Protein 6NKJ (pdb70)

Organism: Streptococcus pneumoniae serotype 4 (strain ATCC BAA-334 / TIGR4) (NCBI:txid170187)

Structure (mmCIF, N/CA/C/O backbone):
data_6NKJ
#
_entry.id   6NKJ
#
_cell.length_a   120.713
_cell.length_b   120.713
_cell.length_c   70.614
_cell.angle_alpha   90.00
_cell.angle_beta   90.00
_cell.angle_gamma   120.00
#
_symmetry.space_group_name_H-M   'P 32'
#
loop_
_entity.id
_entity.type
_entity.pdbx_description
1 polymer 'UDP-N-acetylglucosamine 1-carboxyvinyltransferase 1'
2 non-polymer '(2R)-2-(phosphonooxy)propanoic acid'
3 non-polymer 'CITRIC ACID'
4 non-polymer 'CHLORIDE ION'
5 non-polymer 1,2-ETHANEDIOL
6 water water
#
loop_
_atom_site.group_PDB
_atom_site.id
_atom_site.type_symbol
_atom_site.label_atom_id
_atom_site.label_alt_id
_atom_site.label_comp_id
_atom_site.label_asym_id
_atom_site.label_entity_id
_atom_site.label_seq_id
_atom_site.pdbx_PDB_ins_code
_atom_site.Cartn_x
_atom_site.Cartn_y
_atom_site.Cartn_z
_atom_site.occupancy
_atom_site.B_iso_or_equiv
_atom_site.auth_seq_id
_atom_site.auth_comp_id
_atom_site.auth_asym_id
_atom_site.auth_atom_id
_atom_site.pdbx_PDB_model_num
ATOM 1 N N A MET A 1 4 ? 20.057 24.175 41.724 0.50 40.04 1 MET A N 1
ATOM 2 N N B MET A 1 4 ? 19.391 23.649 42.319 0.50 42.99 1 MET A N 1
ATOM 3 C CA A MET A 1 4 ? 20.583 22.777 41.673 0.50 39.68 1 MET A CA 1
ATOM 4 C CA B MET A 1 4 ? 20.406 22.653 41.869 0.50 41.41 1 MET A CA 1
ATOM 5 C C A MET A 1 4 ? 21.428 22.507 42.929 0.50 35.55 1 MET A C 1
ATOM 6 C C B MET A 1 4 ? 21.428 22.469 43.008 0.50 36.15 1 MET A C 1
ATOM 7 O O A MET A 1 4 ? 20.924 22.700 44.055 0.50 35.92 1 MET A O 1
ATOM 8 O O B MET A 1 4 ? 21.026 22.672 44.175 0.50 35.52 1 MET A O 1
ATOM 17 N N . ASP A 1 5 ? 22.672 22.081 42.724 1.00 33.01 2 ASP A N 1
ATOM 18 C CA . ASP A 1 5 ? 23.610 21.799 43.838 1.00 28.01 2 ASP A CA 1
ATOM 19 C C . ASP A 1 5 ? 23.904 23.064 44.646 1.00 23.92 2 ASP A C 1
ATOM 20 O O . ASP A 1 5 ? 23.663 24.187 44.168 1.00 24.44 2 ASP A O 1
ATOM 25 N N A LYS A 1 6 ? 24.391 22.866 45.867 0.60 22.35 3 LYS A N 1
ATOM 26 N N B LYS A 1 6 ? 24.438 22.878 45.850 0.40 22.60 3 LYS A N 1
ATOM 27 C CA A LYS A 1 6 ? 24.832 23.985 46.734 0.60 21.06 3 LYS A CA 1
ATOM 28 C CA B LYS A 1 6 ? 24.838 24.037 46.683 0.40 21.18 3 LYS A CA 1
ATOM 29 C C A LYS A 1 6 ? 26.200 23.640 47.322 0.60 19.25 3 LYS A C 1
ATOM 30 C C B LYS A 1 6 ? 26.128 23.682 47.420 0.40 19.70 3 LYS A C 1
ATOM 31 O O A LYS A 1 6 ? 26.508 22.429 47.458 0.60 18.88 3 LYS A O 1
ATOM 32 O O B LYS A 1 6 ? 26.292 22.505 47.824 0.40 19.90 3 LYS A O 1
ATOM 43 N N . ILE A 1 7 ? 27.016 24.662 47.573 1.00 17.80 4 ILE A N 1
ATOM 44 C CA . ILE A 1 7 ? 28.286 24.450 48.316 1.00 17.63 4 ILE A CA 1
ATOM 45 C C . ILE A 1 7 ? 28.046 25.010 49.713 1.00 17.96 4 ILE A C 1
ATOM 46 O O . ILE A 1 7 ? 27.563 26.147 49.817 1.00 19.02 4 ILE A O 1
ATOM 51 N N . VAL A 1 8 ? 28.335 24.212 50.737 1.00 17.30 5 VAL A N 1
ATOM 52 C CA . VAL A 1 8 ? 28.076 24.588 52.150 1.00 17.58 5 VAL A CA 1
ATOM 53 C C . VAL A 1 8 ? 29.417 24.674 52.852 1.00 17.24 5 VAL A C 1
ATOM 54 O O . VAL A 1 8 ? 30.190 23.682 52.786 1.00 17.38 5 VAL A O 1
ATOM 58 N N . VAL A 1 9 ? 29.695 25.815 53.464 1.00 16.89 6 VAL A N 1
ATOM 59 C CA . VAL A 1 9 ? 30.984 26.001 54.165 1.00 16.95 6 VAL A CA 1
ATOM 60 C C . VAL A 1 9 ? 30.733 26.301 55.635 1.00 17.17 6 VAL A C 1
ATOM 61 O O . VAL A 1 9 ? 29.901 27.190 55.924 1.00 18.05 6 VAL A O 1
ATOM 65 N N A GLN A 1 10 ? 31.432 25.574 56.510 0.50 17.29 7 GLN A N 1
ATOM 66 N N B GLN A 1 10 ? 31.411 25.593 56.542 0.50 18.17 7 GLN A N 1
ATOM 67 C CA A GLN A 1 10 ? 31.385 25.827 57.970 0.50 17.87 7 GLN A CA 1
ATOM 68 C CA B GLN A 1 10 ? 31.340 25.971 57.980 0.50 19.37 7 GLN A CA 1
ATOM 69 C C A GLN A 1 10 ? 32.500 26.844 58.211 0.50 17.63 7 GLN A C 1
ATOM 70 C C B GLN A 1 10 ? 32.555 26.873 58.189 0.50 19.84 7 GLN A C 1
ATOM 71 O O A GLN A 1 10 ? 33.685 26.490 58.031 0.50 16.70 7 GLN A O 1
ATOM 72 O O B GLN A 1 10 ? 33.677 26.344 58.274 0.50 19.33 7 GLN A O 1
ATOM 83 N N A GLY A 1 11 ? 32.130 28.074 58.550 0.50 17.75 8 GLY A N 1
ATOM 84 N N B GLY A 1 11 ? 32.344 28.188 58.212 0.50 20.27 8 GLY A N 1
ATOM 85 C CA A GLY A 1 11 ? 33.107 29.170 58.648 0.50 18.37 8 GLY A CA 1
ATOM 86 C CA B GLY A 1 11 ? 33.478 29.128 58.249 0.50 21.53 8 GLY A CA 1
ATOM 87 C C A GLY A 1 11 ? 34.063 29.074 59.815 0.50 19.62 8 GLY A C 1
ATOM 88 C C B GLY A 1 11 ? 33.940 29.520 59.636 0.50 23.20 8 GLY A C 1
ATOM 89 O O A GLY A 1 11 ? 33.729 28.428 60.835 0.50 20.23 8 GLY A O 1
ATOM 90 O O B GLY A 1 11 ? 33.183 29.307 60.625 0.50 22.43 8 GLY A O 1
ATOM 91 N N A GLY A 1 12 ? 35.222 29.720 59.656 0.50 19.72 9 GLY A N 1
ATOM 92 N N B GLY A 1 12 ? 35.149 30.100 59.695 0.50 25.11 9 GLY A N 1
ATOM 93 C CA A GLY A 1 12 ? 36.247 29.825 60.711 0.50 20.57 9 GLY A CA 1
ATOM 94 C CA B GLY A 1 12 ? 35.726 30.611 60.951 0.50 26.26 9 GLY A CA 1
ATOM 95 C C A GLY A 1 12 ? 37.048 28.555 60.878 0.50 20.70 9 GLY A C 1
ATOM 96 C C B GLY A 1 12 ? 37.064 29.978 61.306 0.50 27.36 9 GLY A C 1
ATOM 97 O O A GLY A 1 12 ? 36.538 27.458 60.530 0.50 21.67 9 GLY A O 1
ATOM 98 O O B GLY A 1 12 ? 37.919 30.696 61.861 0.50 30.16 9 GLY A O 1
ATOM 99 N N A ASP A 1 13 ? 38.265 28.694 61.415 0.50 21.98 10 ASP A N 1
ATOM 100 N N B ASP A 1 13 ? 37.246 28.686 61.016 0.50 27.81 10 ASP A N 1
ATOM 101 C CA A ASP A 1 13 ? 39.121 27.507 61.647 0.50 23.14 10 ASP A CA 1
ATOM 102 C CA B ASP A 1 13 ? 38.505 27.982 61.401 0.50 27.73 10 ASP A CA 1
ATOM 103 C C A ASP A 1 13 ? 39.316 26.767 60.319 0.50 22.49 10 ASP A C 1
ATOM 104 C C B ASP A 1 13 ? 38.846 26.977 60.290 0.50 25.70 10 ASP A C 1
ATOM 105 O O A ASP A 1 13 ? 39.315 25.524 60.361 0.50 21.96 10 ASP A O 1
ATOM 106 O O B ASP A 1 13 ? 38.675 25.765 60.501 0.50 26.19 10 ASP A O 1
ATOM 115 N N . ASN A 1 14 ? 39.394 27.486 59.183 1.00 21.55 11 ASN A N 1
ATOM 116 C CA . ASN A 1 14 ? 39.656 26.758 57.906 1.00 18.76 11 ASN A CA 1
ATOM 117 C C . ASN A 1 14 ? 41.079 27.014 57.406 1.00 17.42 11 ASN A C 1
ATOM 118 O O . ASN A 1 14 ? 41.251 27.211 56.184 1.00 17.56 11 ASN A O 1
ATOM 123 N N . ARG A 1 15 ? 42.064 26.978 58.291 1.00 17.09 12 ARG A N 1
ATOM 124 C CA . ARG A 1 15 ? 43.461 27.161 57.833 1.00 15.72 12 ARG A CA 1
ATOM 125 C C . ARG A 1 15 ? 43.766 26.103 56.779 1.00 15.46 12 ARG A C 1
ATOM 126 O O . ARG A 1 15 ? 43.678 24.917 57.083 1.00 16.80 12 ARG A O 1
ATOM 134 N N . LEU A 1 16 ? 44.172 26.537 55.587 1.00 14.16 13 LEU A N 1
ATOM 135 C CA . LEU A 1 16 ? 44.415 25.566 54.490 1.00 14.16 13 LEU A CA 1
ATOM 136 C C . LEU A 1 16 ? 45.873 25.133 54.506 1.00 13.47 13 LEU A C 1
ATOM 137 O O . LEU A 1 16 ? 46.760 25.998 54.486 1.00 14.04 13 LEU A O 1
ATOM 142 N N . VAL A 1 17 ? 46.097 23.821 54.542 1.00 13.94 14 VAL A N 1
ATOM 143 C CA . VAL A 1 17 ? 47.473 23.263 54.607 1.00 14.98 14 VAL A CA 1
ATOM 144 C C . VAL A 1 17 ? 47.561 22.048 53.697 1.00 15.09 14 VAL A C 1
ATOM 145 O O . VAL A 1 17 ? 46.687 21.138 53.794 1.00 16.62 14 VAL A O 1
ATOM 149 N N . GLY A 1 18 ? 48.561 22.054 52.826 1.00 15.15 15 GLY A N 1
ATOM 150 C CA . GLY A 1 18 ? 48.791 20.890 51.958 1.00 15.11 15 GLY A CA 1
ATOM 151 C C . GLY A 1 18 ? 49.240 21.298 50.576 1.00 15.24 15 GLY A C 1
ATOM 152 O O . GLY A 1 18 ? 49.836 22.360 50.433 1.00 15.68 15 GLY A O 1
ATOM 153 N N . SER A 1 19 ? 48.957 20.453 49.595 1.00 15.51 16 SER A N 1
ATOM 154 C CA . SER A 1 19 ? 49.397 20.687 48.202 1.00 16.10 16 SER A CA 1
ATOM 155 C C . SER A 1 19 ? 48.183 20.535 47.308 1.00 16.21 16 SER A C 1
ATOM 156 O O . SER A 1 19 ? 47.283 19.746 47.638 1.00 18.49 16 SER A O 1
ATOM 159 N N . VAL A 1 20 ? 48.133 21.328 46.241 1.00 14.05 17 VAL A N 1
ATOM 160 C CA . VAL A 1 20 ? 46.974 21.284 45.315 1.00 13.96 17 VAL A CA 1
ATOM 161 C C . VAL A 1 20 ? 47.458 21.190 43.869 1.00 13.38 17 VAL A C 1
ATOM 162 O O . VAL A 1 20 ? 48.435 21.857 43.485 1.00 13.38 17 VAL A O 1
ATOM 166 N N . THR A 1 21 ? 46.764 20.348 43.105 1.00 13.51 18 THR A N 1
ATOM 167 C CA . THR A 1 21 ? 47.000 20.188 41.649 1.00 14.36 18 THR A CA 1
ATOM 168 C C . THR A 1 21 ? 46.063 21.141 40.911 1.00 13.58 18 THR A C 1
ATOM 169 O O . THR A 1 21 ? 44.886 21.260 41.308 1.00 14.32 18 THR A O 1
ATOM 173 N N . ILE A 1 22 ? 46.593 21.784 39.884 1.00 12.64 19 ILE A N 1
ATOM 174 C CA . ILE A 1 22 ? 45.858 22.808 39.092 1.00 12.28 19 ILE A CA 1
ATOM 175 C C . ILE A 1 22 ? 45.607 22.255 37.689 1.00 12.42 19 ILE A C 1
ATOM 176 O O . ILE A 1 22 ? 46.513 21.622 37.099 1.00 13.36 19 ILE A O 1
ATOM 181 N N . GLU A 1 23 ? 44.420 22.527 37.160 1.00 12.31 20 GLU A N 1
ATOM 182 C CA . GLU A 1 23 ? 44.042 22.032 35.821 1.00 12.27 20 GLU A CA 1
ATOM 183 C C . GLU A 1 23 ? 44.686 22.873 34.710 1.00 12.21 20 GLU A C 1
ATOM 184 O O . GLU A 1 23 ? 45.227 23.949 34.972 1.00 12.05 20 GLU A O 1
ATOM 190 N N . GLY A 1 24 ? 44.591 22.384 33.484 1.00 12.61 21 GLY A N 1
ATOM 191 C CA . GLY A 1 24 ? 44.955 23.184 32.306 1.00 13.13 21 GLY A CA 1
ATOM 192 C C . GLY A 1 24 ? 44.043 24.390 32.215 1.00 12.54 21 GLY A C 1
ATOM 193 O O . GLY A 1 24 ? 42.880 24.337 32.672 1.00 12.76 21 GLY A O 1
ATOM 194 N N . ALA A 1 25 ? 44.541 25.461 31.626 1.00 12.63 22 ALA A N 1
ATOM 195 C CA . ALA A 1 25 ? 43.829 26.748 31.573 1.00 12.58 22 ALA A CA 1
ATOM 196 C C . ALA A 1 25 ? 42.562 26.723 30.727 1.00 13.80 22 ALA A C 1
ATOM 197 O O . ALA A 1 25 ? 42.626 26.497 29.510 1.00 13.82 22 ALA A O 1
ATOM 199 N N . LYS A 1 26 ? 41.453 27.083 31.362 1.00 15.42 23 LYS A N 1
ATOM 200 C CA . LYS A 1 26 ? 40.186 27.244 30.625 1.00 17.04 23 LYS A CA 1
ATOM 201 C C . LYS A 1 26 ? 40.377 28.271 29.494 1.00 15.84 23 LYS A C 1
ATOM 202 O O . LYS A 1 26 ? 39.968 28.017 28.351 1.00 16.30 23 LYS A O 1
ATOM 208 N N . ASN A 1 27 ? 41.040 29.377 29.808 1.00 14.40 24 ASN A N 1
ATOM 209 C CA . ASN A 1 27 ? 41.147 30.478 28.817 1.00 14.79 24 ASN A CA 1
ATOM 210 C C . ASN A 1 27 ? 42.225 30.206 27.766 1.00 14.68 24 ASN A C 1
ATOM 211 O O . ASN A 1 27 ? 42.365 31.032 26.813 1.00 16.12 24 ASN A O 1
ATOM 216 N N . ALA A 1 28 ? 42.984 29.128 27.894 1.00 13.08 25 ALA A N 1
ATOM 217 C CA . ALA A 1 28 ? 43.877 28.751 26.772 1.00 13.60 25 ALA A CA 1
ATOM 218 C C . ALA A 1 28 ? 43.221 27.622 25.961 1.00 13.66 25 ALA A C 1
ATOM 219 O O . ALA A 1 28 ? 43.302 27.631 24.715 1.00 12.45 25 ALA A O 1
ATOM 221 N N . VAL A 1 29 ? 42.565 26.673 26.623 1.00 13.68 26 VAL A N 1
ATOM 222 C CA . VAL A 1 29 ? 42.062 25.498 25.858 1.00 13.05 26 VAL A CA 1
ATOM 223 C C . VAL A 1 29 ? 40.991 25.933 24.850 1.00 12.17 26 VAL A C 1
ATOM 224 O O . VAL A 1 29 ? 40.916 25.339 23.772 1.00 12.03 26 VAL A O 1
ATOM 228 N N . LEU A 1 30 ? 40.192 26.955 25.144 1.00 12.43 27 LEU A N 1
ATOM 229 C CA . LEU A 1 30 ? 39.139 27.321 24.180 1.00 12.46 27 LEU A CA 1
ATOM 230 C C . LEU A 1 30 ? 39.729 27.823 22.857 1.00 11.85 27 LEU A C 1
ATOM 231 O O . LEU A 1 30 ? 39.379 27.286 21.809 1.00 12.36 27 LEU A O 1
ATOM 236 N N . PRO A 1 31 ? 40.669 28.803 22.819 1.00 11.67 28 PRO A N 1
ATOM 237 C CA . PRO A 1 31 ? 41.253 29.193 21.535 1.00 11.69 28 PRO A CA 1
A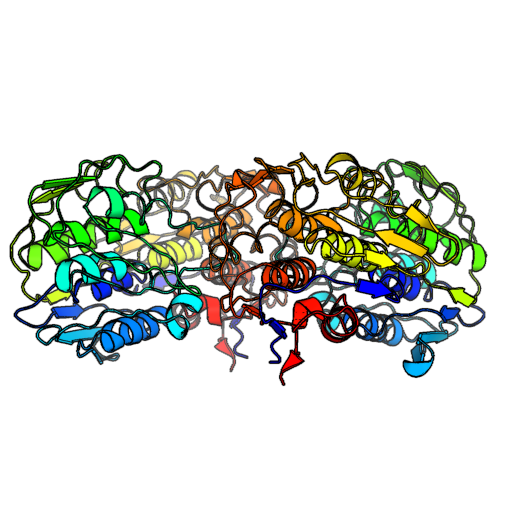TOM 238 C C . PRO A 1 31 ? 42.141 28.092 20.930 1.00 11.42 28 PRO A C 1
ATOM 239 O O . PRO A 1 31 ? 42.225 27.993 19.709 1.00 11.17 28 PRO A O 1
ATOM 243 N N . LEU A 1 32 ? 42.786 27.270 21.765 1.00 11.05 29 LEU A N 1
ATOM 244 C CA . LEU A 1 32 ? 43.599 26.160 21.207 1.00 11.69 29 LEU A CA 1
ATOM 245 C C . LEU A 1 32 ? 42.673 25.191 20.450 1.00 11.07 29 LEU A C 1
ATOM 246 O O . LEU A 1 32 ? 43.068 24.703 19.375 1.00 11.70 29 LEU A O 1
ATOM 251 N N . LEU A 1 33 ? 41.495 24.911 20.993 1.00 11.16 30 LEU A N 1
ATOM 252 C CA . LEU A 1 33 ? 40.539 24.036 20.276 1.00 11.78 30 LEU A CA 1
ATOM 253 C C . LEU A 1 33 ? 40.113 24.716 18.964 1.00 11.94 30 LEU A C 1
ATOM 254 O O . LEU A 1 33 ? 39.977 24.040 17.922 1.00 12.61 30 LEU A O 1
ATOM 259 N N . ALA A 1 34 ? 39.850 26.021 18.992 1.00 11.80 31 ALA A N 1
ATOM 260 C CA . ALA A 1 34 ? 39.467 26.722 17.746 1.00 12.45 31 ALA A CA 1
ATOM 261 C C . ALA A 1 34 ? 40.584 26.573 16.701 1.00 12.20 31 ALA A C 1
ATOM 262 O O . ALA A 1 34 ? 40.296 26.408 15.503 1.00 13.12 31 ALA A O 1
ATOM 264 N N . ALA A 1 35 ? 41.846 26.656 17.118 1.00 11.79 32 ALA A N 1
ATOM 265 C CA . ALA A 1 35 ? 43.009 26.578 16.206 1.00 12.11 32 ALA A CA 1
ATOM 266 C C . ALA A 1 35 ? 43.060 25.227 15.483 1.00 11.77 32 ALA A C 1
ATOM 267 O O . ALA A 1 35 ? 43.647 25.183 14.404 1.00 11.98 32 ALA A O 1
ATOM 269 N N . THR A 1 36 ? 42.500 24.161 16.056 1.00 11.94 33 THR A N 1
ATOM 270 C CA . THR A 1 36 ? 42.557 22.825 15.396 1.00 12.86 33 THR A CA 1
ATOM 271 C C . THR A 1 36 ? 41.909 22.861 14.010 1.00 13.45 33 THR A C 1
ATOM 272 O O . THR A 1 36 ? 42.299 22.041 13.163 1.00 14.32 33 THR A O 1
ATOM 276 N N A ILE A 1 37 ? 40.975 23.780 13.781 0.50 13.81 34 ILE A N 1
ATOM 277 N N B ILE A 1 37 ? 40.991 23.814 13.804 0.50 13.23 34 ILE A N 1
ATOM 278 C CA A ILE A 1 37 ? 40.314 23.875 12.446 0.50 14.80 34 ILE A CA 1
ATOM 279 C CA B ILE A 1 37 ? 40.274 24.048 12.513 0.50 13.96 34 ILE A CA 1
ATOM 280 C C A ILE A 1 37 ? 41.344 24.242 11.368 0.50 14.21 34 ILE A C 1
ATOM 281 C C B ILE A 1 37 ? 41.286 24.336 11.393 0.50 13.82 34 ILE A C 1
ATOM 282 O O A ILE A 1 37 ? 41.111 23.934 10.184 0.50 14.48 34 ILE A O 1
ATOM 283 O O B ILE A 1 37 ? 40.989 24.046 10.220 0.50 14.39 34 ILE A O 1
ATOM 292 N N . LEU A 1 38 ? 42.450 24.889 11.734 1.00 13.28 35 LEU A N 1
ATOM 293 C CA . LEU A 1 38 ? 43.455 25.313 10.735 1.00 13.57 35 LEU A CA 1
ATOM 294 C C . LEU A 1 38 ? 44.207 24.137 10.111 1.00 13.82 35 LEU A C 1
ATOM 295 O O . LEU A 1 38 ? 44.764 24.357 9.026 1.00 15.00 35 LEU A O 1
ATOM 300 N N . ALA A 1 39 ? 44.258 22.976 10.777 1.00 13.91 36 ALA A N 1
ATOM 301 C CA . ALA A 1 39 ? 45.150 21.873 10.332 1.00 15.35 36 ALA A CA 1
ATOM 302 C C . ALA A 1 39 ? 44.478 20.990 9.291 1.00 16.01 36 ALA A C 1
ATOM 303 O O . ALA A 1 39 ? 43.560 20.236 9.648 1.00 15.71 36 ALA A O 1
ATOM 305 N N . SER A 1 40 ? 44.909 21.091 8.042 1.00 15.33 37 SER A N 1
ATOM 306 C CA . SER A 1 40 ? 44.315 20.289 6.942 1.00 16.68 37 SER A CA 1
ATOM 307 C C . SER A 1 40 ? 45.012 18.932 6.758 1.00 16.44 37 SER A C 1
ATOM 308 O O . SER A 1 40 ? 44.519 18.110 5.972 1.00 17.36 37 SER A O 1
ATOM 311 N N A GLU A 1 41 ? 46.149 18.740 7.413 0.50 15.79 38 GLU A N 1
ATOM 312 N N B GLU A 1 41 ? 46.160 18.731 7.413 0.50 15.94 38 GLU A N 1
ATOM 313 C CA A GLU A 1 41 ? 46.887 17.460 7.359 0.50 17.03 38 GLU A CA 1
ATOM 314 C CA B GLU A 1 41 ? 46.962 17.479 7.332 0.50 17.35 38 GLU A CA 1
ATOM 315 C C A GLU A 1 41 ? 47.233 17.102 8.799 0.50 16.57 38 GLU A C 1
ATOM 316 C C B GLU A 1 41 ? 47.387 17.069 8.747 0.50 16.71 38 GLU A C 1
ATOM 317 O O A GLU A 1 41 ? 47.513 18.030 9.578 0.50 15.46 38 GLU A O 1
ATOM 318 O O B GLU A 1 41 ? 48.047 17.880 9.430 0.50 15.16 38 GLU A O 1
ATOM 329 N N . GLY A 1 42 ? 47.111 15.826 9.139 1.00 16.38 39 GLY A N 1
ATOM 330 C CA . GLY A 1 42 ? 47.412 15.349 10.494 1.00 17.15 39 GLY A CA 1
ATOM 331 C C . GLY A 1 42 ? 46.323 15.747 11.463 1.00 17.94 39 GLY A C 1
ATOM 332 O O . GLY A 1 42 ? 45.588 16.690 11.185 1.00 22.33 39 GLY A O 1
ATOM 333 N N . LYS A 1 43 ? 46.267 15.065 12.592 1.00 16.70 40 LYS A N 1
ATOM 334 C CA . LYS A 1 43 ? 45.290 15.354 13.668 1.00 16.45 40 LYS A CA 1
ATOM 335 C C . LYS A 1 43 ? 45.987 16.167 14.759 1.00 15.49 40 LYS A C 1
ATOM 336 O O . LYS A 1 43 ? 47.236 16.087 14.883 1.00 15.41 40 LYS A O 1
ATOM 342 N N . THR A 1 44 ? 45.197 16.943 15.491 1.00 14.64 41 THR A N 1
ATOM 343 C CA . THR A 1 44 ? 45.741 17.713 16.628 1.00 14.37 41 THR A CA 1
ATOM 344 C C . THR A 1 44 ? 45.330 17.028 17.931 1.00 14.70 41 THR A C 1
ATOM 345 O O . THR A 1 44 ? 44.178 16.589 18.037 1.00 16.27 41 THR A O 1
ATOM 349 N N . VAL A 1 45 ? 46.271 16.890 18.857 1.00 13.51 42 VAL A N 1
ATOM 350 C CA . VAL A 1 45 ? 45.962 16.333 20.199 1.00 13.41 42 VAL A CA 1
ATOM 351 C C . VAL A 1 45 ? 46.343 17.381 21.238 1.00 13.24 42 VAL A C 1
ATOM 352 O O . VAL A 1 45 ? 47.496 17.849 21.227 1.00 13.50 42 VAL A O 1
ATOM 356 N N . LEU A 1 46 ? 45.376 17.763 22.061 1.00 13.15 43 LEU A N 1
ATOM 357 C CA . LEU A 1 46 ? 45.618 18.672 23.205 1.00 12.65 43 LEU A CA 1
ATOM 358 C C . LEU A 1 46 ? 45.609 17.826 24.476 1.00 12.97 43 LEU A C 1
ATOM 359 O O . LEU A 1 46 ? 44.685 17.003 24.645 1.00 13.14 43 LEU A O 1
ATOM 364 N N . GLN A 1 47 ? 46.633 18.006 25.297 1.00 13.19 44 GLN A N 1
ATOM 365 C CA . GLN A 1 47 ? 46.730 17.289 26.594 1.00 13.96 44 GLN A CA 1
ATOM 366 C C . GLN A 1 47 ? 46.604 18.312 27.725 1.00 12.97 44 GLN A C 1
ATOM 367 O O . GLN A 1 47 ? 46.683 19.527 27.473 1.00 12.37 44 GLN A O 1
ATOM 373 N N . ASN A 1 48 ? 46.371 17.821 28.933 1.00 12.64 45 ASN A N 1
ATOM 374 C CA . ASN A 1 48 ? 46.116 18.694 30.108 1.00 12.75 45 ASN A CA 1
ATOM 375 C C . ASN A 1 48 ? 44.829 19.508 29.878 1.00 12.04 45 ASN A C 1
ATOM 376 O O . ASN A 1 48 ? 44.742 20.662 30.321 1.00 12.87 45 ASN A O 1
ATOM 381 N N . VAL A 1 49 ? 43.834 18.905 29.228 1.00 12.42 46 VAL A N 1
ATOM 382 C CA . VAL A 1 49 ? 42.528 19.582 29.004 1.00 12.54 46 VAL A CA 1
ATOM 383 C C . VAL A 1 49 ? 41.673 19.477 30.261 1.00 13.72 46 VAL A C 1
ATOM 384 O O . VAL A 1 49 ? 41.421 18.368 30.744 1.00 14.70 46 VAL A O 1
ATOM 388 N N . PRO A 1 50 ? 41.142 20.610 30.776 1.00 13.31 47 PRO A N 1
ATOM 389 C CA . PRO A 1 50 ? 40.287 20.577 31.966 1.00 13.83 47 PRO A CA 1
ATOM 390 C C . PRO A 1 50 ? 38.860 20.107 31.637 1.00 14.51 47 PRO A C 1
ATOM 391 O O . PRO A 1 50 ? 38.354 20.387 30.538 1.00 13.46 47 PRO A O 1
ATOM 395 N N A ILE A 1 51 ? 38.226 19.419 32.588 0.70 14.97 48 ILE A N 1
ATOM 396 N N B ILE A 1 51 ? 38.260 19.365 32.572 0.30 15.05 48 ILE A N 1
ATOM 397 C CA A ILE A 1 51 ? 36.846 18.892 32.399 0.70 16.35 48 ILE A CA 1
ATOM 398 C CA B ILE A 1 51 ? 36.861 18.891 32.394 0.30 15.92 48 ILE A CA 1
ATOM 399 C C A ILE A 1 51 ? 35.884 19.982 32.870 0.70 16.66 48 ILE A C 1
ATOM 400 C C B ILE A 1 51 ? 35.973 20.036 32.888 0.30 16.00 48 ILE A C 1
ATOM 401 O O A ILE A 1 51 ? 35.456 19.947 34.036 0.70 18.27 48 ILE A O 1
ATOM 402 O O B ILE A 1 51 ? 35.779 20.159 34.116 0.30 16.06 48 ILE A O 1
ATOM 411 N N . LEU A 1 52 ? 35.555 20.904 31.966 1.00 15.52 49 LEU A N 1
ATOM 412 C CA . LEU A 1 52 ? 34.732 22.094 32.285 1.00 16.50 49 LEU A CA 1
ATOM 413 C C . LEU A 1 52 ? 33.588 22.203 31.296 1.00 15.10 49 LEU A C 1
ATOM 414 O O . LEU A 1 52 ? 33.751 21.815 30.134 1.00 14.48 49 LEU A O 1
ATOM 419 N N . SER A 1 53 ? 32.490 22.826 31.734 1.00 16.12 50 SER A N 1
ATOM 420 C CA . SER A 1 53 ? 31.324 22.938 30.828 1.00 16.37 50 SER A CA 1
ATOM 421 C C . SER A 1 53 ? 31.694 23.712 29.553 1.00 16.10 50 SER A C 1
ATOM 422 O O . SER A 1 53 ? 31.232 23.324 28.472 1.00 15.86 50 SER A O 1
ATOM 425 N N . ASP A 1 54 ? 32.569 24.719 29.636 1.00 15.07 51 ASP A N 1
ATOM 426 C CA . ASP A 1 54 ? 32.927 25.510 28.427 1.00 15.67 51 ASP A CA 1
ATOM 427 C C . ASP A 1 54 ? 33.679 24.631 27.412 1.00 14.84 51 ASP A C 1
ATOM 428 O O . ASP A 1 54 ? 33.542 24.849 26.213 1.00 15.33 51 ASP A O 1
ATOM 433 N N . VAL A 1 55 ? 34.474 23.673 27.886 1.00 14.53 52 VAL A N 1
ATOM 434 C CA . VAL A 1 55 ? 35.213 22.774 26.949 1.00 14.22 52 VAL A CA 1
ATOM 435 C C . VAL A 1 55 ? 34.210 21.893 26.196 1.00 14.51 52 VAL A C 1
ATOM 436 O O . VAL A 1 55 ? 34.346 21.742 24.968 1.00 14.09 52 VAL A O 1
ATOM 440 N N . PHE A 1 56 ? 33.191 21.372 26.888 1.00 14.80 53 PHE A N 1
ATOM 441 C CA . PHE A 1 56 ? 32.205 20.529 26.166 1.00 14.92 53 PHE A CA 1
ATOM 442 C C . PHE A 1 56 ? 31.496 21.362 25.099 1.00 15.34 53 PHE A C 1
ATOM 443 O O . PHE A 1 56 ? 31.252 20.857 23.990 1.00 15.69 53 PHE A O 1
ATOM 451 N N . ILE A 1 57 ? 31.233 22.632 25.388 1.00 14.93 54 ILE A N 1
ATOM 452 C CA . ILE A 1 57 ? 30.532 23.473 24.376 1.00 15.15 54 ILE A CA 1
ATOM 453 C C . ILE A 1 57 ? 31.475 23.731 23.193 1.00 14.63 54 ILE A C 1
ATOM 454 O O . ILE A 1 57 ? 31.047 23.593 22.034 1.00 14.79 54 ILE A O 1
ATOM 459 N N A MET A 1 58 ? 32.735 24.091 23.451 0.50 13.48 55 MET A N 1
ATOM 460 N N B MET A 1 58 ? 32.737 24.045 23.481 0.50 14.79 55 MET A N 1
ATOM 461 C CA A MET A 1 58 ? 33.644 24.356 22.302 0.50 12.84 55 MET A CA 1
ATOM 462 C CA B MET A 1 58 ? 33.701 24.327 22.389 0.50 14.88 55 MET A CA 1
ATOM 463 C C A MET A 1 58 ? 33.819 23.060 21.490 0.50 13.07 55 MET A C 1
ATOM 464 C C B MET A 1 58 ? 33.845 23.071 21.517 0.50 14.35 55 MET A C 1
ATOM 465 O O A MET A 1 58 ? 33.884 23.138 20.254 0.50 12.89 55 MET A O 1
ATOM 466 O O B MET A 1 58 ? 33.939 23.196 20.285 0.50 14.51 55 MET A O 1
ATOM 475 N N . ASN A 1 59 ? 33.835 21.895 22.143 1.00 13.65 56 ASN A N 1
ATOM 476 C CA . ASN A 1 59 ? 33.957 20.630 21.376 1.00 14.15 56 ASN A CA 1
ATOM 477 C C . ASN A 1 59 ? 32.730 20.471 20.466 1.00 14.78 56 ASN A C 1
ATOM 478 O O . ASN A 1 59 ? 32.879 19.931 19.342 1.00 14.93 56 ASN A O 1
ATOM 483 N N . GLN A 1 60 ? 31.554 20.921 20.922 1.00 14.49 57 GLN A N 1
ATOM 484 C CA . GLN A 1 60 ? 30.331 20.870 20.063 1.00 15.50 57 GLN A CA 1
ATOM 485 C C . GLN A 1 60 ? 30.482 21.874 18.913 1.00 15.19 57 GLN A C 1
ATOM 486 O O . GLN A 1 60 ? 30.081 21.560 17.781 1.00 15.91 57 G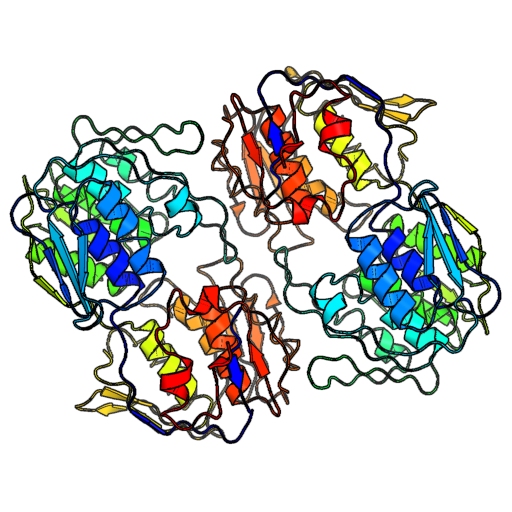LN A O 1
ATOM 492 N N . VAL A 1 61 ? 30.985 23.069 19.191 1.00 14.19 58 VAL A N 1
ATOM 493 C CA . VAL A 1 61 ? 31.189 24.067 18.100 1.00 14.56 58 VAL A CA 1
ATOM 494 C C . VAL A 1 61 ? 32.127 23.489 17.033 1.00 14.24 58 VAL A C 1
ATOM 495 O O . VAL A 1 61 ? 31.801 23.514 15.830 1.00 14.59 58 VAL A O 1
ATOM 499 N N . VAL A 1 62 ? 33.292 23.010 17.453 1.00 14.67 59 VAL A N 1
ATOM 500 C CA . VAL A 1 62 ? 34.292 22.492 16.474 1.00 14.81 59 VAL A CA 1
ATOM 501 C C . VAL A 1 62 ? 33.740 21.239 15.772 1.00 14.72 59 VAL A C 1
ATOM 502 O O . VAL A 1 62 ? 33.890 21.121 14.533 1.00 15.16 59 VAL A O 1
ATOM 506 N N . GLY A 1 63 ? 33.056 20.362 16.503 1.00 15.06 60 GLY A N 1
ATOM 507 C CA . GLY A 1 63 ? 32.464 19.185 15.850 1.00 15.88 60 GLY A CA 1
ATOM 508 C C . GLY A 1 63 ? 31.423 19.586 14.811 1.00 16.64 60 GLY A C 1
ATOM 509 O O . GLY A 1 63 ? 31.265 18.859 13.791 1.00 17.13 60 GLY A O 1
ATOM 510 N N . GLY A 1 64 ? 30.710 20.692 15.061 1.00 15.81 61 GLY A N 1
ATOM 511 C CA . GLY A 1 64 ? 29.674 21.197 14.140 1.00 16.04 61 GLY A CA 1
ATOM 512 C C . GLY A 1 64 ? 30.264 21.758 12.858 1.00 16.58 61 GLY A C 1
ATOM 513 O O . GLY A 1 64 ? 29.493 22.037 11.935 1.00 18.26 61 GLY A O 1
ATOM 514 N N . LEU A 1 65 ? 31.594 21.908 12.798 1.00 15.57 62 LEU A N 1
ATOM 515 C CA . LEU A 1 65 ? 32.295 22.403 11.580 1.00 16.12 62 LEU A CA 1
ATOM 516 C C . LEU A 1 65 ? 32.795 21.211 10.750 1.00 16.91 62 LEU A C 1
ATOM 517 O O . LEU A 1 65 ? 33.569 21.409 9.803 1.00 17.52 62 LEU A O 1
ATOM 522 N N . ASN A 1 66 ? 32.337 20.012 11.093 1.00 18.40 63 ASN A N 1
ATOM 523 C CA . ASN A 1 66 ? 32.704 18.756 10.388 1.00 19.90 63 ASN A CA 1
ATOM 524 C C . ASN A 1 66 ? 34.137 18.324 10.732 1.00 19.37 63 ASN A C 1
ATOM 525 O O . ASN A 1 66 ? 34.801 17.701 9.873 1.00 20.77 63 ASN A O 1
ATOM 530 N N . ALA A 1 67 ? 34.641 18.731 11.893 1.00 17.67 64 ALA A N 1
ATOM 531 C CA . ALA A 1 67 ? 35.892 18.164 12.435 1.00 17.71 64 ALA A CA 1
ATOM 532 C C . ALA A 1 67 ? 35.462 17.057 13.401 1.00 18.66 64 ALA A C 1
ATOM 533 O O . ALA A 1 67 ? 34.397 17.206 14.034 1.00 21.08 64 ALA A O 1
ATOM 535 N N A LYS A 1 68 ? 36.232 15.973 13.490 0.50 18.17 65 LYS A N 1
ATOM 536 N N B LYS A 1 68 ? 36.199 15.950 13.453 0.50 17.63 65 LYS A N 1
ATOM 537 C CA A LYS A 1 68 ? 35.910 14.859 14.419 0.50 18.75 65 LYS A CA 1
ATOM 538 C CA B LYS A 1 68 ? 35.848 14.888 14.427 0.50 17.78 65 LYS A CA 1
ATOM 539 C C A LYS A 1 68 ? 36.617 15.138 15.749 0.50 17.35 65 LYS A C 1
ATOM 540 C C B LYS A 1 68 ? 36.585 15.223 15.721 0.50 16.78 65 LYS A C 1
ATOM 541 O O A LYS A 1 68 ? 37.862 15.115 15.760 0.50 17.45 65 LYS A O 1
ATOM 542 O O B LYS A 1 68 ? 37.806 15.419 15.656 0.50 16.86 65 LYS A O 1
ATOM 553 N N . VAL A 1 69 ? 35.847 15.348 16.823 1.00 16.60 66 VAL A N 1
ATOM 554 C CA . VAL A 1 69 ? 36.416 15.721 18.152 1.00 16.01 66 VAL A CA 1
ATOM 555 C C . VAL A 1 69 ? 36.143 14.602 19.156 1.00 17.39 66 VAL A C 1
ATOM 556 O O . VAL A 1 69 ? 34.957 14.289 19.390 1.00 19.13 66 VAL A O 1
ATOM 560 N N . ASP A 1 70 ? 37.200 14.035 19.726 1.00 16.81 67 ASP A N 1
ATOM 561 C CA . ASP A 1 70 ? 37.084 12.961 20.739 1.00 18.26 67 ASP A CA 1
ATOM 562 C C . ASP A 1 70 ? 37.722 13.431 22.048 1.00 16.76 67 ASP A C 1
ATOM 563 O O . ASP A 1 70 ? 38.919 13.740 22.043 1.00 16.64 67 ASP A O 1
ATOM 568 N N . PHE A 1 71 ? 36.937 13.463 23.118 1.00 16.75 68 PHE A N 1
ATOM 569 C CA . PHE A 1 71 ? 37.397 13.929 24.445 1.00 16.19 68 PHE A CA 1
ATOM 570 C C . PHE A 1 71 ? 37.521 12.737 25.389 1.00 16.72 68 PHE A C 1
ATOM 571 O O . PHE A 1 71 ? 36.496 12.177 25.825 1.00 17.39 68 PHE A O 1
ATOM 579 N N . ASP A 1 72 ? 38.761 12.342 25.658 1.00 16.23 69 ASP A N 1
ATOM 580 C CA . ASP A 1 72 ? 39.066 11.267 26.636 1.00 17.48 69 ASP A CA 1
ATOM 581 C C . ASP A 1 72 ? 39.238 11.981 27.986 1.00 16.95 69 ASP A C 1
ATOM 582 O O . ASP A 1 72 ? 40.332 12.525 28.251 1.00 16.48 69 ASP A O 1
ATOM 587 N N . GLU A 1 73 ? 38.161 12.039 28.766 1.00 17.95 70 GLU A N 1
ATOM 588 C CA . GLU A 1 73 ? 38.169 12.820 30.026 1.00 18.74 70 GLU A CA 1
ATOM 589 C C . GLU A 1 73 ? 39.162 12.247 31.039 1.00 19.75 70 GLU A C 1
ATOM 590 O O . GLU A 1 73 ? 39.850 13.054 31.673 1.00 20.23 70 GLU A O 1
ATOM 596 N N . GLU A 1 74 ? 39.268 10.916 31.146 1.00 22.08 71 GLU A N 1
ATOM 597 C CA . GLU A 1 74 ? 40.197 10.282 32.124 1.00 24.18 71 GLU A CA 1
ATOM 598 C C . GLU A 1 74 ? 41.634 10.704 31.806 1.00 21.96 71 GLU A C 1
ATOM 599 O O . GLU A 1 74 ? 42.419 10.937 32.746 1.00 22.54 71 GLU A O 1
ATOM 605 N N . ALA A 1 75 ? 41.953 10.798 30.519 1.00 19.03 72 ALA A N 1
ATOM 606 C CA . ALA A 1 75 ? 43.316 11.151 30.060 1.00 18.04 72 ALA A CA 1
ATOM 607 C C . ALA A 1 75 ? 43.490 12.669 29.884 1.00 16.07 72 ALA A C 1
ATOM 608 O O . ALA A 1 75 ? 44.592 13.080 29.494 1.00 16.43 72 ALA A O 1
ATOM 610 N N . HIS A 1 76 ? 42.439 13.457 30.135 1.00 15.62 73 HIS A N 1
ATOM 611 C CA . HIS A 1 76 ? 42.481 14.934 29.923 1.00 14.81 73 HIS A CA 1
ATOM 612 C C . HIS A 1 76 ? 43.024 15.234 28.523 1.00 14.35 73 HIS A C 1
ATOM 613 O O . HIS A 1 76 ? 43.906 16.100 28.374 1.00 13.93 73 HIS A O 1
ATOM 620 N N . LEU A 1 77 ? 42.455 14.567 27.526 1.00 14.84 74 LEU A N 1
ATOM 621 C CA . LEU A 1 77 ? 42.978 14.634 26.142 1.00 15.35 74 LEU A CA 1
ATOM 622 C C . LEU A 1 77 ? 41.848 14.877 25.152 1.00 14.58 74 LEU A C 1
ATOM 623 O O . LEU A 1 77 ? 40.790 14.210 25.245 1.00 15.52 74 LEU A O 1
ATOM 628 N N . VAL A 1 78 ? 42.060 15.813 24.234 1.00 13.74 75 VAL A N 1
ATOM 629 C CA . VAL A 1 78 ? 41.102 16.010 23.119 1.00 13.50 75 VAL A CA 1
ATOM 630 C C . VAL A 1 78 ? 41.858 15.784 21.808 1.00 14.32 75 VAL A C 1
ATOM 631 O O . VAL A 1 78 ? 42.914 16.392 21.615 1.00 14.66 75 VAL A O 1
ATOM 635 N N . LYS A 1 79 ? 41.320 14.902 20.968 1.00 14.02 76 LYS A N 1
ATOM 636 C CA . LYS A 1 79 ? 41.879 14.639 19.625 1.00 15.23 76 LYS A CA 1
ATOM 637 C C . LYS A 1 79 ? 40.933 15.240 18.585 1.00 14.24 76 LYS A C 1
ATOM 638 O O . LYS A 1 79 ? 39.718 14.998 18.661 1.00 15.53 76 LYS A O 1
ATOM 644 N N . VAL A 1 80 ? 41.482 16.004 17.655 1.00 14.23 77 VAL A N 1
ATOM 645 C CA . VAL A 1 80 ? 40.672 16.613 16.569 1.00 13.56 77 VAL A CA 1
ATOM 646 C C . VAL A 1 80 ? 41.211 16.193 15.201 1.00 13.80 77 VAL A C 1
ATOM 647 O O . VAL A 1 80 ? 42.417 16.372 14.924 1.00 14.39 77 VAL A O 1
ATOM 651 N N . ASP A 1 81 ? 40.313 15.680 14.369 1.00 14.64 78 ASP A N 1
ATOM 652 C CA . ASP A 1 81 ? 40.632 15.396 12.947 1.00 15.44 78 ASP A CA 1
ATOM 653 C C . ASP A 1 81 ? 39.876 16.435 12.114 1.00 15.21 78 ASP A C 1
ATOM 654 O O . ASP A 1 81 ? 38.658 16.296 11.933 1.00 15.22 78 ASP A O 1
ATOM 659 N N . ALA A 1 82 ? 40.579 17.473 11.666 1.00 14.91 79 ALA A N 1
ATOM 660 C CA . ALA A 1 82 ? 39.988 18.539 10.828 1.00 14.84 79 ALA A CA 1
ATOM 661 C C . ALA A 1 82 ? 40.453 18.373 9.371 1.00 15.93 79 ALA A C 1
ATOM 662 O O . ALA A 1 82 ? 40.378 19.346 8.617 1.00 16.03 79 ALA A O 1
ATOM 664 N N . THR A 1 83 ? 40.821 17.159 8.963 1.00 17.12 80 THR A N 1
ATOM 665 C CA . THR A 1 83 ? 41.336 16.951 7.576 1.00 17.73 80 THR A CA 1
ATOM 666 C C . THR A 1 83 ? 40.206 16.878 6.550 1.00 19.79 80 THR A C 1
ATOM 667 O O . THR A 1 83 ? 40.532 16.919 5.336 1.00 22.01 80 THR A O 1
ATOM 671 N N . GLY A 1 84 ? 38.962 16.743 6.985 1.00 18.68 81 GLY A N 1
ATOM 672 C CA . GLY A 1 84 ? 37.867 16.697 5.994 1.00 22.04 81 GLY A CA 1
ATOM 673 C C . GLY A 1 84 ? 37.499 18.074 5.459 1.00 22.14 81 GLY A C 1
ATOM 674 O O . GLY A 1 84 ? 38.292 19.032 5.614 1.00 22.55 81 GLY A O 1
ATOM 675 N N . ASP A 1 85 ? 36.354 18.147 4.776 1.00 22.72 82 ASP A N 1
ATOM 676 C CA . ASP A 1 85 ? 35.817 19.432 4.273 1.00 23.22 82 ASP A CA 1
ATOM 677 C C . ASP A 1 85 ? 35.138 20.130 5.458 1.00 21.60 82 ASP A C 1
ATOM 678 O O . ASP A 1 85 ? 34.065 19.678 5.908 1.00 24.42 82 ASP A O 1
ATOM 683 N N . ILE A 1 86 ? 35.727 21.235 5.876 1.00 20.49 83 ILE A N 1
ATOM 684 C CA . ILE A 1 86 ? 35.239 22.002 7.050 1.00 19.25 83 ILE A CA 1
ATOM 685 C C . ILE A 1 86 ? 34.083 22.904 6.620 1.00 18.97 83 ILE A C 1
ATOM 686 O O . ILE A 1 86 ? 34.170 23.525 5.543 1.00 20.53 83 ILE A O 1
ATOM 691 N N . THR A 1 87 ? 33.044 22.946 7.454 1.00 17.70 84 THR A N 1
ATOM 692 C CA . THR A 1 87 ? 31.847 23.784 7.215 1.00 18.45 84 THR A CA 1
ATOM 693 C C . THR A 1 87 ? 31.975 25.113 7.979 1.00 17.80 84 THR A C 1
ATOM 694 O O . THR A 1 87 ? 32.936 25.291 8.753 1.00 18.76 84 THR A O 1
ATOM 698 N N . GLU A 1 88 ? 30.980 25.983 7.810 1.00 17.13 85 GLU A N 1
ATOM 699 C CA . GLU A 1 88 ? 31.172 27.417 8.136 1.00 17.43 85 GLU A CA 1
ATOM 700 C C . GLU A 1 88 ? 30.375 27.955 9.320 1.00 16.21 85 GLU A C 1
ATOM 701 O O . GLU A 1 88 ? 30.676 29.095 9.678 1.00 16.55 85 GLU A O 1
ATOM 707 N N . GLU A 1 89 ? 29.483 27.178 9.937 1.00 16.37 86 GLU A N 1
ATOM 708 C CA . GLU A 1 89 ? 28.538 27.802 10.904 1.00 16.89 86 GLU A CA 1
ATOM 709 C C . GLU A 1 89 ? 28.787 27.456 12.375 1.00 16.18 86 GLU A C 1
ATOM 710 O O . GLU A 1 89 ? 28.899 26.258 12.714 1.00 16.83 86 GLU A O 1
ATOM 716 N N . ALA A 1 90 ? 28.781 28.500 13.214 1.00 15.15 87 ALA A N 1
ATOM 717 C CA . ALA A 1 90 ? 28.767 28.408 14.692 1.00 14.58 87 ALA A CA 1
ATOM 718 C C . ALA A 1 90 ? 27.401 28.940 15.110 1.00 15.36 87 ALA A C 1
ATOM 719 O O . ALA A 1 90 ? 27.162 30.152 15.111 1.00 15.39 87 ALA A O 1
ATOM 721 N N . PRO A 1 91 ? 26.454 28.048 15.435 1.00 14.90 88 PRO A N 1
ATOM 722 C CA . PRO A 1 91 ? 25.074 28.455 15.693 1.00 14.88 88 PRO A CA 1
ATOM 723 C C . PRO A 1 91 ? 24.804 29.133 17.040 1.00 14.63 88 PRO A C 1
ATOM 724 O O . PRO A 1 91 ? 25.529 28.968 18.013 1.00 14.91 88 PRO A O 1
ATOM 728 N N . TYR A 1 92 ? 23.673 29.841 17.054 1.00 14.66 89 TYR A N 1
ATOM 729 C CA . TYR A 1 92 ? 23.169 30.563 18.242 1.00 15.72 89 TYR A CA 1
ATOM 730 C C . TYR A 1 92 ? 23.097 29.637 19.458 1.00 15.55 89 TYR A C 1
ATOM 731 O O . TYR A 1 92 ? 23.430 30.082 20.551 1.00 16.00 89 TYR A O 1
ATOM 740 N N . LYS A 1 93 ? 22.707 28.378 19.260 1.00 16.83 90 LYS A N 1
ATOM 741 C CA . LYS A 1 93 ? 22.520 27.473 20.435 1.00 18.69 90 LYS A CA 1
ATOM 742 C C . LYS A 1 93 ? 23.831 27.301 21.204 1.00 19.08 90 LYS A C 1
ATOM 743 O O . LYS A 1 93 ? 23.754 26.943 22.398 1.00 20.15 90 LYS A O 1
ATOM 749 N N . TYR A 1 94 ? 24.986 27.551 20.569 1.00 17.58 91 TYR A N 1
ATOM 750 C CA . TYR A 1 94 ? 26.266 27.450 21.304 1.00 17.28 91 TYR A CA 1
ATOM 751 C C . TYR A 1 94 ? 26.770 28.840 21.686 1.00 16.20 91 TYR A C 1
ATOM 752 O O . TYR A 1 94 ? 27.171 29.037 22.830 1.00 16.89 91 TYR A O 1
ATOM 761 N N . VAL A 1 95 ? 26.778 29.793 20.752 1.00 16.54 92 VAL A N 1
ATOM 762 C CA . VAL A 1 95 ? 27.331 31.143 21.063 1.00 16.43 92 VAL A CA 1
ATOM 763 C C . VAL A 1 95 ? 26.538 31.780 22.211 1.00 16.59 92 VAL A C 1
ATOM 764 O O . VAL A 1 95 ? 27.153 32.448 23.049 1.00 17.27 92 VAL A O 1
ATOM 768 N N . SER A 1 96 ? 25.215 31.589 22.239 1.00 16.86 93 SER A N 1
ATOM 769 C CA . SER A 1 96 ? 24.374 32.219 23.293 1.00 17.63 93 SER A CA 1
ATOM 770 C C . SER A 1 96 ? 24.752 31.676 24.672 1.00 18.25 93 SER A C 1
ATOM 771 O O . SER A 1 96 ? 24.520 32.368 25.670 1.00 20.14 93 SER A O 1
ATOM 774 N N . LYS A 1 97 ? 25.325 30.483 24.723 1.00 18.54 94 LYS A N 1
ATOM 775 C CA . LYS A 1 97 ? 25.699 29.858 26.020 1.00 19.54 94 LYS A CA 1
ATOM 776 C C . LYS A 1 97 ? 27.165 30.135 26.369 1.00 19.24 94 LYS A C 1
ATOM 777 O O . LYS A 1 97 ? 27.540 30.018 27.541 1.00 20.60 94 LYS A O 1
ATOM 783 N N A MET A 1 98 ? 27.954 30.593 25.391 0.50 17.01 95 MET A N 1
ATOM 784 N N B MET A 1 98 ? 27.979 30.455 25.370 0.50 20.16 95 MET A N 1
ATOM 785 C CA A MET A 1 98 ? 29.397 30.842 25.631 0.50 16.32 95 MET A CA 1
ATOM 786 C CA B MET A 1 98 ? 29.425 30.606 25.634 0.50 21.23 95 MET A CA 1
ATOM 787 C C A MET A 1 98 ? 29.943 31.812 24.581 0.50 16.43 95 MET A C 1
ATOM 788 C C B MET A 1 98 ? 29.998 31.503 24.537 0.50 19.84 95 MET A C 1
ATOM 789 O O A MET A 1 98 ? 30.187 31.408 23.414 0.50 14.19 95 MET A O 1
ATOM 790 O O B MET A 1 98 ? 30.325 31.002 23.442 0.50 19.17 95 MET A O 1
ATOM 799 N N A ARG A 1 99 ? 30.112 33.061 24.992 0.60 18.60 96 ARG A N 1
ATOM 800 N N B ARG A 1 99 ? 30.031 32.811 24.829 0.40 19.05 96 ARG A N 1
ATOM 801 C CA A ARG A 1 99 ? 30.628 34.156 24.143 0.60 20.44 96 ARG A CA 1
ATOM 802 C CA B ARG A 1 99 ? 30.480 33.879 23.890 0.40 18.88 96 ARG A CA 1
ATOM 803 C C A ARG A 1 99 ? 31.944 33.762 23.465 0.60 18.63 96 ARG A C 1
ATOM 804 C C B ARG A 1 99 ? 31.889 33.589 23.364 0.40 17.97 96 ARG A C 1
ATOM 805 O O A ARG A 1 99 ? 32.150 34.166 22.309 0.60 17.36 96 ARG A O 1
ATOM 806 O O B ARG A 1 99 ? 32.135 33.930 22.200 0.40 16.58 96 ARG A O 1
ATOM 821 N N . ALA A 1 100 ? 32.784 32.989 24.159 1.00 17.70 97 ALA A N 1
ATOM 822 C CA . ALA A 1 100 ? 34.149 32.670 23.663 1.00 18.54 97 ALA A CA 1
ATOM 823 C C . ALA A 1 100 ? 34.077 31.813 22.403 1.00 17.52 97 ALA A C 1
ATOM 824 O O . ALA A 1 100 ? 35.118 31.651 21.734 1.00 18.63 97 ALA A O 1
ATOM 826 N N . SER A 1 101 ? 32.908 31.261 22.095 1.00 16.33 98 SER A N 1
ATOM 827 C CA . SER A 1 101 ? 32.696 30.510 20.835 1.00 16.51 98 SER A CA 1
ATOM 828 C C . SER A 1 101 ? 33.145 31.356 19.618 1.00 15.94 98 SER A C 1
ATOM 829 O O . SER A 1 101 ? 33.520 30.778 18.583 1.00 15.99 98 SER A O 1
ATOM 832 N N A ILE A 1 102 ? 33.111 32.692 19.773 0.50 14.98 99 ILE A N 1
ATOM 833 N N B ILE A 1 102 ? 33.080 32.680 19.705 0.50 15.00 99 ILE A N 1
ATOM 834 C CA A ILE A 1 102 ? 33.443 33.700 18.713 0.50 14.97 99 ILE A CA 1
ATOM 835 C CA B ILE A 1 102 ? 33.375 33.474 18.477 0.50 14.91 99 ILE A CA 1
ATOM 836 C C A ILE A 1 102 ? 34.853 33.474 18.152 0.50 13.88 99 ILE A C 1
ATOM 837 C C B ILE A 1 102 ? 34.848 33.365 18.067 0.50 13.89 99 ILE A C 1
ATOM 838 O O A ILE A 1 102 ? 35.095 33.908 17.015 0.50 13.76 99 ILE A O 1
ATOM 839 O O B ILE A 1 102 ? 35.140 33.767 16.931 0.50 13.35 99 ILE A O 1
ATOM 848 N N . VAL A 1 103 ? 35.735 32.793 18.892 1.00 13.60 100 VAL A N 1
ATOM 849 C CA . VAL A 1 103 ? 37.153 32.674 18.433 1.00 13.71 100 VAL A CA 1
ATOM 850 C C . VAL A 1 103 ? 37.291 31.585 17.359 1.00 13.19 100 VAL A C 1
ATOM 851 O O . VAL A 1 103 ? 38.429 31.342 16.922 1.00 13.32 100 VAL A O 1
ATOM 855 N N . VAL A 1 104 ? 36.197 30.943 16.930 1.00 13.08 101 VAL A N 1
ATOM 856 C CA . VAL A 1 104 ? 36.310 30.080 15.716 1.00 12.81 101 VAL A CA 1
ATOM 857 C C . VAL A 1 104 ? 36.166 30.954 14.449 1.00 12.97 101 VAL A C 1
ATOM 858 O O . VAL A 1 104 ? 36.467 30.448 13.368 1.00 12.95 101 VAL A O 1
ATOM 862 N N . LEU A 1 105 ? 35.767 32.223 14.558 1.00 12.81 102 LEU A N 1
ATOM 863 C CA . LEU A 1 105 ? 35.537 33.048 13.340 1.00 13.47 102 LEU A CA 1
ATOM 864 C C . LEU A 1 105 ? 36.822 33.166 12.510 1.00 12.94 102 LEU A C 1
ATOM 865 O O . LEU A 1 105 ? 36.768 32.949 11.281 1.00 13.42 102 LEU A O 1
ATOM 870 N N . GLY A 1 106 ? 37.929 33.546 13.147 1.00 13.21 103 GLY A N 1
ATOM 871 C CA . GLY A 1 106 ? 39.216 33.689 12.450 1.00 13.32 103 GLY A CA 1
ATOM 872 C C . GLY A 1 106 ? 39.657 32.397 11.775 1.00 13.11 103 GLY A C 1
ATOM 873 O O . GLY A 1 106 ? 39.981 32.393 10.581 1.00 13.59 103 GLY A O 1
ATOM 874 N N . PRO A 1 107 ? 39.744 31.264 12.505 1.00 12.95 104 PRO A N 1
ATOM 875 C CA . PRO A 1 107 ? 40.193 30.021 11.878 1.00 13.73 104 PRO A CA 1
ATOM 876 C C . PRO A 1 107 ? 39.250 29.523 10.779 1.00 13.53 104 PRO A C 1
ATOM 877 O O . PRO A 1 107 ? 39.736 28.981 9.793 1.00 13.38 104 PRO A O 1
ATOM 881 N N . ILE A 1 108 ? 37.937 29.718 10.939 1.00 13.73 105 ILE A N 1
ATOM 882 C CA . ILE A 1 108 ? 37.026 29.311 9.829 1.00 14.08 105 ILE A CA 1
ATOM 883 C C . ILE A 1 108 ? 37.358 30.151 8.588 1.00 13.64 105 ILE A C 1
ATOM 884 O O . ILE A 1 108 ? 37.468 29.603 7.485 1.00 14.80 105 ILE A O 1
ATOM 889 N N . LEU A 1 109 ? 37.532 31.460 8.751 1.00 13.73 106 LEU A N 1
ATOM 890 C CA . LEU A 1 109 ? 37.857 32.306 7.570 1.00 13.61 106 LEU A CA 1
ATOM 891 C C . LEU A 1 109 ? 39.192 31.882 6.949 1.00 14.02 106 LEU A C 1
ATOM 892 O O . LEU A 1 109 ? 39.277 31.843 5.716 1.00 14.65 106 LEU A O 1
ATOM 897 N N . ALA A 1 110 ? 40.202 31.584 7.758 1.00 13.43 107 ALA A N 1
ATOM 898 C CA . ALA A 1 110 ? 41.516 31.143 7.240 1.00 13.87 107 ALA A CA 1
ATOM 899 C C . ALA A 1 110 ? 41.393 29.819 6.482 1.00 14.38 107 ALA A C 1
ATOM 900 O O . ALA A 1 110 ? 42.019 29.678 5.429 1.00 14.55 107 ALA A O 1
ATOM 902 N N . ARG A 1 111 ? 40.654 28.866 7.024 1.00 14.55 108 ARG A N 1
ATOM 903 C CA . ARG A 1 111 ? 40.568 27.505 6.439 1.00 15.50 108 ARG A CA 1
ATOM 904 C C . ARG A 1 111 ? 39.547 27.392 5.306 1.00 16.90 108 ARG A C 1
ATOM 905 O O . ARG A 1 111 ? 39.909 26.779 4.279 1.00 18.18 108 ARG A O 1
ATOM 913 N N . VAL A 1 112 ? 38.380 28.032 5.456 1.00 17.93 109 VAL A N 1
ATOM 914 C CA . VAL A 1 112 ? 37.179 27.870 4.570 1.00 19.85 109 VAL A CA 1
ATOM 915 C C . VAL A 1 112 ? 37.007 29.084 3.638 1.00 18.52 109 VAL A C 1
ATOM 916 O O . VAL A 1 112 ? 36.498 28.911 2.508 1.00 19.64 109 VAL A O 1
ATOM 920 N N . GLY A 1 113 ? 37.330 30.289 4.116 1.00 17.13 110 GLY A N 1
ATOM 921 C CA . GLY A 1 113 ? 37.144 31.515 3.318 1.00 17.23 110 GLY A CA 1
ATOM 922 C C . GLY A 1 113 ? 35.794 32.188 3.539 1.00 17.12 110 GLY A C 1
ATOM 923 O O . GLY A 1 113 ? 35.564 33.281 2.966 1.00 18.35 110 GLY A O 1
ATOM 924 N N . HIS A 1 114 ? 34.907 31.577 4.337 1.00 16.18 111 HIS A N 1
ATOM 925 C CA . HIS A 1 114 ? 33.580 32.174 4.641 1.00 16.43 111 HIS A CA 1
ATOM 926 C C . HIS A 1 114 ? 33.094 31.589 5.962 1.00 15.80 111 HIS A C 1
ATOM 927 O O . HIS A 1 114 ? 33.477 30.467 6.280 1.00 15.85 111 HIS A O 1
ATOM 934 N N . ALA A 1 115 ? 32.322 32.368 6.708 1.00 15.17 112 ALA A N 1
ATOM 935 C CA . ALA A 1 115 ? 31.869 31.922 8.035 1.00 14.73 112 ALA A CA 1
ATOM 936 C C . ALA A 1 115 ? 30.484 32.480 8.336 1.00 15.07 112 ALA A C 1
ATOM 937 O O . ALA A 1 115 ? 30.134 33.558 7.836 1.00 16.19 112 ALA A O 1
ATOM 939 N N . LYS A 1 116 ? 29.765 31.778 9.202 1.00 15.05 113 LYS A N 1
ATOM 940 C CA . LYS A 1 116 ? 28.436 32.236 9.680 1.00 14.81 113 LYS A CA 1
ATOM 941 C C . LYS A 1 116 ? 28.467 32.017 11.188 1.00 14.48 113 LYS A C 1
ATOM 942 O O . LYS A 1 116 ? 28.384 30.855 11.610 1.00 15.12 113 LYS A O 1
ATOM 948 N N . VAL A 1 117 ? 28.611 33.084 11.964 1.00 13.71 114 VAL A N 1
ATOM 949 C CA . VAL A 1 117 ? 28.816 32.944 13.431 1.00 13.52 114 VAL A CA 1
ATOM 950 C C . VAL A 1 117 ? 27.777 33.794 14.145 1.00 13.47 114 VAL A C 1
ATOM 951 O O . VAL A 1 117 ? 27.686 34.990 13.859 1.00 14.31 114 VAL A O 1
ATOM 955 N N . SER A 1 118 ? 27.054 33.202 15.079 1.00 13.45 115 SER A N 1
ATOM 956 C CA . SER A 1 118 ? 26.008 33.973 15.785 1.00 13.75 115 SER A CA 1
ATOM 957 C C . SER A 1 118 ? 26.651 35.182 16.481 1.00 13.41 115 SER A C 1
ATOM 958 O O . SER A 1 118 ? 27.695 35.024 17.134 1.00 14.68 115 SER A O 1
ATOM 961 N N . MET A 1 119 ? 26.046 36.359 16.341 1.00 13.75 116 MET A N 1
ATOM 962 C CA . MET A 1 119 ? 26.552 37.577 17.028 1.00 14.70 116 MET A CA 1
ATOM 963 C C . MET A 1 119 ? 26.326 37.446 18.531 1.00 14.75 116 MET A C 1
ATOM 964 O O . MET A 1 119 ? 25.206 37.224 18.979 1.00 14.93 116 MET A O 1
ATOM 969 N N . PRO A 1 120 ? 27.360 37.564 19.396 1.00 16.06 117 PRO A N 1
ATOM 970 C CA . PRO A 1 120 ? 27.098 37.523 20.833 1.00 17.63 117 PRO A CA 1
ATOM 971 C C . PRO A 1 120 ? 26.232 38.699 21.305 1.00 18.08 117 PRO A C 1
ATOM 972 O O . PRO A 1 120 ? 26.353 39.786 20.762 1.00 18.66 117 PRO A O 1
ATOM 976 N N . GLY A 1 121 ? 25.411 38.466 22.335 1.00 18.75 118 GLY A N 1
ATOM 977 C CA . GLY A 1 121 ? 24.548 39.512 22.907 1.00 20.37 118 GLY A CA 1
ATOM 978 C C . GLY A 1 121 ? 25.124 40.048 24.209 1.00 21.63 118 GLY A C 1
ATOM 979 O O . GLY A 1 121 ? 26.351 40.143 24.308 1.00 23.99 118 GLY A O 1
ATOM 980 N N . GLY A 1 122 ? 24.258 40.336 25.170 1.00 21.97 119 GLY A N 1
ATOM 981 C CA . GLY A 1 122 ? 24.716 40.914 26.453 1.00 24.14 119 GLY A CA 1
ATOM 982 C C . GLY A 1 122 ? 25.451 39.926 27.352 1.00 25.10 119 GLY A C 1
ATOM 983 O O . GLY A 1 122 ? 25.193 38.715 27.259 1.00 24.28 119 GLY A O 1
ATOM 984 N N . CYS A 1 123 ? 26.357 40.448 28.190 1.00 25.94 120 CYS A N 1
ATOM 985 C CA . CYS A 1 123 ? 27.069 39.658 29.229 1.00 27.82 120 CYS A CA 1
ATOM 986 C C . CYS A 1 123 ? 26.888 40.396 30.558 1.00 25.72 120 CYS A C 1
ATOM 987 O O . CYS A 1 123 ? 26.930 41.633 30.558 1.00 27.26 120 CYS A O 1
ATOM 990 N N . THR A 1 124 ? 26.710 39.656 31.643 1.00 26.50 121 THR A N 1
ATOM 991 C CA . THR A 1 124 ? 26.409 40.308 32.939 1.00 28.41 121 THR A CA 1
ATOM 992 C C . THR A 1 124 ? 27.610 41.107 33.478 1.00 24.70 121 THR A C 1
ATOM 993 O O . THR A 1 124 ? 27.351 42.177 34.024 1.00 24.57 121 THR A O 1
ATOM 997 N N . ILE A 1 125 ? 28.852 40.698 33.212 1.00 21.16 122 ILE A N 1
ATOM 998 C CA . ILE A 1 125 ? 29.990 41.438 33.858 1.00 21.26 122 ILE A CA 1
ATOM 999 C C . ILE A 1 125 ? 30.395 42.672 33.056 1.00 20.11 122 ILE A C 1
ATOM 1000 O O . ILE A 1 125 ? 31.249 43.430 33.543 1.00 19.02 122 ILE A O 1
ATOM 1005 N N . GLY A 1 126 ? 29.809 42.895 31.879 1.00 21.97 123 GLY A N 1
ATOM 1006 C CA . GLY A 1 126 ? 30.166 44.143 31.185 1.00 25.59 123 GLY A CA 1
ATOM 1007 C C . GLY A 1 126 ? 29.837 44.126 29.720 1.00 30.46 123 GLY A C 1
ATOM 1008 O O . GLY A 1 126 ? 29.559 43.040 29.202 1.00 31.74 123 GLY A O 1
ATOM 1009 N N . SER A 1 127 ? 29.823 45.314 29.107 1.00 33.63 124 SER A N 1
ATOM 1010 C CA . SER A 1 127 ? 29.624 45.426 27.641 1.00 34.56 124 SER A CA 1
ATOM 1011 C C . SER A 1 127 ? 30.856 44.808 26.974 1.00 36.05 124 SER A C 1
ATOM 1012 O O . SER A 1 127 ? 31.982 45.187 27.344 1.00 38.18 124 SER A O 1
ATOM 1015 N N . ARG A 1 128 ? 30.645 43.851 26.076 1.00 35.66 125 ARG A N 1
ATOM 1016 C CA . ARG A 1 128 ? 31.766 43.148 25.403 1.00 33.83 125 ARG A CA 1
ATOM 1017 C C . ARG A 1 128 ? 31.506 43.153 23.899 1.00 34.55 125 ARG A C 1
ATOM 1018 O O . ARG A 1 128 ? 31.182 42.117 23.316 1.00 33.15 125 ARG A O 1
ATOM 1026 N N . PRO A 1 129 ? 31.593 44.333 23.243 1.00 33.19 126 PRO A N 1
ATOM 1027 C CA . PRO A 1 129 ? 31.363 44.433 21.803 1.00 34.54 126 PRO A CA 1
ATOM 1028 C C . PRO A 1 129 ? 32.538 43.775 21.068 1.00 32.20 126 PRO A C 1
ATOM 1029 O O . PRO A 1 129 ? 33.622 43.717 21.618 1.00 38.82 126 PRO A O 1
ATOM 1033 N N . ILE A 1 130 ? 32.284 43.309 19.855 1.00 26.36 127 ILE A N 1
ATOM 1034 C CA . ILE A 1 130 ? 33.315 42.556 19.089 1.00 22.28 127 ILE A CA 1
ATOM 1035 C C . ILE A 1 130 ? 33.816 43.401 17.918 1.00 20.32 127 ILE A C 1
ATOM 1036 O O . ILE A 1 130 ? 34.407 42.822 17.006 1.00 17.70 127 ILE A O 1
ATOM 1041 N N A ASP A 1 131 ? 33.618 44.721 17.927 0.60 20.52 128 ASP A N 1
ATOM 1042 N N B ASP A 1 131 ? 33.663 44.726 18.036 0.40 20.24 128 ASP A N 1
ATOM 1043 C CA A ASP A 1 131 ? 34.121 45.556 16.799 0.60 22.29 128 ASP A CA 1
ATOM 1044 C CA B ASP A 1 131 ? 34.117 45.717 17.026 0.40 21.16 128 ASP A CA 1
ATOM 1045 C C A ASP A 1 131 ? 35.632 45.370 16.581 0.60 20.41 128 ASP A C 1
ATOM 1046 C C B ASP A 1 131 ? 35.580 45.464 16.645 0.40 20.08 128 ASP A C 1
ATOM 1047 O O A ASP A 1 131 ? 36.059 45.455 15.412 0.60 21.49 128 ASP A O 1
ATOM 1048 O O B ASP A 1 131 ? 35.891 45.533 15.439 0.40 21.22 128 ASP A O 1
ATOM 1057 N N . LEU A 1 132 ? 36.441 45.196 17.632 1.00 18.89 129 LEU A N 1
ATOM 1058 C CA . LEU A 1 132 ? 37.895 45.004 17.361 1.00 20.62 129 LEU A CA 1
ATOM 1059 C C . LEU A 1 132 ? 38.113 43.743 16.511 1.00 19.30 129 LEU A C 1
ATOM 1060 O O . LEU A 1 132 ? 39.034 43.758 15.670 1.00 21.24 129 LEU A O 1
ATOM 1065 N N . HIS A 1 133 ? 37.312 42.690 16.720 1.00 16.32 130 HIS A N 1
ATOM 1066 C CA . HIS A 1 133 ? 37.440 41.478 15.881 1.00 15.70 130 HIS A CA 1
ATOM 1067 C C . HIS A 1 133 ? 37.055 41.813 14.438 1.00 15.46 130 HIS A C 1
ATOM 1068 O O . HIS A 1 133 ? 37.835 41.525 13.495 1.00 16.08 130 HIS A O 1
ATOM 1075 N N . LEU A 1 134 ? 35.888 42.436 14.269 1.00 15.18 131 LEU A N 1
ATOM 1076 C CA . LEU A 1 134 ? 35.353 42.640 12.903 1.00 16.09 131 LEU A CA 1
ATOM 1077 C C . LEU A 1 134 ? 36.147 43.689 12.125 1.00 15.84 131 LEU A C 1
ATOM 1078 O O . LEU A 1 134 ? 36.366 43.459 10.920 1.00 16.02 131 LEU A O 1
ATOM 1083 N N A LYS A 1 135 ? 36.563 44.777 12.782 0.50 16.74 132 LYS A N 1
ATOM 1084 N N B LYS A 1 135 ? 36.584 44.783 12.752 0.50 16.73 132 LYS A N 1
ATOM 1085 C CA A LYS A 1 135 ? 37.375 45.828 12.111 0.50 17.81 132 LYS A CA 1
ATOM 1086 C CA B LYS A 1 135 ? 37.358 45.811 11.996 0.50 17.82 132 LYS A CA 1
ATOM 1087 C C A LYS A 1 135 ? 38.675 45.202 11.591 0.50 17.03 132 LYS A C 1
ATOM 1088 C C B LYS A 1 135 ? 38.728 45.244 11.591 0.50 17.06 132 LYS A C 1
ATOM 1089 O O A LYS A 1 135 ? 39.019 45.416 10.426 0.50 17.13 132 LYS A O 1
ATOM 1090 O O B LYS A 1 135 ? 39.228 45.605 10.513 0.50 17.16 132 LYS A O 1
ATOM 1101 N N . GLY A 1 136 ? 39.348 44.411 12.426 1.00 16.02 133 GLY A N 1
ATOM 1102 C CA . GLY A 1 136 ? 40.622 43.795 12.017 1.00 15.43 133 GLY A CA 1
ATOM 1103 C C . GLY A 1 136 ? 40.409 42.837 10.848 1.00 14.61 133 GLY A C 1
ATOM 1104 O O . GLY A 1 136 ? 41.213 42.839 9.897 1.00 15.25 133 GLY A O 1
ATOM 1105 N N . LEU A 1 137 ? 39.329 42.066 10.873 1.00 14.56 134 LEU A N 1
ATOM 1106 C CA . LEU A 1 137 ? 39.058 41.102 9.774 1.00 14.14 134 LEU A CA 1
ATOM 1107 C C . LEU A 1 137 ? 38.732 41.886 8.491 1.00 15.25 134 LEU A C 1
ATOM 1108 O O . LEU A 1 137 ? 39.182 41.477 7.414 1.00 15.34 134 LEU A O 1
ATOM 1113 N N . GLU A 1 138 ? 37.999 42.995 8.598 1.00 15.58 135 GLU A N 1
ATOM 1114 C CA . GLU A 1 138 ? 37.734 43.813 7.390 1.00 16.86 135 GLU A CA 1
ATOM 1115 C C . GLU A 1 138 ? 39.066 44.280 6.774 1.00 16.46 135 GLU A C 1
ATOM 1116 O O . GLU A 1 138 ? 39.160 44.306 5.536 1.00 17.03 135 GLU A O 1
ATOM 1122 N N . ALA A 1 139 ? 40.054 44.633 7.601 1.00 16.31 136 ALA A N 1
ATOM 1123 C CA . ALA A 1 139 ? 41.369 45.100 7.087 1.00 16.59 136 ALA A CA 1
ATOM 1124 C C . ALA A 1 139 ? 42.084 43.968 6.343 1.00 16.58 136 ALA A C 1
ATOM 1125 O O . ALA A 1 139 ? 42.959 44.275 5.499 1.00 17.16 136 ALA A O 1
ATOM 1127 N N . MET A 1 140 ? 41.701 42.718 6.631 1.00 15.68 137 MET A N 1
ATOM 1128 C CA . MET A 1 140 ? 42.292 41.509 6.005 1.00 15.37 137 MET A CA 1
ATOM 1129 C C . MET A 1 140 ? 41.487 41.067 4.765 1.00 15.61 137 MET A C 1
ATOM 1130 O O . MET A 1 140 ? 41.746 39.965 4.233 1.00 16.29 137 MET A O 1
ATOM 1135 N N . GLY A 1 141 ? 40.564 41.907 4.293 1.00 15.94 138 GLY A N 1
ATOM 1136 C CA . GLY A 1 141 ? 39.797 41.564 3.079 1.00 17.28 138 GLY A CA 1
ATOM 1137 C C . GLY A 1 141 ? 38.516 40.807 3.360 1.00 17.92 138 GLY A C 1
ATOM 1138 O O . GLY A 1 141 ? 37.949 40.222 2.396 1.00 19.72 138 GLY A O 1
ATOM 1139 N N . VAL A 1 142 ? 38.070 40.787 4.610 1.00 16.17 139 VAL A N 1
ATOM 1140 C CA . VAL A 1 142 ? 36.803 40.070 4.913 1.00 16.79 139 VAL A CA 1
ATOM 1141 C C . VAL A 1 142 ? 35.636 41.042 4.776 1.00 17.39 139 VAL A C 1
ATOM 1142 O O . VAL A 1 142 ? 35.677 42.135 5.395 1.00 18.02 139 VAL A O 1
ATOM 1146 N N A LYS A 1 143 ? 34.623 40.649 4.001 0.50 17.23 140 LYS A N 1
ATOM 1147 N N B LYS A 1 143 ? 34.638 40.672 3.970 0.50 17.74 140 LYS A N 1
ATOM 1148 C CA A LYS A 1 143 ? 33.389 41.464 3.878 0.50 18.54 140 LYS A CA 1
ATOM 1149 C CA B LYS A 1 143 ? 33.398 41.482 3.867 0.50 19.50 140 LYS A CA 1
ATOM 1150 C C A LYS A 1 143 ? 32.384 40.925 4.896 0.50 18.10 140 LYS A C 1
ATOM 1151 C C B LYS A 1 143 ? 32.462 40.968 4.960 0.50 19.21 140 LYS A C 1
ATOM 1152 O O A LYS A 1 143 ? 32.046 39.722 4.836 0.50 18.04 140 LYS A O 1
ATOM 1153 O O B LYS A 1 143 ? 32.279 39.735 5.047 0.50 18.74 140 LYS A O 1
ATOM 1164 N N A ILE A 1 144 ? 31.980 41.802 5.814 0.50 17.71 141 ILE A N 1
ATOM 1165 N N B ILE A 1 144 ? 31.929 41.870 5.782 0.50 19.23 141 ILE A N 1
ATOM 1166 C CA A ILE A 1 144 ? 31.064 41.468 6.940 0.50 17.79 141 ILE A CA 1
ATOM 1167 C CA B ILE A 1 144 ? 31.077 41.409 6.912 0.50 19.60 141 ILE A CA 1
ATOM 1168 C C A ILE A 1 144 ? 29.635 41.909 6.603 0.50 18.20 141 ILE A C 1
ATOM 1169 C C B ILE A 1 144 ? 29.717 42.102 6.887 0.50 19.69 141 ILE A C 1
ATOM 1170 O O A ILE A 1 144 ? 29.439 43.042 6.114 0.50 18.02 141 ILE A O 1
ATOM 1171 O O B ILE A 1 144 ? 29.653 43.340 6.792 0.50 19.53 141 ILE A O 1
ATOM 1180 N N A SER A 1 145 ? 28.689 40.994 6.782 0.60 18.53 142 SER A N 1
ATOM 1181 N N B SER A 1 145 ? 28.676 41.273 6.996 0.40 19.06 142 SER A N 1
ATOM 1182 C CA A SER A 1 145 ? 27.258 41.351 6.747 0.60 19.58 142 SER A CA 1
ATOM 1183 C CA B SER A 1 145 ? 27.255 41.696 7.066 0.40 19.48 142 SER A CA 1
ATOM 1184 C C A SER A 1 145 ? 26.688 40.850 8.066 0.60 18.60 142 SER A C 1
ATOM 1185 C C B SER A 1 145 ? 26.589 40.959 8.240 0.40 19.11 142 SER A C 1
ATOM 1186 O O A SER A 1 145 ? 27.426 40.221 8.889 0.60 17.82 142 SER A O 1
ATOM 1187 O O B SER A 1 145 ? 27.098 39.900 8.644 0.40 19.17 142 SER A O 1
ATOM 1192 N N A GLN A 1 146 ? 25.478 41.286 8.355 0.50 18.32 143 GLN A N 1
ATOM 1193 N N B GLN A 1 146 ? 25.500 41.511 8.771 0.50 19.17 143 GLN A N 1
ATOM 1194 C CA A GLN A 1 146 ? 24.815 40.739 9.544 0.50 18.92 143 GLN A CA 1
ATOM 1195 C CA B GLN A 1 146 ? 24.757 40.926 9.921 0.50 19.41 143 GLN A CA 1
ATOM 1196 C C A GLN A 1 146 ? 23.391 40.470 9.113 0.50 18.79 143 GLN A C 1
ATOM 1197 C C B GLN A 1 146 ? 23.359 40.545 9.402 0.50 19.17 143 GLN A C 1
ATOM 1198 O O A GLN A 1 146 ? 22.728 41.356 8.522 0.50 18.50 143 GLN A O 1
ATOM 1199 O O B GLN A 1 146 ? 22.654 41.483 8.992 0.50 19.17 143 GLN A O 1
ATOM 1210 N N . THR A 1 147 ? 22.987 39.247 9.356 1.00 18.79 144 THR A N 1
ATOM 1211 C CA . THR A 1 147 ? 21.682 38.795 8.866 1.00 19.74 144 THR A CA 1
ATOM 1212 C C . THR A 1 147 ? 20.974 37.953 9.916 1.00 16.95 144 THR A C 1
ATOM 1213 O O . THR A 1 147 ? 21.503 36.913 10.308 1.00 15.75 144 THR A O 1
ATOM 1217 N N . ALA A 1 148 ? 19.828 38.428 10.375 1.00 16.74 145 ALA A N 1
ATOM 1218 C CA . ALA A 1 148 ? 18.976 37.688 11.325 1.00 16.36 145 ALA A CA 1
ATOM 1219 C C . ALA A 1 148 ? 19.779 37.119 12.509 1.00 15.71 145 ALA A C 1
ATOM 1220 O O . ALA A 1 148 ? 19.536 35.959 12.924 1.00 16.75 145 ALA A O 1
ATOM 1222 N N . GLY A 1 149 ? 20.670 37.929 13.070 1.00 14.76 146 GLY A N 1
ATOM 1223 C CA . GLY A 1 149 ? 21.421 37.529 14.278 1.00 14.35 146 GLY A CA 1
ATOM 1224 C C . GLY A 1 149 ? 22.777 36.912 14.003 1.00 14.11 146 GLY A C 1
ATOM 1225 O O . GLY A 1 149 ? 23.504 36.685 14.981 1.00 14.11 146 GLY A O 1
ATOM 1226 N N . TYR A 1 150 ? 23.121 36.700 12.740 1.00 13.83 147 TYR A N 1
ATOM 1227 C CA . TYR A 1 150 ? 24.408 36.058 12.387 1.00 13.82 147 TYR A CA 1
ATOM 1228 C C . TYR A 1 150 ? 25.383 36.993 11.694 1.00 14.86 147 TYR A C 1
ATOM 1229 O O . TYR A 1 150 ? 24.973 37.738 10.775 1.00 16.02 147 TYR A O 1
ATOM 1238 N N . ILE A 1 151 ? 26.635 36.913 12.132 1.00 14.86 148 ILE A N 1
ATOM 1239 C CA . ILE A 1 151 ? 27.763 37.532 11.401 1.00 15.62 148 ILE A CA 1
ATOM 1240 C C . ILE A 1 151 ? 27.976 36.666 10.150 1.00 15.32 148 ILE A C 1
ATOM 1241 O O . ILE A 1 151 ? 28.249 35.458 10.292 1.00 16.24 148 ILE A O 1
ATOM 1246 N N A GLU A 1 152 ? 27.829 37.240 8.952 0.50 16.18 149 GLU A N 1
ATOM 1247 N N B GLU A 1 152 ? 27.806 37.269 8.977 0.50 16.01 149 GLU A N 1
ATOM 1248 C CA A GLU A 1 152 ? 28.078 36.497 7.689 0.50 17.37 149 GLU A CA 1
ATOM 1249 C CA B GLU A 1 152 ? 28.080 36.609 7.687 0.50 16.89 149 GLU A CA 1
ATOM 1250 C C A GLU A 1 152 ? 29.327 37.121 7.059 0.50 17.20 149 GLU A C 1
ATOM 1251 C C B GLU A 1 152 ? 29.405 37.208 7.228 0.50 16.87 149 GLU A C 1
ATOM 1252 O O A GLU A 1 152 ? 29.220 38.215 6.480 0.50 16.80 149 GLU A O 1
ATOM 1253 O O B GLU A 1 152 ? 29.484 38.454 7.121 0.50 16.56 149 GLU A O 1
ATOM 1264 N N . ALA A 1 153 ? 30.441 36.383 7.106 1.00 16.36 150 ALA A N 1
ATOM 1265 C CA . ALA A 1 153 ? 31.775 36.868 6.692 1.00 17.42 150 ALA A CA 1
ATOM 1266 C C . ALA A 1 153 ? 32.271 36.120 5.461 1.00 17.29 150 ALA A C 1
ATOM 1267 O O . ALA A 1 153 ? 32.174 34.879 5.420 1.00 17.85 150 ALA A O 1
ATOM 1269 N N A LYS A 1 154 ? 32.801 36.867 4.494 0.60 18.03 151 LYS A N 1
ATOM 1270 N N B LYS A 1 154 ? 32.802 36.849 4.481 0.40 18.02 151 LYS A N 1
ATOM 1271 C CA A LYS A 1 154 ? 33.311 36.281 3.231 0.60 19.81 151 LYS A CA 1
ATOM 1272 C CA B LYS A 1 154 ? 33.352 36.157 3.291 0.40 19.32 151 LYS A CA 1
ATOM 1273 C C A LYS A 1 154 ? 34.667 36.905 2.888 0.60 18.36 151 LYS A C 1
ATOM 1274 C C B LYS A 1 154 ? 34.639 36.867 2.872 0.40 18.56 151 LYS A C 1
ATOM 1275 O O A LYS A 1 154 ? 34.757 38.141 2.882 0.60 17.73 151 LYS A O 1
ATOM 1276 O O B LYS A 1 154 ? 34.641 38.106 2.766 0.40 18.39 151 LYS A O 1
ATOM 1287 N N . ALA A 1 155 ? 35.680 36.075 2.650 1.00 18.60 152 ALA A N 1
ATOM 1288 C CA . ALA A 1 155 ? 36.997 36.580 2.218 1.00 19.62 152 ALA A CA 1
ATOM 1289 C C . ALA A 1 155 ? 37.304 35.969 0.852 1.00 20.62 152 ALA A C 1
ATOM 1290 O O . ALA A 1 155 ? 37.638 34.780 0.795 1.00 19.45 152 ALA A O 1
ATOM 1292 N N . GLU A 1 156 ? 37.183 36.768 -0.202 1.00 21.63 153 GLU A N 1
ATOM 1293 C CA . GLU A 1 156 ? 37.507 36.263 -1.554 1.00 23.07 153 GLU A CA 1
ATOM 1294 C C . GLU A 1 156 ? 38.989 35.864 -1.579 1.00 21.94 153 GLU A C 1
ATOM 1295 O O . GLU A 1 156 ? 39.323 34.817 -2.160 1.00 22.35 153 GLU A O 1
ATOM 1301 N N . ARG A 1 157 ? 39.835 36.686 -0.960 1.00 20.27 154 ARG A N 1
ATOM 1302 C CA . ARG A 1 157 ? 41.277 36.371 -0.884 1.00 20.39 154 ARG A CA 1
ATOM 1303 C C . ARG A 1 157 ? 41.831 36.999 0.391 1.00 18.54 154 ARG A C 1
ATOM 1304 O O . ARG A 1 157 ? 42.403 38.096 0.366 1.00 20.94 154 ARG A O 1
ATOM 1312 N N . LEU A 1 158 ? 41.692 36.255 1.474 1.00 16.86 155 LEU A N 1
ATOM 1313 C CA . LEU A 1 158 ? 42.149 36.720 2.802 1.00 15.67 155 LEU A CA 1
ATOM 1314 C C . LEU A 1 158 ? 43.624 37.134 2.716 1.00 14.94 155 LEU A C 1
ATOM 1315 O O . LEU A 1 158 ? 44.440 36.355 2.191 1.00 15.80 155 LEU A O 1
ATOM 1320 N N . HIS A 1 159 ? 43.932 38.293 3.288 1.00 14.50 156 HIS A N 1
ATOM 1321 C CA . HIS A 1 159 ? 45.309 38.827 3.166 1.00 14.75 156 HIS A CA 1
ATOM 1322 C C . HIS A 1 159 ? 45.732 39.506 4.456 1.00 15.49 156 HIS A C 1
ATOM 1323 O O . HIS A 1 159 ? 44.883 39.823 5.315 1.00 15.77 156 HIS A O 1
ATOM 1330 N N . GLY A 1 160 ? 47.033 39.733 4.579 1.00 14.93 157 GLY A N 1
ATOM 1331 C CA . GLY A 1 160 ? 47.540 40.389 5.780 1.00 15.09 157 GLY A CA 1
ATOM 1332 C C . GLY A 1 160 ? 47.137 41.836 5.890 1.00 15.83 157 GLY A C 1
ATOM 1333 O O . GLY A 1 160 ? 46.706 42.447 4.891 1.00 17.79 157 GLY A O 1
ATOM 1334 N N . ALA A 1 161 ? 47.311 42.389 7.079 1.00 16.01 158 ALA A N 1
ATOM 1335 C CA . ALA A 1 161 ? 47.022 43.801 7.358 1.00 16.74 158 ALA A CA 1
ATOM 1336 C C . ALA A 1 161 ? 47.911 44.276 8.498 1.00 15.52 158 ALA A C 1
ATOM 1337 O O . ALA A 1 161 ? 48.382 43.443 9.304 1.00 15.82 158 ALA A O 1
ATOM 1339 N N A HIS A 1 162 ? 48.107 45.582 8.570 0.60 15.89 159 HIS A N 1
ATOM 1340 N N B HIS A 1 162 ? 48.126 45.590 8.550 0.40 16.39 159 HIS A N 1
ATOM 1341 C CA A HIS A 1 162 ? 48.855 46.236 9.669 0.60 16.97 159 HIS A CA 1
ATOM 1342 C CA B HIS A 1 162 ? 48.865 46.255 9.653 0.40 17.33 159 HIS A CA 1
ATOM 1343 C C A HIS A 1 162 ? 47.776 46.861 10.545 0.60 17.09 159 HIS A C 1
ATOM 1344 C C B HIS A 1 162 ? 47.780 46.858 10.544 0.40 17.29 159 HIS A C 1
ATOM 1345 O O A HIS A 1 162 ? 47.195 47.907 10.149 0.60 19.35 159 HIS A O 1
ATOM 1346 O O B HIS A 1 162 ? 47.230 47.929 10.181 0.40 18.93 159 HIS A O 1
ATOM 1359 N N . ILE A 1 163 ? 47.449 46.159 11.629 1.00 16.51 160 ILE A N 1
ATOM 1360 C CA . ILE A 1 163 ? 46.326 46.522 12.529 1.00 17.72 160 ILE A CA 1
ATOM 1361 C C . ILE A 1 163 ? 46.826 47.168 13.810 1.00 18.94 160 ILE A C 1
ATOM 1362 O O . ILE A 1 163 ? 47.666 46.579 14.483 1.00 19.59 160 ILE A O 1
ATOM 1367 N N A TYR A 1 164 ? 46.298 48.343 14.159 0.50 18.99 161 TYR A N 1
ATOM 1368 N N B TYR A 1 164 ? 46.323 48.382 14.050 0.50 20.99 161 TYR A N 1
ATOM 1369 C CA A TYR A 1 164 ? 46.619 48.895 15.498 0.50 19.41 161 TYR A CA 1
ATOM 1370 C CA B TYR A 1 164 ? 46.599 49.216 15.241 0.50 22.82 161 TYR A CA 1
ATOM 1371 C C A TYR A 1 164 ? 45.364 48.674 16.338 0.50 18.63 161 TYR A C 1
ATOM 1372 C C B TYR A 1 164 ? 45.384 49.091 16.157 0.50 22.70 161 TYR A C 1
ATOM 1373 O O A TYR A 1 164 ? 44.288 49.186 15.977 0.50 18.88 161 TYR A O 1
ATOM 1374 O O B TYR A 1 164 ? 44.496 49.961 16.115 0.50 25.07 161 TYR A O 1
ATOM 1391 N N A MET A 1 165 ? 45.488 47.876 17.390 0.70 17.81 162 MET A N 1
ATOM 1392 N N B MET A 1 165 ? 45.334 47.999 16.925 0.30 22.21 162 MET A N 1
ATOM 1393 C CA A MET A 1 165 ? 44.328 47.548 18.254 0.70 18.27 162 MET A CA 1
ATOM 1394 C CA B MET A 1 165 ? 44.194 47.726 17.840 0.30 23.02 162 MET A CA 1
ATOM 1395 C C A MET A 1 165 ? 44.000 48.764 19.132 0.70 19.17 162 MET A C 1
ATOM 1396 C C B MET A 1 165 ? 44.007 48.916 18.787 0.30 22.01 162 MET A C 1
ATOM 1397 O O A MET A 1 165 ? 44.910 49.247 19.818 0.70 19.27 162 MET A O 1
ATOM 1398 O O B MET A 1 165 ? 45.018 49.497 19.219 0.30 21.53 162 MET A O 1
ATOM 1407 N N . ASP A 1 166 ? 42.752 49.247 19.095 1.00 21.25 163 ASP A N 1
ATOM 1408 C CA . ASP A 1 166 ? 42.381 50.378 19.995 1.00 23.15 163 ASP A CA 1
ATOM 1409 C C . ASP A 1 166 ? 42.565 49.954 21.458 1.00 22.05 163 ASP A C 1
ATOM 1410 O O . ASP A 1 166 ? 42.849 50.809 22.304 1.00 22.59 163 ASP A O 1
ATOM 1415 N N . PHE A 1 167 ? 42.378 48.664 21.740 1.00 19.05 164 PHE A N 1
ATOM 1416 C CA . PHE A 1 167 ? 42.505 48.069 23.092 1.00 18.43 164 PHE A CA 1
ATOM 1417 C C . PHE A 1 167 ? 43.078 46.679 22.865 1.00 16.07 164 PHE A C 1
ATOM 1418 O O . PHE A 1 167 ? 42.728 46.049 21.864 1.00 15.90 164 PHE A O 1
ATOM 1426 N N . PRO A 1 168 ? 43.955 46.176 23.756 1.00 14.81 165 PRO A N 1
ATOM 1427 C CA . PRO A 1 168 ? 44.585 44.860 23.589 1.00 14.77 165 PRO A CA 1
ATOM 1428 C C . PRO A 1 168 ? 43.633 43.709 23.947 1.00 14.69 165 PRO A C 1
ATOM 1429 O O . PRO A 1 168 ? 43.874 42.910 24.854 1.00 14.21 165 PRO A O 1
ATOM 1433 N N . SER A 1 169 ? 42.549 43.628 23.182 1.00 14.25 166 SER A N 1
ATOM 1434 C CA . SER A 1 169 ? 41.522 42.580 23.378 1.00 14.32 166 SER A CA 1
ATOM 1435 C C . SER A 1 169 ? 42.119 41.176 23.268 1.00 13.75 166 SER A C 1
ATOM 1436 O O . SER A 1 169 ? 42.709 40.861 22.222 1.00 13.53 166 SER A O 1
ATOM 1439 N N . VAL A 1 170 ? 41.928 40.344 24.278 1.00 13.50 167 VAL A N 1
ATOM 1440 C CA . VAL A 1 170 ? 42.430 38.942 24.239 1.00 13.66 167 VAL A CA 1
ATOM 1441 C C . VAL A 1 170 ? 41.753 38.173 23.086 1.00 13.53 167 VAL A C 1
ATOM 1442 O O . VAL A 1 170 ? 42.454 37.597 22.231 1.00 13.54 167 VAL A O 1
ATOM 1446 N N . GLY A 1 171 ? 40.422 38.207 23.031 1.00 13.99 168 GLY A N 1
ATOM 1447 C CA . GLY A 1 171 ? 39.710 37.435 21.994 1.00 13.55 168 GLY A CA 1
ATOM 1448 C C . GLY A 1 171 ? 39.997 37.955 20.604 1.00 13.36 168 GLY A C 1
ATOM 1449 O O . GLY A 1 171 ? 40.150 37.143 19.659 1.00 13.59 168 GLY A O 1
ATOM 1450 N N . ALA A 1 172 ? 40.021 39.276 20.429 1.00 12.50 169 ALA A N 1
ATOM 1451 C CA . ALA A 1 172 ? 40.291 39.809 19.083 1.00 12.94 169 ALA A CA 1
ATOM 1452 C C . ALA A 1 172 ? 41.722 39.452 18.652 1.00 12.58 169 ALA A C 1
ATOM 1453 O O . ALA A 1 172 ? 41.934 39.115 17.479 1.00 12.81 169 ALA A O 1
ATOM 1455 N N . THR A 1 173 ? 42.696 39.574 19.557 1.00 12.09 170 THR A N 1
ATOM 1456 C CA . THR A 1 173 ? 44.090 39.189 19.221 1.00 12.00 170 THR A CA 1
ATOM 1457 C C . THR A 1 173 ? 44.123 37.719 18.775 1.00 11.74 170 THR A C 1
ATOM 1458 O O . THR A 1 173 ? 44.781 37.409 17.777 1.00 11.63 170 THR A O 1
ATOM 1462 N N . GLN A 1 174 ? 43.436 36.837 19.495 1.00 11.67 171 GLN A N 1
ATOM 1463 C CA . GLN A 1 174 ? 43.403 35.401 19.124 1.00 11.99 171 GLN A CA 1
ATOM 1464 C C . GLN A 1 174 ? 42.752 35.207 17.745 1.00 11.62 171 GLN A C 1
ATOM 1465 O O . GLN A 1 174 ? 43.297 34.470 16.905 1.00 12.31 171 GLN A O 1
ATOM 1471 N N . ASN A 1 175 ? 41.615 35.846 17.506 1.00 11.87 172 ASN A N 1
ATOM 1472 C CA . ASN A 1 175 ? 40.921 35.681 16.213 1.00 11.94 172 ASN A CA 1
ATOM 1473 C C . ASN A 1 175 ? 41.824 36.128 15.062 1.00 11.80 172 ASN A C 1
ATOM 1474 O O . ASN A 1 175 ? 41.879 35.457 14.014 1.00 12.47 172 ASN A O 1
ATOM 1479 N N . LEU A 1 176 ? 42.443 37.298 15.217 1.00 11.67 173 LEU A N 1
ATOM 1480 C CA . LEU A 1 176 ? 43.255 37.887 14.128 1.00 11.58 173 LEU A CA 1
ATOM 1481 C C . LEU A 1 176 ? 44.545 37.090 13.914 1.00 11.45 173 LEU A C 1
ATOM 1482 O O . LEU A 1 176 ? 44.938 36.880 12.762 1.00 12.13 173 LEU A O 1
ATOM 1487 N N A MET A 1 177 ? 45.198 36.664 14.999 0.70 11.90 174 MET A N 1
ATOM 1488 N N B MET A 1 177 ? 45.207 36.654 14.989 0.30 11.15 174 MET A N 1
ATOM 1489 C CA A MET A 1 177 ? 46.427 35.834 14.879 0.70 12.44 174 MET A CA 1
ATOM 1490 C CA B MET A 1 177 ? 46.467 35.897 14.766 0.30 11.05 174 MET A CA 1
ATOM 1491 C C A MET A 1 177 ? 46.107 34.555 14.094 0.70 12.45 174 MET A C 1
ATOM 1492 C C B MET A 1 177 ? 46.156 34.528 14.135 0.30 11.49 174 MET A C 1
ATOM 1493 O O A MET A 1 177 ? 46.839 34.198 13.160 0.70 12.76 174 MET A O 1
ATOM 1494 O O B MET A 1 177 ? 46.991 34.073 13.335 0.30 11.68 174 MET A O 1
ATOM 1503 N N . MET A 1 178 ? 45.006 33.903 14.442 1.00 11.99 175 MET A N 1
ATOM 1504 C CA . MET A 1 178 ? 44.638 32.637 13.774 1.00 11.65 175 MET A CA 1
ATOM 1505 C C . MET A 1 178 ? 44.254 32.900 12.310 1.00 12.16 175 MET A C 1
ATOM 1506 O O . MET A 1 178 ? 44.716 32.134 11.427 1.00 12.96 175 MET A O 1
ATOM 1511 N N . ALA A 1 179 ? 43.457 33.928 12.036 1.00 12.00 176 ALA A N 1
ATOM 1512 C CA . ALA A 1 179 ? 43.114 34.240 10.628 1.00 12.11 176 ALA A CA 1
ATOM 1513 C C . ALA A 1 179 ? 44.388 34.485 9.809 1.00 12.34 176 ALA A C 1
ATOM 1514 O O . ALA A 1 179 ? 44.473 34.062 8.640 1.00 13.14 176 ALA A O 1
ATOM 1516 N N . ALA A 1 180 ? 45.368 35.159 10.412 1.00 11.68 177 ALA A N 1
ATOM 1517 C CA . ALA A 1 180 ? 46.585 35.579 9.690 1.00 12.03 177 ALA A CA 1
ATOM 1518 C C . ALA A 1 180 ? 47.444 34.387 9.269 1.00 12.24 177 ALA A C 1
ATOM 1519 O O . ALA A 1 180 ? 48.197 34.517 8.297 1.00 12.51 177 ALA A O 1
ATOM 1521 N N . THR A 1 181 ? 47.358 33.264 9.974 1.00 12.09 178 THR A N 1
ATOM 1522 C CA . THR A 1 181 ? 48.279 32.139 9.704 1.00 12.04 178 THR A CA 1
ATOM 1523 C C . THR A 1 181 ? 48.180 31.629 8.263 1.00 12.48 178 THR A C 1
ATOM 1524 O O . THR A 1 181 ? 49.204 31.155 7.773 1.00 12.90 178 THR A O 1
ATOM 1528 N N . LEU A 1 182 ? 47.007 31.710 7.633 1.00 12.52 179 LEU A N 1
ATOM 1529 C CA . LEU A 1 182 ? 46.795 31.182 6.260 1.00 13.08 179 LEU A CA 1
ATOM 1530 C C . LEU A 1 182 ? 46.428 32.316 5.302 1.00 13.94 179 LEU A C 1
ATOM 1531 O O . LEU A 1 182 ? 46.053 32.020 4.161 1.00 15.00 179 LEU A O 1
ATOM 1536 N N . ALA A 1 183 ? 46.615 33.568 5.701 1.00 13.73 180 ALA A N 1
ATOM 1537 C CA . ALA A 1 183 ? 46.322 34.719 4.825 1.00 14.06 180 ALA A CA 1
ATOM 1538 C C . ALA A 1 183 ? 47.508 34.977 3.888 1.00 14.72 180 ALA A C 1
ATOM 1539 O O . ALA A 1 183 ? 48.615 34.497 4.163 1.00 15.43 180 ALA A O 1
ATOM 1541 N N . ASP A 1 184 ? 47.261 35.717 2.812 1.00 14.00 181 ASP A N 1
ATOM 1542 C CA . ASP A 1 184 ? 48.367 36.127 1.917 1.00 15.06 181 ASP A CA 1
ATOM 1543 C C . ASP A 1 184 ? 49.212 37.194 2.587 1.00 15.51 181 ASP A C 1
ATOM 1544 O O . ASP A 1 184 ? 48.683 38.259 2.936 1.00 17.52 181 ASP A O 1
ATOM 1549 N N . GLY A 1 185 ? 50.506 36.926 2.740 1.00 14.66 182 GLY A N 1
ATOM 1550 C CA . GLY A 1 185 ? 51.400 37.984 3.219 1.00 14.61 182 GLY A CA 1
ATOM 1551 C C . GLY A 1 185 ? 51.479 38.124 4.726 1.00 13.96 182 GLY A C 1
ATOM 1552 O O . GLY A 1 185 ? 51.130 37.192 5.497 1.00 13.81 182 GLY A O 1
ATOM 1553 N N . VAL A 1 186 ? 51.976 39.286 5.119 1.00 13.51 183 VAL A N 1
ATOM 1554 C CA . VAL A 1 186 ? 52.313 39.558 6.536 1.00 13.74 183 VAL A CA 1
ATOM 1555 C C . VAL A 1 186 ? 51.218 40.352 7.226 1.00 13.63 183 VAL A C 1
ATOM 1556 O O . VAL A 1 186 ? 50.706 41.345 6.659 1.00 14.79 183 VAL A O 1
ATOM 1560 N N . THR A 1 187 ? 50.892 39.927 8.443 1.00 13.26 184 THR A N 1
ATOM 1561 C CA . THR A 1 187 ? 49.971 40.648 9.346 1.00 13.53 184 THR A CA 1
ATOM 1562 C C . THR A 1 187 ? 50.780 41.154 10.538 1.00 13.30 184 THR A C 1
ATOM 1563 O O . THR A 1 187 ? 51.603 40.371 11.075 1.00 14.49 184 THR A O 1
ATOM 1567 N N . VAL A 1 188 ? 50.576 42.412 10.905 1.00 13.06 185 VAL A N 1
ATOM 1568 C CA . VAL A 1 188 ? 51.216 42.935 12.136 1.00 13.91 185 VAL A CA 1
ATOM 1569 C C . VAL A 1 188 ? 50.100 43.427 13.046 1.00 13.68 185 VAL A C 1
ATOM 1570 O O . VAL A 1 188 ? 49.264 44.241 12.596 1.00 15.08 185 VAL A O 1
ATOM 1574 N N . ILE A 1 189 ? 50.038 42.884 14.254 1.00 13.20 186 ILE A N 1
ATOM 1575 C CA . ILE A 1 189 ? 49.035 43.319 15.256 1.00 13.35 186 ILE A CA 1
ATOM 1576 C C . ILE A 1 189 ? 49.763 44.172 16.283 1.00 13.92 186 ILE A C 1
ATOM 1577 O O . ILE A 1 189 ? 50.572 43.622 17.049 1.00 14.34 186 ILE A O 1
ATOM 1582 N N . GLU A 1 190 ? 49.497 45.477 16.242 1.00 14.58 187 GLU A N 1
ATOM 1583 C CA . GLU A 1 190 ? 50.094 46.434 17.208 1.00 16.09 187 GLU A CA 1
ATOM 1584 C C . GLU A 1 190 ? 49.119 46.609 18.370 1.00 15.38 187 GLU A C 1
ATOM 1585 O O . GLU A 1 190 ? 47.899 46.559 18.163 1.00 15.22 187 GLU A O 1
ATOM 1591 N N . ASN A 1 191 ? 49.679 46.811 19.558 1.00 15.52 188 ASN A N 1
ATOM 1592 C CA . ASN A 1 191 ? 48.904 46.893 20.822 1.00 15.80 188 ASN A CA 1
ATOM 1593 C C . ASN A 1 191 ? 48.160 45.565 21.022 1.00 15.09 188 ASN A C 1
ATOM 1594 O O . ASN A 1 191 ? 46.999 45.587 21.430 1.00 14.83 188 ASN A O 1
ATOM 1599 N N . ALA A 1 192 ? 48.834 44.458 20.741 1.00 13.94 189 ALA A N 1
ATOM 1600 C CA . ALA A 1 192 ? 48.284 43.099 20.907 1.00 13.52 189 ALA A CA 1
ATOM 1601 C C . ALA A 1 192 ? 48.124 42.757 22.389 1.00 12.95 189 ALA A C 1
ATOM 1602 O O . ALA A 1 192 ? 48.904 43.251 23.225 1.00 14.34 189 ALA A O 1
ATOM 1604 N N . ALA A 1 193 ? 47.165 41.878 22.680 1.00 12.46 190 ALA A N 1
ATOM 1605 C CA . ALA A 1 193 ? 47.082 41.269 24.023 1.00 12.65 190 ALA A CA 1
ATOM 1606 C C . ALA A 1 193 ? 48.380 40.491 24.301 1.00 12.60 190 ALA A C 1
ATOM 1607 O O . ALA A 1 193 ? 48.873 39.757 23.392 1.00 12.61 190 ALA A O 1
ATOM 1609 N N . ARG A 1 194 ? 48.904 40.593 25.528 1.00 12.34 191 ARG A N 1
ATOM 1610 C CA . ARG A 1 194 ? 50.183 39.955 25.922 1.00 12.60 191 ARG A CA 1
ATOM 1611 C C . ARG A 1 194 ? 49.971 38.770 26.866 1.00 11.84 191 ARG A C 1
ATOM 1612 O O . ARG A 1 194 ? 50.954 38.153 27.277 1.00 12.94 191 ARG A O 1
ATOM 1620 N N . GLU A 1 195 ? 48.714 38.434 27.157 1.00 11.88 192 GLU A N 1
ATOM 1621 C CA . GLU A 1 195 ? 48.412 37.368 28.159 1.00 11.62 192 GLU A CA 1
ATOM 1622 C C . GLU A 1 195 ? 49.122 36.048 27.866 1.00 11.75 192 GLU A C 1
ATOM 1623 O O . GLU A 1 195 ? 49.345 35.668 26.704 1.00 11.73 192 GLU A O 1
ATOM 1629 N N . PRO A 1 196 ? 49.429 35.258 28.919 1.00 11.46 193 PRO A N 1
ATOM 1630 C CA . PRO A 1 196 ? 50.036 33.934 28.742 1.00 12.08 193 PRO A CA 1
ATOM 1631 C C . PRO A 1 196 ? 49.250 33.026 27.786 1.00 12.48 193 PRO A C 1
ATOM 1632 O O . PRO A 1 196 ? 49.841 32.172 27.145 1.00 12.13 193 PRO A O 1
ATOM 1636 N N . GLU A 1 197 ? 47.934 33.198 27.705 1.00 11.97 194 GLU A N 1
ATOM 1637 C CA . GLU A 1 197 ? 47.106 32.373 26.799 1.00 12.37 194 GLU A CA 1
ATOM 1638 C C . GLU A 1 197 ? 47.411 32.727 25.341 1.00 11.91 194 GLU A C 1
ATOM 1639 O O . GLU A 1 197 ? 47.298 31.827 24.474 1.00 12.92 194 GLU A O 1
ATOM 1645 N N . ILE A 1 198 ? 47.708 33.986 25.050 1.00 11.57 195 ILE A N 1
ATOM 1646 C CA . ILE A 1 198 ? 48.169 34.391 23.687 1.00 11.50 195 ILE A CA 1
ATOM 1647 C C . ILE A 1 198 ? 49.485 33.671 23.375 1.00 11.52 195 ILE A C 1
ATOM 1648 O O . ILE A 1 198 ? 49.656 33.162 22.247 1.00 11.85 195 ILE A O 1
ATOM 1653 N N . VAL A 1 199 ? 50.420 33.681 24.307 1.00 11.15 196 VAL A N 1
ATOM 1654 C CA . VAL A 1 199 ? 51.714 32.989 24.110 1.00 11.59 196 VAL A CA 1
ATOM 1655 C C . VAL A 1 199 ? 51.473 31.502 23.846 1.00 11.27 196 VAL A C 1
ATOM 1656 O O . VAL A 1 199 ? 52.111 30.940 22.919 1.00 12.01 196 VAL A O 1
ATOM 1660 N N . ASP A 1 200 ? 50.610 30.850 24.621 1.00 10.79 197 ASP A N 1
ATOM 1661 C CA . ASP A 1 200 ? 50.408 29.394 24.426 1.00 10.70 197 ASP A CA 1
ATOM 1662 C C . ASP A 1 200 ? 49.773 29.133 23.054 1.00 11.04 197 ASP A C 1
ATOM 1663 O O . ASP A 1 200 ? 50.116 28.112 22.418 1.00 11.35 197 ASP A O 1
ATOM 1668 N N . LEU A 1 201 ? 48.847 29.992 22.642 1.00 10.38 198 LEU A N 1
ATOM 1669 C CA . LEU A 1 201 ? 48.244 29.807 21.304 1.00 10.70 198 LEU A CA 1
ATOM 1670 C C . LEU A 1 201 ? 49.317 29.963 20.218 1.00 11.06 198 LEU A C 1
ATOM 1671 O O . LEU A 1 201 ? 49.337 29.151 19.268 1.00 11.16 198 LEU A O 1
ATOM 1676 N N . ALA A 1 202 ? 50.188 30.963 20.340 1.00 10.65 199 ALA A N 1
ATOM 1677 C CA . ALA A 1 202 ? 51.270 31.140 19.340 1.00 10.60 199 ALA A CA 1
ATOM 1678 C C . ALA A 1 202 ? 52.187 29.911 19.317 1.00 10.94 199 ALA A C 1
ATOM 1679 O O . ALA A 1 202 ? 52.654 29.531 18.224 1.00 11.30 199 ALA A O 1
ATOM 1681 N N . ILE A 1 203 ? 52.489 29.336 20.475 1.00 11.43 200 ILE A N 1
ATOM 1682 C CA . ILE A 1 203 ? 53.328 28.113 20.524 1.00 11.56 200 ILE A CA 1
ATOM 1683 C C . ILE A 1 203 ? 52.633 27.021 19.707 1.00 11.88 200 ILE A C 1
ATOM 1684 O O . ILE A 1 203 ? 53.292 26.378 18.864 1.00 12.14 200 ILE A O 1
ATOM 1689 N N . LEU A 1 204 ? 51.344 26.801 19.955 1.00 11.34 201 LEU A N 1
ATOM 1690 C CA . LEU A 1 204 ? 50.624 25.769 19.176 1.00 11.39 201 LEU A CA 1
ATOM 1691 C C . LEU A 1 204 ? 50.706 26.073 17.675 1.00 11.16 201 LEU A C 1
ATOM 1692 O O . LEU A 1 204 ? 51.030 25.187 16.883 1.00 11.61 201 LEU A O 1
ATOM 1697 N N . LEU A 1 205 ? 50.399 27.311 17.287 1.00 10.79 202 LEU A N 1
ATOM 1698 C CA . LEU A 1 205 ? 50.409 27.645 15.836 1.00 11.04 202 LEU A CA 1
ATOM 1699 C C . LEU A 1 205 ? 51.797 27.377 15.243 1.00 11.68 202 LEU A C 1
ATOM 1700 O O . LEU A 1 205 ? 51.884 26.816 14.129 1.00 11.63 202 LEU A O 1
ATOM 1705 N N . ASN A 1 206 ? 52.867 27.775 15.925 1.00 11.35 203 ASN A N 1
ATOM 1706 C CA . ASN A 1 206 ? 54.235 27.502 15.408 1.00 11.43 203 ASN A CA 1
ATOM 1707 C C . ASN A 1 206 ? 54.486 25.985 15.351 1.00 11.90 203 ASN A C 1
ATOM 1708 O O . ASN A 1 206 ? 55.150 25.530 14.393 1.00 12.81 203 ASN A O 1
ATOM 1713 N N . GLU A 1 207 ? 53.987 25.224 16.320 1.00 11.41 204 GLU A N 1
ATOM 1714 C CA . GLU A 1 207 ? 54.130 23.749 16.285 1.00 11.62 204 GLU A CA 1
ATOM 1715 C C . GLU A 1 207 ? 53.350 23.152 15.104 1.00 12.35 204 GLU A C 1
ATOM 1716 O O . GLU A 1 207 ? 53.683 22.044 14.672 1.00 14.36 204 GLU A O 1
ATOM 1722 N N . MET A 1 208 ? 52.347 23.867 14.608 1.00 11.74 205 MET A N 1
ATOM 1723 C CA . MET A 1 208 ? 51.518 23.429 13.453 1.00 12.52 205 MET A CA 1
ATOM 1724 C C . MET A 1 208 ? 52.120 23.908 12.125 1.00 12.77 205 MET A C 1
ATOM 1725 O O . MET A 1 208 ? 51.512 23.656 11.060 1.00 14.60 205 MET A O 1
ATOM 1730 N N . GLY A 1 209 ? 53.264 24.577 12.154 1.00 11.97 206 GLY A N 1
ATOM 1731 C CA . GLY A 1 209 ? 53.901 25.024 10.909 1.00 12.30 206 GLY A CA 1
ATOM 1732 C C . GLY A 1 209 ? 53.601 26.464 10.534 1.00 12.77 206 GLY A C 1
ATOM 1733 O O . GLY A 1 209 ? 53.861 26.820 9.368 1.00 14.23 206 GLY A O 1
ATOM 1734 N N . ALA A 1 210 ? 53.026 27.261 11.429 1.00 11.86 207 ALA A N 1
ATOM 1735 C CA . ALA A 1 210 ? 52.779 28.699 11.168 1.00 12.10 207 ALA A CA 1
ATOM 1736 C C . ALA A 1 210 ? 54.051 29.518 11.404 1.00 12.83 207 ALA A C 1
ATOM 1737 O O . ALA A 1 210 ? 55.109 28.962 11.784 1.00 13.44 207 ALA A O 1
ATOM 1739 N N . LYS A 1 211 ? 53.949 30.822 11.189 1.00 12.76 208 LYS A N 1
ATOM 1740 C CA . LYS A 1 211 ? 55.106 31.729 11.373 1.00 13.31 208 LYS A CA 1
ATOM 1741 C C . LYS A 1 211 ? 54.636 32.907 12.219 1.00 13.69 208 LYS A C 1
ATOM 1742 O O . LYS A 1 211 ? 54.319 33.985 11.673 1.00 14.05 208 LYS A O 1
ATOM 1748 N N . VAL A 1 212 ? 54.573 32.711 13.529 1.00 13.44 209 VAL A N 1
ATOM 1749 C CA . VAL A 1 212 ? 54.061 33.730 14.468 1.00 13.51 209 VAL A CA 1
ATOM 1750 C C . VAL A 1 212 ? 55.206 34.199 15.362 1.00 14.88 209 VAL A C 1
ATOM 1751 O O . VAL A 1 212 ? 55.871 33.335 15.992 1.00 18.63 209 VAL A O 1
ATOM 1755 N N . LYS A 1 213 ? 55.461 35.498 15.408 1.00 13.50 210 LYS A N 1
ATOM 1756 C CA . LYS A 1 213 ? 56.541 36.022 16.271 1.00 14.60 210 LYS A CA 1
ATOM 1757 C C . LYS A 1 213 ? 56.018 37.146 17.149 1.00 13.93 210 LYS A C 1
ATOM 1758 O O . LYS A 1 213 ? 55.112 37.862 16.730 1.00 14.06 210 LYS A O 1
ATOM 1764 N N . GLY A 1 214 ? 56.594 37.281 18.341 1.00 13.18 211 GLY A N 1
ATOM 1765 C CA . GLY A 1 214 ? 56.290 38.438 19.200 1.00 13.13 211 GLY A CA 1
ATOM 1766 C C . GLY A 1 214 ? 55.196 38.205 20.222 1.00 12.91 211 GLY A C 1
ATOM 1767 O O . GLY A 1 214 ? 54.878 39.166 20.948 1.00 13.31 211 GLY A O 1
ATOM 1768 N N . ALA A 1 215 ? 54.630 37.007 20.306 1.00 12.75 212 ALA A N 1
ATOM 1769 C CA . ALA A 1 215 ? 53.558 36.816 21.314 1.00 13.17 212 ALA A CA 1
ATOM 1770 C C . ALA A 1 215 ? 54.133 37.055 22.709 1.00 14.02 212 ALA A C 1
ATOM 1771 O O . ALA A 1 215 ? 55.216 36.515 23.034 1.00 14.77 212 ALA A O 1
ATOM 1773 N N . GLY A 1 216 ? 53.391 37.813 23.513 1.00 13.35 213 GLY A N 1
ATOM 1774 C CA . GLY A 1 216 ? 53.866 38.234 24.844 1.00 13.77 213 GLY A CA 1
ATOM 1775 C C . GLY A 1 216 ? 54.302 39.687 24.833 1.00 14.44 213 GLY A C 1
ATOM 1776 O O . GLY A 1 216 ? 54.428 40.277 25.925 1.00 15.68 213 GLY A O 1
ATOM 1777 N N . THR A 1 217 ? 54.578 40.241 23.650 1.00 14.94 214 THR A N 1
ATOM 1778 C CA . THR A 1 217 ? 54.975 41.667 23.484 1.00 15.13 214 THR A CA 1
ATOM 1779 C C . THR A 1 217 ? 53.793 42.450 22.907 1.00 15.12 214 THR A C 1
ATOM 1780 O O . THR A 1 217 ? 52.792 41.838 22.536 1.00 14.34 214 THR A O 1
ATOM 1784 N N A GLU A 1 218 ? 53.931 43.772 22.807 0.50 15.55 215 GLU A N 1
ATOM 1785 N N B GLU A 1 218 ? 53.890 43.785 22.816 0.50 16.53 215 GLU A N 1
ATOM 1786 C CA A GLU A 1 218 ? 52.827 44.599 22.269 0.50 15.41 215 GLU A CA 1
ATOM 1787 C CA B GLU A 1 218 ? 52.745 44.552 22.252 0.50 17.18 215 GLU A CA 1
ATOM 1788 C C A GLU A 1 218 ? 52.690 44.420 20.749 0.50 14.20 215 GLU A C 1
ATOM 1789 C C B GLU A 1 218 ? 52.648 44.371 20.736 0.50 15.08 215 GLU A C 1
ATOM 1790 O O A GLU A 1 218 ? 51.708 44.939 20.219 0.50 14.44 215 GLU A O 1
ATOM 1791 O O B GLU A 1 218 ? 51.662 44.871 20.184 0.50 15.47 215 GLU A O 1
ATOM 1802 N N . THR A 1 219 ? 53.597 43.677 20.093 1.00 14.60 216 THR A N 1
ATOM 1803 C CA . THR A 1 219 ? 53.522 43.539 18.614 1.00 14.68 216 THR A CA 1
ATOM 1804 C C . THR A 1 219 ? 53.672 42.087 18.172 1.00 13.50 216 THR A C 1
ATOM 1805 O O . THR A 1 219 ? 54.712 41.488 18.440 1.00 13.94 216 THR A O 1
ATOM 1809 N N . ILE A 1 220 ? 52.636 41.548 17.524 1.00 13.05 217 ILE A N 1
ATOM 1810 C CA . ILE A 1 220 ? 52.674 40.168 16.973 1.00 12.44 217 ILE A CA 1
ATOM 1811 C C . ILE A 1 220 ? 52.774 40.262 15.452 1.00 12.71 217 ILE A C 1
ATOM 1812 O O . ILE A 1 220 ? 52.003 41.010 14.839 1.00 13.37 217 ILE A O 1
ATOM 1817 N N . THR A 1 221 ? 53.734 39.555 14.884 1.00 12.72 218 THR A N 1
ATOM 1818 C CA . THR A 1 221 ? 53.898 39.520 13.419 1.00 13.76 218 THR A CA 1
ATOM 1819 C C . THR A 1 221 ? 53.605 38.103 12.932 1.00 13.39 218 THR A C 1
ATOM 1820 O O . THR A 1 221 ? 54.228 37.157 13.431 1.00 15.23 218 THR A O 1
ATOM 1824 N N . ILE A 1 222 ? 52.702 37.963 11.964 1.00 12.77 219 ILE A N 1
ATOM 1825 C CA . ILE A 1 222 ? 52.366 36.637 11.388 1.00 12.56 219 ILE A CA 1
ATOM 1826 C C . ILE A 1 222 ? 52.698 36.652 9.891 1.00 13.02 219 ILE A C 1
ATOM 1827 O O . ILE A 1 222 ? 52.242 37.581 9.193 1.00 14.10 219 ILE A O 1
ATOM 1832 N N . THR A 1 223 ? 53.460 35.672 9.427 1.00 12.77 220 THR A N 1
ATOM 1833 C CA . THR A 1 223 ? 53.765 35.558 7.983 1.00 13.39 220 THR A CA 1
ATOM 1834 C C . THR A 1 223 ? 52.907 34.411 7.480 1.00 12.91 220 THR A C 1
ATOM 1835 O O . THR A 1 223 ? 53.119 33.264 7.914 1.00 13.13 220 THR A O 1
ATOM 1839 N N . GLY A 1 224 ? 51.946 34.691 6.608 1.00 13.56 221 GLY A N 1
ATOM 1840 C CA . GLY A 1 224 ? 51.049 33.615 6.165 1.00 13.18 221 GLY A CA 1
ATOM 1841 C C . GLY A 1 224 ? 51.758 32.492 5.437 1.00 13.64 221 GLY A C 1
ATOM 1842 O O . GLY A 1 224 ? 52.767 32.734 4.739 1.00 15.50 221 GLY A O 1
ATOM 1843 N N . VAL A 1 225 ? 51.214 31.292 5.591 1.00 13.40 222 VAL A N 1
ATOM 1844 C CA . VAL A 1 225 ? 51.662 30.064 4.874 1.00 14.09 222 VAL A CA 1
ATOM 1845 C C . VAL A 1 225 ? 50.444 29.445 4.174 1.00 15.31 222 VAL A C 1
ATOM 1846 O O . VAL A 1 225 ? 49.303 29.886 4.404 1.00 15.34 222 VAL A O 1
ATOM 1850 N N . GLU A 1 226 ? 50.685 28.457 3.322 1.00 15.83 223 GLU A N 1
ATOM 1851 C CA . GLU A 1 226 ? 49.613 27.795 2.544 1.00 17.93 223 GLU A CA 1
ATOM 1852 C C . GLU A 1 226 ? 48.750 26.870 3.407 1.00 16.63 223 GLU A C 1
ATOM 1853 O O . GLU A 1 226 ? 47.522 26.896 3.262 1.00 17.05 223 GLU A O 1
ATOM 1859 N N A LYS A 1 227 ? 49.375 26.113 4.315 0.50 16.26 224 LYS A N 1
ATOM 1860 N N B LYS A 1 227 ? 49.374 26.089 4.289 0.50 16.25 224 LYS A N 1
ATOM 1861 C CA A LYS A 1 227 ? 48.612 25.123 5.114 0.50 16.13 224 LYS A CA 1
ATOM 1862 C CA B LYS A 1 227 ? 48.621 25.100 5.098 0.50 16.00 224 LYS A CA 1
ATOM 1863 C C A LYS A 1 227 ? 49.319 24.818 6.434 0.50 15.68 224 LYS A C 1
ATOM 1864 C C B LYS A 1 227 ? 49.294 24.914 6.455 0.50 15.53 224 LYS A C 1
ATOM 1865 O O A LYS A 1 227 ? 50.562 24.916 6.506 0.50 14.96 224 LYS A O 1
ATOM 1866 O O B LYS A 1 227 ? 50.474 25.274 6.594 0.50 14.75 224 LYS A O 1
ATOM 1877 N N . LEU A 1 228 ? 48.519 24.434 7.429 1.00 15.00 225 LEU A N 1
ATOM 1878 C CA . LEU A 1 228 ? 49.051 24.045 8.757 1.00 14.60 225 LEU A CA 1
ATOM 1879 C C . LEU A 1 228 ? 48.854 22.536 8.922 1.00 14.07 225 LEU A C 1
ATOM 1880 O O . LEU A 1 228 ? 47.965 21.920 8.259 1.00 15.15 225 LEU A O 1
ATOM 1885 N N . HIS A 1 229 ? 49.628 21.962 9.834 1.00 13.51 226 HIS A N 1
ATOM 1886 C CA . HIS A 1 229 ? 49.631 20.513 10.124 1.00 13.83 226 HIS A CA 1
ATOM 1887 C C . HIS A 1 229 ? 49.236 20.290 11.582 1.00 14.06 226 HIS A C 1
ATOM 1888 O O . HIS A 1 229 ? 49.573 21.132 12.432 1.00 15.61 226 HIS A O 1
ATOM 1895 N N . GLY A 1 230 ? 48.562 19.191 11.879 1.00 13.41 227 GLY A N 1
ATOM 1896 C CA . GLY A 1 230 ? 48.223 18.884 13.276 1.00 14.14 227 GLY A CA 1
ATOM 1897 C C . GLY A 1 230 ? 49.468 18.658 14.109 1.00 13.72 227 GLY A C 1
ATOM 1898 O O . GLY A 1 230 ? 50.557 18.348 13.553 1.00 16.18 227 GLY A O 1
ATOM 1899 N N . THR A 1 231 ? 49.344 18.812 15.411 1.00 13.20 228 THR A N 1
ATOM 1900 C CA . THR A 1 231 ? 50.487 18.569 16.323 1.00 13.78 228 THR A CA 1
ATOM 1901 C C . THR A 1 231 ? 49.920 18.110 17.669 1.00 13.95 228 THR A C 1
ATOM 1902 O O . THR A 1 231 ? 48.696 18.036 17.833 1.00 14.22 228 THR A O 1
ATOM 1906 N N . THR A 1 232 ? 50.793 17.833 18.620 1.00 12.99 229 THR A N 1
ATOM 1907 C CA . THR A 1 232 ? 50.402 17.457 19.996 1.00 13.31 229 THR A CA 1
ATOM 1908 C C . THR A 1 232 ? 50.905 18.569 20.914 1.00 13.65 229 THR A C 1
ATOM 1909 O O . THR A 1 232 ? 52.051 19.009 20.752 1.00 16.53 229 THR A O 1
ATOM 1913 N N . HIS A 1 233 ? 50.099 18.985 21.872 1.00 12.19 230 HIS A N 1
ATOM 1914 C CA . HIS A 1 233 ? 50.442 20.181 22.683 1.00 12.47 230 HIS A CA 1
ATOM 1915 C C . HIS A 1 233 ? 49.807 20.084 24.065 1.00 12.23 230 HIS A C 1
ATOM 1916 O O . HIS A 1 233 ? 48.598 19.793 24.165 1.00 12.85 230 HIS A O 1
ATOM 1923 N N . ASN A 1 234 ? 50.596 20.376 25.095 1.00 11.77 231 ASN A N 1
ATOM 1924 C CA . ASN A 1 234 ? 50.084 20.451 26.479 1.00 12.67 231 ASN A CA 1
ATOM 1925 C C . ASN A 1 234 ? 49.486 21.834 26.723 1.00 12.38 231 ASN A C 1
ATOM 1926 O O . ASN A 1 234 ? 50.188 22.835 26.543 1.00 13.43 231 ASN A O 1
ATOM 1931 N N . VAL A 1 235 ? 48.233 21.894 27.147 1.00 11.84 232 VAL A N 1
ATOM 1932 C CA . VAL A 1 235 ? 47.638 23.187 27.559 1.00 12.39 232 VAL A CA 1
ATOM 1933 C C . VAL A 1 235 ? 48.414 23.741 28.766 1.00 12.04 232 VAL A C 1
ATOM 1934 O O . VAL A 1 235 ? 48.721 22.982 29.701 1.00 12.44 232 VAL A O 1
ATOM 1938 N N . VAL A 1 236 ? 48.736 25.029 28.723 1.00 12.12 233 VAL A N 1
ATOM 1939 C CA . VAL A 1 236 ? 49.397 25.726 29.859 1.00 12.55 233 VAL A CA 1
ATOM 1940 C C . VAL A 1 236 ? 48.519 25.604 31.109 1.00 12.71 233 VAL A C 1
ATOM 1941 O O . VAL A 1 236 ? 47.270 25.582 31.001 1.00 12.99 233 VAL A O 1
ATOM 1945 N N . GLN A 1 237 ? 49.146 25.543 32.277 1.00 11.90 234 GLN A N 1
ATOM 1946 C CA . GLN A 1 237 ? 48.406 25.518 33.549 1.00 11.74 234 GLN A CA 1
ATOM 1947 C C . GLN A 1 237 ? 47.492 26.752 33.676 1.00 11.01 234 GLN A C 1
ATOM 1948 O O . GLN A 1 237 ? 47.848 27.855 33.244 1.00 11.46 234 GLN A O 1
ATOM 1954 N N . ASP A 1 238 ? 46.344 26.537 34.315 1.00 11.03 235 ASP A N 1
ATOM 1955 C CA . ASP A 1 238 ? 45.377 27.622 34.606 1.00 11.20 235 ASP A CA 1
ATOM 1956 C C . ASP A 1 238 ? 45.958 28.556 35.685 1.00 10.65 235 ASP A C 1
ATOM 1957 O O . ASP A 1 238 ? 45.893 28.237 36.902 1.00 11.13 235 ASP A O 1
ATOM 1962 N N . ARG A 1 239 ? 46.454 29.719 35.285 1.00 10.62 236 ARG A N 1
ATOM 1963 C CA . ARG A 1 239 ? 47.055 30.672 36.250 1.00 10.76 236 ARG A CA 1
ATOM 1964 C C . ARG A 1 239 ? 45.967 31.286 37.130 1.00 10.66 236 ARG A C 1
ATOM 1965 O O . ARG A 1 239 ? 46.291 31.767 38.222 1.00 10.95 236 ARG A O 1
ATOM 1973 N N . ILE A 1 240 ? 44.710 31.285 36.687 1.00 10.42 237 ILE A N 1
ATOM 1974 C CA . ILE A 1 240 ? 43.631 31.879 37.530 1.00 10.46 237 ILE A CA 1
ATOM 1975 C C . ILE A 1 240 ? 43.223 30.863 38.599 1.00 10.84 237 ILE A C 1
ATOM 1976 O O . ILE A 1 240 ? 43.011 31.261 39.768 1.00 10.83 237 ILE A O 1
ATOM 1981 N N . GLU A 1 241 ? 43.127 29.584 38.254 1.00 10.90 238 GLU A N 1
ATOM 1982 C CA . GLU A 1 241 ? 42.874 28.582 39.319 1.00 11.31 238 GLU A CA 1
ATOM 1983 C C . GLU A 1 241 ? 44.067 28.591 40.282 1.00 10.81 238 GLU A C 1
ATOM 1984 O O . GLU A 1 241 ? 43.858 28.582 41.510 1.00 10.88 238 GLU A O 1
ATOM 1990 N N . ALA A 1 242 ? 45.299 28.627 39.768 1.00 10.49 239 ALA A N 1
ATOM 1991 C CA . ALA A 1 242 ? 46.488 28.673 40.652 1.00 10.68 239 ALA A CA 1
ATOM 1992 C C . ALA A 1 242 ? 46.394 29.884 41.576 1.00 10.35 239 ALA A C 1
ATOM 1993 O O . ALA A 1 242 ? 46.565 29.740 42.795 1.00 10.50 239 ALA A O 1
ATOM 1995 N N . GLY A 1 243 ? 46.107 31.059 41.016 1.00 10.02 240 GLY A N 1
ATOM 1996 C CA . GLY A 1 243 ? 46.047 32.295 41.818 1.00 10.28 240 GLY A CA 1
ATOM 1997 C C . GLY A 1 243 ? 44.918 32.243 42.834 1.00 10.18 240 GLY A C 1
ATOM 1998 O O . GLY A 1 243 ? 45.051 32.795 43.930 1.00 10.77 240 GLY A O 1
ATOM 1999 N N . THR A 1 244 ? 43.826 31.573 42.498 1.00 10.21 241 THR A N 1
ATOM 2000 C CA . THR A 1 244 ? 42.680 31.440 43.421 1.00 10.48 241 THR A CA 1
ATOM 2001 C C . THR A 1 244 ? 43.130 30.662 44.658 1.00 10.55 241 THR A C 1
ATOM 2002 O O . THR A 1 244 ? 42.789 31.079 45.794 1.00 11.09 241 THR A O 1
ATOM 2006 N N . PHE A 1 245 ? 43.899 29.593 44.484 1.00 10.81 242 PHE A N 1
ATOM 2007 C CA . PHE A 1 245 ? 44.412 28.860 45.675 1.00 11.22 242 PHE A CA 1
ATOM 2008 C C . PHE A 1 245 ? 45.487 29.673 46.403 1.00 11.00 242 PHE A C 1
ATOM 2009 O O . PHE A 1 245 ? 45.583 29.533 47.637 1.00 11.53 242 PHE A O 1
ATOM 2017 N N . MET A 1 246 ? 46.290 30.469 45.709 1.00 10.74 243 MET A N 1
ATOM 2018 C CA . MET A 1 246 ? 47.230 31.369 46.425 1.00 11.07 243 MET A CA 1
ATOM 2019 C C . MET A 1 246 ? 46.454 32.323 47.335 1.00 11.05 243 MET A C 1
ATOM 2020 O O . MET A 1 246 ? 46.825 32.496 48.508 1.00 10.83 243 MET A O 1
ATOM 2025 N N . VAL A 1 247 ? 45.371 32.908 46.828 1.00 10.89 244 VAL A N 1
ATOM 2026 C CA . VAL A 1 247 ? 44.527 33.836 47.636 1.00 11.35 244 VAL A CA 1
ATOM 2027 C C . VAL A 1 247 ? 43.885 33.067 48.792 1.00 11.50 244 VAL A C 1
ATOM 2028 O O . VAL A 1 247 ? 43.863 33.581 49.919 1.00 11.90 244 VAL A O 1
ATOM 2032 N N . ALA A 1 248 ? 43.390 31.853 48.544 1.00 11.56 245 ALA A N 1
ATOM 2033 C CA . ALA A 1 248 ? 42.753 31.046 49.615 1.00 11.64 245 ALA A CA 1
ATOM 2034 C C . ALA A 1 248 ? 43.753 30.781 50.747 1.00 11.80 245 ALA A C 1
ATOM 2035 O O . ALA A 1 248 ? 43.389 30.909 51.937 1.00 12.21 245 ALA A O 1
ATOM 2037 N N . ALA A 1 249 ? 44.988 30.429 50.397 1.00 11.58 246 ALA A N 1
ATOM 2038 C CA . ALA A 1 249 ? 46.029 30.191 51.410 1.00 12.27 246 ALA A CA 1
ATOM 2039 C C . ALA A 1 249 ? 46.275 31.477 52.192 1.00 11.55 246 ALA A C 1
ATOM 2040 O O . ALA A 1 249 ? 46.307 31.464 53.431 1.00 12.64 246 ALA A O 1
ATOM 2042 N N . ALA A 1 250 ? 46.399 32.591 51.489 1.00 11.61 247 ALA A N 1
ATOM 2043 C CA . ALA A 1 250 ? 46.714 33.860 52.171 1.00 12.37 247 ALA A CA 1
ATOM 2044 C C . ALA A 1 250 ? 45.606 34.278 53.141 1.00 12.62 247 ALA A C 1
ATOM 2045 O O . ALA A 1 250 ? 45.900 34.715 54.271 1.00 12.91 247 ALA A O 1
ATOM 2047 N N A MET A 1 251 ? 44.350 34.123 52.755 0.50 12.30 248 MET A N 1
ATOM 2048 N N B MET A 1 251 ? 44.348 34.115 52.715 0.50 12.79 248 MET A N 1
ATOM 2049 C CA A MET A 1 251 ? 43.289 34.700 53.613 0.50 12.90 248 MET A CA 1
ATOM 2050 C CA B MET A 1 251 ? 43.132 34.529 53.475 0.50 13.55 248 MET A CA 1
ATOM 2051 C C A MET A 1 251 ? 42.926 33.756 54.770 0.50 13.05 248 MET A C 1
ATOM 2052 C C B MET A 1 251 ? 42.993 33.766 54.782 0.50 13.46 248 MET A C 1
ATOM 2053 O O A MET A 1 251 ? 42.159 34.195 55.643 0.50 13.38 248 MET A O 1
ATOM 2054 O O B MET A 1 251 ? 42.445 34.330 55.738 0.50 13.99 248 MET A O 1
ATOM 2063 N N . THR A 1 252 ? 43.439 32.514 54.781 1.00 13.03 249 THR A N 1
ATOM 2064 C CA . THR A 1 252 ? 43.197 31.583 55.906 1.00 13.67 249 THR A CA 1
ATOM 2065 C C . THR A 1 252 ? 44.447 31.405 56.765 1.00 13.86 249 THR A C 1
ATOM 2066 O O . THR A 1 252 ? 44.407 30.559 57.677 1.00 15.19 249 THR A O 1
ATOM 2070 N N . GLY A 1 253 ? 45.520 32.168 56.523 1.00 13.51 250 GLY A N 1
ATOM 2071 C CA . GLY A 1 253 ? 46.759 31.996 57.299 1.00 14.11 250 GLY A CA 1
ATOM 2072 C C . GLY A 1 253 ? 47.328 30.604 57.103 1.00 13.85 250 GLY A C 1
ATOM 2073 O O . GLY A 1 253 ? 47.896 30.024 58.048 1.00 15.14 250 GLY A O 1
ATOM 2074 N N . GLY A 1 254 ? 47.206 30.104 55.878 1.00 13.27 251 GLY A N 1
ATOM 2075 C CA . GLY A 1 254 ? 47.588 28.727 55.547 1.00 13.28 251 GLY A CA 1
ATOM 2076 C C . GLY A 1 254 ? 49.010 28.550 55.062 1.00 13.22 251 GLY A C 1
ATOM 2077 O O . GLY A 1 254 ? 49.857 29.436 55.232 1.00 13.72 251 GLY A O 1
ATOM 2078 N N . ASP A 1 255 ? 49.247 27.363 54.510 1.00 13.12 252 ASP A N 1
ATOM 2079 C CA . ASP A 1 255 ? 50.567 26.928 54.008 1.00 13.46 252 ASP A CA 1
ATOM 2080 C C . ASP A 1 255 ? 50.268 25.927 52.899 1.00 13.07 252 ASP A C 1
ATOM 2081 O O . ASP A 1 255 ? 50.031 24.733 53.186 1.00 13.47 252 ASP A O 1
ATOM 2086 N N . VAL A 1 256 ? 50.196 26.435 51.677 1.00 12.37 253 VAL A N 1
ATOM 2087 C CA . VAL A 1 256 ? 49.743 25.607 50.536 1.00 12.51 253 VAL A CA 1
ATOM 2088 C C . VAL A 1 256 ? 50.792 25.631 49.433 1.00 12.38 253 VAL A C 1
ATOM 2089 O O . VAL A 1 256 ? 51.259 26.722 49.051 1.00 12.14 253 VAL A O 1
ATOM 2093 N N . LEU A 1 257 ? 51.110 24.455 48.921 1.00 12.10 254 LEU A N 1
ATOM 2094 C CA . LEU A 1 257 ? 51.991 24.318 47.741 1.00 12.29 254 LEU A CA 1
ATOM 2095 C C . LEU A 1 257 ? 51.097 24.214 46.510 1.00 12.06 254 LEU A C 1
ATOM 2096 O O . LEU A 1 257 ? 50.302 23.245 46.404 1.00 12.52 254 LEU A O 1
ATOM 2101 N N A ILE A 1 258 ? 51.165 25.212 45.636 0.50 11.32 255 ILE A N 1
ATOM 2102 N N B ILE A 1 258 ? 51.214 25.198 45.613 0.50 12.63 255 ILE A N 1
ATOM 2103 C CA A ILE A 1 258 ? 50.388 25.155 44.365 0.50 10.70 255 ILE A CA 1
ATOM 2104 C CA B ILE A 1 258 ? 50.478 25.230 44.311 0.50 12.86 255 ILE A CA 1
ATOM 2105 C C A ILE A 1 258 ? 51.315 24.469 43.356 0.50 11.32 255 ILE A C 1
ATOM 2106 C C B ILE A 1 258 ? 51.363 24.458 43.333 0.50 12.54 255 ILE A C 1
ATOM 2107 O O A ILE A 1 258 ? 52.306 25.080 42.917 0.50 11.50 255 ILE A O 1
ATOM 2108 O O B ILE A 1 258 ? 52.383 25.014 42.874 0.50 12.27 255 ILE A O 1
ATOM 2117 N N . ARG A 1 259 ? 51.038 23.194 43.085 1.00 12.57 256 ARG A N 1
ATOM 2118 C CA . ARG A 1 259 ? 51.949 22.334 42.284 1.00 13.19 256 ARG A CA 1
ATOM 2119 C C . ARG A 1 259 ? 52.221 22.899 40.890 1.00 12.87 256 ARG A C 1
ATOM 2120 O O . ARG A 1 259 ? 51.275 23.256 40.169 1.00 12.75 256 ARG A O 1
ATOM 2128 N N . ASP A 1 260 ? 53.501 22.950 40.538 1.00 13.32 257 ASP A N 1
ATOM 2129 C CA . ASP A 1 260 ? 53.978 23.316 39.181 1.00 14.04 257 ASP A CA 1
ATOM 2130 C C . ASP A 1 260 ? 53.470 24.692 38.733 1.00 13.38 257 ASP A C 1
ATOM 2131 O O . ASP A 1 260 ? 53.535 24.973 37.517 1.00 13.97 257 ASP A O 1
ATOM 2136 N N . ALA A 1 261 ? 53.146 25.584 39.651 1.00 12.66 258 ALA A N 1
ATOM 2137 C CA . ALA A 1 261 ? 52.687 26.932 39.254 1.00 13.36 258 ALA A CA 1
ATOM 2138 C C . ALA A 1 261 ? 53.817 27.674 38.540 1.00 13.80 258 ALA A C 1
ATOM 2139 O O . ALA A 1 261 ? 55.003 27.497 38.882 1.00 15.05 258 ALA A O 1
ATOM 2141 N N . VAL A 1 262 ? 53.440 28.469 37.549 1.00 13.45 259 VAL A N 1
ATOM 2142 C CA . VAL A 1 262 ? 54.425 29.229 36.742 1.00 14.01 259 VAL A CA 1
ATOM 2143 C C . VAL A 1 262 ? 54.565 30.639 37.308 1.00 13.79 259 VAL A C 1
ATOM 2144 O O . VAL A 1 262 ? 53.637 31.454 37.188 1.00 12.93 259 VAL A O 1
ATOM 2148 N N . TRP A 1 263 ? 55.728 30.928 37.885 1.00 15.53 260 TRP A N 1
ATOM 2149 C CA . TRP A 1 263 ? 55.957 32.242 38.528 1.00 15.98 260 TRP A CA 1
ATOM 2150 C C . TRP A 1 263 ? 55.676 33.404 37.564 1.00 14.02 260 TRP A C 1
ATOM 2151 O O . TRP A 1 263 ? 55.005 34.373 37.917 1.00 14.47 260 TRP A O 1
ATOM 2162 N N . GLU A 1 264 ? 56.199 33.267 36.359 1.00 14.11 261 GLU A N 1
ATOM 2163 C CA . GLU A 1 264 ? 56.118 34.351 35.368 1.00 14.53 261 GLU A CA 1
ATOM 2164 C C . GLU A 1 264 ? 54.664 34.631 34.969 1.00 15.05 261 GLU A C 1
ATOM 2165 O O . GLU A 1 264 ? 54.394 35.746 34.515 1.00 19.58 261 GLU A O 1
ATOM 2171 N N . HIS A 1 265 ? 53.758 33.677 35.116 1.00 13.17 262 HIS A N 1
ATOM 2172 C CA . HIS A 1 265 ? 52.346 33.935 34.756 1.00 12.74 262 HIS A CA 1
ATOM 2173 C C . HIS A 1 265 ? 51.579 34.619 35.891 1.00 13.54 262 HIS A C 1
ATOM 2174 O O . HIS A 1 265 ? 50.510 35.147 35.646 1.00 15.46 262 HIS A O 1
ATOM 2181 N N A ASN A 1 266 ? 52.104 34.349 37.100 0.50 14.08 263 ASN A N 1
ATOM 2182 N N B ASN A 1 266 ? 52.140 34.809 37.078 0.50 13.57 263 ASN A N 1
ATOM 2183 C CA A ASN A 1 266 ? 51.530 34.758 38.409 0.50 13.79 263 ASN A CA 1
ATOM 2184 C CA B ASN A 1 266 ? 51.334 35.532 38.111 0.50 12.95 263 ASN A CA 1
ATOM 2185 C C A ASN A 1 266 ? 52.177 36.063 38.936 0.50 14.90 263 ASN A C 1
ATOM 2186 C C B ASN A 1 266 ? 52.212 36.592 38.763 0.50 13.15 263 ASN A C 1
ATOM 2187 O O A ASN A 1 266 ? 51.691 36.495 39.972 0.50 13.82 263 ASN A O 1
ATOM 2188 O O B ASN A 1 266 ? 52.123 36.807 39.986 0.50 11.84 263 ASN A O 1
ATOM 2197 N N A ARG A 1 267 ? 53.123 36.719 38.218 0.50 15.95 264 ARG A N 1
ATOM 2198 N N B ARG A 1 267 ? 53.023 37.268 37.969 0.50 14.00 264 ARG A N 1
ATOM 2199 C CA A ARG A 1 267 ? 53.875 37.972 38.639 0.50 16.68 264 ARG A CA 1
ATOM 2200 C CA B ARG A 1 267 ? 53.961 38.176 38.640 0.50 15.76 264 ARG A CA 1
ATOM 2201 C C A ARG A 1 267 ? 53.052 39.079 39.329 0.50 16.15 264 ARG A C 1
ATOM 2202 C C B ARG A 1 267 ? 53.196 39.304 39.302 0.50 15.78 264 ARG A C 1
ATOM 2203 O O A ARG A 1 267 ? 53.358 39.375 40.461 0.50 14.05 264 ARG A O 1
ATOM 2204 O O B ARG A 1 267 ? 53.580 39.731 40.383 0.50 13.84 264 ARG A O 1
ATOM 2219 N N . PRO A 1 268 ? 52.108 39.856 38.709 1.00 17.55 265 PRO A N 1
ATOM 2220 C CA . PRO A 1 268 ? 51.447 40.962 39.400 1.00 17.89 265 PRO A CA 1
ATOM 2221 C C . PRO A 1 268 ? 50.633 40.524 40.624 1.00 14.05 265 PRO A C 1
ATOM 2222 O O . PRO A 1 268 ? 50.674 41.236 41.597 1.00 17.61 265 PRO A O 1
ATOM 2226 N N . LEU A 1 269 ? 50.108 39.282 40.569 1.00 13.78 266 LEU A N 1
ATOM 2227 C CA . LEU A 1 269 ? 49.393 38.779 41.789 1.00 12.71 266 LEU A CA 1
ATOM 2228 C C . LEU A 1 269 ? 50.419 38.543 42.899 1.00 11.93 266 LEU A C 1
ATOM 2229 O O . LEU A 1 269 ? 50.211 38.969 44.023 1.00 12.24 266 LEU A O 1
ATOM 2234 N N . ILE A 1 270 ? 51.496 37.821 42.583 1.00 11.44 267 ILE A N 1
ATOM 2235 C CA . ILE A 1 270 ? 52.542 37.498 43.589 1.00 11.52 267 ILE A CA 1
ATOM 2236 C C . ILE A 1 270 ? 53.134 38.788 44.156 1.00 11.68 267 ILE A C 1
ATOM 2237 O O . ILE A 1 270 ? 53.313 38.861 45.383 1.00 11.89 267 ILE A O 1
ATOM 2242 N N . ALA A 1 271 ? 53.421 39.778 43.300 1.00 11.85 268 ALA A N 1
ATOM 2243 C CA . ALA A 1 271 ? 54.008 41.029 43.831 1.00 12.46 268 ALA A CA 1
ATOM 2244 C C . ALA A 1 271 ? 53.051 41.686 44.831 1.00 12.40 268 ALA A C 1
ATOM 2245 O O . ALA A 1 271 ? 53.510 42.166 45.883 1.00 12.59 268 ALA A O 1
ATOM 2247 N N A LYS A 1 272 ? 51.744 41.700 44.536 0.50 12.19 269 LYS A N 1
ATOM 2248 N N B LYS A 1 272 ? 51.763 41.669 44.523 0.50 12.50 269 LYS A N 1
ATOM 2249 C CA A LYS A 1 272 ? 50.752 42.332 45.459 0.50 12.39 269 LYS A CA 1
ATOM 2250 C CA B LYS A 1 272 ? 50.792 42.310 45.436 0.50 12.88 269 LYS A CA 1
ATOM 2251 C C A LYS A 1 272 ? 50.578 41.491 46.733 0.50 12.44 269 LYS A C 1
ATOM 2252 C C B LYS A 1 272 ? 50.681 41.494 46.730 0.50 12.77 269 LYS A C 1
ATOM 2253 O O A LYS A 1 272 ? 50.300 42.078 47.785 0.50 12.59 269 LYS A O 1
ATOM 2254 O O B LYS A 1 272 ? 50.647 42.097 47.807 0.50 12.84 269 LYS A O 1
ATOM 2265 N N . LEU A 1 273 ? 50.673 40.164 46.635 1.00 12.28 270 LEU A N 1
ATOM 2266 C CA . LEU A 1 273 ? 50.633 39.320 47.862 1.00 12.37 270 LEU A CA 1
ATOM 2267 C C . LEU A 1 273 ? 51.867 39.636 48.724 1.00 12.75 270 LEU A C 1
ATOM 2268 O O . LEU A 1 273 ? 51.727 39.790 49.955 1.00 13.05 270 LEU A O 1
ATOM 2273 N N . LEU A 1 274 ? 53.057 39.717 48.116 1.00 12.27 271 LEU A N 1
ATOM 2274 C CA . LEU A 1 274 ? 54.282 40.059 48.885 1.00 12.99 271 LEU A CA 1
ATOM 2275 C C . LEU A 1 274 ? 54.133 41.447 49.528 1.00 13.14 271 LEU A C 1
ATOM 2276 O O . LEU A 1 274 ? 54.523 41.620 50.696 1.00 14.60 271 LEU A O 1
ATOM 2281 N N . GLU A 1 275 ? 53.579 42.410 48.802 1.00 13.20 272 GLU A N 1
ATOM 2282 C CA . GLU A 1 275 ? 53.408 43.776 49.349 1.00 13.74 272 GLU A CA 1
ATOM 2283 C C . GLU A 1 275 ? 52.465 43.717 50.557 1.00 14.70 272 GLU A C 1
ATOM 2284 O O . GLU A 1 275 ? 52.707 44.424 51.560 1.00 15.69 272 GLU A O 1
ATOM 2290 N N . MET A 1 276 ? 51.435 42.890 50.489 1.00 13.83 273 MET A N 1
ATOM 2291 C CA . MET A 1 276 ? 50.441 42.762 51.583 1.00 14.42 273 MET A CA 1
ATOM 2292 C C . MET A 1 276 ? 51.072 42.118 52.821 1.00 14.53 273 MET A C 1
ATOM 2293 O O . MET A 1 276 ? 50.573 42.376 53.925 1.00 16.62 273 MET A O 1
ATOM 2298 N N . GLY A 1 277 ? 52.134 41.330 52.677 1.00 13.91 274 GLY A N 1
ATOM 2299 C CA . GLY A 1 277 ? 52.777 40.668 53.824 1.00 14.10 274 GLY A CA 1
ATOM 2300 C C . GLY A 1 277 ? 52.668 39.155 53.749 1.00 14.28 274 GLY A C 1
ATOM 2301 O O . GLY A 1 277 ? 53.043 38.495 54.713 1.00 16.05 274 GLY A O 1
ATOM 2302 N N . VAL A 1 278 ? 52.121 38.635 52.653 1.00 13.91 275 VAL A N 1
ATOM 2303 C CA . VAL A 1 278 ? 52.044 37.166 52.424 1.00 13.86 275 VAL A CA 1
ATOM 2304 C C . VAL A 1 278 ? 53.436 36.664 52.047 1.00 14.67 275 VAL A C 1
ATOM 2305 O O . VAL A 1 278 ? 54.204 37.430 51.395 1.00 15.52 275 VAL A O 1
ATOM 2309 N N . GLU A 1 279 ? 53.786 35.449 52.460 1.00 15.09 276 GLU A N 1
ATOM 2310 C CA . GLU A 1 279 ? 55.068 34.867 51.996 1.00 15.89 276 GLU A CA 1
ATOM 2311 C C . GLU A 1 279 ? 54.806 33.981 50.774 1.00 14.70 276 GLU A C 1
ATOM 2312 O O . GLU A 1 279 ? 53.840 33.194 50.781 1.00 14.64 276 GLU A O 1
ATOM 2318 N N . VAL A 1 280 ? 55.619 34.153 49.739 1.00 13.99 277 VAL A N 1
ATOM 2319 C CA . VAL A 1 280 ? 55.447 33.386 48.471 1.00 13.82 277 VAL A CA 1
ATOM 2320 C C . VAL A 1 280 ? 56.831 32.875 48.101 1.00 14.79 277 VAL A C 1
ATOM 2321 O O . VAL A 1 280 ? 57.736 33.704 47.887 1.00 16.60 277 VAL A O 1
ATOM 2325 N N . ILE A 1 281 ? 56.986 31.559 48.080 1.00 13.72 278 ILE A N 1
ATOM 2326 C CA . ILE A 1 281 ? 58.311 30.899 47.936 1.00 15.84 278 ILE A CA 1
ATOM 2327 C C . ILE A 1 281 ? 58.295 30.003 46.703 1.00 14.83 278 ILE A C 1
ATOM 2328 O O . ILE A 1 281 ? 57.449 29.105 46.619 1.00 14.54 278 ILE A O 1
ATOM 2333 N N . GLU A 1 282 ? 59.229 30.226 45.789 1.00 15.87 279 GLU A N 1
ATOM 2334 C CA . GLU A 1 282 ? 59.386 29.329 44.637 1.00 15.83 279 GLU A CA 1
ATOM 2335 C C . GLU A 1 282 ? 60.145 28.075 45.099 1.00 15.37 279 GLU A C 1
ATOM 2336 O O . GLU A 1 282 ? 61.267 28.224 45.611 1.00 18.17 279 GLU A O 1
ATOM 2342 N N . GLU A 1 283 ? 59.547 26.897 44.960 1.00 13.54 280 GLU A N 1
ATOM 2343 C CA . GLU A 1 283 ? 60.179 25.627 45.384 1.00 13.61 280 GLU A CA 1
ATOM 2344 C C . GLU A 1 283 ? 60.269 24.679 44.190 1.00 13.26 280 GLU A C 1
ATOM 2345 O O . GLU A 1 283 ? 59.666 24.939 43.139 1.00 13.38 280 GLU A O 1
ATOM 2351 N N . ASP A 1 284 ? 60.949 23.563 44.366 1.00 13.75 281 ASP A N 1
ATOM 2352 C CA . ASP A 1 284 ? 61.088 22.619 43.233 1.00 14.56 281 ASP A CA 1
ATOM 2353 C C . ASP A 1 284 ? 59.730 22.072 42.775 1.00 14.70 281 ASP A C 1
ATOM 2354 O O . ASP A 1 284 ? 59.578 21.867 41.562 1.00 16.70 281 ASP A O 1
ATOM 2359 N N . GLU A 1 285 ? 58.771 21.855 43.657 1.00 14.18 282 GLU A N 1
ATOM 2360 C CA . GLU A 1 285 ? 57.512 21.181 43.256 1.00 15.26 282 GLU A CA 1
ATOM 2361 C C . GLU A 1 285 ? 56.409 22.188 42.944 1.00 13.46 282 GLU A C 1
ATOM 2362 O O . GLU A 1 285 ? 55.318 21.743 42.520 1.00 13.27 282 GLU A O 1
ATOM 2368 N N . GLY A 1 286 ? 56.650 23.473 43.198 1.00 12.21 283 GLY A N 1
ATOM 2369 C CA . GLY A 1 286 ? 55.593 24.465 42.946 1.00 12.55 283 GLY A CA 1
ATOM 2370 C C . GLY A 1 286 ? 55.824 25.727 43.725 1.00 12.14 283 GLY A C 1
ATOM 2371 O O . GLY A 1 286 ? 56.948 25.941 44.201 1.00 13.61 283 GLY A O 1
ATOM 2372 N N . ILE A 1 287 ? 54.798 26.569 43.782 1.00 11.25 284 ILE A N 1
ATOM 2373 C CA . ILE A 1 287 ? 54.916 27.852 44.515 1.00 11.43 284 ILE A CA 1
ATOM 2374 C C . ILE A 1 287 ? 54.191 27.704 45.842 1.00 11.27 284 ILE A C 1
ATOM 2375 O O . ILE A 1 287 ? 53.016 27.333 45.849 1.00 11.31 284 ILE A O 1
ATOM 2380 N N . ARG A 1 288 ? 54.903 27.958 46.931 1.00 10.71 285 ARG A N 1
ATOM 2381 C CA . ARG A 1 288 ? 54.287 27.858 48.277 1.00 11.46 285 ARG A CA 1
ATOM 2382 C C . ARG A 1 288 ? 53.797 29.229 48.733 1.00 11.64 285 ARG A C 1
ATOM 2383 O O . ARG A 1 288 ? 54.549 30.202 48.641 1.00 12.59 285 ARG A O 1
ATOM 2391 N N . VAL A 1 289 ? 52.580 29.269 49.232 1.00 11.36 286 VAL A N 1
ATOM 2392 C CA . VAL A 1 289 ? 52.014 30.509 49.808 1.00 12.41 286 VAL A CA 1
ATOM 2393 C C . VAL A 1 289 ? 51.706 30.250 51.278 1.00 12.92 286 VAL A C 1
ATOM 2394 O O . VAL A 1 289 ? 51.015 29.255 51.610 1.00 12.98 286 VAL A O 1
ATOM 2398 N N A ARG A 1 290 ? 52.244 31.124 52.123 0.70 13.13 287 ARG A N 1
ATOM 2399 N N B ARG A 1 290 ? 52.202 31.127 52.143 0.30 13.62 287 ARG A N 1
ATOM 2400 C CA A ARG A 1 290 ? 52.046 31.060 53.589 0.70 14.29 287 ARG A CA 1
ATOM 2401 C CA B ARG A 1 290 ? 51.921 30.980 53.590 0.30 14.65 287 ARG A CA 1
ATOM 2402 C C A ARG A 1 290 ? 51.655 32.448 54.093 0.70 13.86 287 ARG A C 1
ATOM 2403 C C B ARG A 1 290 ? 51.761 32.369 54.185 0.30 14.41 287 ARG A C 1
ATOM 2404 O O A ARG A 1 290 ? 52.067 33.447 53.506 0.70 13.08 287 ARG A O 1
ATOM 2405 O O B ARG A 1 290 ? 52.536 33.276 53.798 0.30 14.12 287 ARG A O 1
ATOM 2420 N N . SER A 1 291 ? 50.840 32.502 55.138 1.00 13.45 288 SER A N 1
ATOM 2421 C CA . SER A 1 291 ? 50.629 33.831 55.735 1.00 14.57 288 SER A CA 1
ATOM 2422 C C . SER A 1 291 ? 50.331 33.717 57.217 1.00 14.92 288 SER A C 1
ATOM 2423 O O . SER A 1 291 ? 49.870 32.655 57.687 1.00 14.93 288 SER A O 1
ATOM 2426 N N A GLN A 1 292 ? 50.692 34.806 57.892 0.60 15.54 289 GLN A N 1
ATOM 2427 N N B GLN A 1 292 ? 50.683 34.785 57.929 0.40 15.57 289 GLN A N 1
ATOM 2428 C CA A GLN A 1 292 ? 50.330 35.090 59.297 0.60 17.27 289 GLN A CA 1
ATOM 2429 C CA B GLN A 1 292 ? 50.256 34.976 59.335 0.40 16.84 289 GLN A CA 1
ATOM 2430 C C A GLN A 1 292 ? 49.207 36.129 59.176 0.60 16.59 289 GLN A C 1
ATOM 2431 C C B GLN A 1 292 ? 49.234 36.107 59.238 0.40 16.73 289 GLN A C 1
ATOM 2432 O O A GLN A 1 292 ? 49.472 37.203 58.606 0.60 16.00 289 GLN A O 1
ATOM 2433 O O B GLN A 1 292 ? 49.609 37.210 58.764 0.40 16.97 289 GLN A O 1
ATOM 2444 N N . LEU A 1 293 ? 48.000 35.815 59.633 1.00 16.71 290 LEU A N 1
ATOM 2445 C CA . LEU A 1 293 ? 46.875 36.764 59.436 1.00 16.78 290 LEU A CA 1
ATOM 2446 C C . LEU A 1 293 ? 47.174 38.161 59.979 1.00 16.48 290 LEU A C 1
ATOM 2447 O O . LEU A 1 293 ? 46.761 39.157 59.344 1.00 15.62 290 LEU A O 1
ATOM 2452 N N A GLU A 1 294 ? 47.893 38.263 61.104 0.60 16.16 291 GLU A N 1
ATOM 2453 N N B GLU A 1 294 ? 47.903 38.215 61.087 0.40 17.89 291 GLU A N 1
ATOM 2454 C CA A GLU A 1 294 ? 48.161 39.603 61.709 0.60 16.39 291 GLU A CA 1
ATOM 2455 C CA B GLU A 1 294 ? 48.216 39.492 61.767 0.40 19.25 291 GLU A CA 1
ATOM 2456 C C A GLU A 1 294 ? 49.125 40.427 60.854 0.60 17.56 291 GLU A C 1
ATOM 2457 C C B GLU A 1 294 ? 49.182 40.354 60.948 0.40 18.82 291 GLU A C 1
ATOM 2458 O O A GLU A 1 294 ? 49.230 41.651 61.083 0.60 18.15 291 GLU A O 1
ATOM 2459 O O B GLU A 1 294 ? 49.308 41.544 61.285 0.40 19.61 291 GLU A O 1
ATOM 2470 N N . ASN A 1 295 ? 49.818 39.797 59.906 1.00 16.73 292 ASN A N 1
ATOM 2471 C CA . ASN A 1 295 ? 50.784 40.548 59.071 1.00 17.81 292 ASN A CA 1
ATOM 2472 C C . ASN A 1 295 ? 50.131 41.120 57.814 1.00 17.02 292 ASN A C 1
ATOM 2473 O O . ASN A 1 295 ? 50.801 41.870 57.099 1.00 18.19 292 ASN A O 1
ATOM 2478 N N . LEU A 1 296 ? 48.872 40.784 57.540 1.00 14.76 293 LEU A N 1
ATOM 2479 C CA . LEU A 1 296 ? 48.260 41.226 56.256 1.00 15.21 293 LEU A CA 1
ATOM 2480 C C . LEU A 1 296 ? 47.868 42.701 56.326 1.00 15.12 293 LEU A C 1
ATOM 2481 O O . LEU A 1 296 ? 47.114 43.092 57.229 1.00 15.54 293 LEU A O 1
ATOM 2486 N N . LYS A 1 297 ? 48.353 43.479 55.370 1.00 14.62 294 LYS A N 1
ATOM 2487 C CA . LYS A 1 297 ? 48.120 44.936 55.299 1.00 15.40 294 LYS A CA 1
ATOM 2488 C C . LYS A 1 297 ? 47.356 45.291 54.029 1.00 14.12 294 LYS A C 1
ATOM 2489 O O . LYS A 1 297 ? 47.624 44.700 52.965 1.00 14.43 294 LYS A O 1
ATOM 2495 N N . ALA A 1 298 ? 46.462 46.260 54.143 1.00 13.60 295 ALA A N 1
ATOM 2496 C CA . ALA A 1 298 ? 45.662 46.728 53.001 1.00 13.92 295 ALA A CA 1
ATOM 2497 C C . ALA A 1 298 ? 46.576 47.174 51.857 1.00 13.78 295 ALA A C 1
ATOM 2498 O O . ALA A 1 298 ? 47.667 47.729 52.100 1.00 14.77 295 ALA A O 1
ATOM 2500 N N . VAL A 1 299 ? 46.078 47.022 50.636 1.00 13.40 296 VAL A N 1
ATOM 2501 C CA . VAL A 1 299 ? 46.815 47.451 49.421 1.00 13.04 296 VAL A CA 1
ATOM 2502 C C . VAL A 1 299 ? 45.831 48.055 48.422 1.00 13.02 296 VAL A C 1
ATOM 2503 O O . VAL A 1 299 ? 44.588 47.920 48.578 1.00 12.98 296 VAL A O 1
ATOM 2507 N N A HIS A 1 300 ? 46.406 48.680 47.406 0.50 12.80 297 HIS A N 1
ATOM 2508 N N B HIS A 1 300 ? 46.391 48.682 47.388 0.50 12.48 297 HIS A N 1
ATOM 2509 C CA A HIS A 1 300 ? 45.681 49.195 46.229 0.50 13.27 297 HIS A CA 1
ATOM 2510 C CA B HIS A 1 300 ? 45.653 49.251 46.233 0.50 12.79 297 HIS A CA 1
ATOM 2511 C C A HIS A 1 300 ? 45.974 48.236 45.077 0.50 12.47 297 HIS A C 1
ATOM 2512 C C B HIS A 1 300 ? 45.972 48.403 44.999 0.50 12.40 297 HIS A C 1
ATOM 2513 O O A HIS A 1 300 ? 47.139 47.766 44.951 0.50 12.16 297 HIS A O 1
ATOM 2514 O O B HIS A 1 300 ? 47.180 48.296 44.649 0.50 12.44 297 HIS A O 1
ATOM 2527 N N . VAL A 1 301 ? 44.940 47.901 44.317 1.00 12.07 298 VAL A N 1
ATOM 2528 C CA . VAL A 1 301 ? 45.105 47.075 43.098 1.00 12.23 298 VAL A CA 1
ATOM 2529 C C . VAL A 1 301 ? 44.350 47.764 41.967 1.00 12.21 298 VAL A C 1
ATOM 2530 O O . VAL A 1 301 ? 43.261 48.299 42.210 1.00 12.87 298 VAL A O 1
ATOM 2534 N N . LYS A 1 302 ? 44.932 47.733 40.773 1.00 12.33 299 LYS A N 1
ATOM 2535 C CA . LYS A 1 302 ? 44.235 48.199 39.556 1.00 12.52 299 LYS A CA 1
ATOM 2536 C C . LYS A 1 302 ? 44.318 47.080 38.520 1.00 11.96 299 LYS A C 1
ATOM 2537 O O . LYS A 1 302 ? 45.444 46.649 38.186 1.00 12.39 299 LYS A O 1
ATOM 2543 N N . THR A 1 303 ? 43.176 46.555 38.086 1.00 11.59 300 THR A N 1
ATOM 2544 C CA . THR A 1 303 ? 43.219 45.560 36.998 1.00 11.26 300 THR A CA 1
ATOM 2545 C C . THR A 1 303 ? 43.639 46.259 35.703 1.00 11.53 300 THR A C 1
ATOM 2546 O O . THR A 1 303 ? 43.214 47.409 35.450 1.00 12.29 300 THR A O 1
ATOM 2550 N N . LEU A 1 304 ? 44.469 45.572 34.937 1.00 11.69 301 LEU A N 1
ATOM 2551 C CA . LEU A 1 304 ? 44.962 46.096 33.647 1.00 11.79 301 LEU A CA 1
ATOM 2552 C C . LEU A 1 304 ? 45.233 44.924 32.728 1.00 11.81 301 LEU A C 1
ATOM 2553 O O . LEU A 1 304 ? 45.482 43.807 33.177 1.00 11.86 301 LEU A O 1
ATOM 2558 N N . PRO A 1 305 ? 45.308 45.179 31.407 1.00 12.13 302 PRO A N 1
ATOM 2559 C CA . PRO A 1 305 ? 45.758 44.147 30.478 1.00 12.57 302 PRO A CA 1
ATOM 2560 C C . PRO A 1 305 ? 47.118 43.579 30.931 1.00 12.40 302 PRO A C 1
ATOM 2561 O O . PRO A 1 305 ? 47.962 44.325 31.493 1.00 12.55 302 PRO A O 1
ATOM 2565 N N . HIS A 1 306 ? 47.350 42.294 30.712 1.00 12.13 303 HIS A N 1
ATOM 2566 C CA . HIS A 1 306 ? 48.650 41.678 31.078 1.00 12.95 303 HIS A CA 1
ATOM 2567 C C . HIS A 1 306 ? 49.757 42.545 30.478 1.00 13.20 303 HIS A C 1
ATOM 2568 O O . HIS A 1 306 ? 49.643 42.942 29.322 1.00 13.41 303 HIS A O 1
ATOM 2575 N N . PRO A 1 307 ? 50.912 42.791 31.150 1.00 14.23 304 PRO A N 1
ATOM 2576 C CA . PRO A 1 307 ? 51.321 42.198 32.424 1.00 14.34 304 PRO A CA 1
ATOM 2577 C C . PRO A 1 307 ? 50.825 42.849 33.718 1.00 13.43 304 PRO A C 1
ATOM 2578 O O . PRO A 1 307 ? 51.372 42.546 34.786 1.00 14.99 304 PRO A O 1
ATOM 2582 N N . GLY A 1 308 ? 49.802 43.707 33.597 1.00 12.46 305 GLY A N 1
ATOM 2583 C CA . GLY A 1 308 ? 49.139 44.267 34.781 1.00 12.78 305 GLY A CA 1
ATOM 2584 C C . GLY A 1 308 ? 48.327 43.206 35.513 1.00 11.96 305 GLY A C 1
ATOM 2585 O O . GLY A 1 308 ? 48.243 42.044 35.066 1.00 12.63 305 GLY A O 1
ATOM 2586 N N . PHE A 1 309 ? 47.776 43.602 36.643 1.00 11.51 306 PHE A N 1
ATOM 2587 C CA . PHE A 1 309 ? 47.023 42.678 37.513 1.00 11.45 306 PHE A CA 1
ATOM 2588 C C . PHE A 1 309 ? 45.798 42.153 36.763 1.00 11.29 306 PHE A C 1
ATOM 2589 O O . PHE A 1 309 ? 44.984 42.938 36.249 1.00 11.37 306 PHE A O 1
ATOM 2597 N N . PRO A 1 310 ? 45.581 40.831 36.742 1.00 10.77 307 PRO A N 1
ATOM 2598 C CA . PRO A 1 310 ? 44.506 40.262 35.931 1.00 10.94 307 PRO A CA 1
ATOM 2599 C C . PRO A 1 310 ? 43.097 40.465 36.486 1.00 10.23 307 PRO A C 1
ATOM 2600 O O . PRO A 1 310 ? 42.834 40.186 37.656 1.00 11.06 307 PRO A O 1
ATOM 2604 N N . THR A 1 311 ? 42.206 40.970 35.634 1.00 10.82 308 THR A N 1
ATOM 2605 C CA . THR A 1 311 ? 40.785 41.111 36.038 1.00 10.67 308 THR A CA 1
ATOM 2606 C C . THR A 1 311 ? 40.230 39.760 36.501 1.00 10.74 308 THR A C 1
ATOM 2607 O O . THR A 1 311 ? 39.381 39.732 37.396 1.00 10.70 308 THR A O 1
ATOM 2611 N N . ASP A 1 312 ? 40.697 38.651 35.930 1.00 10.54 309 ASP A N 1
ATOM 2612 C CA . ASP A 1 312 ? 40.152 37.334 36.324 1.00 10.67 309 ASP A CA 1
ATOM 2613 C C . ASP A 1 312 ? 40.568 36.938 37.751 1.00 11.06 309 ASP A C 1
ATOM 2614 O O . ASP A 1 312 ? 40.040 35.920 38.228 1.00 11.00 309 ASP A O 1
ATOM 2619 N N . MET A 1 313 ? 41.463 37.698 38.389 1.00 10.86 310 MET A N 1
ATOM 2620 C CA . MET A 1 313 ? 41.790 37.469 39.818 1.00 10.55 310 MET A CA 1
ATOM 2621 C C . MET A 1 313 ? 41.096 38.500 40.721 1.00 10.85 310 MET A C 1
ATOM 2622 O O . MET A 1 313 ? 41.236 38.388 41.955 1.00 11.24 310 MET A O 1
ATOM 2627 N N . GLN A 1 314 ? 40.445 39.520 40.167 1.00 10.63 311 GLN A N 1
ATOM 2628 C CA . GLN A 1 314 ? 39.925 40.646 40.981 1.00 10.39 311 GLN A CA 1
ATOM 2629 C C . GLN A 1 314 ? 38.959 40.209 42.077 1.00 10.13 311 GLN A C 1
ATOM 2630 O O . GLN A 1 314 ? 39.144 40.626 43.239 1.00 10.73 311 GLN A O 1
ATOM 2636 N N . ALA A 1 315 ? 37.913 39.462 41.727 1.00 10.71 312 ALA A N 1
ATOM 2637 C CA . ALA A 1 315 ? 36.879 39.161 42.741 1.00 10.62 312 ALA A CA 1
ATOM 2638 C C . ALA A 1 315 ? 37.508 38.389 43.898 1.00 10.49 312 ALA A C 1
ATOM 2639 O O . ALA A 1 315 ? 37.276 38.700 45.083 1.00 10.96 312 ALA A O 1
ATOM 2641 N N . GLN A 1 316 ? 38.300 37.376 43.572 1.00 11.03 313 GLN A N 1
ATOM 2642 C CA . GLN A 1 316 ? 38.974 36.567 44.600 1.00 11.31 313 GLN A CA 1
ATOM 2643 C C . GLN A 1 316 ? 39.873 37.477 45.460 1.00 10.99 313 GLN A C 1
ATOM 2644 O O . GLN A 1 316 ? 39.899 37.327 46.714 1.00 11.24 313 GLN A O 1
ATOM 2650 N N . PHE A 1 317 ? 40.603 38.395 44.843 1.00 10.37 314 PHE A N 1
ATOM 2651 C CA . PHE A 1 317 ? 41.487 39.283 45.632 1.00 11.05 314 PHE A CA 1
ATOM 2652 C C . PHE A 1 317 ? 40.658 40.185 46.550 1.00 11.23 314 PHE A C 1
ATOM 2653 O O . PHE A 1 317 ? 41.098 40.471 47.673 1.00 11.73 314 PHE A O 1
ATOM 2661 N N . THR A 1 318 ? 39.475 40.620 46.125 1.00 10.92 315 THR A N 1
ATOM 2662 C CA . THR A 1 318 ? 38.649 41.464 47.034 1.00 11.30 315 THR A CA 1
ATOM 2663 C C . THR A 1 318 ? 38.245 40.658 48.278 1.00 11.69 315 THR A C 1
ATOM 2664 O O . THR A 1 318 ? 38.131 41.249 49.362 1.00 12.37 315 THR A O 1
ATOM 2668 N N . ALA A 1 319 ? 38.057 39.343 48.144 1.00 11.46 316 ALA A N 1
ATOM 2669 C CA . ALA A 1 319 ? 37.774 38.512 49.336 1.00 11.49 316 ALA A CA 1
ATOM 2670 C C . ALA A 1 319 ? 38.972 38.573 50.302 1.00 12.14 316 ALA A C 1
ATOM 2671 O O . ALA A 1 319 ? 38.771 38.674 51.530 1.00 12.22 316 ALA A O 1
ATOM 2673 N N . LEU A 1 320 ? 40.190 38.497 49.780 1.00 12.36 317 LEU A N 1
ATOM 2674 C CA . LEU A 1 320 ? 41.387 38.627 50.657 1.00 11.94 317 LEU A CA 1
ATOM 2675 C C . LEU A 1 320 ? 41.455 40.034 51.271 1.00 11.97 317 LEU A C 1
ATOM 2676 O O . LEU A 1 320 ? 41.850 40.160 52.456 1.00 12.64 317 LEU A O 1
ATOM 2681 N N . MET A 1 321 ? 41.043 41.064 50.541 1.00 11.78 318 MET A N 1
ATOM 2682 C CA . MET A 1 321 ? 41.083 42.440 51.093 1.00 12.51 318 MET A CA 1
ATOM 2683 C C . MET A 1 321 ? 40.174 42.517 52.325 1.00 12.80 318 MET A C 1
ATOM 2684 O O . MET A 1 321 ? 40.424 43.374 53.204 1.00 13.53 318 MET A O 1
ATOM 2689 N N . THR A 1 322 ? 39.142 41.681 52.425 1.00 12.34 319 THR A N 1
ATOM 2690 C CA . THR A 1 322 ? 38.262 41.735 53.625 1.00 12.85 319 THR A CA 1
ATOM 2691 C C . THR A 1 322 ? 39.013 41.329 54.903 1.00 13.34 319 THR A C 1
ATOM 2692 O O . THR A 1 322 ? 38.536 41.685 55.984 1.00 13.98 319 THR A O 1
ATOM 2696 N N A VAL A 1 323 ? 40.100 40.562 54.836 0.60 12.77 320 VAL A N 1
ATOM 2697 N N B VAL A 1 323 ? 40.174 40.669 54.748 0.40 13.40 320 VAL A N 1
ATOM 2698 C CA A VAL A 1 323 ? 40.718 40.147 56.134 0.60 13.58 320 VAL A CA 1
ATOM 2699 C CA B VAL A 1 323 ? 41.013 40.088 55.848 0.40 14.26 320 VAL A CA 1
ATOM 2700 C C A VAL A 1 323 ? 41.962 40.960 56.464 0.60 13.98 320 VAL A C 1
ATOM 2701 C C B VAL A 1 323 ? 42.257 40.943 56.148 0.40 14.65 320 VAL A C 1
ATOM 2702 O O A VAL A 1 323 ? 42.383 40.887 57.614 0.60 15.33 320 VAL A O 1
ATOM 2703 O O B VAL A 1 323 ? 42.915 40.653 57.182 0.40 15.48 320 VAL A O 1
ATOM 2710 N N A ALA A 1 324 ? 42.469 41.760 55.533 0.50 13.58 321 ALA A N 1
ATOM 2711 N N B ALA A 1 324 ? 42.617 41.893 55.274 0.50 15.02 321 ALA A N 1
ATOM 2712 C CA A ALA A 1 324 ? 43.705 42.527 55.796 0.50 13.80 321 ALA A CA 1
ATOM 2713 C CA B ALA A 1 324 ? 43.840 42.708 55.471 0.50 15.59 321 ALA A CA 1
ATOM 2714 C C A ALA A 1 324 ? 43.421 43.697 56.744 0.50 14.44 321 ALA A C 1
ATOM 2715 C C B ALA A 1 324 ? 43.533 43.915 56.365 0.50 16.25 321 ALA A C 1
ATOM 2716 O O A ALA A 1 324 ? 42.243 43.995 57.060 0.50 13.35 321 ALA A O 1
ATOM 2717 O O B ALA A 1 324 ? 42.434 44.461 56.252 0.50 18.25 321 ALA A O 1
ATOM 2720 N N . LYS A 1 325 ? 44.490 44.340 57.200 1.00 15.63 322 LYS A N 1
ATOM 2721 C CA . LYS A 1 325 ? 44.324 45.476 58.132 1.00 16.73 322 LYS A CA 1
ATOM 2722 C C . LYS A 1 325 ? 44.392 46.784 57.361 1.00 16.08 322 LYS A C 1
ATOM 2723 O O . LYS A 1 325 ? 45.434 47.049 56.711 1.00 16.73 322 LYS A O 1
ATOM 2729 N N . GLY A 1 326 ? 43.351 47.594 57.480 1.00 15.72 323 GLY A N 1
ATOM 2730 C CA . GLY A 1 326 ? 43.282 48.901 56.818 1.00 15.85 323 GLY A CA 1
ATOM 2731 C C . GLY A 1 326 ? 42.283 48.897 55.682 1.00 15.65 323 GLY A C 1
ATOM 2732 O O . GLY A 1 326 ? 41.601 47.866 55.456 1.00 16.40 323 GLY A O 1
ATOM 2733 N N A GLU A 1 327 ? 42.222 50.006 54.962 0.60 16.42 324 GLU A N 1
ATOM 2734 N N B GLU A 1 327 ? 42.211 50.018 54.964 0.40 15.89 324 GLU A N 1
ATOM 2735 C CA A GLU A 1 327 ? 41.272 50.142 53.832 0.60 16.16 324 GLU A CA 1
ATOM 2736 C CA B GLU A 1 327 ? 41.277 50.202 53.819 0.40 15.41 324 GLU A CA 1
ATOM 2737 C C A GLU A 1 327 ? 41.990 49.832 52.515 0.60 15.26 324 GLU A C 1
ATOM 2738 C C B GLU A 1 327 ? 41.968 49.858 52.495 0.40 14.71 324 GLU A C 1
ATOM 2739 O O A GLU A 1 327 ? 43.000 50.509 52.174 0.60 15.48 324 GLU A O 1
ATOM 2740 O O B GLU A 1 327 ? 42.896 50.598 52.084 0.40 14.87 324 GLU A O 1
ATOM 2751 N N . SER A 1 328 ? 41.523 48.783 51.843 1.00 13.54 325 SER A N 1
ATOM 2752 C CA . SER A 1 328 ? 42.069 48.401 50.521 1.00 12.78 325 SER A CA 1
ATOM 2753 C C . SER A 1 328 ? 41.240 49.084 49.435 1.00 12.75 325 SER A C 1
ATOM 2754 O O . SER A 1 328 ? 40.081 49.446 49.697 1.00 13.33 325 SER A O 1
ATOM 2757 N N . THR A 1 329 ? 41.823 49.211 48.245 1.00 12.71 326 THR A N 1
ATOM 2758 C CA . THR A 1 329 ? 41.126 49.806 47.084 1.00 13.08 326 THR A CA 1
ATOM 2759 C C . THR A 1 329 ? 41.337 48.884 45.894 1.00 12.90 326 THR A C 1
ATOM 2760 O O . THR A 1 329 ? 42.479 48.478 45.642 1.00 12.55 326 THR A O 1
ATOM 2764 N N . MET A 1 330 ? 40.250 48.522 45.228 1.00 12.38 327 MET A N 1
ATOM 2765 C CA . MET A 1 330 ? 40.292 47.712 43.995 1.00 12.05 327 MET A CA 1
ATOM 2766 C C . MET A 1 330 ? 39.714 48.549 42.850 1.00 12.18 327 MET A C 1
ATOM 2767 O O . MET A 1 330 ? 38.542 48.971 42.956 1.00 13.34 327 MET A O 1
ATOM 2772 N N . VAL A 1 331 ? 40.518 48.798 41.819 1.00 11.91 328 VAL A N 1
ATOM 2773 C CA . VAL A 1 331 ? 40.046 49.548 40.630 1.00 12.69 328 VAL A CA 1
ATOM 2774 C C . VAL A 1 331 ? 39.931 48.537 39.478 1.00 12.72 328 VAL A C 1
ATOM 2775 O O . VAL A 1 331 ? 40.966 47.947 39.085 1.00 13.56 328 VAL A O 1
ATOM 2779 N N . GLU A 1 332 ? 38.714 48.314 38.997 1.00 12.78 329 GLU A N 1
ATOM 2780 C CA . GLU A 1 332 ? 38.471 47.343 37.898 1.00 13.03 329 GLU A CA 1
ATOM 2781 C C . GLU A 1 332 ? 38.343 48.136 36.598 1.00 13.85 329 GLU A C 1
ATOM 2782 O O . GLU A 1 332 ? 37.303 48.782 36.400 1.00 15.17 329 GLU A O 1
ATOM 2788 N N . THR A 1 333 ? 39.375 48.139 35.767 1.00 13.30 330 THR A N 1
ATOM 2789 C CA . THR A 1 333 ? 39.334 48.951 34.521 1.00 13.92 330 THR A CA 1
ATOM 2790 C C . THR A 1 333 ? 38.946 48.129 33.290 1.00 15.15 330 THR A C 1
ATOM 2791 O O . THR A 1 333 ? 38.685 48.744 32.249 1.00 16.38 330 THR A O 1
ATOM 2795 N N . VAL A 1 334 ? 38.916 46.802 33.378 1.00 14.63 331 VAL A N 1
ATOM 2796 C CA . VAL A 1 334 ? 38.734 45.975 32.145 1.00 15.15 331 VAL A CA 1
ATOM 2797 C C . VAL A 1 334 ? 37.253 45.709 31.876 1.00 15.47 331 VAL A C 1
ATOM 2798 O O . VAL A 1 334 ? 36.842 45.729 30.674 1.00 18.30 331 VAL A O 1
ATOM 2802 N N . PHE A 1 335 ? 36.478 45.473 32.916 1.00 15.09 332 PHE A N 1
ATOM 2803 C CA . PHE A 1 335 ? 35.022 45.184 32.809 1.00 16.69 332 PHE A CA 1
ATOM 2804 C C . PHE A 1 335 ? 34.262 46.253 33.587 1.00 17.82 332 PHE A C 1
ATOM 2805 O O . PHE A 1 335 ? 34.741 46.684 34.637 1.00 17.66 332 PHE A O 1
ATOM 2813 N N A GLU A 1 336 ? 33.160 46.710 33.006 0.60 18.32 333 GLU A N 1
ATOM 2814 N N B GLU A 1 336 ? 32.991 46.527 33.228 0.40 17.13 333 GLU A N 1
ATOM 2815 C CA A GLU A 1 336 ? 32.400 47.846 33.564 0.60 19.49 333 GLU A CA 1
ATOM 2816 C CA B GLU A 1 336 ? 32.192 47.593 33.919 0.40 17.53 333 GLU A CA 1
ATOM 2817 C C A GLU A 1 336 ? 31.601 47.462 34.810 0.60 18.32 333 GLU A C 1
ATOM 2818 C C B GLU A 1 336 ? 31.189 47.052 34.967 0.40 16.32 333 GLU A C 1
ATOM 2819 O O A GLU A 1 336 ? 31.438 48.345 35.675 0.60 20.56 333 GLU A O 1
ATOM 2820 O O B GLU A 1 336 ? 30.658 47.879 35.749 0.40 16.95 333 GLU A O 1
ATOM 2831 N N A ASN A 1 337 ? 31.189 46.191 34.927 0.50 17.23 334 ASN A N 1
ATOM 2832 N N B ASN A 1 337 ? 30.890 45.753 35.013 0.50 15.44 334 ASN A N 1
ATOM 2833 C CA A ASN A 1 337 ? 30.242 45.743 35.989 0.50 16.97 334 ASN A CA 1
ATOM 2834 C CA B ASN A 1 337 ? 29.878 45.272 35.990 0.50 14.76 334 ASN A CA 1
ATOM 2835 C C A ASN A 1 337 ? 30.620 44.357 36.559 0.50 15.70 334 ASN A C 1
ATOM 2836 C C B ASN A 1 337 ? 30.522 44.110 36.736 0.50 13.85 334 ASN A C 1
ATOM 2837 O O A ASN A 1 337 ? 29.805 43.441 36.531 0.50 15.67 334 ASN A O 1
ATOM 2838 O O B ASN A 1 337 ? 29.861 43.037 36.823 0.50 13.02 334 ASN A O 1
ATOM 2847 N N . ARG A 1 338 ? 31.773 44.295 37.212 1.00 13.88 335 ARG A N 1
ATOM 2848 C CA . ARG A 1 338 ? 32.389 43.100 37.823 1.00 13.07 335 ARG A CA 1
ATOM 2849 C C . ARG A 1 338 ? 32.573 43.253 39.338 1.00 12.54 335 ARG A C 1
ATOM 2850 O O . ARG A 1 338 ? 33.519 42.686 39.879 1.00 12.47 335 ARG A O 1
ATOM 2858 N N . PHE A 1 339 ? 31.661 43.946 40.002 1.00 12.40 336 PHE A N 1
ATOM 2859 C CA . PHE A 1 339 ? 31.668 44.018 41.483 1.00 12.87 336 PHE A CA 1
ATOM 2860 C C . PHE A 1 339 ? 30.383 43.408 42.059 1.00 13.74 336 PHE A C 1
ATOM 2861 O O . PHE A 1 339 ? 30.089 43.646 43.244 1.00 14.29 336 PHE A O 1
ATOM 2869 N N . GLN A 1 340 ? 29.673 42.578 41.292 1.00 14.39 337 GLN A N 1
ATOM 2870 C CA . GLN A 1 340 ? 28.384 42.013 41.780 1.00 16.04 337 GLN A CA 1
ATOM 2871 C C . GLN A 1 340 ? 28.586 41.131 43.021 1.00 14.73 337 GLN A C 1
ATOM 2872 O O . GLN A 1 340 ? 27.669 41.062 43.875 1.00 15.66 337 GLN A O 1
ATOM 2878 N N . HIS A 1 341 ? 29.737 40.483 43.149 1.00 13.98 338 HIS A N 1
ATOM 2879 C CA . HIS A 1 341 ? 29.982 39.649 44.354 1.00 14.10 338 HIS A CA 1
ATOM 2880 C C . HIS A 1 341 ? 29.974 40.527 45.616 1.00 13.36 338 HIS A C 1
ATOM 2881 O O . HIS A 1 341 ? 29.531 40.032 46.670 1.00 13.42 338 HIS A O 1
ATOM 2888 N N . LEU A 1 342 ? 30.459 41.771 45.539 1.00 13.30 339 LEU A N 1
ATOM 2889 C CA . LEU A 1 342 ? 30.489 42.637 46.752 1.00 13.89 339 LEU A CA 1
ATOM 2890 C C . LEU A 1 342 ? 29.063 42.961 47.201 1.00 14.91 339 LEU A C 1
ATOM 2891 O O . LEU A 1 342 ? 28.842 43.091 48.419 1.00 14.66 339 LEU A O 1
ATOM 2896 N N A GLU A 1 343 ? 28.101 42.935 46.268 0.50 15.22 340 GLU A N 1
ATOM 2897 N N B GLU A 1 343 ? 28.166 43.215 46.253 0.50 15.28 340 GLU A N 1
ATOM 2898 C CA A GLU A 1 343 ? 26.666 43.155 46.599 0.50 16.32 340 GLU A CA 1
ATOM 2899 C CA B GLU A 1 343 ? 26.774 43.555 46.627 0.50 16.46 340 GLU A CA 1
ATOM 2900 C C A GLU A 1 343 ? 26.165 41.938 47.405 0.50 15.69 340 GLU A C 1
ATOM 2901 C C B GLU A 1 343 ? 26.173 42.338 47.330 0.50 15.68 340 GLU A C 1
ATOM 2902 O O A GLU A 1 343 ? 25.521 42.137 48.452 0.50 15.96 340 GLU A O 1
ATOM 2903 O O B GLU A 1 343 ? 25.444 42.520 48.320 0.50 17.58 340 GLU A O 1
ATOM 2914 N N A GLU A 1 344 ? 26.423 40.712 46.936 0.50 15.37 341 GLU A N 1
ATOM 2915 N N B GLU A 1 344 ? 26.509 41.140 46.859 0.50 14.79 341 GLU A N 1
ATOM 2916 C CA A GLU A 1 344 ? 26.014 39.498 47.700 0.50 16.02 341 GLU A CA 1
ATOM 2917 C CA B GLU A 1 344 ? 25.996 39.906 47.495 0.50 14.50 341 GLU A CA 1
ATOM 2918 C C A GLU A 1 344 ? 26.766 39.446 49.026 0.50 15.48 341 GLU A C 1
ATOM 2919 C C B GLU A 1 344 ? 26.637 39.743 48.892 0.50 14.58 341 GLU A C 1
ATOM 2920 O O A GLU A 1 344 ? 26.253 38.898 50.024 0.50 15.17 341 GLU A O 1
ATOM 2921 O O B GLU A 1 344 ? 25.847 39.426 49.821 0.50 14.79 341 GLU A O 1
ATOM 2932 N N . MET A 1 345 ? 27.964 39.999 49.043 1.00 14.62 342 MET A N 1
ATOM 2933 C CA . MET A 1 345 ? 28.751 39.899 50.307 1.00 15.14 342 MET A CA 1
ATOM 2934 C C . MET A 1 345 ? 28.178 40.823 51.386 1.00 15.03 342 MET A C 1
ATOM 2935 O O . MET A 1 345 ? 28.469 40.607 52.577 1.00 14.80 342 MET A O 1
ATOM 2940 N N A ARG A 1 346 ? 27.372 41.806 50.989 0.50 15.28 343 ARG A N 1
ATOM 2941 N N B ARG A 1 346 ? 27.359 41.805 51.008 0.50 15.23 343 ARG A N 1
ATOM 2942 C CA A ARG A 1 346 ? 26.672 42.630 52.008 0.50 16.01 343 ARG A CA 1
ATOM 2943 C CA B ARG A 1 346 ? 26.691 42.633 52.052 0.50 15.87 343 ARG A CA 1
ATOM 2944 C C A ARG A 1 346 ? 25.855 41.691 52.905 0.50 15.81 343 ARG A C 1
ATOM 2945 C C B ARG A 1 346 ? 25.783 41.723 52.897 0.50 15.86 343 ARG A C 1
ATOM 2946 O O A ARG A 1 346 ? 25.752 41.964 54.114 0.50 15.46 343 ARG A O 1
ATOM 2947 O O B ARG A 1 346 ? 25.510 42.067 54.065 0.50 15.95 343 ARG A O 1
ATOM 2962 N N . ARG A 1 347 ? 25.349 40.592 52.341 1.00 15.18 344 ARG A N 1
ATOM 2963 C CA . ARG A 1 347 ? 24.498 39.644 53.105 1.00 14.99 344 ARG A CA 1
ATOM 2964 C C . ARG A 1 347 ? 25.342 38.957 54.186 1.00 15.18 344 ARG A C 1
ATOM 2965 O O . ARG A 1 347 ? 24.742 38.460 55.165 1.00 15.64 344 ARG A O 1
ATOM 2973 N N . MET A 1 348 ? 26.664 38.940 54.024 1.00 14.81 345 MET A N 1
ATOM 2974 C CA . MET A 1 348 ? 27.573 38.312 55.024 1.00 15.66 345 MET A CA 1
ATOM 2975 C C . MET A 1 348 ? 28.061 39.393 55.995 1.00 16.06 345 MET A C 1
ATOM 2976 O O . MET A 1 348 ? 28.912 39.085 56.858 1.00 17.12 345 MET A O 1
ATOM 2981 N N . GLY A 1 349 ? 27.539 40.612 55.898 1.00 15.11 346 GLY A N 1
ATOM 2982 C CA . GLY A 1 349 ? 27.942 41.724 56.780 1.00 15.01 346 GLY A CA 1
ATOM 2983 C C . GLY A 1 349 ? 29.062 42.599 56.224 1.00 14.97 346 GLY A C 1
ATOM 2984 O O . GLY A 1 349 ? 29.487 43.530 56.934 1.00 16.60 346 GLY A O 1
ATOM 2985 N N . LEU A 1 350 ? 29.453 42.405 54.964 1.00 14.69 347 LEU A N 1
ATOM 2986 C CA . LEU A 1 350 ? 30.563 43.236 54.440 1.00 15.05 347 LEU A CA 1
ATOM 2987 C C . LEU A 1 350 ? 30.067 44.580 53.915 1.00 15.52 347 LEU A C 1
ATOM 2988 O O . LEU A 1 350 ? 29.256 44.617 52.957 1.00 16.44 347 LEU A O 1
ATOM 2993 N N A HIS A 1 351 ? 30.578 45.656 54.501 0.70 15.64 348 HIS A N 1
ATOM 2994 N N B HIS A 1 351 ? 30.583 45.662 54.501 0.30 16.03 348 HIS A N 1
ATOM 2995 C CA A HIS A 1 351 ? 30.324 47.022 53.999 0.70 16.40 348 HIS A CA 1
ATOM 2996 C CA B HIS A 1 351 ? 30.296 47.028 54.001 0.30 16.64 348 HIS A CA 1
ATOM 2997 C C A HIS A 1 351 ? 31.434 47.359 52.993 0.70 16.09 348 HIS A C 1
ATOM 2998 C C B HIS A 1 351 ? 31.413 47.427 53.032 0.30 16.44 348 HIS A C 1
ATOM 2999 O O A HIS A 1 351 ? 32.622 47.130 53.304 0.70 15.94 348 HIS A O 1
ATOM 3000 O O B HIS A 1 351 ? 32.597 47.365 53.433 0.30 16.22 348 HIS A O 1
ATOM 3013 N N . SER A 1 352 ? 31.044 47.822 51.815 1.00 16.24 349 SER A N 1
ATOM 3014 C CA . SER A 1 352 ? 32.026 48.267 50.798 1.00 17.12 349 SER A CA 1
ATOM 3015 C C . SER A 1 352 ? 31.469 49.544 50.173 1.00 18.08 349 SER A C 1
ATOM 3016 O O . SER A 1 352 ? 30.236 49.744 50.232 1.00 19.75 349 SER A O 1
ATOM 3019 N N A GLU A 1 353 ? 32.360 50.411 49.699 0.70 18.12 350 GLU A N 1
ATOM 3020 N N B GLU A 1 353 ? 32.343 50.412 49.664 0.30 18.36 350 GLU A N 1
ATOM 3021 C CA A GLU A 1 353 ? 31.977 51.661 49.003 0.70 20.20 350 GLU A CA 1
ATOM 3022 C CA B GLU A 1 353 ? 31.903 51.678 49.023 0.30 19.54 350 GLU A CA 1
ATOM 3023 C C A GLU A 1 353 ? 32.382 51.516 47.540 0.70 20.41 350 GLU A C 1
ATOM 3024 C C B GLU A 1 353 ? 32.359 51.652 47.565 0.30 19.49 350 GLU A C 1
ATOM 3025 O O A GLU A 1 353 ? 33.603 51.432 47.255 0.70 19.36 350 GLU A O 1
ATOM 3026 O O B GLU A 1 353 ? 33.584 51.813 47.319 0.30 18.71 350 GLU A O 1
ATOM 3037 N N . ILE A 1 354 ? 31.399 51.483 46.649 1.00 18.60 351 ILE A N 1
ATOM 3038 C CA . ILE A 1 354 ? 31.661 51.336 45.191 1.00 20.84 351 ILE A CA 1
ATOM 3039 C C . ILE A 1 354 ? 31.258 52.623 44.461 1.00 22.59 351 ILE A C 1
ATOM 3040 O O . ILE A 1 354 ? 30.074 53.025 44.573 1.00 24.13 351 ILE A O 1
ATOM 3045 N N . ILE A 1 355 ? 32.233 53.288 43.847 1.00 22.49 352 ILE A N 1
ATOM 3046 C CA . ILE A 1 355 ? 32.020 54.523 43.032 1.00 23.87 352 ILE A CA 1
ATOM 3047 C C . ILE A 1 355 ? 32.586 54.213 41.645 1.00 23.94 352 ILE A C 1
ATOM 3048 O O . ILE A 1 355 ? 33.819 54.094 41.520 1.00 21.35 352 ILE A O 1
ATOM 3053 N N . ARG A 1 356 ? 31.705 54.005 40.671 1.00 24.04 353 ARG A N 1
ATOM 3054 C CA . ARG A 1 356 ? 32.139 53.722 39.279 1.00 24.53 353 ARG A CA 1
ATOM 3055 C C . ARG A 1 356 ? 33.046 52.476 39.254 1.00 20.78 353 ARG A C 1
ATOM 3056 O O . ARG A 1 356 ? 32.592 51.377 39.657 1.00 22.67 353 ARG A O 1
ATOM 3064 N N . ASP A 1 357 ? 34.309 52.629 38.846 1.00 18.91 354 ASP A N 1
ATOM 3065 C CA . ASP A 1 357 ? 35.223 51.461 38.692 1.00 17.63 354 ASP A CA 1
ATOM 3066 C C . ASP A 1 357 ? 36.009 51.154 39.972 1.00 15.87 354 ASP A C 1
ATOM 3067 O O . ASP A 1 357 ? 36.849 50.253 39.919 1.00 14.82 354 ASP A O 1
ATOM 3072 N N . THR A 1 358 ? 35.703 51.818 41.083 1.00 15.66 355 THR A N 1
ATOM 3073 C CA . THR A 1 358 ? 36.538 51.693 42.304 1.00 15.61 355 THR A CA 1
ATOM 3074 C C . THR A 1 358 ? 35.740 51.187 43.505 1.00 15.52 355 THR A C 1
ATOM 3075 O O . THR A 1 358 ? 34.690 51.777 43.831 1.00 17.51 355 THR A O 1
ATOM 3079 N N . ALA A 1 359 ? 36.243 50.138 44.141 1.00 14.20 356 ALA A N 1
ATOM 3080 C CA . ALA A 1 359 ? 35.652 49.593 45.377 1.00 14.03 356 ALA A CA 1
ATOM 3081 C C . ALA A 1 359 ? 36.627 49.817 46.538 1.00 14.46 356 ALA A C 1
ATOM 3082 O O . ALA A 1 359 ? 37.823 49.479 46.386 1.00 14.91 356 ALA A O 1
ATOM 3084 N N . ARG A 1 360 ? 36.148 50.382 47.641 1.00 14.79 357 ARG A N 1
ATOM 3085 C CA . ARG A 1 360 ? 36.959 50.563 48.881 1.00 15.67 357 ARG A CA 1
ATOM 3086 C C . ARG A 1 360 ? 36.433 49.575 49.927 1.00 14.69 357 ARG A C 1
ATOM 3087 O O . ARG A 1 360 ? 35.199 49.484 50.113 1.00 15.60 357 ARG A O 1
ATOM 3095 N N . ILE A 1 361 ? 37.338 48.835 50.542 1.00 14.14 358 ILE A N 1
ATOM 3096 C CA . ILE A 1 361 ? 36.974 47.755 51.489 1.00 14.59 358 ILE A CA 1
ATOM 3097 C C . ILE A 1 361 ? 37.827 47.898 52.740 1.00 14.61 358 ILE A C 1
ATOM 3098 O O . ILE A 1 361 ? 39.051 47.717 52.656 1.00 14.35 358 ILE A O 1
ATOM 3103 N N . VAL A 1 362 ? 37.198 48.181 53.866 1.00 15.35 359 VAL A N 1
ATOM 3104 C CA . VAL A 1 362 ? 37.925 48.207 55.157 1.00 15.70 359 VAL A CA 1
ATOM 3105 C C . VAL A 1 362 ? 38.044 46.759 55.645 1.00 15.21 359 VAL A C 1
ATOM 3106 O O . VAL A 1 362 ? 36.999 46.048 55.738 1.00 15.23 359 VAL A O 1
ATOM 3110 N N . GLY A 1 363 ? 39.262 46.297 55.906 1.00 15.36 360 GLY A N 1
ATOM 3111 C CA . GLY A 1 363 ? 39.444 44.922 56.381 1.00 15.36 360 GLY A CA 1
ATOM 3112 C C . GLY A 1 363 ? 39.060 44.746 57.841 1.00 15.44 360 GLY A C 1
ATOM 3113 O O . GLY A 1 363 ? 38.914 45.749 58.565 1.00 16.38 360 GLY A O 1
ATOM 3114 N N . GLY A 1 364 ? 38.890 43.498 58.254 1.00 15.39 361 GLY A N 1
ATOM 3115 C CA . GLY A 1 364 ? 38.638 43.182 59.678 1.00 16.24 361 GLY A CA 1
ATOM 3116 C C . GLY A 1 364 ? 37.185 43.260 60.115 1.00 16.68 361 GLY A C 1
ATOM 3117 O O . GLY A 1 364 ? 36.938 43.109 61.322 1.00 17.80 361 GLY A O 1
ATOM 3118 N N . GLN A 1 365 ? 36.252 43.542 59.216 1.00 15.58 362 GLN A N 1
ATOM 3119 C CA . GLN A 1 365 ? 34.823 43.549 59.614 1.00 15.78 362 GLN A CA 1
ATOM 3120 C C . GLN A 1 365 ? 34.411 42.141 60.028 1.00 16.73 362 GLN A C 1
ATOM 3121 O O . GLN A 1 365 ? 34.839 41.154 59.426 1.00 17.25 362 GLN A O 1
ATOM 3127 N N A PRO A 1 366 ? 33.477 42.013 61.000 0.50 17.40 363 PRO A N 1
ATOM 3128 N N B PRO A 1 366 ? 33.611 41.982 61.095 0.50 17.21 363 PRO A N 1
ATOM 3129 C CA A PRO A 1 366 ? 33.043 40.711 61.529 0.50 18.12 363 PRO A CA 1
ATOM 3130 C CA B PRO A 1 366 ? 33.159 40.654 61.477 0.50 17.44 363 PRO A CA 1
ATOM 3131 C C A PRO A 1 366 ? 31.974 39.967 60.711 0.50 17.77 363 PRO A C 1
ATOM 3132 C C B PRO A 1 366 ? 32.167 40.230 60.387 0.50 16.76 363 PRO A C 1
ATOM 3133 O O A PRO A 1 366 ? 30.828 39.894 61.122 0.50 19.27 363 PRO A O 1
ATOM 3134 O O B PRO A 1 366 ? 31.281 41.003 60.027 0.50 16.92 363 PRO A O 1
ATOM 3141 N N A LEU A 1 367 ? 32.400 39.320 59.635 0.50 16.57 364 LEU A N 1
ATOM 3142 N N B LEU A 1 367 ? 32.398 39.045 59.839 0.50 16.07 364 LEU A N 1
ATOM 3143 C CA A LEU A 1 367 ? 31.461 38.656 58.690 0.50 16.28 364 LEU A CA 1
ATOM 3144 C CA B LEU A 1 367 ? 31.532 38.528 58.758 0.50 16.21 364 LEU A CA 1
ATOM 3145 C C A LEU A 1 367 ? 30.810 37.390 59.275 0.50 16.20 364 LEU A C 1
ATOM 3146 C C B LEU A 1 367 ? 30.815 37.290 59.266 0.50 16.07 364 LEU A C 1
ATOM 3147 O O A LEU A 1 367 ? 31.408 36.748 60.164 0.50 17.11 364 LEU A O 1
ATOM 3148 O O B LEU A 1 367 ? 31.410 36.530 60.055 0.50 16.30 364 LEU A O 1
ATOM 3157 N N . GLN A 1 368 ? 29.599 37.079 58.786 1.00 15.96 365 GLN A N 1
ATOM 3158 C CA . GLN A 1 368 ? 28.830 35.880 59.181 1.00 15.79 365 GLN A CA 1
ATOM 3159 C C . GLN A 1 368 ? 28.399 35.133 57.927 1.00 15.70 365 GLN A C 1
ATOM 3160 O O . GLN A 1 368 ? 28.138 35.762 56.885 1.00 17.00 365 GLN A O 1
ATOM 3166 N N . GLY A 1 369 ? 28.328 33.822 58.038 1.00 15.65 366 GLY A N 1
ATOM 3167 C CA . GLY A 1 369 ? 27.808 33.020 56.924 1.00 15.94 366 GLY A CA 1
ATOM 3168 C C . GLY A 1 369 ? 26.352 33.331 56.623 1.00 15.27 366 GLY A C 1
ATOM 3169 O O . GLY A 1 369 ? 25.574 33.667 57.537 1.00 16.10 366 GLY A O 1
ATOM 3170 N N . ALA A 1 370 ? 26.004 33.264 55.341 1.00 15.50 367 ALA A N 1
ATOM 3171 C CA . ALA A 1 370 ? 24.620 33.495 54.895 1.00 15.45 367 ALA A CA 1
ATOM 3172 C C . ALA A 1 370 ? 24.392 32.739 53.599 1.00 15.55 367 ALA A C 1
ATOM 3173 O O . ALA A 1 370 ? 25.378 32.258 52.987 1.00 15.80 367 ALA A O 1
ATOM 3175 N N A GLU A 1 371 ? 23.132 32.672 53.194 0.60 14.85 368 GLU A N 1
ATOM 3176 N N B GLU A 1 371 ? 23.126 32.568 53.204 0.40 15.55 368 GLU A N 1
ATOM 3177 C CA A GLU A 1 371 ? 22.729 32.071 51.903 0.60 15.38 368 GLU A CA 1
ATOM 3178 C CA B GLU A 1 371 ? 22.863 31.937 51.883 0.40 16.30 368 GLU A CA 1
ATOM 3179 C C A GLU A 1 371 ? 23.040 33.108 50.823 0.60 15.17 368 GLU A C 1
ATOM 3180 C C B GLU A 1 371 ? 23.033 33.037 50.834 0.40 15.78 368 GLU A C 1
ATOM 3181 O O A GLU A 1 371 ? 22.540 34.256 50.936 0.60 14.96 368 GLU A O 1
ATOM 3182 O O B GLU A 1 371 ? 22.396 34.111 50.962 0.40 16.00 368 GLU A O 1
ATOM 3193 N N . VAL A 1 372 ? 23.891 32.759 49.853 1.00 15.16 369 VAL A N 1
ATOM 3194 C CA . VAL A 1 372 ? 24.262 33.720 48.787 1.00 15.21 369 VAL A CA 1
ATOM 3195 C C . VAL A 1 372 ? 24.184 33.043 47.418 1.00 15.87 369 VAL A C 1
ATOM 3196 O O . VAL A 1 372 ? 24.266 31.794 47.338 1.00 16.91 369 VAL A O 1
ATOM 3200 N N . LEU A 1 373 ? 24.047 33.866 46.387 1.00 16.06 370 LEU A N 1
ATOM 3201 C CA . LEU A 1 373 ? 23.926 33.357 45.003 1.00 17.48 370 LEU A CA 1
ATOM 3202 C C . LEU A 1 373 ? 25.044 33.906 44.126 1.00 17.03 370 LEU A C 1
ATOM 3203 O O . LEU A 1 373 ? 25.320 35.114 44.134 1.00 17.33 370 LEU A O 1
ATOM 3208 N N . SER A 1 374 ? 25.660 32.994 43.384 1.00 16.50 371 SER A N 1
ATOM 3209 C CA . SER A 1 374 ? 26.723 33.329 42.408 1.00 17.56 371 SER A CA 1
ATOM 3210 C C . SER A 1 374 ? 26.114 34.087 41.219 1.00 17.98 371 SER A C 1
ATOM 3211 O O . SER A 1 374 ? 25.076 33.660 40.736 1.00 18.22 371 SER A O 1
ATOM 3214 N N . THR A 1 375 ? 26.817 35.108 40.718 1.00 20.18 372 THR A N 1
ATOM 3215 C CA . THR A 1 375 ? 26.358 35.897 39.532 1.00 21.65 372 THR A CA 1
ATOM 3216 C C . THR A 1 375 ? 27.218 35.597 38.296 1.00 21.11 372 THR A C 1
ATOM 3217 O O . THR A 1 375 ? 26.749 35.779 37.145 1.00 23.30 372 THR A O 1
ATOM 3221 N N . ASP A 1 376 ? 28.416 35.059 38.529 1.00 17.39 373 ASP A N 1
ATOM 3222 C CA . ASP A 1 376 ? 29.401 34.821 37.449 1.00 16.17 373 ASP A CA 1
ATOM 3223 C C . ASP A 1 376 ? 30.490 33.900 38.006 1.00 14.34 373 ASP A C 1
ATOM 3224 O O . ASP A 1 376 ? 30.538 33.681 39.231 1.00 14.07 373 ASP A O 1
ATOM 3229 N N . LEU A 1 377 ? 31.353 33.417 37.127 1.00 14.38 374 LEU A N 1
ATOM 3230 C CA . LEU A 1 377 ? 32.374 32.412 37.485 1.00 13.39 374 LEU A CA 1
ATOM 3231 C C . LEU A 1 377 ? 33.270 32.858 38.651 1.00 12.95 374 LEU A C 1
ATOM 3232 O O . LEU A 1 377 ? 33.353 32.137 39.651 1.00 13.45 374 LEU A O 1
ATOM 3237 N N . ARG A 1 378 ? 33.967 33.981 38.513 1.00 12.57 375 ARG A N 1
ATOM 3238 C CA . ARG A 1 378 ? 34.942 34.365 39.567 1.00 12.72 375 ARG A CA 1
ATOM 3239 C C . ARG A 1 378 ? 34.211 34.841 40.828 1.00 12.42 375 ARG A C 1
ATOM 3240 O O . ARG A 1 378 ? 34.763 34.651 41.928 1.00 13.55 375 ARG A O 1
ATOM 3248 N N . ALA A 1 379 ? 33.028 35.421 40.678 1.00 12.79 376 ALA A N 1
ATOM 3249 C CA . ALA A 1 379 ? 32.225 35.816 41.857 1.00 13.65 376 ALA A CA 1
ATOM 3250 C C . ALA A 1 379 ? 31.919 34.574 42.694 1.00 13.60 376 ALA A C 1
ATOM 3251 O O . ALA A 1 379 ? 31.939 34.640 43.928 1.00 13.79 376 ALA A O 1
ATOM 3253 N N . SER A 1 380 ? 31.598 33.466 42.040 1.00 14.01 377 SER A N 1
ATOM 3254 C CA . SER A 1 380 ? 31.275 32.224 42.779 1.00 13.63 377 SER A CA 1
ATOM 3255 C C . SER A 1 380 ? 32.470 31.816 43.641 1.00 13.47 377 SER A C 1
ATOM 3256 O O . SER A 1 380 ? 32.289 31.507 44.837 1.00 13.38 377 SER A O 1
ATOM 3259 N N . ALA A 1 381 ? 33.670 31.827 43.062 1.00 12.79 378 ALA A N 1
ATOM 3260 C CA . ALA A 1 381 ? 34.861 31.459 43.847 1.00 13.16 378 ALA A CA 1
ATOM 3261 C C . ALA A 1 381 ? 35.054 32.462 44.994 1.00 12.58 378 ALA A C 1
ATOM 3262 O O . ALA A 1 381 ? 35.373 32.035 46.116 1.00 13.05 378 ALA A O 1
ATOM 3264 N N . ALA A 1 382 ? 34.835 33.751 44.740 1.00 12.36 379 ALA A N 1
ATOM 3265 C CA . ALA A 1 382 ? 35.024 34.775 45.799 1.00 12.20 379 ALA A CA 1
ATOM 3266 C C . ALA A 1 382 ? 34.041 34.541 46.951 1.00 12.10 379 ALA A C 1
ATOM 3267 O O . ALA A 1 382 ? 34.429 34.722 48.127 1.00 12.40 379 ALA A O 1
ATOM 3269 N N . LEU A 1 383 ? 32.804 34.151 46.670 1.00 11.84 380 LEU A N 1
ATOM 3270 C CA . LEU A 1 383 ? 31.819 33.908 47.753 1.00 12.83 380 LEU A CA 1
ATOM 3271 C C . LEU A 1 383 ? 32.258 32.697 48.575 1.00 12.46 380 LEU A C 1
ATOM 3272 O O . LEU A 1 383 ? 32.127 32.714 49.809 1.00 13.02 380 LEU A O 1
ATOM 3277 N N . ILE A 1 384 ? 32.700 31.634 47.908 1.00 12.38 381 ILE A N 1
ATOM 3278 C CA . ILE A 1 384 ? 33.150 30.420 48.643 1.00 13.29 381 ILE A CA 1
ATOM 3279 C C . ILE A 1 384 ? 34.354 30.764 49.523 1.00 13.20 381 ILE A C 1
ATOM 3280 O O . ILE A 1 384 ? 34.386 30.349 50.699 1.00 13.64 381 ILE A O 1
ATOM 3285 N N . LEU A 1 385 ? 35.297 31.526 48.981 1.00 13.02 382 LEU A N 1
ATOM 3286 C CA . LEU A 1 385 ? 36.501 31.904 49.774 1.00 14.06 382 LEU A CA 1
ATOM 3287 C C . LEU A 1 385 ? 36.072 32.736 50.989 1.00 12.92 382 LEU A C 1
ATOM 3288 O O . LEU A 1 385 ? 36.572 32.498 52.097 1.00 13.44 382 LEU A O 1
ATOM 3293 N N . THR A 1 386 ? 35.139 33.665 50.798 1.00 12.83 383 THR A N 1
ATOM 3294 C CA . THR A 1 386 ? 34.685 34.482 51.951 1.00 13.15 383 THR A CA 1
ATOM 3295 C C . THR A 1 386 ? 33.988 33.568 52.975 1.00 13.26 383 THR A C 1
ATOM 3296 O O . THR A 1 386 ? 34.157 33.770 54.196 1.00 13.30 383 THR A O 1
ATOM 3300 N N . GLY A 1 387 ? 33.264 32.557 52.507 1.00 12.98 384 GLY A N 1
ATOM 3301 C CA . GLY A 1 387 ? 32.624 31.607 53.426 1.00 14.21 384 GLY A CA 1
ATOM 3302 C C . GLY A 1 387 ? 33.657 30.903 54.301 1.00 14.61 384 GLY A C 1
ATOM 3303 O O . GLY A 1 387 ? 33.337 30.592 55.452 1.00 15.27 384 GLY A O 1
ATOM 3304 N N . LEU A 1 388 ? 34.877 30.708 53.810 1.00 13.90 385 LEU A N 1
ATOM 3305 C CA . LEU A 1 388 ? 35.908 30.029 54.643 1.00 15.29 385 LEU A CA 1
ATOM 3306 C C . LEU A 1 388 ? 36.199 30.850 55.902 1.00 15.20 385 LEU A C 1
ATOM 3307 O O . LEU A 1 388 ? 36.526 30.236 56.942 1.00 16.62 385 LEU A O 1
ATOM 3312 N N . VAL A 1 389 ? 36.137 32.182 55.813 1.00 15.04 386 VAL A N 1
ATOM 3313 C CA . VAL A 1 389 ? 36.604 33.058 56.929 1.00 15.87 386 VAL A CA 1
ATOM 3314 C C . VAL A 1 389 ? 35.452 33.692 57.703 1.00 16.97 386 VAL A C 1
ATOM 3315 O O . VAL A 1 389 ? 35.728 34.230 58.784 1.00 19.65 386 VAL A O 1
ATOM 3319 N N . ALA A 1 390 ? 34.224 33.623 57.215 1.00 16.26 387 ALA A N 1
ATOM 3320 C CA . ALA A 1 390 ? 33.072 34.198 57.942 1.00 17.15 387 ALA A CA 1
ATOM 3321 C C . ALA A 1 390 ? 32.712 33.260 59.098 1.00 19.54 387 ALA A C 1
ATOM 3322 O O . ALA A 1 390 ? 33.089 32.083 59.067 1.00 22.34 387 ALA A O 1
ATOM 3324 N N A GLN A 1 391 ? 32.046 33.788 60.119 0.50 18.78 388 GLN A N 1
ATOM 3325 N N B GLN A 1 391 ? 32.023 33.782 60.111 0.50 19.13 388 GLN A N 1
ATOM 3326 C CA A GLN A 1 391 ? 31.626 32.924 61.252 0.50 20.19 388 GLN A CA 1
ATOM 3327 C CA B GLN A 1 391 ? 31.625 32.929 61.262 0.50 20.71 388 GLN A CA 1
ATOM 3328 C C A GLN A 1 391 ? 30.258 32.314 60.918 0.50 19.77 388 GLN A C 1
ATOM 3329 C C B GLN A 1 391 ? 30.243 32.324 60.983 0.50 20.04 388 GLN A C 1
ATOM 3330 O O A GLN A 1 391 ? 29.365 33.056 60.463 0.50 20.28 388 GLN A O 1
ATOM 3331 O O B GLN A 1 391 ? 29.295 33.093 60.708 0.50 20.02 388 GLN A O 1
ATOM 3342 N N . GLY A 1 392 ? 30.122 30.999 61.087 1.00 19.27 389 GLY A N 1
ATOM 3343 C CA . GLY A 1 392 ? 28.847 30.313 60.824 1.00 19.27 389 GLY A CA 1
ATOM 3344 C C . GLY A 1 392 ? 28.830 29.635 59.467 1.00 19.17 389 GLY A C 1
ATOM 3345 O O . GLY A 1 392 ? 29.888 29.526 58.813 1.00 20.81 389 GLY A O 1
ATOM 3346 N N . GLU A 1 393 ? 27.644 29.319 58.975 1.00 18.70 390 GLU A N 1
ATOM 3347 C CA . GLU A 1 393 ? 27.513 28.518 57.743 1.00 18.62 390 GLU A CA 1
ATOM 3348 C C . GLU A 1 393 ? 27.146 29.389 56.546 1.00 17.57 390 GLU A C 1
ATOM 3349 O O . GLU A 1 393 ? 26.185 30.160 56.627 1.00 17.77 390 GLU A O 1
ATOM 3355 N N . THR A 1 394 ? 27.911 29.256 55.465 1.00 17.05 391 THR A N 1
ATOM 3356 C CA . THR A 1 394 ? 27.630 29.943 54.190 1.00 16.36 391 THR A CA 1
ATOM 3357 C C . THR A 1 394 ? 27.111 28.895 53.212 1.00 16.86 391 THR A C 1
ATOM 3358 O O . THR A 1 394 ? 27.659 27.777 53.193 1.00 17.07 391 THR A O 1
ATOM 3362 N N . VAL A 1 395 ? 26.062 29.236 52.473 1.00 16.46 392 VAL A N 1
ATOM 3363 C CA . VAL A 1 395 ? 25.496 28.336 51.435 1.00 16.74 392 VAL A CA 1
ATOM 3364 C C . VAL A 1 395 ? 25.577 29.102 50.118 1.00 16.49 392 VAL A C 1
ATOM 3365 O O . VAL A 1 395 ? 24.948 30.174 49.997 1.00 16.38 392 VAL A O 1
ATOM 3369 N N . VAL A 1 396 ? 26.334 28.570 49.166 1.00 15.78 393 VAL A N 1
ATOM 3370 C CA . VAL A 1 396 ? 26.550 29.233 47.856 1.00 15.64 393 VAL A CA 1
ATOM 3371 C C . VAL A 1 396 ? 25.783 28.472 46.774 1.00 16.44 393 VAL A C 1
ATOM 3372 O O . VAL A 1 396 ? 26.002 27.250 46.600 1.00 16.44 393 VAL A O 1
ATOM 3376 N N . GLY A 1 397 ? 24.909 29.183 46.075 1.00 15.95 394 GLY A N 1
ATOM 3377 C CA . GLY A 1 397 ? 24.098 28.598 44.998 1.00 16.83 394 GLY A CA 1
ATOM 3378 C C . GLY A 1 397 ? 24.460 29.141 43.620 1.00 16.60 394 GLY A C 1
ATOM 3379 O O . GLY A 1 397 ? 25.416 29.939 43.486 1.00 16.55 394 GLY A O 1
ATOM 3380 N N A LYS A 1 398 ? 23.675 28.717 42.621 0.50 17.09 395 LYS A N 1
ATOM 3381 N N B LYS A 1 398 ? 23.694 28.723 42.604 0.50 17.39 395 LYS A N 1
ATOM 3382 C CA A LYS A 1 398 ? 23.880 29.042 41.181 0.50 18.27 395 LYS A CA 1
ATOM 3383 C CA B LYS A 1 398 ? 23.920 29.123 41.185 0.50 18.75 395 LYS A CA 1
ATOM 3384 C C A LYS A 1 398 ? 25.298 28.613 40.790 0.50 17.12 395 LYS A C 1
ATOM 3385 C C B LYS A 1 398 ? 25.314 28.619 40.774 0.50 17.37 395 LYS A C 1
ATOM 3386 O O A LYS A 1 398 ? 26.054 29.424 40.223 0.50 16.95 395 LYS A O 1
ATOM 3387 O O B LYS A 1 398 ? 26.092 29.400 40.190 0.50 17.05 395 LYS A O 1
ATOM 3398 N N . LEU A 1 399 ? 25.617 27.348 41.065 1.00 17.11 396 LEU A N 1
ATOM 3399 C CA . LEU A 1 399 ? 26.958 26.789 40.759 1.00 16.41 396 LEU A CA 1
ATOM 3400 C C . LEU A 1 399 ? 27.183 26.546 39.261 1.00 15.84 396 LEU A C 1
ATOM 3401 O O . LEU A 1 399 ? 28.317 26.210 38.898 1.00 15.91 396 LEU A O 1
ATOM 3406 N N . VAL A 1 400 ? 26.186 26.747 38.409 1.00 16.28 397 VAL A N 1
ATOM 3407 C CA . VAL A 1 400 ? 26.427 26.639 36.949 1.00 16.54 397 VAL A CA 1
ATOM 3408 C C . VAL A 1 400 ? 27.604 27.564 36.593 1.00 16.41 397 VAL A C 1
ATOM 3409 O O . VAL A 1 400 ? 28.407 27.219 35.705 1.00 17.00 397 VAL A O 1
ATOM 3413 N N . HIS A 1 401 ? 27.755 28.688 37.289 1.00 15.58 398 HIS A N 1
ATOM 3414 C CA . HIS A 1 401 ? 28.842 29.643 36.962 1.00 16.00 398 HIS A CA 1
ATOM 3415 C C . HIS A 1 401 ? 30.202 29.060 37.358 1.00 14.83 398 HIS A C 1
ATOM 3416 O O . HIS A 1 401 ? 31.142 29.118 36.549 1.00 16.09 398 HIS A O 1
ATOM 3423 N N . LEU A 1 402 ? 30.295 28.510 38.561 1.00 14.86 399 LEU A N 1
ATOM 3424 C CA . LEU A 1 402 ? 31.576 27.941 39.040 1.00 14.93 399 LEU A CA 1
ATOM 3425 C C . LEU A 1 402 ? 32.036 26.814 38.110 1.00 15.11 399 LEU A C 1
ATOM 3426 O O . LEU A 1 402 ? 33.241 26.730 37.822 1.00 15.33 399 LEU A O 1
ATOM 3431 N N . ASP A 1 403 ? 31.104 25.972 37.669 1.00 16.70 400 ASP A N 1
ATOM 3432 C CA . ASP A 1 403 ? 31.431 24.764 36.866 1.00 17.40 400 ASP A CA 1
ATOM 3433 C C . ASP A 1 403 ? 31.984 25.124 35.480 1.00 18.45 400 ASP A C 1
ATOM 3434 O O . ASP A 1 403 ? 32.487 24.211 34.782 1.00 19.01 400 ASP A O 1
ATOM 3439 N N A ARG A 1 404 ? 31.915 26.392 35.078 0.50 17.02 401 ARG A N 1
ATOM 3440 N N B ARG A 1 404 ? 31.902 26.395 35.086 0.50 17.34 401 ARG A N 1
ATOM 3441 C CA A ARG A 1 404 ? 32.492 26.780 33.763 0.50 17.36 401 ARG A CA 1
ATOM 3442 C CA B ARG A 1 404 ? 32.488 26.820 33.789 0.50 17.91 401 ARG A CA 1
ATOM 3443 C C A ARG A 1 404 ? 34.017 26.909 33.876 0.50 17.23 401 ARG A C 1
ATOM 3444 C C B ARG A 1 404 ? 34.013 26.861 33.886 0.50 17.50 401 ARG A C 1
ATOM 3445 O O A ARG A 1 404 ? 34.695 26.777 32.824 0.50 18.32 401 ARG A O 1
ATOM 3446 O O B ARG A 1 404 ? 34.670 26.619 32.839 0.50 18.57 401 ARG A O 1
ATOM 3461 N N . GLY A 1 405 ? 34.550 27.102 35.086 1.00 16.46 402 GLY A N 1
ATOM 3462 C CA . GLY A 1 405 ? 35.994 27.370 35.203 1.00 16.02 402 GLY A CA 1
ATOM 3463 C C . GLY A 1 405 ? 36.760 26.676 36.296 1.00 15.67 402 GLY A C 1
ATOM 3464 O O . GLY A 1 405 ? 37.990 26.820 36.306 1.00 16.31 402 GLY A O 1
ATOM 3465 N N A TYR A 1 406 ? 36.072 25.974 37.185 0.50 14.51 403 TYR A N 1
ATOM 3466 N N B TYR A 1 406 ? 36.087 25.999 37.236 0.50 15.64 403 TYR A N 1
ATOM 3467 C CA A TYR A 1 406 ? 36.793 25.214 38.219 0.50 14.27 403 TYR A CA 1
ATOM 3468 C CA B TYR A 1 406 ? 36.794 25.288 38.333 0.50 16.28 403 TYR A CA 1
ATOM 3469 C C A TYR A 1 406 ? 36.348 23.762 38.145 0.50 14.63 403 TYR A C 1
ATOM 3470 C C B TYR A 1 406 ? 36.350 23.826 38.393 0.50 17.48 403 TYR A C 1
ATOM 3471 O O A TYR A 1 406 ? 35.145 23.497 37.960 0.50 14.48 403 TYR A O 1
ATOM 3472 O O B TYR A 1 406 ? 35.151 23.576 38.596 0.50 19.27 403 TYR A O 1
ATOM 3489 N N A TYR A 1 407 ? 37.316 22.860 38.221 0.50 14.15 404 TYR A N 1
ATOM 3490 N N B TYR A 1 407 ? 37.301 22.905 38.231 0.50 15.98 404 TYR A N 1
ATOM 3491 C CA A TYR A 1 407 ? 36.971 21.430 38.350 0.50 14.73 404 TYR A CA 1
ATOM 3492 C CA B TYR A 1 407 ? 37.036 21.451 38.363 0.50 15.83 404 TYR A CA 1
ATOM 3493 C C A TYR A 1 407 ? 37.220 21.021 39.806 0.50 15.26 404 TYR A C 1
ATOM 3494 C C B TYR A 1 407 ? 37.229 21.035 39.827 0.50 15.86 404 TYR A C 1
ATOM 3495 O O A TYR A 1 407 ? 38.328 21.288 40.325 0.50 15.80 404 TYR A O 1
ATOM 3496 O O B TYR A 1 407 ? 38.319 21.307 40.377 0.50 16.36 404 TYR A O 1
ATOM 3513 N N . GLY A 1 408 ? 36.207 20.422 40.432 1.00 16.44 405 GLY A N 1
ATOM 3514 C CA . GLY A 1 408 ? 36.323 19.890 41.815 1.00 17.77 405 GLY A CA 1
ATOM 3515 C C . GLY A 1 408 ? 36.811 20.897 42.841 1.00 17.08 405 GLY A C 1
ATOM 3516 O O . GLY A 1 408 ? 37.535 20.493 43.772 1.00 18.11 405 GLY A O 1
ATOM 3517 N N . PHE A 1 409 ? 36.347 22.137 42.765 1.00 16.32 406 PHE A N 1
ATOM 3518 C CA . PHE A 1 409 ? 36.830 23.199 43.682 1.00 14.99 406 PHE A CA 1
ATOM 3519 C C . PHE A 1 409 ? 36.611 22.810 45.156 1.00 15.28 406 PHE A C 1
ATOM 3520 O O . PHE A 1 409 ? 37.539 22.985 45.966 1.00 14.94 406 PHE A O 1
ATOM 3528 N N . HIS A 1 410 ? 35.424 22.315 45.485 1.00 15.97 407 HIS A N 1
ATOM 3529 C CA . HIS A 1 410 ? 35.123 21.964 46.896 1.00 16.08 407 HIS A CA 1
ATOM 3530 C C . HIS A 1 410 ? 36.000 20.789 47.347 1.00 16.61 407 HIS A C 1
ATOM 3531 O O . HIS A 1 410 ? 36.381 20.778 48.526 1.00 15.87 407 HIS A O 1
ATOM 3538 N N . GLU A 1 411 ? 36.275 19.813 46.475 1.00 15.90 408 GLU A N 1
ATOM 3539 C CA . GLU A 1 411 ? 37.130 18.656 46.851 1.00 17.52 408 GLU A CA 1
ATOM 3540 C C . GLU A 1 411 ? 38.559 19.137 47.119 1.00 15.67 408 GLU A C 1
ATOM 3541 O O . GLU A 1 411 ? 39.192 18.660 48.073 1.00 16.01 408 GLU A O 1
ATOM 3547 N N . LYS A 1 412 ? 39.080 20.023 46.272 1.00 14.51 409 LYS A N 1
ATOM 3548 C CA . LYS A 1 412 ? 40.456 20.523 46.473 1.00 13.93 409 LYS A CA 1
ATOM 3549 C C . LYS A 1 412 ? 40.533 21.313 47.785 1.00 14.08 409 LYS A C 1
ATOM 3550 O O . LYS A 1 412 ? 41.514 21.145 48.508 1.00 14.32 409 LYS A O 1
ATOM 3556 N N . LEU A 1 413 ? 39.541 22.155 48.059 1.00 13.78 410 LEU A N 1
ATOM 3557 C CA . LEU A 1 413 ? 39.569 22.898 49.345 1.00 13.57 410 LEU A CA 1
ATOM 3558 C C . LEU A 1 413 ? 39.428 21.926 50.530 1.00 14.16 410 LEU A C 1
ATOM 3559 O O . LEU A 1 413 ? 40.145 22.112 51.536 1.00 14.12 410 LEU A O 1
ATOM 3564 N N . ALA A 1 414 ? 38.552 20.930 50.422 1.00 14.49 411 ALA A N 1
ATOM 3565 C CA . ALA A 1 414 ? 38.378 19.982 51.549 1.00 14.91 411 ALA A CA 1
ATOM 3566 C C . ALA A 1 414 ? 39.684 19.222 51.822 1.00 15.70 411 ALA A C 1
ATOM 3567 O O . ALA A 1 414 ? 40.008 18.981 53.013 1.00 15.91 411 ALA A O 1
ATOM 3569 N N A GLN A 1 415 ? 40.453 18.868 50.782 0.60 16.30 412 GLN A N 1
ATOM 3570 N N B GLN A 1 415 ? 40.403 18.865 50.761 0.40 15.93 412 GLN A N 1
ATOM 3571 C CA A GLN A 1 415 ? 41.712 18.088 51.020 0.60 17.36 412 GLN A CA 1
ATOM 3572 C CA B GLN A 1 415 ? 41.683 18.125 50.906 0.40 16.65 412 GLN A CA 1
ATOM 3573 C C A GLN A 1 415 ? 42.789 18.993 51.632 0.60 16.30 412 GLN A C 1
ATOM 3574 C C B GLN A 1 415 ? 42.670 18.982 51.713 0.40 15.87 412 GLN A C 1
ATOM 3575 O O A GLN A 1 415 ? 43.812 18.452 52.108 0.60 17.24 412 GLN A O 1
ATOM 3576 O O B GLN A 1 415 ? 43.389 18.403 52.555 0.40 16.26 412 GLN A O 1
ATOM 3587 N N . LEU A 1 416 ? 42.599 20.312 51.569 1.00 15.50 413 LEU A N 1
ATOM 3588 C CA . LEU A 1 416 ? 43.513 21.255 52.261 1.00 15.21 413 LEU A CA 1
ATOM 3589 C C . LEU A 1 416 ? 43.016 21.525 53.686 1.00 15.85 413 LEU A C 1
ATOM 3590 O O . LEU A 1 416 ? 43.640 22.323 54.387 1.00 16.70 413 LEU A O 1
ATOM 3595 N N . GLY A 1 417 ? 41.891 20.935 54.086 1.00 15.34 414 GLY A N 1
ATOM 3596 C CA . GLY A 1 417 ? 41.419 21.102 55.472 1.00 15.76 414 GLY A CA 1
ATOM 3597 C C . GLY A 1 417 ? 40.154 21.927 55.620 1.00 16.79 414 GLY A C 1
ATOM 3598 O O . GLY A 1 417 ? 39.702 22.086 56.766 1.00 18.30 414 GLY A O 1
ATOM 3599 N N . ALA A 1 418 ? 39.581 22.432 54.536 1.00 15.19 415 ALA A N 1
ATOM 3600 C CA . ALA A 1 418 ? 38.358 23.260 54.660 1.00 15.69 415 ALA A CA 1
ATOM 3601 C C . ALA A 1 418 ? 37.145 22.404 55.027 1.00 16.50 415 ALA A C 1
ATOM 3602 O O . ALA A 1 418 ? 37.009 21.285 54.526 1.00 16.39 415 ALA A O 1
ATOM 3604 N N A LYS A 1 419 ? 36.280 22.959 55.880 0.50 16.95 416 LYS A N 1
ATOM 3605 N N B LYS A 1 419 ? 36.278 22.963 55.874 0.50 16.59 416 LYS A N 1
ATOM 3606 C CA A LYS A 1 419 ? 34.985 22.324 56.235 0.50 18.17 416 LYS A CA 1
ATOM 3607 C CA B LYS A 1 419 ? 34.984 22.333 56.237 0.50 17.56 416 LYS A CA 1
ATOM 3608 C C A LYS A 1 419 ? 34.004 22.755 55.144 0.50 17.47 416 LYS A C 1
ATOM 3609 C C B LYS A 1 419 ? 33.998 22.753 55.146 0.50 17.12 416 LYS A C 1
ATOM 3610 O O A LYS A 1 419 ? 33.348 23.810 55.285 0.50 18.24 416 LYS A O 1
ATOM 3611 O O B LYS A 1 419 ? 33.322 23.795 55.293 0.50 17.90 416 LYS A O 1
ATOM 3622 N N . ILE A 1 420 ? 33.965 21.982 54.064 1.00 17.32 417 ILE A N 1
ATOM 3623 C CA . ILE A 1 420 ? 33.172 22.356 52.867 1.00 17.04 417 ILE A CA 1
ATOM 3624 C C . ILE A 1 420 ? 32.602 21.104 52.227 1.00 18.79 417 ILE A C 1
ATOM 3625 O O . ILE A 1 420 ? 33.297 20.065 52.164 1.00 19.48 417 ILE A O 1
ATOM 3630 N N A GLN A 1 421 ? 31.351 21.205 51.790 0.60 18.77 418 GLN A N 1
ATOM 3631 N N B GLN A 1 421 ? 31.358 21.207 51.775 0.40 19.05 418 GLN A N 1
ATOM 3632 C CA A GLN A 1 421 ? 30.665 20.078 51.123 0.60 20.49 418 GLN A CA 1
ATOM 3633 C CA B GLN A 1 421 ? 30.693 20.086 51.079 0.40 20.50 418 GLN A CA 1
ATOM 3634 C C A GLN A 1 421 ? 29.871 20.598 49.917 0.60 20.03 418 GLN A C 1
ATOM 3635 C C B GLN A 1 421 ? 29.972 20.632 49.853 0.40 19.88 418 GLN A C 1
ATOM 3636 O O A GLN A 1 421 ? 29.453 21.780 49.941 0.60 18.95 418 GLN A O 1
ATOM 3637 O O B GLN A 1 421 ? 29.716 21.855 49.798 0.40 18.65 418 GLN A O 1
ATOM 3648 N N . ARG A 1 422 ? 29.714 19.756 48.891 1.00 20.18 419 ARG A N 1
ATOM 3649 C CA . ARG A 1 422 ? 28.850 20.077 47.737 1.00 20.14 419 ARG A CA 1
ATOM 3650 C C . ARG A 1 422 ? 27.655 19.126 47.877 1.00 22.17 419 ARG A C 1
ATOM 3651 O O . ARG A 1 422 ? 27.879 17.899 47.826 1.00 22.48 419 ARG A O 1
ATOM 3659 N N . ILE A 1 423 ? 26.461 19.679 48.097 1.00 23.45 420 ILE A N 1
ATOM 3660 C CA . ILE A 1 423 ? 25.225 18.875 48.347 1.00 26.61 420 ILE A CA 1
ATOM 3661 C C . ILE A 1 423 ? 24.354 18.892 47.089 1.00 30.22 420 ILE A C 1
ATOM 3662 O O . ILE A 1 423 ? 24.098 19.984 46.560 1.00 27.01 420 ILE A O 1
ATOM 3667 N N . GLU A 1 424 ? 23.871 17.715 46.678 1.00 37.62 421 GLU A N 1
ATOM 3668 C CA . GLU A 1 424 ? 23.001 17.565 45.477 1.00 45.57 421 GLU A CA 1
ATOM 3669 C C . GLU A 1 424 ? 21.529 17.640 45.895 1.00 47.88 421 GLU A C 1
ATOM 3670 O O . GLU A 1 424 ? 21.159 18.405 46.788 1.00 52.72 421 GLU A O 1
ATOM 3676 N N A MET B 1 4 ? 10.710 28.019 27.316 0.60 42.74 1 MET B N 1
ATOM 3677 N N B MET B 1 4 ? 10.139 27.494 27.375 0.40 36.90 1 MET B N 1
ATOM 3678 C CA A MET B 1 4 ? 9.601 28.638 28.109 0.60 40.90 1 MET B CA 1
ATOM 3679 C CA B MET B 1 4 ? 9.560 28.624 28.162 0.40 36.93 1 MET B CA 1
ATOM 3680 C C A MET B 1 4 ? 8.841 29.588 27.171 0.60 35.11 1 MET B C 1
ATOM 3681 C C B MET B 1 4 ? 8.780 29.517 27.187 0.40 33.49 1 MET B C 1
ATOM 3682 O O A MET B 1 4 ? 9.110 29.523 25.955 0.60 36.52 1 MET B O 1
ATOM 3683 O O B MET B 1 4 ? 8.964 29.333 25.967 0.40 34.29 1 MET B O 1
ATOM 3692 N N . ASP B 1 5 ? 7.936 30.426 27.686 1.00 31.93 2 ASP B N 1
ATOM 3693 C CA . ASP B 1 5 ? 7.148 31.306 26.774 1.00 27.37 2 ASP B CA 1
ATOM 3694 C C . ASP B 1 5 ? 8.071 32.221 25.960 1.00 23.79 2 ASP B C 1
ATOM 3695 O O . ASP B 1 5 ? 9.157 32.589 26.428 1.00 24.37 2 ASP B O 1
ATOM 3700 N N A LYS B 1 6 ? 7.627 32.555 24.751 0.70 22.21 3 LYS B N 1
ATOM 3701 N N B LYS B 1 6 ? 7.614 32.609 24.770 0.30 22.17 3 LYS B N 1
ATOM 3702 C CA A LYS B 1 6 ? 8.361 33.495 23.869 0.70 21.01 3 LYS B CA 1
ATOM 3703 C CA B LYS B 1 6 ? 8.414 33.519 23.912 0.30 20.56 3 LYS B CA 1
ATOM 3704 C C A LYS B 1 6 ? 7.378 34.505 23.274 0.70 18.91 3 LYS B C 1
ATOM 3705 C C B LYS B 1 6 ? 7.466 34.452 23.158 0.30 19.29 3 LYS B C 1
ATOM 3706 O O A LYS B 1 6 ? 6.185 34.160 23.096 0.70 18.80 3 LYS B O 1
ATOM 3707 O O B LYS B 1 6 ? 6.394 33.989 22.707 0.30 19.55 3 LYS B O 1
ATOM 3718 N N . ILE B 1 7 ? 7.859 35.717 23.021 1.00 17.66 4 ILE B N 1
ATOM 3719 C CA . ILE B 1 7 ? 7.042 36.709 22.275 1.00 17.47 4 ILE B CA 1
ATOM 3720 C C . ILE B 1 7 ? 7.655 36.787 20.878 1.00 17.76 4 ILE B C 1
ATOM 3721 O O . ILE B 1 7 ? 8.894 36.941 20.760 1.00 19.38 4 ILE B O 1
ATOM 3726 N N . VAL B 1 8 ? 6.817 36.620 19.859 1.00 17.43 5 VAL B N 1
ATOM 3727 C CA . VAL B 1 8 ? 7.257 36.591 18.441 1.00 17.38 5 VAL B CA 1
ATOM 3728 C C . VAL B 1 8 ? 6.659 37.795 17.734 1.00 17.23 5 VAL B C 1
ATOM 3729 O O . VAL B 1 8 ? 5.419 37.968 17.784 1.00 17.51 5 VAL B O 1
ATOM 3733 N N . VAL B 1 9 ? 7.508 38.609 17.134 1.00 16.93 6 VAL B N 1
ATOM 3734 C CA . VAL B 1 9 ? 7.032 39.818 16.427 1.00 16.68 6 VAL B CA 1
ATOM 3735 C C . VAL B 1 9 ? 7.428 39.759 14.958 1.00 17.39 6 VAL B C 1
ATOM 3736 O O . VAL B 1 9 ? 8.618 39.486 14.666 1.00 17.91 6 VAL B O 1
ATOM 3740 N N A GLN B 1 10 ? 6.451 39.999 14.079 0.50 17.59 7 GLN B N 1
ATOM 3741 N N B GLN B 1 10 ? 6.473 39.994 14.054 0.50 17.50 7 GLN B N 1
ATOM 3742 C CA A GLN B 1 10 ? 6.685 40.117 12.616 0.50 18.56 7 GLN B CA 1
ATOM 3743 C CA B GLN B 1 10 ? 6.828 40.094 12.613 0.50 18.33 7 GLN B CA 1
ATOM 3744 C C A GLN B 1 10 ? 6.911 41.615 12.417 0.50 18.88 7 GLN B C 1
ATOM 3745 C C B GLN B 1 10 ? 7.090 41.582 12.376 0.50 18.32 7 GLN B C 1
ATOM 3746 O O A GLN B 1 10 ? 5.952 42.385 12.623 0.50 17.83 7 GLN B O 1
ATOM 3747 O O B GLN B 1 10 ? 6.120 42.368 12.280 0.50 17.45 7 GLN B O 1
ATOM 3758 N N A GLY B 1 11 ? 8.126 42.026 12.053 0.50 19.77 8 GLY B N 1
ATOM 3759 N N B GLY B 1 11 ? 8.370 41.945 12.355 0.50 18.61 8 GLY B N 1
ATOM 3760 C CA A GLY B 1 11 ? 8.391 43.475 12.075 0.50 21.08 8 GLY B CA 1
ATOM 3761 C CA B GLY B 1 11 ? 8.805 43.347 12.266 0.50 18.86 8 GLY B CA 1
ATOM 3762 C C A GLY B 1 11 ? 8.271 44.188 10.746 0.50 22.93 8 GLY B C 1
ATOM 3763 C C B GLY B 1 11 ? 8.487 44.014 10.946 0.50 19.48 8 GLY B C 1
ATOM 3764 O O A GLY B 1 11 ? 7.801 43.572 9.753 0.50 22.31 8 GLY B O 1
ATOM 3765 O O B GLY B 1 11 ? 8.715 43.374 9.883 0.50 20.65 8 GLY B O 1
ATOM 3766 N N A GLY B 1 12 ? 8.610 45.486 10.784 0.50 24.99 9 GLY B N 1
ATOM 3767 N N B GLY B 1 12 ? 8.064 45.286 11.028 0.50 19.43 9 GLY B N 1
ATOM 3768 C CA A GLY B 1 12 ? 8.700 46.362 9.603 0.50 26.66 9 GLY B CA 1
ATOM 3769 C CA B GLY B 1 12 ? 7.728 46.148 9.878 0.50 20.47 9 GLY B CA 1
ATOM 3770 C C A GLY B 1 12 ? 7.436 47.143 9.292 0.50 27.59 9 GLY B C 1
ATOM 3771 C C B GLY B 1 12 ? 6.229 46.293 9.701 0.50 21.20 9 GLY B C 1
ATOM 3772 O O A GLY B 1 12 ? 7.573 48.265 8.769 0.50 31.90 9 GLY B O 1
ATOM 3773 O O B GLY B 1 12 ? 5.493 45.338 10.048 0.50 22.43 9 GLY B O 1
ATOM 3774 N N A ASP B 1 13 ? 6.254 46.591 9.578 0.50 27.86 10 ASP B N 1
ATOM 3775 N N B ASP B 1 13 ? 5.779 47.441 9.183 0.50 22.81 10 ASP B N 1
ATOM 3776 C CA A ASP B 1 13 ? 4.989 47.281 9.193 0.50 28.12 10 ASP B CA 1
ATOM 3777 C CA B ASP B 1 13 ? 4.326 47.632 8.942 0.50 24.15 10 ASP B CA 1
ATOM 3778 C C A ASP B 1 13 ? 3.964 47.090 10.322 0.50 25.73 10 ASP B C 1
ATOM 3779 C C B ASP B 1 13 ? 3.558 47.433 10.259 0.50 22.75 10 ASP B C 1
ATOM 3780 O O A ASP B 1 13 ? 3.012 46.313 10.137 0.50 26.44 10 ASP B O 1
ATOM 3781 O O B ASP B 1 13 ? 2.468 46.839 10.191 0.50 22.50 10 ASP B O 1
ATOM 3790 N N . ASN B 1 14 ? 4.121 47.852 11.413 1.00 21.50 11 ASN B N 1
ATOM 3791 C CA . ASN B 1 14 ? 3.357 47.722 12.690 1.00 19.08 11 ASN B CA 1
ATOM 3792 C C . ASN B 1 14 ? 2.871 49.083 13.188 1.00 17.72 11 ASN B C 1
ATOM 3793 O O . ASN B 1 14 ? 2.945 49.333 14.403 1.00 17.23 11 ASN B O 1
ATOM 3798 N N . ARG B 1 15 ? 2.363 49.920 12.300 1.00 17.22 12 ARG B N 1
ATOM 3799 C CA . ARG B 1 15 ? 1.805 51.211 12.755 1.00 16.02 12 ARG B CA 1
ATOM 3800 C C . ARG B 1 15 ? 0.729 50.932 13.805 1.00 15.37 12 ARG B C 1
ATOM 3801 O O . ARG B 1 15 ? -0.236 50.235 13.511 1.00 16.50 12 ARG B O 1
ATOM 3809 N N . LEU B 1 16 ? 0.901 51.471 15.009 1.00 14.48 13 LEU B N 1
ATOM 3810 C CA . LEU B 1 16 ? -0.071 51.220 16.101 1.00 14.33 13 LEU B CA 1
ATOM 3811 C C . LEU B 1 16 ? -1.171 52.275 16.064 1.00 13.46 13 LEU B C 1
ATOM 3812 O O . LEU B 1 16 ? -0.854 53.488 16.097 1.00 13.94 13 LEU B O 1
ATOM 3817 N N . VAL B 1 17 ? -2.419 51.815 16.037 1.00 13.77 14 VAL B N 1
ATOM 3818 C CA . VAL B 1 17 ? -3.582 52.737 15.971 1.00 14.70 14 VAL B CA 1
ATOM 3819 C C . VAL B 1 17 ? -4.678 52.210 16.892 1.00 14.75 14 VAL B C 1
ATOM 3820 O O . VAL B 1 17 ? -5.038 51.005 16.789 1.00 16.55 14 VAL B O 1
ATOM 3824 N N . GLY B 1 18 ? -5.177 53.074 17.766 1.00 14.63 15 GLY B N 1
ATOM 3825 C CA . GLY B 1 18 ? -6.302 52.684 18.629 1.00 14.87 15 GLY B CA 1
ATOM 3826 C C . GLY B 1 18 ? -6.169 53.275 20.014 1.00 14.60 15 GLY B C 1
ATOM 3827 O O . GLY B 1 18 ? -5.539 54.327 20.157 1.00 15.20 15 GLY B O 1
ATOM 3828 N N . SER B 1 19 ? -6.791 52.634 20.995 1.00 15.31 16 SER B N 1
ATOM 3829 C CA . SER B 1 19 ? -6.800 53.109 22.393 1.00 15.54 16 SER B CA 1
ATOM 3830 C C . SER B 1 19 ? -6.310 51.982 23.284 1.00 15.51 16 SER B C 1
ATOM 3831 O O . SER B 1 19 ? -6.538 50.814 22.947 1.00 18.32 16 SER B O 1
ATOM 3834 N N . VAL B 1 20 ? -5.612 52.337 24.359 1.00 13.52 17 VAL B N 1
ATOM 3835 C CA . VAL B 1 20 ? -5.062 51.311 25.278 1.00 13.66 17 VAL B CA 1
ATOM 3836 C C . VAL B 1 20 ? -5.374 51.688 26.726 1.00 13.79 17 VAL B C 1
ATOM 3837 O O . VAL B 1 20 ? -5.266 52.869 27.111 1.00 13.36 17 VAL B O 1
ATOM 3841 N N . THR B 1 21 ? -5.757 50.668 27.486 1.00 13.65 18 THR B N 1
ATOM 3842 C CA . THR B 1 21 ? -6.013 50.785 28.942 1.00 14.50 18 THR B CA 1
ATOM 3843 C C . THR B 1 21 ? -4.723 50.448 29.681 1.00 14.10 18 THR B C 1
ATOM 3844 O O . THR B 1 21 ? -4.028 49.485 29.277 1.00 14.78 18 THR B O 1
ATOM 3848 N N . ILE B 1 22 ? -4.420 51.248 30.700 1.00 12.94 19 ILE B N 1
ATOM 3849 C CA . ILE B 1 22 ? -3.169 51.126 31.495 1.00 12.57 19 ILE B CA 1
ATOM 3850 C C . ILE B 1 22 ? -3.520 50.621 32.894 1.00 12.58 19 ILE B C 1
ATOM 3851 O O . ILE B 1 22 ? -4.511 51.074 33.493 1.00 13.36 19 ILE B O 1
ATOM 3856 N N . GLU B 1 23 ? -2.696 49.721 33.418 1.00 12.10 20 GLU B N 1
ATOM 3857 C CA . GLU B 1 23 ? -2.929 49.159 34.763 1.00 12.26 20 GLU B CA 1
ATOM 3858 C C . GLU B 1 23 ? -2.534 50.145 35.872 1.00 12.35 20 GLU B C 1
ATOM 3859 O O . GLU B 1 23 ? -1.855 51.154 35.613 1.00 12.20 20 GLU B O 1
ATOM 3865 N N . GLY B 1 24 ? -2.936 49.827 37.098 1.00 12.72 21 GLY B N 1
ATOM 3866 C CA . GLY B 1 24 ? -2.407 50.523 38.281 1.00 13.20 21 GLY B CA 1
ATOM 3867 C C . GLY B 1 24 ? -0.897 50.346 38.353 1.00 12.72 21 GLY B C 1
ATOM 3868 O O . GLY B 1 24 ? -0.362 49.309 37.899 1.00 13.00 21 GLY B O 1
ATOM 3869 N N . ALA B 1 25 ? -0.219 51.291 38.984 1.00 12.33 22 ALA B N 1
ATOM 3870 C CA . ALA B 1 25 ? 1.254 51.330 39.018 1.00 12.76 22 ALA B CA 1
ATOM 3871 C C . ALA B 1 25 ? 1.885 50.236 39.868 1.00 14.08 22 ALA B C 1
ATOM 3872 O O . ALA B 1 25 ? 1.639 50.157 41.082 1.00 13.71 22 ALA B O 1
ATOM 3874 N N A LYS B 1 26 ? 2.752 49.437 39.249 0.50 15.18 23 LYS B N 1
ATOM 3875 N N B LYS B 1 26 ? 2.751 49.459 39.214 0.50 15.06 23 LYS B N 1
ATOM 3876 C CA A LYS B 1 26 ? 3.477 48.397 40.014 0.50 16.21 23 LYS B CA 1
ATOM 3877 C CA B LYS B 1 26 ? 3.580 48.440 39.893 0.50 15.98 23 LYS B CA 1
ATOM 3878 C C A LYS B 1 26 ? 4.332 49.082 41.095 0.50 15.86 23 LYS B C 1
ATOM 3879 C C B LYS B 1 26 ? 4.305 49.099 41.071 0.50 15.74 23 LYS B C 1
ATOM 3880 O O A LYS B 1 26 ? 4.372 48.574 42.227 0.50 16.51 23 LYS B O 1
ATOM 3881 O O B LYS B 1 26 ? 4.230 48.601 42.209 0.50 16.46 23 LYS B O 1
ATOM 3892 N N . ASN B 1 27 ? 4.937 50.231 40.780 1.00 14.62 24 ASN B N 1
ATOM 3893 C CA . ASN B 1 27 ? 5.823 50.900 41.764 1.00 14.69 24 ASN B CA 1
ATOM 3894 C C . ASN B 1 27 ? 5.044 51.677 42.823 1.00 14.38 24 ASN B C 1
ATOM 3895 O O . ASN B 1 27 ? 5.696 52.212 43.782 1.00 15.78 24 ASN B O 1
ATOM 3900 N N . ALA B 1 28 ? 3.731 51.796 42.697 1.00 13.22 25 ALA B N 1
ATOM 3901 C CA . ALA B 1 28 ? 2.953 52.370 43.819 1.00 13.90 25 ALA B CA 1
ATOM 3902 C C . ALA B 1 28 ? 2.311 51.233 44.625 1.00 13.78 25 ALA B C 1
ATOM 3903 O O . ALA B 1 28 ? 2.268 51.313 45.872 1.00 12.73 25 ALA B O 1
ATOM 3905 N N . VAL B 1 29 ? 1.828 50.189 43.963 1.00 13.41 26 VAL B N 1
ATOM 3906 C CA . VAL B 1 29 ? 1.065 49.164 44.735 1.00 13.08 26 VAL B CA 1
ATOM 3907 C C . VAL B 1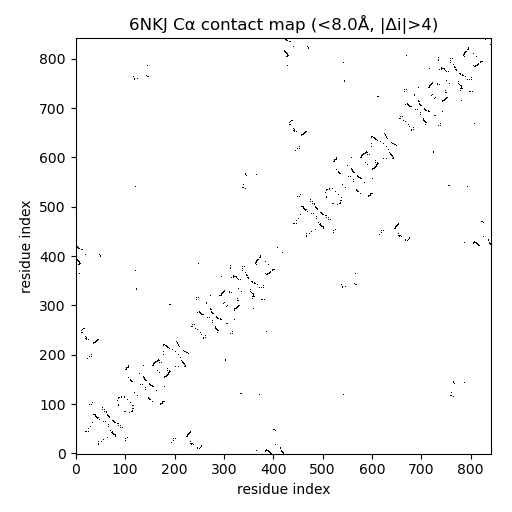 29 ? 1.974 48.450 45.743 1.00 12.39 26 VAL B C 1
ATOM 3908 O O . VAL B 1 29 ? 1.494 48.104 46.825 1.00 11.97 26 VAL B O 1
ATOM 3912 N N . LEU B 1 30 ? 3.260 48.307 45.461 1.00 12.12 27 LEU B N 1
ATOM 3913 C CA . LEU B 1 30 ? 4.107 47.552 46.408 1.00 12.40 27 LEU B CA 1
ATOM 3914 C C . LEU B 1 30 ? 4.236 48.320 47.726 1.00 12.16 27 LEU B C 1
ATOM 3915 O O . LEU B 1 30 ? 3.941 47.752 48.776 1.00 12.72 27 LEU B O 1
ATOM 3920 N N . PRO B 1 31 ? 4.613 49.622 47.770 1.00 11.70 28 PRO B N 1
ATOM 3921 C CA . PRO B 1 31 ? 4.664 50.322 49.056 1.00 11.79 28 PRO B CA 1
ATOM 3922 C C . PRO B 1 31 ? 3.272 50.543 49.660 1.00 11.47 28 PRO B C 1
ATOM 3923 O O . PRO B 1 31 ? 3.149 50.577 50.877 1.00 11.40 28 PRO B O 1
ATOM 3927 N N . LEU B 1 32 ? 2.234 50.703 48.825 1.00 11.13 29 LEU B N 1
ATOM 3928 C CA . LEU B 1 32 ? 0.866 50.842 49.383 1.00 11.89 29 LEU B CA 1
ATOM 3929 C C . LEU B 1 32 ? 0.503 49.554 50.141 1.00 11.21 29 LEU B C 1
ATOM 3930 O O . LEU B 1 32 ? -0.139 49.636 51.209 1.00 11.50 29 LEU B O 1
ATOM 3935 N N . LEU B 1 33 ? 0.859 48.398 49.590 1.00 11.15 30 LEU B N 1
ATOM 3936 C CA . LEU B 1 33 ? 0.582 47.125 50.305 1.00 11.99 30 LEU B CA 1
ATOM 3937 C C . LEU B 1 33 ? 1.375 47.083 51.617 1.00 12.21 30 LEU B C 1
ATOM 3938 O O . LEU B 1 33 ? 0.840 46.640 52.648 1.00 12.64 30 LEU B O 1
ATOM 3943 N N . ALA B 1 34 ? 2.623 47.542 51.609 1.00 11.84 31 ALA B N 1
ATOM 3944 C CA . ALA B 1 34 ? 3.418 47.534 52.852 1.00 12.32 31 ALA B CA 1
ATOM 3945 C C . ALA B 1 34 ? 2.727 48.423 53.892 1.00 12.12 31 ALA B C 1
ATOM 3946 O O . ALA B 1 34 ? 2.723 48.091 55.085 1.00 13.16 31 ALA B O 1
ATOM 3948 N N . ALA B 1 35 ? 2.189 49.564 53.472 1.00 11.94 32 ALA B N 1
ATOM 3949 C CA . ALA B 1 35 ? 1.532 50.525 54.379 1.00 12.28 32 ALA B CA 1
ATOM 3950 C C . ALA B 1 35 ? 0.335 49.901 55.101 1.00 12.11 32 ALA B C 1
ATOM 3951 O O . ALA B 1 35 ? -0.001 50.391 56.187 1.00 12.15 32 ALA B O 1
ATOM 3953 N N . THR B 1 36 ? -0.307 48.877 54.531 1.00 11.98 33 THR B N 1
ATOM 3954 C CA . THR B 1 36 ? -1.503 48.261 55.181 1.00 12.76 33 THR B CA 1
ATOM 3955 C C . THR B 1 36 ? -1.153 47.724 56.574 1.00 13.39 33 THR B C 1
ATOM 3956 O O . THR B 1 36 ? -2.055 47.640 57.426 1.00 14.20 33 THR B O 1
ATOM 3960 N N A ILE B 1 37 ? 0.110 47.378 56.805 0.50 13.88 34 ILE B N 1
ATOM 3961 N N B ILE B 1 37 ? 0.127 47.404 56.784 0.50 13.38 34 ILE B N 1
ATOM 3962 C CA A ILE B 1 37 ? 0.514 46.845 58.140 0.50 14.52 34 ILE B CA 1
ATOM 3963 C CA B ILE B 1 37 ? 0.669 46.894 58.080 0.50 13.85 34 ILE B CA 1
ATOM 3964 C C A ILE B 1 37 ? 0.333 47.923 59.218 0.50 14.13 34 ILE B C 1
ATOM 3965 C C B ILE B 1 37 ? 0.408 47.919 59.195 0.50 13.77 34 ILE B C 1
ATOM 3966 O O A ILE B 1 37 ? 0.212 47.565 60.402 0.50 14.52 34 ILE B O 1
ATOM 3967 O O B ILE B 1 37 ? 0.315 47.520 60.369 0.50 14.32 34 ILE B O 1
ATOM 3976 N N . LEU B 1 38 ? 0.318 49.201 58.843 1.00 13.32 35 LEU B N 1
ATOM 3977 C CA . LEU B 1 38 ? 0.195 50.280 59.852 1.00 13.51 35 LEU B CA 1
ATOM 3978 C C . LEU B 1 38 ? -1.202 50.345 60.472 1.00 14.14 35 LEU B C 1
ATOM 3979 O O . LEU B 1 38 ? -1.309 50.953 61.548 1.00 15.22 35 LEU B O 1
ATOM 3984 N N . ALA B 1 39 ? -2.223 49.794 59.805 1.00 13.80 36 ALA B N 1
ATOM 3985 C CA . ALA B 1 39 ? -3.619 50.026 60.261 1.00 15.30 36 ALA B CA 1
ATOM 3986 C C . ALA B 1 39 ? -4.042 48.995 61.299 1.00 15.93 36 ALA B C 1
ATOM 3987 O O . ALA B 1 39 ? -4.258 47.832 60.937 1.00 15.59 36 ALA B O 1
ATOM 3989 N N . SER B 1 40 ? -4.186 49.426 62.544 1.00 15.40 37 SER B N 1
ATOM 3990 C CA . SER B 1 40 ? -4.576 48.512 63.647 1.00 16.64 37 SER B CA 1
ATOM 3991 C C . SER B 1 40 ? -6.100 48.442 63.825 1.00 16.51 37 SER B C 1
ATOM 3992 O O . SER B 1 40 ? -6.567 47.599 64.593 1.00 17.45 37 SER B O 1
ATOM 3995 N N A GLU B 1 41 ? -6.845 49.327 63.161 0.70 15.54 38 GLU B N 1
ATOM 3996 N N B GLU B 1 41 ? -6.829 49.354 63.191 0.30 16.01 38 GLU B N 1
ATOM 3997 C CA A GLU B 1 41 ? -8.329 49.379 63.242 0.70 17.47 38 GLU B CA 1
ATOM 3998 C CA B GLU B 1 41 ? -8.310 49.373 63.245 0.30 16.88 38 GLU B CA 1
ATOM 3999 C C A GLU B 1 41 ? -8.885 49.547 61.826 0.70 16.68 38 GLU B C 1
ATOM 4000 C C B GLU B 1 41 ? -8.797 49.458 61.800 0.30 16.40 38 GLU B C 1
ATOM 4001 O O A GLU B 1 41 ? -8.445 50.478 61.112 0.70 16.16 38 GLU B O 1
ATOM 4002 O O B GLU B 1 41 ? -8.108 50.121 60.997 0.30 15.55 38 GLU B O 1
ATOM 4013 N N . GLY B 1 42 ? -9.841 48.704 61.459 1.00 16.65 39 GLY B N 1
ATOM 4014 C CA . GLY B 1 42 ? -10.419 48.720 60.106 1.00 16.76 39 GLY B CA 1
ATOM 4015 C C . GLY B 1 42 ? -9.520 48.001 59.123 1.00 18.14 39 GLY B C 1
ATOM 4016 O O . GLY B 1 42 ? -8.330 47.866 59.395 1.00 22.39 39 GLY B O 1
ATOM 4017 N N . LYS B 1 43 ? -10.076 47.599 57.990 1.00 17.06 40 LYS B N 1
ATOM 4018 C CA . LYS B 1 43 ? -9.340 46.893 56.919 1.00 16.55 40 LYS B CA 1
ATOM 4019 C C . LYS B 1 43 ? -8.983 47.901 55.827 1.00 15.36 40 LYS B C 1
ATOM 4020 O O . LYS B 1 43 ? -9.685 48.935 55.695 1.00 15.25 40 LYS B O 1
ATOM 4026 N N . THR B 1 44 ? -7.917 47.612 55.094 1.00 14.56 41 THR B N 1
ATOM 4027 C CA . THR B 1 44 ? -7.520 48.468 53.954 1.00 14.31 41 THR B CA 1
ATOM 4028 C C . THR B 1 44 ? -7.916 47.767 52.657 1.00 14.66 41 THR B C 1
ATOM 4029 O O . THR B 1 44 ? -7.728 46.539 52.564 1.00 16.47 41 THR B O 1
ATOM 4033 N N . VAL B 1 45 ? -8.490 48.523 51.728 1.00 13.34 42 VAL B N 1
ATOM 4034 C CA . VAL B 1 45 ? -8.829 47.974 50.392 1.00 13.97 42 VAL B CA 1
ATOM 4035 C C . VAL B 1 45 ? -8.114 48.825 49.347 1.00 13.60 42 VAL B C 1
ATOM 4036 O O . VAL B 1 45 ? -8.302 50.056 49.344 1.00 13.87 42 VAL B O 1
ATOM 4040 N N . LEU B 1 46 ? -7.286 48.185 48.528 1.00 13.00 43 LEU B N 1
ATOM 4041 C CA . LEU B 1 46 ? -6.634 48.848 47.378 1.00 12.61 43 LEU B CA 1
ATOM 4042 C C . LEU B 1 46 ? -7.351 48.409 46.107 1.00 12.52 43 LEU B C 1
ATOM 4043 O O . LEU B 1 46 ? -7.606 47.205 45.945 1.00 12.85 43 LEU B O 1
ATOM 4048 N N . GLN B 1 47 ? -7.725 49.386 45.291 1.00 12.55 44 GLN B N 1
ATOM 4049 C CA . GLN B 1 47 ? -8.379 49.112 43.987 1.00 13.66 44 GLN B CA 1
ATOM 4050 C C . GLN B 1 47 ? -7.431 49.523 42.861 1.00 12.93 44 GLN B C 1
ATOM 4051 O O . GLN B 1 47 ? -6.417 50.204 43.115 1.00 12.55 44 GLN B O 1
ATOM 4057 N N . ASN B 1 48 ? -7.737 49.053 41.657 1.00 12.75 45 ASN B N 1
ATOM 4058 C CA . ASN B 1 48 ? -6.865 49.277 40.473 1.00 12.85 45 ASN B CA 1
ATOM 4059 C C . ASN B 1 48 ? -5.519 48.575 40.709 1.00 12.47 45 ASN B C 1
ATOM 4060 O O . ASN B 1 48 ? -4.468 49.075 40.272 1.00 12.91 45 ASN B O 1
ATOM 4065 N N . VAL B 1 49 ? -5.544 47.409 41.349 1.00 12.77 46 VAL B N 1
ATOM 4066 C CA . VAL B 1 49 ? -4.311 46.617 41.578 1.00 12.99 46 VAL B CA 1
ATOM 4067 C C . VAL B 1 49 ? -3.966 45.822 40.322 1.00 13.58 46 VAL B C 1
ATOM 4068 O O . VAL B 1 49 ? -4.797 45.045 39.837 1.00 14.81 46 VAL B O 1
ATOM 4072 N N . PRO B 1 50 ? -2.714 45.919 39.812 1.00 13.20 47 PRO B N 1
ATOM 4073 C CA . PRO B 1 50 ? -2.317 45.155 38.626 1.00 13.90 47 PRO B CA 1
ATOM 4074 C C . PRO B 1 50 ? -2.010 43.687 38.964 1.00 14.36 47 PRO B C 1
ATOM 4075 O O . PRO B 1 50 ? -1.514 43.392 40.058 1.00 13.84 47 PRO B O 1
ATOM 4079 N N A ILE B 1 51 ? -2.301 42.815 38.005 0.60 14.91 48 ILE B N 1
ATOM 4080 N N B ILE B 1 51 ? -2.313 42.768 38.034 0.40 15.15 48 ILE B N 1
ATOM 4081 C CA A ILE B 1 51 ? -2.040 41.364 38.160 0.60 15.97 48 ILE B CA 1
ATOM 4082 C CA B ILE B 1 51 ? -2.084 41.305 38.258 0.40 16.20 48 ILE B CA 1
ATOM 4083 C C A ILE B 1 51 ? -0.604 41.151 37.677 0.60 15.96 48 ILE B C 1
ATOM 4084 C C B ILE B 1 51 ? -0.667 40.973 37.768 0.40 16.14 48 ILE B C 1
ATOM 4085 O O A ILE B 1 51 ? -0.378 41.010 36.456 0.60 16.08 48 ILE B O 1
ATOM 4086 O O B ILE B 1 51 ? -0.540 40.407 36.654 0.40 16.24 48 ILE B O 1
ATOM 4095 N N . LEU B 1 52 ? 0.338 41.239 38.611 1.00 15.42 49 LEU B N 1
ATOM 4096 C CA . LEU B 1 52 ? 1.774 41.111 38.284 1.00 16.02 49 LEU B CA 1
ATOM 4097 C C . LEU B 1 52 ? 2.439 40.175 39.276 1.00 15.23 49 LEU B C 1
ATOM 4098 O O . LEU B 1 52 ? 2.033 40.144 40.453 1.00 14.62 49 LEU B O 1
ATOM 4103 N N . SER B 1 53 ? 3.541 39.550 38.848 1.00 15.89 50 SER B N 1
ATOM 4104 C CA . SER B 1 53 ? 4.215 38.598 39.760 1.00 16.01 50 SER B CA 1
ATOM 4105 C C . SER B 1 53 ? 4.692 39.306 41.040 1.00 16.05 50 SER B C 1
ATOM 4106 O O . SER B 1 53 ? 4.592 38.698 42.128 1.00 15.69 50 SER B O 1
ATOM 4109 N N . ASP B 1 54 ? 5.144 40.561 40.953 1.00 14.93 51 ASP B N 1
ATOM 4110 C CA . ASP B 1 54 ? 5.645 41.262 42.168 1.00 15.52 51 ASP B CA 1
ATOM 4111 C C . ASP B 1 54 ? 4.502 41.476 43.176 1.00 14.89 51 ASP B C 1
ATOM 4112 O O . ASP B 1 54 ? 4.754 41.480 44.380 1.00 15.15 51 ASP B O 1
ATOM 4117 N N . VAL B 1 55 ? 3.276 41.664 42.700 1.00 14.26 52 VAL B N 1
ATOM 4118 C CA . VAL B 1 55 ? 2.122 41.869 43.627 1.00 14.17 52 VAL B CA 1
ATOM 4119 C C . VAL B 1 55 ? 1.862 40.565 44.379 1.00 14.48 52 VAL B C 1
ATOM 4120 O O . VAL B 1 55 ? 1.660 40.619 45.598 1.00 14.07 52 VAL B O 1
ATOM 4124 N N . PHE B 1 56 ? 1.919 39.425 43.689 1.00 14.94 53 PHE B N 1
ATOM 4125 C CA . PHE B 1 56 ? 1.698 38.160 44.425 1.00 15.19 53 PHE B CA 1
ATOM 4126 C C . PHE B 1 56 ? 2.779 37.970 45.488 1.00 15.40 53 PHE B C 1
ATOM 4127 O O . PHE B 1 56 ? 2.455 37.513 46.600 1.00 15.75 53 PHE B O 1
ATOM 4135 N N . ILE B 1 57 ? 4.027 38.333 45.190 1.00 14.99 54 ILE B N 1
ATOM 4136 C CA . ILE B 1 57 ? 5.090 38.173 46.226 1.00 15.39 54 ILE B CA 1
ATOM 4137 C C . ILE B 1 57 ? 4.826 39.125 47.400 1.00 14.57 54 ILE B C 1
ATOM 4138 O O . ILE B 1 57 ? 4.923 38.687 48.557 1.00 14.58 54 ILE B O 1
ATOM 4143 N N . MET B 1 58 ? 4.482 40.375 47.128 1.00 14.07 55 MET B N 1
ATOM 4144 C CA . MET B 1 58 ? 4.256 41.318 48.254 1.00 13.88 55 MET B CA 1
ATOM 4145 C C . MET B 1 58 ? 3.062 40.831 49.083 1.00 13.62 55 MET B C 1
ATOM 4146 O O . MET B 1 58 ? 3.100 40.958 50.312 1.00 13.51 55 MET B O 1
ATOM 4151 N N . ASN B 1 59 ? 2.062 40.229 48.442 1.00 13.47 56 ASN B N 1
ATOM 4152 C CA . ASN B 1 59 ? 0.905 39.720 49.219 1.00 13.93 56 ASN B CA 1
ATOM 4153 C C . ASN B 1 59 ? 1.387 38.585 50.134 1.00 14.97 56 ASN B C 1
ATOM 4154 O O . ASN B 1 59 ? 0.834 38.437 51.253 1.00 15.04 56 ASN B O 1
ATOM 4159 N N . GLN B 1 60 ? 2.354 37.781 49.674 1.00 14.83 57 GLN B N 1
ATOM 4160 C CA . GLN B 1 60 ? 2.927 36.703 50.524 1.00 15.70 57 GLN B CA 1
ATOM 4161 C C . GLN B 1 60 ? 3.726 37.334 51.673 1.00 15.16 57 GLN B C 1
ATOM 4162 O O . GLN B 1 60 ? 3.637 36.827 52.805 1.00 15.63 57 GLN B O 1
ATOM 4168 N N . VAL B 1 61 ? 4.509 38.374 51.409 1.00 14.12 58 VAL B N 1
ATOM 4169 C CA . VAL B 1 61 ? 5.261 39.041 52.511 1.00 14.43 58 VAL B CA 1
ATOM 4170 C C . VAL B 1 61 ? 4.279 39.564 53.561 1.00 14.18 58 VAL B C 1
ATOM 4171 O O . VAL B 1 61 ? 4.451 39.290 54.760 1.00 14.70 58 VAL B O 1
ATOM 4175 N N . VAL B 1 62 ? 3.298 40.348 53.139 1.00 14.29 59 VAL B N 1
ATOM 4176 C CA . VAL B 1 62 ? 2.342 40.943 54.120 1.00 14.51 59 VAL B CA 1
ATOM 4177 C C . VAL B 1 62 ? 1.537 39.837 54.823 1.00 14.48 59 VAL B C 1
ATOM 4178 O O . VAL B 1 62 ? 1.367 39.904 56.065 1.00 14.68 59 VAL B O 1
ATOM 4182 N N . GLY B 1 63 ? 1.117 38.806 54.095 1.00 14.88 60 GLY B N 1
ATOM 4183 C CA . GLY B 1 63 ? 0.380 37.706 54.736 1.00 15.62 60 GLY B CA 1
ATOM 4184 C C . GLY B 1 63 ? 1.243 36.991 55.768 1.00 16.62 60 GLY B C 1
ATOM 4185 O O . GLY B 1 63 ? 0.694 36.499 56.791 1.00 16.95 60 GLY B O 1
ATOM 4186 N N . GLY B 1 64 ? 2.552 36.941 55.522 1.00 15.66 61 GLY B N 1
ATOM 4187 C CA . GLY B 1 64 ? 3.506 36.286 56.440 1.00 16.04 61 GLY B CA 1
ATOM 4188 C C . GLY B 1 64 ? 3.704 37.074 57.727 1.00 16.47 61 GLY B C 1
ATOM 4189 O O . GLY B 1 64 ? 4.335 36.540 58.656 1.00 18.12 61 GLY B O 1
ATOM 4190 N N . LEU B 1 65 ? 3.185 38.308 57.790 1.00 15.90 62 LEU B N 1
ATOM 4191 C CA . LEU B 1 65 ? 3.271 39.158 59.010 1.00 15.95 62 LEU B CA 1
ATOM 4192 C C . LEU B 1 65 ? 1.986 38.993 59.842 1.00 16.81 62 LEU B C 1
ATOM 4193 O O . LEU B 1 65 ? 1.761 39.768 60.785 1.00 17.45 62 LEU B O 1
ATOM 4198 N N . ASN B 1 66 ? 1.175 37.997 59.499 1.00 17.91 63 ASN B N 1
ATOM 4199 C CA . ASN B 1 66 ? -0.094 37.694 60.211 1.00 19.83 63 ASN B CA 1
ATOM 4200 C C . ASN B 1 66 ? -1.180 38.723 59.868 1.00 18.96 63 ASN B C 1
ATOM 4201 O O . ASN B 1 66 ? -2.060 38.959 60.712 1.00 20.89 63 ASN B O 1
ATOM 4206 N N . ALA B 1 67 ? -1.096 39.341 58.694 1.00 18.16 64 ALA B N 1
ATOM 4207 C CA . ALA B 1 67 ? -2.202 40.156 58.154 1.00 17.74 64 ALA B CA 1
ATOM 4208 C C . ALA B 1 67 ? -2.945 39.231 57.185 1.00 18.80 64 ALA B C 1
ATOM 4209 O O . ALA B 1 67 ? -2.296 38.375 56.563 1.00 20.49 64 ALA B O 1
ATOM 4211 N N A LYS B 1 68 ? -4.267 39.354 57.103 0.50 18.09 65 LYS B N 1
ATOM 4212 N N B LYS B 1 68 ? -4.270 39.320 57.130 0.50 17.48 65 LYS B N 1
ATOM 4213 C CA A LYS B 1 68 ? -5.073 38.523 56.173 0.50 18.61 65 LYS B CA 1
ATOM 4214 C CA B LYS B 1 68 ? -5.012 38.478 56.162 0.50 17.56 65 LYS B CA 1
ATOM 4215 C C A LYS B 1 68 ? -5.173 39.272 54.840 0.50 17.29 65 LYS B C 1
ATOM 4216 C C B LYS B 1 68 ? -5.100 39.279 54.866 0.50 16.72 65 LYS B C 1
ATOM 4217 O O A LYS B 1 68 ? -5.805 40.347 54.831 0.50 17.23 65 LYS B O 1
ATOM 4218 O O B LYS B 1 68 ? -5.569 40.428 54.934 0.50 16.69 65 LYS B O 1
ATOM 4229 N N . VAL B 1 69 ? -4.609 38.707 53.764 1.00 16.56 66 VAL B N 1
ATOM 4230 C CA . VAL B 1 69 ? -4.580 39.393 52.440 1.00 16.18 66 VAL B CA 1
ATOM 4231 C C . VAL B 1 69 ? -5.413 38.604 51.431 1.00 17.11 66 VAL B C 1
ATOM 4232 O O . VAL B 1 69 ? -5.106 37.412 51.202 1.00 18.99 66 VAL B O 1
ATOM 4236 N N . ASP B 1 70 ? -6.430 39.242 50.861 1.00 16.56 67 ASP B N 1
ATOM 4237 C CA . ASP B 1 70 ? -7.300 38.597 49.853 1.00 18.39 67 ASP B CA 1
ATOM 4238 C C . ASP B 1 70 ? -7.205 39.375 48.544 1.00 17.06 67 ASP B C 1
ATOM 4239 O O . ASP B 1 70 ? -7.548 40.574 48.538 1.00 16.77 67 ASP B O 1
ATOM 4244 N N . PHE B 1 71 ? -6.769 38.704 47.482 1.00 16.79 68 PHE B N 1
ATOM 4245 C CA . PHE B 1 71 ? -6.617 39.349 46.156 1.00 16.30 68 PHE B CA 1
ATOM 4246 C C . PHE B 1 71 ? -7.709 38.869 45.209 1.00 16.60 68 PHE B C 1
ATOM 4247 O O . PHE B 1 71 ? -7.679 37.699 44.771 1.00 17.59 68 PHE B O 1
ATOM 4255 N N . ASP B 1 72 ? -8.677 39.744 44.939 1.00 16.46 69 ASP B N 1
ATOM 4256 C CA . ASP B 1 72 ? -9.752 39.456 43.954 1.00 17.12 69 ASP B CA 1
ATOM 4257 C C . ASP B 1 72 ? -9.221 39.957 42.603 1.00 17.24 69 ASP B C 1
ATOM 4258 O O . ASP B 1 72 ? -9.305 41.166 42.327 1.00 16.14 69 ASP B O 1
ATOM 4263 N N . GLU B 1 73 ? -8.636 39.059 41.817 1.00 18.13 70 GLU B N 1
ATOM 4264 C CA . GLU B 1 73 ? -7.968 39.480 40.560 1.00 19.09 70 GLU B CA 1
ATOM 4265 C C . GLU B 1 73 ? -8.963 40.055 39.551 1.00 20.07 70 GLU B C 1
ATOM 4266 O O . GLU B 1 73 ? -8.624 41.043 38.905 1.00 20.71 70 GLU B O 1
ATOM 4272 N N A GLU B 1 74 ? -10.162 39.468 39.446 0.60 21.90 71 GLU B N 1
ATOM 4273 N N B GLU B 1 74 ? -10.155 39.456 39.443 0.40 21.68 71 GLU B N 1
ATOM 4274 C CA A GLU B 1 74 ? -11.180 39.953 38.471 0.60 23.26 71 GLU B CA 1
ATOM 4275 C CA B GLU B 1 74 ? -11.193 39.935 38.487 0.40 22.80 71 GLU B CA 1
ATOM 4276 C C A GLU B 1 74 ? -11.553 41.403 38.805 0.60 22.05 71 GLU B C 1
ATOM 4277 C C B GLU B 1 74 ? -11.562 41.389 38.807 0.40 21.68 71 GLU B C 1
ATOM 4278 O O A GLU B 1 74 ? -11.748 42.205 37.870 0.60 22.60 71 GLU B O 1
ATOM 4279 O O B GLU B 1 74 ? -11.782 42.173 37.862 0.40 22.16 71 GLU B O 1
ATOM 4290 N N . ALA B 1 75 ? -11.610 41.729 40.095 1.00 19.79 72 ALA B N 1
ATOM 4291 C CA . ALA B 1 75 ? -11.994 43.088 40.536 1.00 18.56 72 ALA B CA 1
ATOM 4292 C C . ALA B 1 75 ? -10.767 43.991 40.704 1.00 16.53 72 ALA B C 1
ATOM 4293 O O . ALA B 1 75 ? -10.959 45.143 41.094 1.00 16.95 72 ALA B O 1
ATOM 4295 N N . HIS B 1 76 ? -9.561 43.473 40.446 1.00 15.44 73 HIS B N 1
ATOM 4296 C CA . HIS B 1 76 ? -8.302 44.244 40.660 1.00 14.72 73 HIS B CA 1
ATOM 4297 C C . HIS B 1 76 ? -8.327 44.862 42.063 1.00 14.55 73 HIS B C 1
ATOM 4298 O O . HIS B 1 76 ? -8.008 46.048 42.219 1.00 14.05 73 HIS B O 1
ATOM 4305 N N . LEU B 1 77 ? -8.587 44.036 43.065 1.00 14.69 74 LEU B N 1
ATOM 4306 C CA . LEU B 1 77 ? -8.806 44.534 44.443 1.00 15.60 74 LEU B CA 1
ATOM 4307 C C . LEU B 1 77 ? -8.034 43.676 45.437 1.00 14.36 74 LEU B C 1
ATOM 4308 O O . LEU B 1 77 ? -8.088 42.426 45.337 1.00 15.57 74 LEU B O 1
ATOM 4313 N N . VAL B 1 78 ? -7.318 44.323 46.350 1.00 14.00 75 VAL B N 1
ATOM 4314 C CA . VAL B 1 78 ? -6.671 43.593 47.469 1.00 13.72 75 VAL B CA 1
ATOM 4315 C C . VAL B 1 78 ? -7.252 44.137 48.775 1.00 14.76 75 VAL B C 1
ATOM 4316 O O . VAL B 1 78 ? -7.234 45.358 48.977 1.00 14.75 75 VAL B O 1
ATOM 4320 N N . LYS B 1 79 ? -7.717 43.228 49.625 1.00 14.53 76 LYS B N 1
ATOM 4321 C CA . LYS B 1 79 ? -8.239 43.582 50.964 1.00 15.40 76 LYS B CA 1
ATOM 4322 C C . LYS B 1 79 ? -7.257 43.061 52.003 1.00 14.38 76 LYS B C 1
ATOM 4323 O O . LYS B 1 79 ? -6.872 41.887 51.924 1.00 15.70 76 LYS B O 1
ATOM 4329 N N . VAL B 1 80 ? -6.880 43.916 52.947 1.00 14.54 77 VAL B N 1
ATOM 4330 C CA . VAL B 1 80 ? -5.942 43.515 54.026 1.00 13.84 77 VAL B CA 1
ATOM 4331 C C . VAL B 1 80 ? -6.577 43.773 55.394 1.00 14.38 77 VAL B C 1
ATOM 4332 O O . VAL B 1 80 ? -7.021 44.914 55.664 1.00 14.53 77 VAL B O 1
ATOM 4336 N N . ASP B 1 81 ? -6.564 42.741 56.223 1.00 15.07 78 ASP B N 1
ATOM 4337 C CA . ASP B 1 81 ? -6.962 42.878 57.644 1.00 15.66 78 ASP B CA 1
ATOM 4338 C C . ASP B 1 81 ? -5.688 42.735 58.478 1.00 14.68 78 ASP B C 1
ATOM 4339 O O . ASP B 1 81 ? -5.205 41.610 58.652 1.00 15.17 78 ASP B O 1
ATOM 4344 N N . ALA B 1 82 ? -5.136 43.865 58.919 1.00 14.51 79 ALA B N 1
ATOM 4345 C CA . ALA B 1 82 ? -3.922 43.895 59.767 1.00 14.77 79 ALA B CA 1
ATOM 4346 C C . ALA B 1 82 ? -4.296 44.215 61.222 1.00 15.54 79 ALA B C 1
ATOM 4347 O O . ALA B 1 82 ? -3.413 44.643 61.978 1.00 16.21 79 ALA B O 1
ATOM 4349 N N . THR B 1 83 ? -5.536 43.933 61.624 1.00 16.66 80 THR B N 1
ATOM 4350 C CA . THR B 1 83 ? -5.977 44.271 63.012 1.00 17.57 80 THR B CA 1
ATOM 4351 C C . THR B 1 83 ? -5.468 43.260 64.037 1.00 19.77 80 THR B C 1
ATOM 4352 O O . THR B 1 83 ? -5.579 43.566 65.252 1.00 23.04 80 THR B O 1
ATOM 4356 N N . GLY B 1 84 ? -4.981 42.110 63.604 1.00 18.65 81 GLY B N 1
ATOM 4357 C CA . GLY B 1 84 ? -4.465 41.138 64.591 1.00 21.51 81 GLY B CA 1
ATOM 4358 C C . GLY B 1 84 ? -3.093 41.520 65.134 1.00 21.79 81 GLY B C 1
ATOM 4359 O O . GLY B 1 84 ? -2.665 42.684 64.984 1.00 22.90 81 GLY B O 1
ATOM 4360 N N . ASP B 1 85 ? -2.449 40.561 65.798 1.00 22.73 82 ASP B N 1
ATOM 4361 C CA . ASP B 1 85 ? -1.070 40.726 66.322 1.00 23.35 82 ASP B CA 1
ATOM 4362 C C . ASP B 1 85 ? -0.116 40.483 65.150 1.00 21.67 82 ASP B C 1
ATOM 4363 O O . ASP B 1 85 ? 0.014 39.340 64.692 1.00 24.40 82 ASP B O 1
ATOM 4368 N N . ILE B 1 86 ? 0.543 41.545 64.726 1.00 20.63 83 ILE B N 1
ATOM 4369 C CA . ILE B 1 86 ? 1.445 41.508 63.544 1.00 19.24 83 ILE B CA 1
ATOM 4370 C C . ILE B 1 86 ? 2.803 40.946 63.965 1.00 19.57 83 ILE B C 1
ATOM 4371 O O . ILE B 1 86 ? 3.302 41.330 65.046 1.00 20.62 83 ILE B O 1
ATOM 4376 N N . THR B 1 87 ? 3.360 40.078 63.115 1.00 18.51 84 THR B N 1
ATOM 4377 C CA . THR B 1 87 ? 4.680 39.436 63.347 1.00 18.73 84 THR B CA 1
ATOM 4378 C C . THR B 1 87 ? 5.773 40.252 62.630 1.00 18.39 84 THR B C 1
ATOM 4379 O O . THR B 1 87 ? 5.449 41.181 61.859 1.00 19.09 84 THR B O 1
ATOM 4383 N N A GLU B 1 88 ? 7.022 39.799 62.776 0.60 17.34 85 GLU B N 1
ATOM 4384 N N B GLU B 1 88 ? 7.039 39.896 62.846 0.40 19.05 85 GLU B N 1
ATOM 4385 C CA A GLU B 1 88 ? 8.180 40.659 62.428 0.60 16.53 85 GLU B CA 1
ATOM 4386 C CA B GLU B 1 88 ? 8.126 40.842 62.483 0.40 18.99 85 GLU B CA 1
ATOM 4387 C C A GLU B 1 88 ? 9.008 40.221 61.222 0.60 15.81 85 GLU B C 1
ATOM 4388 C C B GLU B 1 88 ? 9.061 40.404 61.359 0.40 17.56 85 GLU B C 1
ATOM 4389 O O A GLU B 1 88 ? 9.813 41.060 60.811 0.60 15.29 85 GLU B O 1
ATOM 4390 O O B GLU B 1 88 ? 9.982 41.182 61.090 0.40 16.92 85 GLU B O 1
ATOM 4401 N N A GLU B 1 89 ? 8.802 39.030 60.649 0.70 15.88 86 GLU B N 1
ATOM 4402 N N B GLU B 1 89 ? 8.795 39.279 60.682 0.30 16.93 86 GLU B N 1
ATOM 4403 C CA A GLU B 1 89 ? 9.820 38.559 59.669 0.70 16.28 86 GLU B CA 1
ATOM 4404 C CA B GLU B 1 89 ? 9.796 38.709 59.730 0.30 16.88 86 GLU B CA 1
ATOM 4405 C C A GLU B 1 89 ? 9.399 38.618 58.201 0.70 15.72 86 GLU B C 1
ATOM 4406 C C B GLU B 1 89 ? 9.377 38.728 58.249 0.30 16.00 86 GLU B C 1
ATOM 4407 O O A GLU B 1 89 ? 8.316 38.093 57.835 0.70 16.46 86 GLU B O 1
ATOM 4408 O O B GLU B 1 89 ? 8.250 38.302 57.932 0.30 16.70 86 GLU B O 1
ATOM 4419 N N . ALA B 1 90 ? 10.304 39.176 57.385 1.00 15.00 87 ALA B N 1
ATOM 4420 C CA . ALA B 1 90 ? 10.218 39.136 55.904 1.00 14.52 87 ALA B CA 1
ATOM 4421 C C . ALA B 1 90 ? 11.365 38.211 55.482 1.00 15.22 87 ALA B C 1
ATOM 4422 O O . ALA B 1 90 ? 12.535 38.600 55.474 1.00 14.76 87 ALA B O 1
ATOM 4424 N N . PRO B 1 91 ? 11.074 36.945 55.147 1.00 15.17 88 PRO B N 1
ATOM 4425 C CA . PRO B 1 91 ? 12.120 35.954 54.903 1.00 15.04 88 PRO B CA 1
ATOM 4426 C C . PRO B 1 91 ? 12.836 36.044 53.553 1.00 14.58 88 PRO B C 1
ATOM 4427 O O . PRO B 1 91 ? 12.331 36.604 52.592 1.00 14.89 88 PRO B O 1
ATOM 4431 N N . TYR B 1 92 ? 14.020 35.429 53.545 1.00 14.45 89 TYR B N 1
ATOM 4432 C CA . TYR B 1 92 ? 14.894 35.333 52.352 1.00 15.45 89 TYR B CA 1
ATOM 4433 C C . TYR B 1 92 ? 14.123 34.814 51.133 1.00 15.35 89 TYR B C 1
ATOM 4434 O O . TYR B 1 92 ? 14.333 35.317 50.034 1.00 15.65 89 TYR B O 1
ATOM 4443 N N . LYS B 1 93 ? 13.237 33.845 51.333 1.00 16.68 90 LYS B N 1
ATOM 4444 C CA . LYS B 1 93 ? 12.546 33.238 50.159 1.00 18.54 90 LYS B CA 1
ATOM 4445 C C . LYS B 1 93 ? 11.741 34.291 49.387 1.00 18.44 90 LYS B C 1
ATOM 4446 O O . LYS B 1 93 ? 11.467 34.046 48.195 1.00 19.79 90 LYS B O 1
ATOM 4452 N N . TYR B 1 94 ? 11.371 35.416 50.016 1.00 17.18 91 TYR B N 1
ATOM 4453 C CA . TYR B 1 94 ? 10.640 36.478 49.286 1.00 17.33 91 TYR B CA 1
ATOM 4454 C C . TYR B 1 94 ? 11.592 37.608 48.904 1.00 16.49 91 TYR B C 1
ATOM 4455 O O . TYR B 1 94 ? 11.556 38.054 47.757 1.00 16.70 91 TYR B O 1
ATOM 4464 N N . VAL B 1 95 ? 12.413 38.092 49.839 1.00 16.53 92 VAL B N 1
ATOM 4465 C CA . VAL B 1 95 ? 13.314 39.243 49.535 1.00 16.05 92 VAL B CA 1
ATOM 4466 C C . VAL B 1 95 ? 14.270 38.871 48.389 1.00 16.39 92 VAL B C 1
ATOM 4467 O O . VAL B 1 95 ? 14.546 39.733 47.537 1.00 17.10 92 VAL B O 1
ATOM 4471 N N . SER B 1 96 ? 14.753 37.622 48.364 1.00 16.57 93 SER B N 1
ATOM 4472 C CA . SER B 1 96 ? 15.711 37.211 47.303 1.00 17.24 93 SER B CA 1
ATOM 4473 C C . SER B 1 96 ? 15.053 37.276 45.924 1.00 18.04 93 SER B C 1
ATOM 4474 O O . SER B 1 96 ? 15.779 37.412 44.927 1.00 20.34 93 SER B O 1
ATOM 4477 N N . LYS B 1 97 ? 13.731 37.171 45.868 1.00 18.11 94 LYS B N 1
ATOM 4478 C CA . LYS B 1 97 ? 13.007 37.179 44.570 1.00 19.09 94 LYS B CA 1
ATOM 4479 C C . LYS B 1 97 ? 12.514 38.586 44.217 1.00 18.91 94 LYS B C 1
ATOM 4480 O O . LYS B 1 97 ? 12.224 38.851 43.046 1.00 20.48 94 LYS B O 1
ATOM 4486 N N A MET B 1 98 ? 12.479 39.480 45.207 0.60 17.39 95 MET B N 1
ATOM 4487 N N B MET B 1 98 ? 12.465 39.491 45.194 0.40 19.30 95 MET B N 1
ATOM 4488 C CA A MET B 1 98 ? 11.963 40.845 44.975 0.60 17.11 95 MET B CA 1
ATOM 4489 C CA B MET B 1 98 ? 11.890 40.828 44.915 0.40 20.01 95 MET B CA 1
ATOM 4490 C C A MET B 1 98 ? 12.524 41.792 46.032 0.60 16.97 95 MET B C 1
ATOM 4491 C C B MET B 1 98 ? 12.363 41.781 46.015 0.40 18.88 95 MET B C 1
ATOM 4492 O O A MET B 1 98 ? 12.047 41.793 47.196 0.60 15.92 95 MET B O 1
ATOM 4493 O O B MET B 1 98 ? 11.726 41.817 47.092 0.40 18.41 95 MET B O 1
ATOM 4502 N N A ARG B 1 99 ? 13.515 42.560 45.615 0.60 18.43 96 ARG B N 1
ATOM 4503 N N B ARG B 1 99 ? 13.483 42.466 45.754 0.40 18.68 96 ARG B N 1
ATOM 4504 C CA A ARG B 1 99 ? 14.232 43.550 46.445 0.60 19.85 96 ARG B CA 1
ATOM 4505 C CA B ARG B 1 99 ? 14.149 43.389 46.715 0.40 18.69 96 ARG B CA 1
ATOM 4506 C C A ARG B 1 99 ? 13.253 44.507 47.131 0.60 18.72 96 ARG B C 1
ATOM 4507 C C B ARG B 1 99 ? 13.172 44.455 47.223 0.40 18.12 96 ARG B C 1
ATOM 4508 O O A ARG B 1 99 ? 13.506 44.880 48.287 0.60 17.44 96 ARG B O 1
ATOM 4509 O O B ARG B 1 99 ? 13.345 44.875 48.377 0.40 16.97 96 ARG B O 1
ATOM 4524 N N . ALA B 1 100 ? 12.188 44.887 46.425 1.00 17.68 97 ALA B N 1
ATOM 4525 C CA . ALA B 1 100 ? 11.218 45.899 46.919 1.00 18.67 97 ALA B CA 1
ATOM 4526 C C . ALA B 1 100 ? 10.513 45.409 48.184 1.00 17.22 97 ALA B C 1
ATOM 4527 O O . ALA B 1 100 ? 9.844 46.231 48.848 1.00 18.24 97 ALA B O 1
ATOM 4529 N N . SER B 1 101 ? 10.617 44.118 48.492 1.00 16.37 98 SER B N 1
ATOM 4530 C CA . SER B 1 101 ? 10.080 43.555 49.755 1.00 16.41 98 SER B CA 1
ATOM 4531 C C . SER B 1 101 ? 10.585 44.371 50.967 1.00 15.64 98 SER B C 1
ATOM 4532 O O . SER B 1 101 ? 9.889 44.407 51.999 1.00 15.97 98 SER B O 1
ATOM 4535 N N A ILE B 1 102 ? 11.755 45.023 50.807 0.50 14.70 99 ILE B N 1
ATOM 4536 N N B ILE B 1 102 ? 11.758 44.989 50.873 0.50 14.87 99 ILE B N 1
ATOM 4537 C CA A ILE B 1 102 ? 12.469 45.817 51.862 0.50 14.53 99 ILE B CA 1
ATOM 4538 C CA B ILE B 1 102 ? 12.295 45.638 52.103 0.50 14.71 99 ILE B CA 1
ATOM 4539 C C A ILE B 1 102 ? 11.576 46.930 52.424 0.50 13.77 99 ILE B C 1
ATOM 4540 C C B ILE B 1 102 ? 11.464 46.852 52.522 0.50 13.92 99 ILE B C 1
ATOM 4541 O O A ILE B 1 102 ? 11.848 47.374 53.549 0.50 13.60 99 ILE B O 1
ATOM 4542 O O B ILE B 1 102 ? 11.665 47.301 53.661 0.50 13.45 99 ILE B O 1
ATOM 4551 N N . VAL B 1 103 ? 10.533 47.338 51.694 1.00 13.25 100 VAL B N 1
ATOM 4552 C CA . VAL B 1 103 ? 9.728 48.507 52.156 1.00 13.64 100 VAL B CA 1
ATOM 4553 C C . VAL B 1 103 ? 8.715 48.089 53.233 1.00 13.12 100 VAL B C 1
ATOM 4554 O O . VAL B 1 103 ? 7.929 48.956 53.673 1.00 13.72 100 VAL B O 1
ATOM 4558 N N . VAL B 1 104 ? 8.718 46.819 53.672 1.00 13.29 101 VAL B N 1
ATOM 4559 C CA . VAL B 1 104 ? 7.907 46.492 54.885 1.00 12.89 101 VAL B CA 1
ATOM 4560 C C . VAL B 1 104 ? 8.733 46.795 56.155 1.00 12.67 101 VAL B C 1
ATOM 4561 O O . VAL B 1 104 ? 8.148 46.808 57.232 1.00 12.99 101 VAL B O 1
ATOM 4565 N N . LEU B 1 105 ? 10.027 47.083 56.031 1.00 12.61 102 LEU B N 1
ATOM 4566 C CA . LEU B 1 105 ? 10.858 47.289 57.251 1.00 13.47 102 LEU B CA 1
ATOM 4567 C C . LEU B 1 105 ? 10.325 48.461 58.085 1.00 13.01 102 LEU B C 1
ATOM 4568 O O . LEU B 1 105 ? 10.156 48.311 59.315 1.00 13.28 102 LEU B O 1
ATOM 4573 N N . GLY B 1 106 ? 10.064 49.596 57.436 1.00 12.95 103 GLY B N 1
ATOM 4574 C CA . GLY B 1 106 ? 9.566 50.792 58.141 1.00 13.22 103 GLY B CA 1
ATOM 4575 C C . GLY B 1 106 ? 8.223 50.547 58.813 1.00 13.10 103 GLY B C 1
ATOM 4576 O O . GLY B 1 106 ? 8.060 50.809 60.006 1.00 14.00 103 GLY B O 1
ATOM 4577 N N . PRO B 1 107 ? 7.207 50.045 58.083 1.00 13.04 104 PRO B N 1
ATOM 4578 C CA . PRO B 1 107 ? 5.902 49.815 58.700 1.00 13.52 104 PRO B CA 1
ATOM 4579 C C . PRO B 1 107 ? 5.953 48.749 59.802 1.00 13.25 104 PRO B C 1
ATOM 4580 O O . PRO B 1 107 ? 5.232 48.904 60.796 1.00 13.35 104 PRO B O 1
ATOM 4584 N N . ILE B 1 108 ? 6.777 47.707 59.651 1.00 13.33 105 ILE B N 1
ATOM 4585 C CA . ILE B 1 108 ? 6.882 46.715 60.760 1.00 13.88 105 ILE B CA 1
ATOM 4586 C C . ILE B 1 108 ? 7.441 47.428 61.997 1.00 13.55 105 ILE B C 1
ATOM 4587 O O . ILE B 1 108 ? 6.896 47.248 63.096 1.00 14.80 105 ILE B O 1
ATOM 4592 N N . LEU B 1 109 ? 8.492 48.231 61.833 1.00 13.72 106 LEU B N 1
ATOM 4593 C CA . LEU B 1 109 ? 9.060 48.930 63.019 1.00 13.81 106 LEU B CA 1
ATOM 4594 C C . LEU B 1 109 ? 8.021 49.869 63.635 1.00 14.09 106 LEU B C 1
ATOM 4595 O O . LEU B 1 109 ? 7.951 49.937 64.870 1.00 14.64 106 LEU B O 1
ATOM 4600 N N . ALA B 1 110 ? 7.257 50.589 62.815 1.00 13.38 107 ALA B N 1
ATOM 4601 C CA . ALA B 1 110 ? 6.219 51.512 63.331 1.00 13.92 107 ALA B CA 1
ATOM 4602 C C . ALA B 1 110 ? 5.130 50.751 64.093 1.00 14.73 107 ALA B C 1
ATOM 4603 O O . ALA B 1 110 ? 4.694 51.228 65.152 1.00 14.73 107 ALA B O 1
ATOM 4605 N N . ARG B 1 111 ? 4.680 49.629 63.555 1.00 14.64 108 ARG B N 1
ATOM 4606 C CA . ARG B 1 111 ? 3.540 48.871 64.141 1.00 15.50 108 ARG B CA 1
ATOM 4607 C C . ARG B 1 111 ? 3.953 47.941 65.284 1.00 16.96 108 ARG B C 1
ATOM 4608 O O . ARG B 1 111 ? 3.246 47.954 66.318 1.00 18.25 108 ARG B O 1
ATOM 4616 N N . VAL B 1 112 ? 5.076 47.236 65.126 1.00 17.75 109 VAL B N 1
ATOM 4617 C CA . VAL B 1 112 ? 5.544 46.121 66.015 1.00 19.81 109 VAL B CA 1
ATOM 4618 C C . VAL B 1 112 ? 6.680 46.591 66.946 1.00 18.72 109 VAL B C 1
ATOM 4619 O O . VAL B 1 112 ? 6.779 46.071 68.075 1.00 20.02 109 VAL B O 1
ATOM 4623 N N . GLY B 1 113 ? 7.574 47.458 66.469 1.00 17.27 110 GLY B N 1
ATOM 4624 C CA . GLY B 1 113 ? 8.720 47.926 67.269 1.00 17.63 110 GLY B CA 1
ATOM 4625 C C . GLY B 1 113 ? 9.983 47.097 67.053 1.00 17.43 110 GLY B C 1
ATOM 4626 O O . GLY B 1 113 ? 11.034 47.428 67.634 1.00 18.43 110 GLY B O 1
ATOM 4627 N N . HIS B 1 114 ? 9.911 46.028 66.256 1.00 16.64 111 HIS B N 1
ATOM 4628 C CA . HIS B 1 114 ? 11.082 45.169 65.947 1.00 16.45 111 HIS B CA 1
ATOM 4629 C C . HIS B 1 114 ? 10.808 44.459 64.626 1.00 15.76 111 HIS B C 1
ATOM 4630 O O . HIS B 1 114 ? 9.640 44.229 64.311 1.00 16.23 111 HIS B O 1
ATOM 4637 N N . ALA B 1 115 ? 11.869 44.171 63.885 1.00 14.98 112 ALA B N 1
ATOM 4638 C CA . ALA B 1 115 ? 11.713 43.553 62.555 1.00 14.62 112 ALA B CA 1
ATOM 4639 C C . ALA B 1 115 ? 12.896 42.642 62.251 1.00 15.27 112 ALA B C 1
ATOM 4640 O O . ALA B 1 115 ? 13.997 42.878 62.755 1.00 16.20 112 ALA B O 1
ATOM 4642 N N . LYS B 1 116 ? 12.645 41.660 61.398 1.00 15.04 113 LYS B N 1
ATOM 4643 C CA . LYS B 1 116 ? 13.697 40.742 60.910 1.00 15.11 113 LYS B CA 1
ATOM 4644 C C . LYS B 1 116 ? 13.487 40.668 59.403 1.00 14.81 113 LYS B C 1
ATOM 4645 O O . LYS B 1 116 ? 12.538 39.996 58.986 1.00 15.37 113 LYS B O 1
ATOM 4651 N N . VAL B 1 117 ? 14.348 41.315 58.629 1.00 14.11 114 VAL B N 1
ATOM 4652 C CA . VAL B 1 117 ? 14.118 41.424 57.163 1.00 13.65 114 VAL B CA 1
ATOM 4653 C C . VAL B 1 117 ? 15.380 40.957 56.449 1.00 13.47 114 VAL B C 1
ATOM 4654 O O . VAL B 1 117 ? 16.464 41.474 56.737 1.00 14.09 114 VAL B O 1
ATOM 4658 N N . SER B 1 118 ? 15.235 40.010 55.536 1.00 13.69 115 SER B N 1
ATOM 4659 C CA . SER B 1 118 ? 16.420 39.514 54.814 1.00 13.75 115 SER B CA 1
ATOM 4660 C C . SER B 1 118 ? 17.136 40.670 54.104 1.00 13.68 115 SER B C 1
ATOM 4661 O O . SER B 1 118 ? 16.483 41.497 53.471 1.00 14.54 115 SER B O 1
ATOM 4664 N N . MET B 1 119 ? 18.459 40.736 54.248 1.00 14.07 116 MET B N 1
ATOM 4665 C CA . MET B 1 119 ? 19.267 41.778 53.555 1.00 14.76 116 MET B CA 1
ATOM 4666 C C . MET B 1 119 ? 19.292 41.510 52.049 1.00 15.21 116 MET B C 1
ATOM 4667 O O . MET B 1 119 ? 19.672 40.428 51.609 1.00 14.98 116 MET B O 1
ATOM 4672 N N A PRO B 1 120 ? 18.851 42.458 51.190 0.60 15.82 117 PRO B N 1
ATOM 4673 N N B PRO B 1 120 ? 18.872 42.459 51.179 0.40 16.07 117 PRO B N 1
ATOM 4674 C CA A PRO B 1 120 ? 18.977 42.249 49.747 0.60 16.50 117 PRO B CA 1
ATOM 4675 C CA B PRO B 1 120 ? 18.929 42.208 49.738 0.40 16.72 117 PRO B CA 1
ATOM 4676 C C A PRO B 1 120 ? 20.431 42.065 49.281 0.60 17.34 117 PRO B C 1
ATOM 4677 C C B PRO B 1 120 ? 20.384 42.099 49.251 0.40 17.54 117 PRO B C 1
ATOM 4678 O O A PRO B 1 120 ? 21.319 42.672 49.843 0.60 17.94 117 PRO B O 1
ATOM 4679 O O B PRO B 1 120 ? 21.225 42.789 49.794 0.40 18.04 117 PRO B O 1
ATOM 4686 N N . GLY B 1 121 ? 20.632 41.235 48.256 1.00 18.37 118 GLY B N 1
ATOM 4687 C CA . GLY B 1 121 ? 21.970 41.018 47.679 1.00 19.50 118 GLY B CA 1
ATOM 4688 C C . GLY B 1 121 ? 22.138 41.791 46.380 1.00 21.26 118 GLY B C 1
ATOM 4689 O O . GLY B 1 121 ? 21.603 42.896 46.279 1.00 23.82 118 GLY B O 1
ATOM 4690 N N . GLY B 1 122 ? 22.809 41.191 45.412 1.00 22.54 119 GLY B N 1
ATOM 4691 C CA . GLY B 1 122 ? 23.067 41.904 44.142 1.00 24.72 119 GLY B CA 1
ATOM 4692 C C . GLY B 1 122 ? 21.856 42.010 43.230 1.00 26.05 119 GLY B C 1
ATOM 4693 O O . GLY B 1 122 ? 20.961 41.152 43.313 1.00 24.30 119 GLY B O 1
ATOM 4694 N N . CYS B 1 123 ? 21.839 43.064 42.403 1.00 26.12 120 CYS B N 1
ATOM 4695 C CA . CYS B 1 123 ? 20.805 43.279 41.360 1.00 28.29 120 CYS B CA 1
ATOM 4696 C C . CYS B 1 123 ? 21.538 43.484 40.032 1.00 26.11 120 CYS B C 1
ATOM 4697 O O . CYS B 1 123 ? 22.592 44.129 40.023 1.00 27.75 120 CYS B O 1
ATOM 4700 N N . THR B 1 124 ? 20.989 42.947 38.955 1.00 27.21 121 THR B N 1
ATOM 4701 C CA . THR B 1 124 ? 21.696 43.018 37.655 1.00 28.90 121 THR B CA 1
ATOM 4702 C C . THR B 1 124 ? 21.786 44.457 37.114 1.00 24.83 121 THR B C 1
ATOM 4703 O O . THR B 1 124 ? 22.834 44.763 36.555 1.00 25.14 121 THR B O 1
ATOM 4707 N N . ILE B 1 125 ? 20.808 45.331 37.367 1.00 20.92 122 ILE B N 1
ATOM 4708 C CA . ILE B 1 125 ? 20.889 46.685 36.716 1.00 21.04 122 ILE B CA 1
ATOM 4709 C C . ILE B 1 125 ? 21.757 47.649 37.526 1.00 19.70 122 ILE B C 1
ATOM 4710 O O . ILE B 1 125 ? 21.992 48.767 37.054 1.00 18.61 122 ILE B O 1
ATOM 4715 N N . GLY B 1 126 ? 22.230 47.259 38.710 1.00 21.43 123 GLY B N 1
ATOM 4716 C CA . GLY B 1 126 ? 23.129 48.203 39.394 1.00 25.62 123 GLY B CA 1
ATOM 4717 C C . GLY B 1 126 ? 23.291 47.915 40.860 1.00 30.49 123 GLY B C 1
ATOM 4718 O O . GLY B 1 126 ? 22.502 47.119 41.384 1.00 31.78 123 GLY B O 1
ATOM 4719 N N . SER B 1 127 ? 24.329 48.496 41.467 1.00 33.88 124 SER B N 1
ATOM 4720 C CA . SER B 1 127 ? 24.517 48.370 42.933 1.00 34.42 124 SER B CA 1
ATOM 4721 C C . SER B 1 127 ? 23.348 49.112 43.588 1.00 36.08 124 SER B C 1
ATOM 4722 O O . SER B 1 127 ? 23.040 50.238 43.150 1.00 37.46 124 SER B O 1
ATOM 4725 N N . ARG B 1 128 ? 22.679 48.468 44.538 1.00 35.72 125 ARG B N 1
ATOM 4726 C CA . ARG B 1 128 ? 21.497 49.072 45.200 1.00 33.68 125 ARG B CA 1
ATOM 4727 C C . ARG B 1 128 ? 21.627 48.843 46.704 1.00 34.03 125 ARG B C 1
ATOM 4728 O O . ARG B 1 128 ? 20.901 48.032 47.282 1.00 33.03 125 ARG B O 1
ATOM 4736 N N . PRO B 1 129 ? 22.589 49.524 47.366 1.00 32.86 126 PRO B N 1
ATOM 4737 C CA . PRO B 1 129 ? 22.794 49.369 48.805 1.00 34.12 126 PRO B CA 1
ATOM 4738 C C . PRO B 1 129 ? 21.662 50.076 49.564 1.00 31.78 126 PRO B C 1
ATOM 4739 O O . PRO B 1 129 ? 21.114 51.036 49.055 1.00 37.85 126 PRO B O 1
ATOM 4743 N N . ILE B 1 130 ? 21.346 49.572 50.748 1.00 26.59 127 ILE B N 1
ATOM 4744 C CA . ILE B 1 130 ? 20.203 50.118 51.523 1.00 22.91 127 ILE B CA 1
ATOM 4745 C C . ILE B 1 130 ? 20.696 50.987 52.682 1.00 19.73 127 ILE B C 1
ATOM 4746 O O . ILE B 1 130 ? 19.909 51.219 53.594 1.00 18.01 127 ILE B O 1
ATOM 4751 N N A ASP B 1 131 ? 21.933 51.486 52.644 0.70 20.27 128 ASP B N 1
ATOM 4752 N N B ASP B 1 131 ? 21.916 51.523 52.558 0.30 20.00 128 ASP B N 1
ATOM 4753 C CA A ASP B 1 131 ? 22.441 52.355 53.743 0.70 22.49 128 ASP B CA 1
ATOM 4754 C CA B ASP B 1 131 ? 22.542 52.408 53.576 0.30 20.77 128 ASP B CA 1
ATOM 4755 C C A ASP B 1 131 ? 21.501 53.548 53.993 0.70 20.59 128 ASP B C 1
ATOM 4756 C C B ASP B 1 131 ? 21.595 53.559 53.943 0.30 20.12 128 ASP B C 1
ATOM 4757 O O A ASP B 1 131 ? 21.380 53.956 55.165 0.70 21.40 128 ASP B O 1
ATOM 4758 O O B ASP B 1 131 ? 21.516 53.890 55.143 0.30 20.56 128 ASP B O 1
ATOM 4767 N N . LEU B 1 132 ? 20.927 54.159 52.954 1.00 19.35 129 LEU B N 1
ATOM 4768 C CA . LEU B 1 132 ? 20.023 55.317 53.220 1.00 20.88 129 LEU B CA 1
ATOM 4769 C C . LEU B 1 132 ? 18.820 54.873 54.068 1.00 19.60 129 LEU B C 1
ATOM 4770 O O . LEU B 1 132 ? 18.375 55.669 54.914 1.00 21.19 129 LEU B O 1
ATOM 4775 N N . HIS B 1 133 ? 18.319 53.651 53.862 1.00 16.40 130 HIS B N 1
ATOM 4776 C CA . HIS B 1 133 ? 17.205 53.164 54.703 1.00 15.23 130 HIS B CA 1
ATOM 4777 C C . HIS B 1 133 ? 17.690 53.009 56.146 1.00 15.79 130 HIS B C 1
ATOM 4778 O O . HIS B 1 133 ? 17.050 53.538 57.083 1.00 15.75 130 HIS B O 1
ATOM 4785 N N . LEU B 1 134 ? 18.803 52.293 56.321 1.00 15.50 131 LEU B N 1
ATOM 4786 C CA . LEU B 1 134 ? 19.255 51.945 57.690 1.00 16.33 131 LEU B CA 1
ATOM 4787 C C . LEU B 1 134 ? 19.768 53.161 58.470 1.00 16.29 131 LEU B C 1
ATOM 4788 O O . LEU B 1 134 ? 19.468 53.241 59.683 1.00 16.27 131 LEU B O 1
ATOM 4793 N N A LYS B 1 135 ? 20.491 54.067 57.805 0.50 16.86 132 LYS B N 1
ATOM 4794 N N B LYS B 1 135 ? 20.498 54.084 57.840 0.50 16.94 132 LYS B N 1
ATOM 4795 C CA A LYS B 1 135 ? 21.004 55.304 58.452 0.50 17.86 132 LYS B CA 1
ATOM 4796 C CA B LYS B 1 135 ? 20.984 55.265 58.608 0.50 18.06 132 LYS B CA 1
ATOM 4797 C C A LYS B 1 135 ? 19.815 56.124 58.971 0.50 17.20 132 LYS B C 1
ATOM 4798 C C B LYS B 1 135 ? 19.799 56.162 58.996 0.50 17.24 132 LYS B C 1
ATOM 4799 O O A LYS B 1 135 ? 19.854 56.583 60.121 0.50 17.26 132 LYS B O 1
ATOM 4800 O O B LYS B 1 135 ? 19.832 56.748 60.086 0.50 17.03 132 LYS B O 1
ATOM 4811 N N . GLY B 1 136 ? 18.773 56.266 58.153 1.00 16.19 133 GLY B N 1
ATOM 4812 C CA . GLY B 1 136 ? 17.601 57.061 58.555 1.00 15.58 133 GLY B CA 1
ATOM 4813 C C . GLY B 1 136 ? 16.881 56.403 59.728 1.00 14.71 133 GLY B C 1
ATOM 4814 O O . GLY B 1 136 ? 16.501 57.101 60.688 1.00 15.39 133 GLY B O 1
ATOM 4815 N N . LEU B 1 137 ? 16.765 55.075 59.706 1.00 14.64 134 LEU B N 1
ATOM 4816 C CA . LEU B 1 137 ? 16.075 54.362 60.814 1.00 14.31 134 LEU B CA 1
ATOM 4817 C C . LEU B 1 137 ? 16.914 54.484 62.098 1.00 14.94 134 LEU B C 1
ATOM 4818 O O . LEU B 1 137 ? 16.320 54.670 63.186 1.00 15.21 134 LEU B O 1
ATOM 4823 N N . GLU B 1 138 ? 18.242 54.408 61.988 1.00 15.44 135 GLU B N 1
ATOM 4824 C CA . GLU B 1 138 ? 19.086 54.590 63.198 1.00 16.67 135 GLU B CA 1
ATOM 4825 C C . GLU B 1 138 ? 18.830 55.978 63.806 1.00 16.31 135 GLU B C 1
ATOM 4826 O O . GLU B 1 138 ? 18.800 56.070 65.054 1.00 16.55 135 GLU B O 1
ATOM 4832 N N . ALA B 1 139 ? 18.660 57.013 62.977 1.00 15.91 136 ALA B N 1
ATOM 4833 C CA . ALA B 1 139 ? 18.389 58.381 63.497 1.00 16.02 136 ALA B CA 1
ATOM 4834 C C . ALA B 1 139 ? 17.042 58.430 64.234 1.00 16.25 136 ALA B C 1
ATOM 4835 O O . ALA B 1 139 ? 16.866 59.340 65.069 1.00 17.50 136 ALA B O 1
ATOM 4837 N N . MET B 1 140 ? 16.144 57.479 63.946 1.00 15.38 137 MET B N 1
ATOM 4838 C CA . MET B 1 140 ? 14.801 57.382 64.575 1.00 15.26 137 MET B CA 1
ATOM 4839 C C . MET B 1 140 ? 14.823 56.464 65.812 1.00 15.54 137 MET B C 1
ATOM 4840 O O . MET B 1 140 ? 13.754 56.143 66.339 1.00 15.82 137 MET B O 1
ATOM 4845 N N . GLY B 1 141 ? 16.009 56.075 66.287 1.00 15.92 138 GLY B N 1
ATOM 4846 C CA . GLY B 1 141 ? 16.108 55.236 67.500 1.00 17.04 138 GLY B CA 1
ATOM 4847 C C . GLY B 1 141 ? 16.088 53.746 67.230 1.00 17.78 138 GLY B C 1
ATOM 4848 O O . GLY B 1 141 ? 15.872 52.978 68.199 1.00 19.34 138 GLY B O 1
ATOM 4849 N N . VAL B 1 142 ? 16.264 53.339 65.978 1.00 16.09 139 VAL B N 1
ATOM 4850 C CA . VAL B 1 142 ? 16.302 51.882 65.676 1.00 16.45 139 VAL B CA 1
ATOM 4851 C C . VAL B 1 142 ? 17.736 51.377 65.821 1.00 16.86 139 VAL B C 1
ATOM 4852 O O . VAL B 1 142 ? 18.652 51.978 65.217 1.00 18.11 139 VAL B O 1
ATOM 4856 N N . LYS B 1 143 ? 17.910 50.308 66.594 1.00 17.14 140 LYS B N 1
ATOM 4857 C CA . LYS B 1 143 ? 19.229 49.638 66.711 1.00 19.19 140 LYS B CA 1
ATOM 4858 C C . LYS B 1 143 ? 19.241 48.531 65.664 1.00 18.58 140 LYS B C 1
ATOM 4859 O O . LYS B 1 143 ? 18.312 47.691 65.654 1.00 19.11 140 LYS B O 1
ATOM 4865 N N A ILE B 1 144 ? 20.223 48.619 64.769 0.60 18.30 141 ILE B N 1
ATOM 4866 N N B ILE B 1 144 ? 20.271 48.516 64.819 0.40 18.37 141 ILE B N 1
ATOM 4867 C CA A ILE B 1 144 ? 20.404 47.683 63.627 0.60 18.80 141 ILE B CA 1
ATOM 4868 C CA B ILE B 1 144 ? 20.297 47.536 63.694 0.40 18.51 141 ILE B CA 1
ATOM 4869 C C A ILE B 1 144 ? 21.514 46.687 63.960 0.60 19.61 141 ILE B C 1
ATOM 4870 C C B ILE B 1 144 ? 21.581 46.709 63.700 0.40 19.04 141 ILE B C 1
ATOM 4871 O O A ILE B 1 144 ? 22.577 47.080 64.475 0.60 19.85 141 ILE B O 1
ATOM 4872 O O B ILE B 1 144 ? 22.685 47.294 63.710 0.40 18.39 141 ILE B O 1
ATOM 4881 N N A SER B 1 145 ? 21.206 45.422 63.742 0.60 19.50 142 SER B N 1
ATOM 4882 N N B SER B 1 145 ? 21.395 45.390 63.654 0.40 19.03 142 SER B N 1
ATOM 4883 C CA A SER B 1 145 ? 22.213 44.346 63.795 0.60 20.09 142 SER B CA 1
ATOM 4884 C CA B SER B 1 145 ? 22.484 44.387 63.572 0.40 19.58 142 SER B CA 1
ATOM 4885 C C A SER B 1 145 ? 22.061 43.580 62.490 0.60 18.79 142 SER B C 1
ATOM 4886 C C B SER B 1 145 ? 22.179 43.444 62.398 0.40 19.28 142 SER B C 1
ATOM 4887 O O A SER B 1 145 ? 21.129 43.874 61.679 0.60 16.84 142 SER B O 1
ATOM 4888 O O B SER B 1 145 ? 20.997 43.317 62.039 0.40 18.83 142 SER B O 1
ATOM 4893 N N A GLN B 1 146 ? 23.029 42.721 62.228 0.50 18.48 143 GLN B N 1
ATOM 4894 N N B GLN B 1 146 ? 23.212 42.840 61.810 0.50 19.38 143 GLN B N 1
ATOM 4895 C CA A GLN B 1 146 ? 22.886 41.857 61.048 0.50 18.81 143 GLN B CA 1
ATOM 4896 C CA B GLN B 1 146 ? 23.076 41.898 60.666 0.50 19.09 143 GLN B CA 1
ATOM 4897 C C A GLN B 1 146 ? 23.357 40.490 61.491 0.50 18.82 143 GLN B C 1
ATOM 4898 C C B GLN B 1 146 ? 23.442 40.499 61.195 0.50 19.19 143 GLN B C 1
ATOM 4899 O O A GLN B 1 146 ? 24.456 40.359 62.085 0.50 18.90 143 GLN B O 1
ATOM 4900 O O B GLN B 1 146 ? 24.604 40.362 61.613 0.50 19.50 143 GLN B O 1
ATOM 4911 N N . THR B 1 147 ? 22.508 39.522 61.231 1.00 18.76 144 THR B N 1
ATOM 4912 C CA . THR B 1 147 ? 22.767 38.168 61.733 1.00 19.62 144 THR B CA 1
ATOM 4913 C C . THR B 1 147 ? 22.394 37.129 60.685 1.00 17.32 144 THR B C 1
ATOM 4914 O O . THR B 1 147 ? 21.225 37.078 60.302 1.00 15.84 144 THR B O 1
ATOM 4918 N N . ALA B 1 148 ? 23.380 36.376 60.206 1.00 16.75 145 ALA B N 1
ATOM 4919 C CA . ALA B 1 148 ? 23.161 35.264 59.263 1.00 16.78 145 ALA B CA 1
ATOM 4920 C C . ALA B 1 148 ? 22.260 35.675 58.087 1.00 15.91 145 ALA B C 1
ATOM 4921 O O . ALA B 1 148 ? 21.368 34.877 57.668 1.00 16.66 145 ALA B O 1
ATOM 4923 N N . GLY B 1 149 ? 22.524 36.842 57.514 1.00 14.86 146 GLY B N 1
ATOM 4924 C CA . GLY B 1 149 ? 21.792 37.296 56.314 1.00 14.44 146 GLY B CA 1
ATOM 4925 C C . GLY B 1 149 ? 20.581 38.166 56.588 1.00 14.07 146 GLY B C 1
ATOM 4926 O O . GLY B 1 149 ? 20.025 38.691 55.619 1.00 14.12 146 GLY B O 1
ATOM 4927 N N . TYR B 1 150 ? 20.220 38.347 57.851 1.00 13.89 147 TYR B N 1
ATOM 4928 C CA . TYR B 1 150 ? 19.030 39.153 58.197 1.00 14.12 147 TYR B CA 1
ATOM 4929 C C . TYR B 1 150 ? 19.355 40.467 58.894 1.00 14.43 147 TYR B C 1
ATOM 4930 O O . TYR B 1 150 ? 20.196 40.495 59.820 1.00 15.74 147 TYR B O 1
ATOM 4939 N N . ILE B 1 151 ? 18.664 41.515 58.459 1.00 14.62 148 ILE B N 1
ATOM 4940 C CA . ILE B 1 151 ? 18.633 42.804 59.192 1.00 15.49 148 ILE B CA 1
ATOM 4941 C C . ILE B 1 151 ? 17.773 42.557 60.440 1.00 15.47 148 ILE B C 1
ATOM 4942 O O . ILE B 1 151 ? 16.597 42.186 60.287 1.00 16.46 148 ILE B O 1
ATOM 4947 N N A GLU B 1 152 ? 18.369 42.723 61.618 0.60 15.89 149 GLU B N 1
ATOM 4948 N N B GLU B 1 152 ? 18.340 42.708 61.644 0.40 15.85 149 GLU B N 1
ATOM 4949 C CA A GLU B 1 152 ? 17.660 42.615 62.909 0.60 17.05 149 GLU B CA 1
ATOM 4950 C CA B GLU B 1 152 ? 17.572 42.543 62.912 0.40 16.71 149 GLU B CA 1
ATOM 4951 C C A GLU B 1 152 ? 17.524 44.058 63.382 0.60 16.91 149 GLU B C 1
ATOM 4952 C C B GLU B 1 152 ? 17.478 43.933 63.553 0.40 16.55 149 GLU B C 1
ATOM 4953 O O A GLU B 1 152 ? 18.569 44.729 63.533 0.60 16.84 149 GLU B O 1
ATOM 4954 O O B GLU B 1 152 ? 18.478 44.386 64.144 0.40 15.84 149 GLU B O 1
ATOM 4965 N N . ALA B 1 153 ? 16.289 44.544 63.494 1.00 16.13 150 ALA B N 1
ATOM 4966 C CA . ALA B 1 153 ? 16.046 45.948 63.896 1.00 16.88 150 ALA B CA 1
ATOM 4967 C C . ALA B 1 153 ? 15.145 46.009 65.124 1.00 17.58 150 ALA B C 1
ATOM 4968 O O . ALA B 1 153 ? 14.125 45.301 65.170 1.00 18.03 150 ALA B O 1
ATOM 4970 N N A LYS B 1 154 ? 15.531 46.831 66.097 0.50 18.14 151 LYS B N 1
ATOM 4971 N N B LYS B 1 154 ? 15.516 46.845 66.093 0.50 18.07 151 LYS B N 1
ATOM 4972 C CA A LYS B 1 154 ? 14.729 46.978 67.333 0.50 19.70 151 LYS B CA 1
ATOM 4973 C CA B LYS B 1 154 ? 14.707 46.961 67.329 0.50 19.57 151 LYS B CA 1
ATOM 4974 C C A LYS B 1 154 ? 14.622 48.459 67.687 0.50 18.43 151 LYS B C 1
ATOM 4975 C C B LYS B 1 154 ? 14.616 48.440 67.705 0.50 18.40 151 LYS B C 1
ATOM 4976 O O A LYS B 1 154 ? 15.661 49.135 67.712 0.50 18.42 151 LYS B O 1
ATOM 4977 O O B LYS B 1 154 ? 15.667 49.094 67.773 0.50 18.41 151 LYS B O 1
ATOM 4988 N N . ALA B 1 155 ? 13.402 48.933 67.929 1.00 18.60 152 ALA B N 1
ATOM 4989 C CA . ALA B 1 155 ? 13.198 50.328 68.367 1.00 19.51 152 ALA B CA 1
ATOM 4990 C C . ALA B 1 155 ? 12.519 50.294 69.734 1.00 20.01 152 ALA B C 1
ATOM 4991 O O . ALA B 1 155 ? 11.313 50.001 69.786 1.00 19.04 152 ALA B O 1
ATOM 4993 N N . GLU B 1 156 ? 13.264 50.610 70.787 1.00 21.89 153 GLU B N 1
ATOM 4994 C CA . GLU B 1 156 ? 12.662 50.609 72.135 1.00 23.94 153 GLU B CA 1
ATOM 4995 C C . GLU B 1 156 ? 11.580 51.692 72.159 1.00 22.87 153 GLU B C 1
ATOM 4996 O O . GLU B 1 156 ? 10.493 51.456 72.737 1.00 22.97 153 GLU B O 1
ATOM 5002 N N . ARG B 1 157 ? 11.880 52.840 71.550 1.00 20.96 154 ARG B N 1
ATOM 5003 C CA . ARG B 1 157 ? 10.878 53.927 71.482 1.00 20.91 154 ARG B CA 1
ATOM 5004 C C . ARG B 1 157 ? 11.135 54.728 70.206 1.00 19.32 154 ARG B C 1
ATOM 5005 O O . ARG B 1 157 ? 11.808 55.774 70.236 1.00 21.93 154 ARG B O 1
ATOM 5013 N N . LEU B 1 158 ? 10.541 54.245 69.124 1.00 16.97 155 LEU B N 1
ATOM 5014 C CA . LEU B 1 158 ? 10.717 54.868 67.788 1.00 15.72 155 LEU B CA 1
ATOM 5015 C C . LEU B 1 158 ? 10.343 56.353 67.861 1.00 15.10 155 LEU B C 1
ATOM 5016 O O . LEU B 1 158 ? 9.260 56.684 68.379 1.00 15.74 155 LEU B O 1
ATOM 5021 N N . HIS B 1 159 ? 11.208 57.196 67.306 1.00 15.38 156 HIS B N 1
ATOM 5022 C CA . HIS B 1 159 ? 10.970 58.651 67.414 1.00 15.18 156 HIS B CA 1
ATOM 5023 C C . HIS B 1 159 ? 11.337 59.359 66.115 1.00 15.59 156 HIS B C 1
ATOM 5024 O O . HIS B 1 159 ? 12.039 58.780 65.266 1.00 15.62 156 HIS B O 1
ATOM 5031 N N . GLY B 1 160 ? 10.902 60.608 66.005 1.00 15.47 157 GLY B N 1
ATOM 5032 C CA . GLY B 1 160 ? 11.212 61.393 64.810 1.00 15.86 157 GLY B CA 1
ATOM 5033 C C . GLY B 1 160 ? 12.671 61.757 64.697 1.00 16.54 157 GLY B C 1
ATOM 5034 O O . GLY B 1 160 ? 13.423 61.680 65.685 1.00 18.44 157 GLY B O 1
ATOM 5035 N N . ALA B 1 161 ? 13.060 62.162 63.498 1.00 16.42 158 ALA B N 1
ATOM 5036 C CA . ALA B 1 161 ? 14.428 62.609 63.221 1.00 17.34 158 ALA B CA 1
ATOM 5037 C C . ALA B 1 161 ? 14.391 63.614 62.080 1.00 16.20 158 ALA B C 1
ATOM 5038 O O . ALA B 1 161 ? 13.426 63.610 61.289 1.00 15.90 158 ALA B O 1
ATOM 5040 N N A HIS B 1 162 ? 15.424 64.445 62.004 0.50 15.79 159 HIS B N 1
ATOM 5041 N N B HIS B 1 162 ? 15.415 64.466 62.044 0.50 16.84 159 HIS B N 1
ATOM 5042 C CA A HIS B 1 162 ? 15.604 65.434 60.910 0.50 16.21 159 HIS B CA 1
ATOM 5043 C CA B HIS B 1 162 ? 15.630 65.429 60.937 0.50 17.91 159 HIS B CA 1
ATOM 5044 C C A HIS B 1 162 ? 16.693 64.847 60.017 0.50 16.68 159 HIS B C 1
ATOM 5045 C C B HIS B 1 162 ? 16.686 64.749 60.069 0.50 17.71 159 HIS B C 1
ATOM 5046 O O A HIS B 1 162 ? 17.899 65.017 60.338 0.50 18.00 159 HIS B O 1
ATOM 5047 O O B HIS B 1 162 ? 17.858 64.664 60.507 0.50 19.19 159 HIS B O 1
ATOM 5060 N N . ILE B 1 163 ? 16.250 64.156 58.962 1.00 16.64 160 ILE B N 1
ATOM 5061 C CA . ILE B 1 163 ? 17.136 63.374 58.063 1.00 18.08 160 ILE B CA 1
ATOM 5062 C C . ILE B 1 163 ? 17.447 64.126 56.776 1.00 19.89 160 ILE B C 1
ATOM 5063 O O . ILE B 1 163 ? 16.518 64.577 56.102 1.00 19.67 160 ILE B O 1
ATOM 5068 N N A TYR B 1 164 ? 18.736 64.306 56.489 0.60 20.82 161 TYR B N 1
ATOM 5069 N N B TYR B 1 164 ? 18.738 64.209 56.446 0.40 20.49 161 TYR B N 1
ATOM 5070 C CA A TYR B 1 164 ? 19.088 64.842 55.154 0.60 22.47 161 TYR B CA 1
ATOM 5071 C CA B TYR B 1 164 ? 19.236 64.851 55.203 0.40 21.75 161 TYR B CA 1
ATOM 5072 C C A TYR B 1 164 ? 19.550 63.636 54.343 0.60 21.77 161 TYR B C 1
ATOM 5073 C C B TYR B 1 164 ? 19.658 63.728 54.246 0.40 21.54 161 TYR B C 1
ATOM 5074 O O A TYR B 1 164 ? 20.545 62.974 54.695 0.60 23.32 161 TYR B O 1
ATOM 5075 O O B TYR B 1 164 ? 20.815 63.285 54.365 0.40 22.72 161 TYR B O 1
ATOM 5092 N N . MET B 1 165 ? 18.765 63.301 53.334 1.00 20.01 162 MET B N 1
ATOM 5093 C CA . MET B 1 165 ? 19.061 62.164 52.427 1.00 20.86 162 MET B CA 1
ATOM 5094 C C . MET B 1 165 ? 20.265 62.504 51.534 1.00 20.90 162 MET B C 1
ATOM 5095 O O . MET B 1 165 ? 20.238 63.552 50.888 1.00 22.06 162 MET B O 1
ATOM 5100 N N . ASP B 1 166 ? 21.278 61.638 51.502 1.00 21.53 163 ASP B N 1
ATOM 5101 C CA . ASP B 1 166 ? 22.438 61.879 50.591 1.00 23.45 163 ASP B CA 1
ATOM 5102 C C . ASP B 1 166 ? 21.969 61.843 49.125 1.00 22.10 163 ASP B C 1
ATOM 5103 O O . ASP B 1 166 ? 22.569 62.524 48.282 1.00 22.60 163 ASP B O 1
ATOM 5108 N N . PHE B 1 167 ? 20.951 61.031 48.832 1.00 19.14 164 PHE B N 1
ATOM 5109 C CA . PHE B 1 167 ? 20.370 60.858 47.481 1.00 18.25 164 PHE B CA 1
ATOM 5110 C C . PHE B 1 167 ? 18.881 60.658 47.716 1.00 15.74 164 PHE B C 1
ATOM 5111 O O . PHE B 1 167 ? 18.516 60.020 48.706 1.00 15.82 164 PHE B O 1
ATOM 5119 N N . PRO B 1 168 ? 17.999 61.168 46.829 1.00 14.79 165 PRO B N 1
ATOM 5120 C CA . PRO B 1 168 ? 16.545 61.051 46.997 1.00 14.34 165 PRO B CA 1
ATOM 5121 C C . PRO B 1 168 ? 16.024 59.653 46.631 1.00 13.93 165 PRO B C 1
ATOM 5122 O O . PRO B 1 168 ? 15.221 59.469 45.724 1.00 14.55 165 PRO B O 1
ATOM 5126 N N . SER B 1 169 ? 16.488 58.677 47.396 1.00 14.01 166 SER B N 1
ATOM 5127 C CA . SER B 1 169 ? 16.105 57.260 47.198 1.00 14.06 166 SER B CA 1
ATOM 5128 C C . SER B 1 169 ? 14.592 57.070 47.322 1.00 13.63 166 SER B C 1
ATOM 5129 O O . SER B 1 169 ? 14.025 57.419 48.364 1.00 13.73 166 SER B O 1
ATOM 5132 N N . VAL B 1 170 ? 13.970 56.495 46.309 1.00 13.54 167 VAL B N 1
ATOM 5133 C CA . VAL B 1 170 ? 12.509 56.227 46.359 1.00 13.38 167 VAL B CA 1
ATOM 5134 C C . VAL B 1 170 ? 12.192 55.256 47.506 1.00 13.26 167 VAL B C 1
ATOM 5135 O O . VAL B 1 170 ? 11.351 55.558 48.353 1.00 13.25 167 VAL B O 1
ATOM 5139 N N . GLY B 1 171 ? 12.868 54.110 47.543 1.00 14.21 168 GLY B N 1
ATOM 5140 C CA . GLY B 1 171 ? 12.571 53.108 48.590 1.00 13.57 168 GLY B CA 1
ATOM 5141 C C . GLY B 1 171 ? 12.882 53.610 49.982 1.00 13.46 168 GLY B C 1
ATOM 5142 O O . GLY B 1 171 ? 12.100 53.351 50.921 1.00 13.29 168 GLY B O 1
ATOM 5143 N N . ALA B 1 172 ? 13.993 54.322 50.151 1.00 12.49 169 ALA B N 1
ATOM 5144 C CA . ALA B 1 172 ? 14.323 54.802 51.504 1.00 12.97 169 ALA B CA 1
ATOM 5145 C C . ALA B 1 172 ? 13.300 55.861 51.933 1.00 12.94 169 ALA B C 1
ATOM 5146 O O . ALA B 1 172 ? 12.906 55.880 53.100 1.00 12.59 169 ALA B O 1
ATOM 5148 N N . THR B 1 173 ? 12.906 56.738 51.016 1.00 12.39 170 THR B N 1
ATOM 5149 C CA . THR B 1 173 ? 11.896 57.767 51.356 1.00 12.40 170 THR B CA 1
ATOM 5150 C C . THR B 1 173 ? 10.609 57.064 51.812 1.00 12.06 170 THR B C 1
ATOM 5151 O O . THR B 1 173 ? 10.018 57.475 52.815 1.00 12.13 170 THR B O 1
ATOM 5155 N N . GLN B 1 174 ? 10.182 56.029 51.090 1.00 11.71 171 GLN B N 1
ATOM 5156 C CA . GLN B 1 174 ? 8.957 55.289 51.467 1.00 12.36 171 GLN B CA 1
ATOM 5157 C C . GLN B 1 174 ? 9.109 54.629 52.845 1.00 12.10 171 GLN B C 1
ATOM 5158 O O . GLN B 1 174 ? 8.198 54.731 53.684 1.00 12.67 171 GLN B O 1
ATOM 5164 N N . ASN B 1 175 ? 10.229 53.964 53.082 1.00 12.32 172 ASN B N 1
ATOM 5165 C CA . ASN B 1 175 ? 10.433 53.277 54.372 1.00 12.18 172 ASN B CA 1
ATOM 5166 C C . ASN B 1 175 ? 10.396 54.277 55.528 1.00 11.90 172 ASN B C 1
ATOM 5167 O O . ASN B 1 175 ? 9.770 53.987 56.573 1.00 12.61 172 ASN B O 1
ATOM 5172 N N . LEU B 1 176 ? 11.075 55.413 55.370 1.00 12.04 173 LEU B N 1
ATOM 5173 C CA . LEU B 1 176 ? 11.183 56.408 56.463 1.00 11.76 173 LEU B CA 1
ATOM 5174 C C . LEU B 1 176 ? 9.855 57.126 56.673 1.00 11.71 173 LEU B C 1
ATOM 5175 O O . LEU B 1 176 ? 9.472 57.369 57.817 1.00 12.24 173 LEU B O 1
ATOM 5180 N N A MET B 1 177 ? 9.148 57.457 55.593 0.60 12.01 174 MET B N 1
ATOM 5181 N N B MET B 1 177 ? 9.161 57.441 55.577 0.40 11.26 174 MET B N 1
ATOM 5182 C CA A MET B 1 177 ? 7.862 58.165 55.812 0.60 13.28 174 MET B CA 1
ATOM 5183 C CA B MET B 1 177 ? 7.837 58.106 55.682 0.40 11.65 174 MET B CA 1
ATOM 5184 C C A MET B 1 177 ? 6.852 57.213 56.472 0.60 12.87 174 MET B C 1
ATOM 5185 C C B MET B 1 177 ? 6.891 57.205 56.477 0.40 11.90 174 MET B C 1
ATOM 5186 O O A MET B 1 177 ? 6.086 57.676 57.337 0.60 12.98 174 MET B O 1
ATOM 5187 O O B MET B 1 177 ? 6.217 57.690 57.400 0.40 12.36 174 MET B O 1
ATOM 5196 N N . MET B 1 178 ? 6.877 55.914 56.153 1.00 12.22 175 MET B N 1
ATOM 5197 C CA . MET B 1 178 ? 5.948 54.976 56.818 1.00 11.76 175 MET B CA 1
ATOM 5198 C C . MET B 1 178 ? 6.370 54.770 58.276 1.00 12.34 175 MET B C 1
ATOM 5199 O O . MET B 1 178 ? 5.486 54.794 59.159 1.00 13.29 175 MET B O 1
ATOM 5204 N N . ALA B 1 179 ? 7.659 54.608 58.544 1.00 12.52 176 ALA B N 1
ATOM 5205 C CA . ALA B 1 179 ? 8.092 54.455 59.950 1.00 12.45 176 ALA B CA 1
ATOM 5206 C C . ALA B 1 179 ? 7.680 55.680 60.774 1.00 12.61 176 ALA B C 1
ATOM 5207 O O . ALA B 1 179 ? 7.261 55.532 61.945 1.00 13.17 176 ALA B O 1
ATOM 5209 N N . ALA B 1 180 ? 7.776 56.869 60.170 1.00 12.20 177 ALA B N 1
ATOM 5210 C CA . ALA B 1 180 ? 7.529 58.131 60.899 1.00 12.05 177 ALA B CA 1
ATOM 5211 C C . ALA B 1 180 ? 6.064 58.280 61.303 1.00 12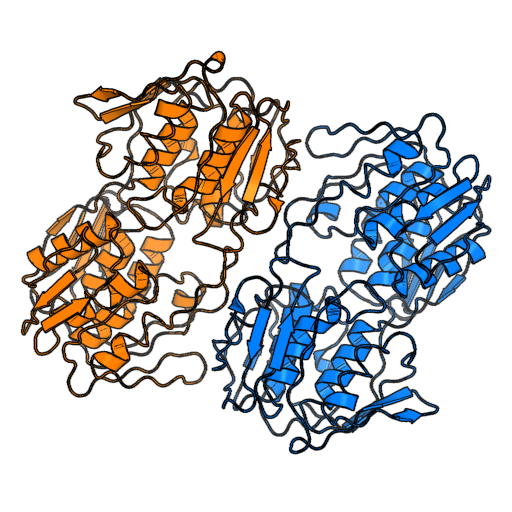.15 177 ALA B C 1
ATOM 5212 O O . ALA B 1 180 ? 5.793 58.995 62.266 1.00 12.63 177 ALA B O 1
ATOM 5214 N N . THR B 1 181 ? 5.140 57.645 60.595 1.00 11.77 178 THR B N 1
ATOM 5215 C CA . THR B 1 181 ? 3.703 57.872 60.876 1.00 12.07 178 THR B CA 1
ATOM 5216 C C . THR B 1 181 ? 3.322 57.542 62.324 1.00 12.13 178 THR B C 1
ATOM 5217 O O . THR B 1 181 ? 2.382 58.177 62.823 1.00 12.98 178 THR B O 1
ATOM 5221 N N . LEU B 1 182 ? 3.967 56.549 62.950 1.00 12.75 179 LEU B N 1
ATOM 5222 C CA . LEU B 1 182 ? 3.609 56.116 64.328 1.00 13.32 179 LEU B CA 1
ATOM 5223 C C . LEU B 1 182 ? 4.767 56.387 65.287 1.00 14.01 179 LEU B C 1
ATOM 5224 O O . LEU B 1 182 ? 4.714 55.903 66.425 1.00 15.06 179 LEU B O 1
ATOM 5229 N N . ALA B 1 183 ? 5.780 57.133 64.862 1.00 13.71 180 ALA B N 1
ATOM 5230 C CA . ALA B 1 183 ? 6.907 57.474 65.753 1.00 14.27 180 ALA B CA 1
ATOM 5231 C C . ALA B 1 183 ? 6.534 58.635 66.690 1.00 14.76 180 ALA B C 1
ATOM 5232 O O . ALA B 1 183 ? 5.583 59.364 66.411 1.00 15.27 180 ALA B O 1
ATOM 5234 N N . ASP B 1 184 ? 7.290 58.793 67.774 1.00 14.48 181 ASP B N 1
ATOM 5235 C CA . ASP B 1 184 ? 7.097 59.959 68.669 1.00 15.26 181 ASP B CA 1
ATOM 5236 C C . ASP B 1 184 ? 7.598 61.230 68.009 1.00 15.53 181 ASP B C 1
ATOM 5237 O O . ASP B 1 184 ? 8.781 61.305 67.642 1.00 17.22 181 ASP B O 1
ATOM 5242 N N . GLY B 1 185 ? 6.719 62.211 67.845 1.00 14.80 182 GLY B N 1
ATOM 5243 C CA . GLY B 1 185 ? 7.176 63.519 67.369 1.00 14.66 182 GLY B CA 1
ATOM 5244 C C . GLY B 1 185 ? 7.257 63.661 65.862 1.00 13.98 182 GLY B C 1
ATOM 5245 O O . GLY B 1 185 ? 6.643 62.876 65.086 1.00 13.91 182 GLY B O 1
ATOM 5246 N N . VAL B 1 186 ? 8.022 64.658 65.472 1.00 13.76 183 VAL B N 1
ATOM 5247 C CA . VAL B 1 186 ? 8.100 65.087 64.054 1.00 13.67 183 VAL B CA 1
ATOM 5248 C C . VAL B 1 186 ? 9.334 64.525 63.363 1.00 14.03 183 VAL B C 1
ATOM 5249 O O . VAL B 1 186 ? 10.452 64.583 63.920 1.00 14.79 183 VAL B O 1
ATOM 5253 N N . THR B 1 187 ? 9.120 64.027 62.150 1.00 13.29 184 THR B N 1
ATOM 5254 C CA . THR B 1 187 ? 10.211 63.595 61.250 1.00 13.26 184 THR B CA 1
ATOM 5255 C C . THR B 1 187 ? 10.246 64.548 60.055 1.00 13.40 184 THR B C 1
ATOM 5256 O O . THR B 1 187 ? 9.157 64.872 59.516 1.00 14.12 184 THR B O 1
ATOM 5260 N N . VAL B 1 188 ? 11.440 64.997 59.678 1.00 13.26 185 VAL B N 1
ATOM 5261 C CA . VAL B 1 188 ? 11.564 65.816 58.446 1.00 13.88 185 VAL B CA 1
ATOM 5262 C C . VAL B 1 188 ? 12.548 65.094 57.542 1.00 13.89 185 VAL B C 1
ATOM 5263 O O . VAL B 1 188 ? 13.676 64.796 57.990 1.00 15.15 185 VAL B O 1
ATOM 5267 N N . ILE B 1 189 ? 12.113 64.765 56.335 1.00 13.28 186 ILE B N 1
ATOM 5268 C CA . ILE B 1 189 ? 12.999 64.123 55.330 1.00 13.72 186 ILE B CA 1
ATOM 5269 C C . ILE B 1 189 ? 13.379 65.182 54.303 1.00 14.17 186 ILE B C 1
ATOM 5270 O O . ILE B 1 189 ? 12.507 65.609 53.533 1.00 14.18 186 ILE B O 1
ATOM 5275 N N A GLU B 1 190 ? 14.641 65.626 54.352 0.60 15.21 187 GLU B N 1
ATOM 5276 N N B GLU B 1 190 ? 14.645 65.600 54.327 0.40 15.12 187 GLU B N 1
ATOM 5277 C CA A GLU B 1 190 ? 15.194 66.613 53.386 0.60 16.19 187 GLU B CA 1
ATOM 5278 C CA B GLU B 1 190 ? 15.123 66.593 53.338 0.40 15.89 187 GLU B CA 1
ATOM 5279 C C A GLU B 1 190 ? 15.801 65.847 52.204 0.60 15.57 187 GLU B C 1
ATOM 5280 C C B GLU B 1 190 ? 15.800 65.845 52.196 0.40 15.53 187 GLU B C 1
ATOM 5281 O O A GLU B 1 190 ? 16.377 64.763 52.419 0.60 15.41 187 GLU B O 1
ATOM 5282 O O B GLU B 1 190 ? 16.410 64.785 52.435 0.40 15.44 187 GLU B O 1
ATOM 5293 N N . ASN B 1 191 ? 15.686 66.417 51.004 1.00 15.60 188 ASN B N 1
ATOM 5294 C CA . ASN B 1 191 ? 16.173 65.783 49.755 1.00 15.78 188 ASN B CA 1
ATOM 5295 C C . ASN B 1 191 ? 15.381 64.483 49.551 1.00 15.09 188 ASN B C 1
ATOM 5296 O O . ASN B 1 191 ? 15.972 63.471 49.148 1.00 15.16 188 ASN B O 1
ATOM 5301 N N . ALA B 1 192 ? 14.084 64.521 49.847 1.00 13.91 189 ALA B N 1
ATOM 5302 C CA . ALA B 1 192 ? 13.186 63.364 49.667 1.00 13.37 189 ALA B CA 1
ATOM 5303 C C . ALA B 1 192 ? 12.972 63.048 48.186 1.00 12.89 189 ALA B C 1
ATOM 5304 O O . ALA B 1 192 ? 12.993 63.963 47.346 1.00 14.20 189 ALA B O 1
ATOM 5306 N N . ALA B 1 193 ? 12.697 61.776 47.896 1.00 12.36 190 ALA B N 1
ATOM 5307 C CA . ALA B 1 193 ? 12.203 61.412 46.548 1.00 12.38 190 ALA B CA 1
ATOM 5308 C C . ALA B 1 193 ? 10.884 62.153 46.283 1.00 12.01 190 ALA B C 1
ATOM 5309 O O . ALA B 1 193 ? 10.005 62.196 47.196 1.00 12.36 190 ALA B O 1
ATOM 5311 N N . ARG B 1 194 ? 10.695 62.619 45.048 1.00 12.53 191 ARG B N 1
ATOM 5312 C CA . ARG B 1 194 ? 9.515 63.436 44.663 1.00 12.75 191 ARG B CA 1
ATOM 5313 C C . ARG B 1 194 ? 8.588 62.662 43.723 1.00 11.82 191 ARG B C 1
ATOM 5314 O O . ARG B 1 194 ? 7.563 63.219 43.314 1.00 13.25 191 ARG B O 1
ATOM 5322 N N . GLU B 1 195 ? 8.920 61.405 43.425 1.00 11.63 192 GLU B N 1
ATOM 5323 C CA . GLU B 1 195 ? 8.161 60.603 42.419 1.00 11.42 192 GLU B CA 1
ATOM 5324 C C . GLU B 1 195 ? 6.663 60.555 42.715 1.00 11.64 192 GLU B C 1
ATOM 5325 O O . GLU B 1 195 ? 6.219 60.581 43.870 1.00 11.62 192 GLU B O 1
ATOM 5331 N N . PRO B 1 196 ? 5.823 60.433 41.663 1.00 11.31 193 PRO B N 1
ATOM 5332 C CA . PRO B 1 196 ? 4.369 60.300 41.840 1.00 11.87 193 PRO B CA 1
ATOM 5333 C C . PRO B 1 196 ? 3.975 59.164 42.799 1.00 12.21 193 PRO B C 1
ATOM 5334 O O . PRO B 1 196 ? 2.931 59.260 43.444 1.00 11.88 193 PRO B O 1
ATOM 5338 N N . GLU B 1 197 ? 4.779 58.109 42.884 1.00 12.05 194 GLU B N 1
ATOM 5339 C CA . GLU B 1 197 ? 4.490 56.973 43.790 1.00 12.63 194 GLU B CA 1
ATOM 5340 C C . GLU B 1 197 ? 4.641 57.410 45.248 1.00 11.60 194 GLU B C 1
ATOM 5341 O O . GLU B 1 197 ? 3.923 56.865 46.123 1.00 12.92 194 GLU B O 1
ATOM 5347 N N . ILE B 1 198 ? 5.571 58.308 45.535 1.00 11.21 195 ILE B N 1
ATOM 5348 C CA . ILE B 1 198 ? 5.690 58.901 46.904 1.00 11.10 195 ILE B CA 1
ATOM 5349 C C . ILE B 1 198 ? 4.411 59.678 47.217 1.00 10.90 195 ILE B C 1
ATOM 5350 O O . ILE B 1 198 ? 3.891 59.590 48.349 1.00 11.70 195 ILE B O 1
ATOM 5355 N N . VAL B 1 199 ? 3.964 60.498 46.280 1.00 11.27 196 VAL B N 1
ATOM 5356 C CA . VAL B 1 199 ? 2.721 61.276 46.476 1.00 11.71 196 VAL B CA 1
ATOM 5357 C C . VAL B 1 199 ? 1.557 60.329 46.734 1.00 11.24 196 VAL B C 1
ATOM 5358 O O . VAL B 1 199 ? 0.759 60.594 47.670 1.00 11.71 196 VAL B O 1
ATOM 5362 N N . ASP B 1 200 ? 1.431 59.256 45.958 1.00 11.14 197 ASP B N 1
ATOM 5363 C CA . ASP B 1 200 ? 0.261 58.362 46.153 1.00 11.24 197 ASP B CA 1
ATOM 5364 C C . ASP B 1 200 ? 0.363 57.671 47.522 1.00 11.29 197 ASP B C 1
ATOM 5365 O O . ASP B 1 200 ? -0.708 57.450 48.157 1.00 11.03 197 ASP B O 1
ATOM 5370 N N . LEU B 1 201 ? 1.564 57.297 47.949 1.00 10.74 198 LEU B N 1
ATOM 5371 C CA . LEU B 1 201 ? 1.688 56.673 49.284 1.00 11.14 198 LEU B CA 1
ATOM 5372 C C . LEU B 1 201 ? 1.298 57.675 50.372 1.00 11.45 198 LEU B C 1
ATOM 5373 O O . LEU B 1 201 ? 0.585 57.288 51.319 1.00 11.20 198 LEU B O 1
ATOM 5378 N N . ALA B 1 202 ? 1.694 58.943 50.230 1.00 10.75 199 ALA B N 1
ATOM 5379 C CA . ALA B 1 202 ? 1.330 59.968 51.237 1.00 10.90 199 ALA B CA 1
ATOM 5380 C C . ALA B 1 202 ? -0.188 60.147 51.271 1.00 11.40 199 ALA B C 1
ATOM 5381 O O . ALA B 1 202 ? -0.749 60.352 52.362 1.00 11.55 199 ALA B O 1
ATOM 5383 N N . ILE B 1 203 ? -0.834 60.114 50.109 1.00 11.69 200 ILE B N 1
ATOM 5384 C CA . ILE B 1 203 ? -2.310 60.240 50.050 1.00 11.87 200 ILE B CA 1
ATOM 5385 C C . ILE B 1 203 ? -2.901 59.092 50.865 1.00 12.01 200 ILE B C 1
ATOM 5386 O O . ILE B 1 203 ? -3.802 59.339 51.702 1.00 11.92 200 ILE B O 1
ATOM 5391 N N . LEU B 1 204 ? -2.463 57.859 50.618 1.00 11.33 201 LEU B N 1
ATOM 5392 C CA . LEU B 1 204 ? -2.996 56.717 51.403 1.00 11.54 201 LEU B CA 1
ATOM 5393 C C . LEU B 1 204 ? -2.763 56.933 52.905 1.00 11.00 201 LEU B C 1
ATOM 5394 O O . LEU B 1 204 ? -3.697 56.766 53.699 1.00 11.44 201 LEU B O 1
ATOM 5399 N N . LEU B 1 205 ? -1.546 57.306 53.291 1.00 10.91 202 LEU B N 1
ATOM 5400 C CA . LEU B 1 205 ? -1.265 57.474 54.744 1.00 11.11 202 LEU B CA 1
ATOM 5401 C C . LEU B 1 205 ? -2.191 58.540 55.336 1.00 11.84 202 LEU B C 1
ATOM 5402 O O . LEU B 1 205 ? -2.714 58.349 56.455 1.00 11.60 202 LEU B O 1
ATOM 5407 N N . ASN B 1 206 ? -2.377 59.666 54.655 1.00 11.65 203 ASN B N 1
ATOM 5408 C CA . ASN B 1 206 ? -3.296 60.714 55.174 1.00 12.14 203 ASN B CA 1
ATOM 5409 C C . ASN B 1 206 ? -4.740 60.188 55.229 1.00 12.17 203 ASN B C 1
ATOM 5410 O O . ASN B 1 206 ? -5.459 60.518 56.193 1.00 13.00 203 ASN B O 1
ATOM 5415 N N . GLU B 1 207 ? -5.156 59.376 54.260 1.00 11.45 204 GLU B N 1
ATOM 5416 C CA . GLU B 1 207 ? -6.505 58.758 54.302 1.00 12.18 204 GLU B CA 1
ATOM 5417 C C . GLU B 1 207 ? -6.622 57.786 55.485 1.00 12.28 204 GLU B C 1
ATOM 5418 O O . GLU B 1 207 ? -7.751 57.526 55.916 1.00 14.41 204 GLU B O 1
ATOM 5424 N N . MET B 1 208 ? -5.503 57.267 55.975 1.00 11.83 205 MET B N 1
ATOM 5425 C CA . MET B 1 208 ? -5.466 56.330 57.126 1.00 12.54 205 MET B CA 1
ATOM 5426 C C . MET B 1 208 ? -5.361 57.085 58.456 1.00 12.63 205 MET B C 1
ATOM 5427 O O . MET B 1 208 ? -5.274 56.435 59.518 1.00 14.60 205 MET B O 1
ATOM 5432 N N . GLY B 1 209 ? -5.354 58.408 58.425 1.00 11.83 206 GLY B N 1
ATOM 5433 C CA . GLY B 1 209 ? -5.282 59.185 59.665 1.00 12.38 206 GLY B CA 1
ATOM 5434 C C . GLY B 1 209 ? -3.881 59.640 60.041 1.00 12.92 206 GLY B C 1
ATOM 5435 O O . GLY B 1 209 ? -3.702 60.055 61.210 1.00 14.30 206 GLY B O 1
ATOM 5436 N N . ALA B 1 210 ? -2.900 59.549 59.142 1.00 12.04 207 ALA B N 1
ATOM 5437 C CA . ALA B 1 210 ? -1.533 60.052 59.404 1.00 12.15 207 ALA B CA 1
ATOM 5438 C C . ALA B 1 210 ? -1.466 61.564 59.181 1.00 12.39 207 ALA B C 1
ATOM 5439 O O . ALA B 1 210 ? -2.484 62.199 58.806 1.00 13.35 207 ALA B O 1
ATOM 5441 N N . LYS B 1 211 ? -0.286 62.141 59.396 1.00 12.54 208 LYS B N 1
ATOM 5442 C CA . LYS B 1 211 ? -0.076 63.597 59.214 1.00 13.26 208 LYS B CA 1
ATOM 5443 C C . LYS B 1 211 ? 1.180 63.764 58.366 1.00 13.38 208 LYS B C 1
ATOM 5444 O O . LYS B 1 211 ? 2.270 64.030 58.909 1.00 14.16 208 LYS B O 1
ATOM 5450 N N . VAL B 1 212 ? 1.051 63.601 57.055 1.00 13.15 209 VAL B N 1
ATOM 5451 C CA . VAL B 1 212 ? 2.191 63.677 56.114 1.00 13.55 209 VAL B CA 1
ATOM 5452 C C . VAL B 1 212 ? 2.006 64.898 55.222 1.00 15.05 209 VAL B C 1
ATOM 5453 O O . VAL B 1 212 ? 0.920 65.049 54.591 1.00 18.37 209 VAL B O 1
ATOM 5457 N N A LYS B 1 213 ? 3.021 65.753 55.160 0.50 14.10 210 LYS B N 1
ATOM 5458 N N B LYS B 1 213 ? 2.998 65.784 55.180 0.50 13.73 210 LYS B N 1
ATOM 5459 C CA A LYS B 1 213 ? 2.927 66.981 54.337 0.50 14.76 210 LYS B CA 1
ATOM 5460 C CA B LYS B 1 213 ? 2.898 66.964 54.286 0.50 14.23 210 LYS B CA 1
ATOM 5461 C C A LYS B 1 213 ? 4.162 67.096 53.441 0.50 13.93 210 LYS B C 1
ATOM 5462 C C B LYS B 1 213 ? 4.159 67.109 53.443 0.50 13.70 210 LYS B C 1
ATOM 5463 O O A LYS B 1 213 ? 5.226 66.583 53.814 0.50 13.74 210 LYS B O 1
ATOM 5464 O O B LYS B 1 213 ? 5.246 66.728 53.892 0.50 13.79 210 LYS B O 1
ATOM 5475 N N . GLY B 1 214 ? 3.997 67.682 52.253 1.00 13.08 211 GLY B N 1
ATOM 5476 C CA . GLY B 1 214 ? 5.152 67.970 51.385 1.00 13.21 211 GLY B CA 1
ATOM 5477 C C . GLY B 1 214 ? 5.493 66.907 50.361 1.00 12.99 211 GLY B C 1
ATOM 5478 O O . GLY B 1 214 ? 6.489 67.108 49.633 1.00 13.68 211 GLY B O 1
ATOM 5479 N N . ALA B 1 215 ? 4.741 65.814 50.284 1.00 13.09 212 ALA B N 1
ATOM 5480 C CA . ALA B 1 215 ? 5.099 64.788 49.273 1.00 13.31 212 ALA B CA 1
ATOM 5481 C C . ALA B 1 215 ? 5.024 65.409 47.879 1.00 13.67 212 ALA B C 1
ATOM 5482 O O . ALA B 1 215 ? 4.023 66.085 47.557 1.00 14.36 212 ALA B O 1
ATOM 5484 N N . GLY B 1 216 ? 6.053 65.152 47.075 1.00 13.44 213 GLY B N 1
ATOM 5485 C CA . GLY B 1 216 ? 6.165 65.770 45.745 1.00 13.80 213 GLY B CA 1
ATOM 5486 C C . GLY B 1 216 ? 7.205 66.871 45.750 1.00 14.30 213 GLY B C 1
ATOM 5487 O O . GLY B 1 216 ? 7.656 67.273 44.662 1.00 16.08 213 GLY B O 1
ATOM 5488 N N . THR B 1 217 ? 7.567 67.382 46.930 1.00 14.72 214 THR B N 1
ATOM 5489 C CA . THR B 1 217 ? 8.587 68.448 47.097 1.00 15.16 214 THR B CA 1
ATOM 549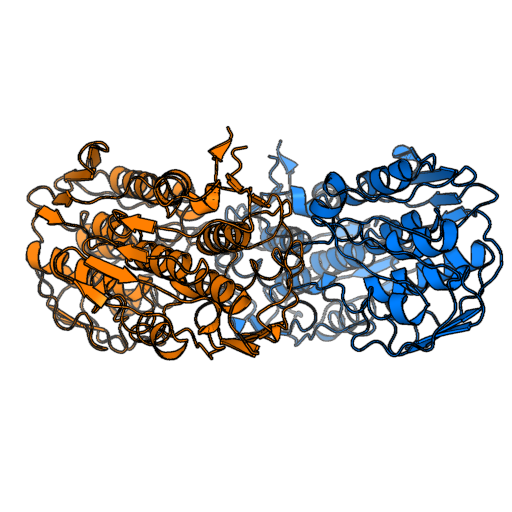0 C C . THR B 1 217 ? 9.858 67.818 47.662 1.00 14.99 214 THR B C 1
ATOM 5491 O O . THR B 1 217 ? 9.835 66.651 48.041 1.00 14.84 214 THR B O 1
ATOM 5495 N N . GLU B 1 218 ? 10.944 68.590 47.764 1.00 16.06 215 GLU B N 1
ATOM 5496 C CA . GLU B 1 218 ? 12.189 68.013 48.317 1.00 16.45 215 GLU B CA 1
ATOM 5497 C C . GLU B 1 218 ? 12.104 67.820 49.834 1.00 14.68 215 GLU B C 1
ATOM 5498 O O . GLU B 1 218 ? 13.036 67.230 50.367 1.00 15.47 215 GLU B O 1
ATOM 5504 N N . THR B 1 219 ? 11.029 68.272 50.499 1.00 14.64 216 THR B N 1
ATOM 5505 C CA . THR B 1 219 ? 10.950 68.125 51.974 1.00 14.44 216 THR B CA 1
ATOM 5506 C C . THR B 1 219 ? 9.615 67.516 52.414 1.00 13.45 216 THR B C 1
ATOM 5507 O O . THR B 1 219 ? 8.572 68.127 52.167 1.00 13.80 216 THR B O 1
ATOM 5511 N N . ILE B 1 220 ? 9.670 66.348 53.055 1.00 13.19 217 ILE B N 1
ATOM 5512 C CA . ILE B 1 220 ? 8.450 65.704 53.608 1.00 12.47 217 ILE B CA 1
ATOM 5513 C C . ILE B 1 220 ? 8.484 65.850 55.129 1.00 12.94 217 ILE B C 1
ATOM 5514 O O . ILE B 1 220 ? 9.519 65.527 55.746 1.00 13.54 217 ILE B O 1
ATOM 5519 N N . THR B 1 221 ? 7.374 66.302 55.698 1.00 12.54 218 THR B N 1
ATOM 5520 C CA . THR B 1 221 ? 7.274 66.427 57.165 1.00 13.56 218 THR B CA 1
ATOM 5521 C C . THR B 1 221 ? 6.185 65.476 57.658 1.00 13.71 218 THR B C 1
ATOM 5522 O O . THR B 1 221 ? 5.057 65.548 57.168 1.00 15.37 218 THR B O 1
ATOM 5526 N N . ILE B 1 222 ? 6.521 64.616 58.618 1.00 12.60 219 ILE B N 1
ATOM 5527 C CA . ILE B 1 222 ? 5.538 63.664 59.191 1.00 12.79 219 ILE B CA 1
ATOM 5528 C C . ILE B 1 222 ? 5.384 63.965 60.683 1.00 13.28 219 ILE B C 1
ATOM 5529 O O . ILE B 1 222 ? 6.418 64.033 61.371 1.00 14.06 219 ILE B O 1
ATOM 5534 N N . THR B 1 223 ? 4.158 64.143 61.154 1.00 13.10 220 THR B N 1
ATOM 5535 C CA . THR B 1 223 ? 3.917 64.343 62.601 1.00 13.71 220 THR B CA 1
ATOM 5536 C C . THR B 1 223 ? 3.361 63.019 63.109 1.00 13.24 220 THR B C 1
ATOM 5537 O O . THR B 1 223 ? 2.261 62.622 62.679 1.00 13.39 220 THR B O 1
ATOM 5541 N N . GLY B 1 224 ? 4.073 62.338 64.000 1.00 13.21 221 GLY B N 1
ATOM 5542 C CA . GLY B 1 224 ? 3.589 61.015 64.422 1.00 13.30 221 GLY B CA 1
ATOM 5543 C C . GLY B 1 224 ? 2.261 61.053 65.163 1.00 13.72 221 GLY B C 1
ATOM 5544 O O . GLY B 1 224 ? 1.975 62.048 65.864 1.00 15.31 221 GLY B O 1
ATOM 5545 N N . VAL B 1 225 ? 1.487 59.980 64.984 1.00 13.34 222 VAL B N 1
ATOM 5546 C CA . VAL B 1 225 ? 0.200 59.757 65.709 1.00 14.42 222 VAL B CA 1
ATOM 5547 C C . VAL B 1 225 ? 0.280 58.396 66.412 1.00 15.24 222 VAL B C 1
ATOM 5548 O O . VAL B 1 225 ? 1.220 57.639 66.177 1.00 15.49 222 VAL B O 1
ATOM 5552 N N A GLU B 1 226 ? -0.705 58.135 67.265 0.60 15.65 223 GLU B N 1
ATOM 5553 N N B GLU B 1 226 ? -0.691 58.062 67.263 0.40 15.60 223 GLU B N 1
ATOM 5554 C CA A GLU B 1 226 ? -0.774 56.892 68.067 0.60 17.15 223 GLU B CA 1
ATOM 5555 C CA B GLU B 1 226 ? -0.612 56.769 68.005 0.40 16.57 223 GLU B CA 1
ATOM 5556 C C A GLU B 1 226 ? -1.078 55.682 67.177 0.60 16.42 223 GLU B C 1
ATOM 5557 C C B GLU B 1 226 ? -1.128 55.591 67.168 0.40 15.69 223 GLU B C 1
ATOM 5558 O O A GLU B 1 226 ? -0.333 54.678 67.274 0.60 17.06 223 GLU B O 1
ATOM 5559 O O B GLU B 1 226 ? -0.653 54.457 67.369 0.40 15.74 223 GLU B O 1
ATOM 5570 N N A LYS B 1 227 ? -2.090 55.798 66.311 0.60 16.34 224 LYS B N 1
ATOM 5571 N N B LYS B 1 227 ? -2.070 55.826 66.263 0.40 15.08 224 LYS B N 1
ATOM 5572 C CA A LYS B 1 227 ? -2.535 54.646 65.484 0.60 17.00 224 LYS B CA 1
ATOM 5573 C CA B LYS B 1 227 ? -2.600 54.673 65.497 0.40 15.35 224 LYS B CA 1
ATOM 5574 C C A LYS B 1 227 ? -3.126 55.117 64.153 0.60 16.26 224 LYS B C 1
ATOM 5575 C C B LYS B 1 227 ? -3.077 55.143 64.128 0.40 15.14 224 LYS B C 1
ATOM 5576 O O A LYS B 1 227 ? -3.628 56.259 64.068 0.60 15.46 224 LYS B O 1
ATOM 5577 O O B LYS B 1 227 ? -3.357 56.347 63.975 0.40 14.51 224 LYS B O 1
ATOM 5588 N N . LEU B 1 228 ? -3.103 54.221 63.165 1.00 15.05 225 LEU B N 1
ATOM 5589 C CA . LEU B 1 228 ? -3.698 54.488 61.833 1.00 14.64 225 LEU B CA 1
ATOM 5590 C C . LEU B 1 228 ? -4.912 53.568 61.667 1.00 14.23 225 LEU B C 1
ATOM 5591 O O . LEU B 1 228 ? -4.985 52.475 62.324 1.00 15.11 225 LEU B O 1
ATOM 5596 N N . HIS B 1 229 ? -5.793 53.956 60.755 1.00 13.61 226 HIS B N 1
ATOM 5597 C CA . HIS B 1 229 ? -7.056 53.243 60.467 1.00 14.15 226 HIS B CA 1
ATOM 5598 C C . HIS B 1 229 ? -7.044 52.781 59.010 1.00 13.87 226 HIS B C 1
ATOM 5599 O O . HIS B 1 229 ? -6.482 53.501 58.158 1.00 15.98 226 HIS B O 1
ATOM 5606 N N . GLY B 1 230 ? -7.683 51.663 58.708 1.00 13.57 227 GLY B N 1
ATOM 5607 C CA . GLY B 1 230 ? -7.766 51.202 57.317 1.00 14.20 227 GLY B CA 1
ATOM 5608 C C . GLY B 1 230 ? -8.575 52.159 56.472 1.00 13.82 227 GLY B C 1
ATOM 5609 O O . GLY B 1 230 ? -9.381 52.947 57.033 1.00 16.16 227 GLY B O 1
ATOM 5610 N N . THR B 1 231 ? -8.395 52.104 55.164 1.00 13.58 228 THR B N 1
ATOM 5611 C CA . THR B 1 231 ? -9.159 52.981 54.251 1.00 13.56 228 THR B CA 1
ATOM 5612 C C . THR B 1 231 ? -9.264 52.278 52.895 1.00 13.61 228 THR B C 1
ATOM 5613 O O . THR B 1 231 ? -8.717 51.181 52.736 1.00 14.37 228 THR B O 1
ATOM 5617 N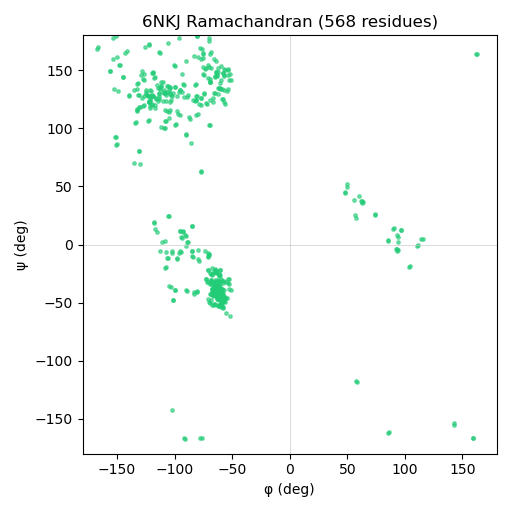 N . THR B 1 232 ? -9.961 52.901 51.954 1.00 12.69 229 THR B N 1
ATOM 5618 C CA . THR B 1 232 ? -10.091 52.383 50.577 1.00 13.40 229 THR B CA 1
ATOM 5619 C C . THR B 1 232 ? -9.388 53.382 49.662 1.00 14.03 229 THR B C 1
ATOM 5620 O O . THR B 1 232 ? -9.611 54.582 49.806 1.00 16.60 229 THR B O 1
ATOM 5624 N N . HIS B 1 233 ? -8.579 52.886 48.736 1.00 12.30 230 HIS B N 1
ATOM 5625 C CA . HIS B 1 233 ? -7.721 53.761 47.899 1.00 12.73 230 HIS B CA 1
ATOM 5626 C C . HIS B 1 233 ? -7.493 53.154 46.515 1.00 12.32 230 HIS B C 1
ATOM 5627 O O . HIS B 1 233 ? -7.124 51.973 46.425 1.00 12.37 230 HIS B O 1
ATOM 5634 N N . ASN B 1 234 ? -7.669 53.976 45.488 1.00 11.84 231 ASN B N 1
ATOM 5635 C CA . ASN B 1 234 ? -7.334 53.584 44.102 1.00 12.40 231 ASN B CA 1
ATOM 5636 C C . ASN B 1 234 ? -5.838 53.768 43.850 1.00 12.91 231 ASN B C 1
ATOM 5637 O O . ASN B 1 234 ? -5.324 54.872 44.047 1.00 13.13 231 ASN B O 1
ATOM 5642 N N . VAL B 1 235 ? -5.153 52.711 43.445 1.00 12.41 232 VAL B N 1
ATOM 5643 C CA . VAL B 1 235 ? -3.734 52.844 43.032 1.00 12.54 232 VAL B CA 1
ATOM 5644 C C . VAL B 1 235 ? -3.642 53.802 41.831 1.00 12.38 232 VAL B C 1
ATOM 5645 O O . VAL B 1 235 ? -4.447 53.693 40.890 1.00 12.60 232 VAL B O 1
ATOM 5649 N N . VAL B 1 236 ? -2.694 54.726 41.874 1.00 12.22 233 VAL B N 1
ATOM 5650 C CA . VAL B 1 236 ? -2.426 55.640 40.729 1.00 12.47 233 VAL B CA 1
ATOM 5651 C C . VAL B 1 236 ? -2.087 54.820 39.475 1.00 12.35 233 VAL B C 1
ATOM 5652 O O . VAL B 1 236 ? -1.477 53.732 39.586 1.00 12.79 233 VAL B O 1
ATOM 5656 N N . GLN B 1 237 ? -2.453 55.330 38.307 1.00 11.58 234 GLN B N 1
ATOM 5657 C CA . GLN B 1 237 ? -2.104 54.681 37.030 1.00 11.59 234 GLN B CA 1
ATOM 5658 C C . GLN B 1 237 ? -0.576 54.506 36.895 1.00 10.91 234 GLN B C 1
ATOM 5659 O O . GLN B 1 237 ? 0.199 55.347 37.353 1.00 11.30 234 GLN B O 1
ATOM 5665 N N . ASP B 1 238 ? -0.175 53.407 36.275 1.00 11.17 235 ASP B N 1
ATOM 5666 C CA . ASP B 1 238 ? 1.247 53.117 35.976 1.00 11.01 235 ASP B CA 1
ATOM 5667 C C . ASP B 1 238 ? 1.757 54.087 34.900 1.00 10.23 235 ASP B C 1
ATOM 5668 O O . ASP B 1 238 ? 1.507 53.871 33.703 1.00 10.91 235 ASP B O 1
ATOM 5673 N N . ARG B 1 239 ? 2.514 55.098 35.296 1.00 10.65 236 ARG B N 1
ATOM 5674 C CA . ARG B 1 239 ? 3.043 56.090 34.331 1.00 10.80 236 ARG B CA 1
ATOM 5675 C C . ARG B 1 239 ? 4.126 55.448 33.459 1.00 10.71 236 ARG B C 1
ATOM 5676 O O . ARG B 1 239 ? 4.363 55.970 32.357 1.00 10.91 236 ARG B O 1
ATOM 5684 N N . ILE B 1 240 ? 4.760 54.358 33.895 1.00 10.50 237 ILE B N 1
ATOM 5685 C CA . ILE B 1 240 ? 5.806 53.719 33.049 1.00 10.49 237 ILE B CA 1
ATOM 5686 C C . ILE B 1 240 ? 5.136 52.858 31.988 1.00 10.71 237 ILE B C 1
ATOM 5687 O O . ILE B 1 240 ? 5.578 52.895 30.820 1.00 10.71 237 ILE B O 1
ATOM 5692 N N . GLU B 1 241 ? 4.069 52.146 32.323 1.00 10.97 238 GLU B N 1
ATOM 5693 C CA . GLU B 1 241 ? 3.337 51.416 31.266 1.00 11.13 238 GLU B CA 1
ATOM 5694 C C . GLU B 1 241 ? 2.749 52.457 30.304 1.00 10.91 238 GLU B C 1
ATOM 5695 O O . GLU B 1 241 ? 2.840 52.275 29.075 1.00 10.80 238 GLU B O 1
ATOM 5701 N N . ALA B 1 242 ? 2.153 53.538 30.816 1.00 10.67 239 ALA B N 1
ATOM 5702 C CA . ALA B 1 242 ? 1.593 54.587 29.938 1.00 10.59 239 ALA B CA 1
ATOM 5703 C C . ALA B 1 242 ? 2.695 55.103 29.014 1.00 10.35 239 ALA B C 1
ATOM 5704 O O . ALA B 1 242 ? 2.479 55.196 27.782 1.00 10.68 239 ALA B O 1
ATOM 5706 N N . GLY B 1 243 ? 3.854 55.455 29.570 1.00 10.00 240 GLY B N 1
ATOM 5707 C CA . GLY B 1 243 ? 4.951 56.014 28.768 1.00 10.53 240 GLY B CA 1
ATOM 5708 C C . GLY B 1 243 ? 5.469 55.023 27.750 1.00 10.27 240 GLY B C 1
ATOM 5709 O O . GLY B 1 243 ? 5.891 55.422 26.656 1.00 10.83 240 GLY B O 1
ATOM 5710 N N . THR B 1 244 ? 5.430 53.742 28.081 1.00 10.11 241 THR B N 1
ATOM 5711 C CA . THR B 1 244 ? 5.891 52.685 27.162 1.00 10.45 241 THR B CA 1
ATOM 5712 C C . THR B 1 244 ? 4.995 52.681 25.919 1.00 10.44 241 THR B C 1
ATOM 5713 O O . THR B 1 244 ? 5.521 52.584 24.789 1.00 11.03 241 THR B O 1
ATOM 5717 N N . PHE B 1 245 ? 3.687 52.822 26.098 1.00 10.73 242 PHE B N 1
ATOM 5718 C CA . PHE B 1 245 ? 2.785 52.901 24.912 1.00 10.96 242 PHE B CA 1
ATOM 5719 C C . PHE B 1 245 ? 2.946 54.233 24.182 1.00 10.98 242 PHE B C 1
ATOM 5720 O O . PHE B 1 245 ? 2.776 54.237 22.939 1.00 11.48 242 PHE B O 1
ATOM 5728 N N . MET B 1 246 ? 3.248 55.322 24.872 1.00 10.71 243 MET B N 1
ATOM 5729 C CA . MET B 1 246 ? 3.542 56.592 24.159 1.00 11.10 243 MET B CA 1
ATOM 5730 C C . MET B 1 246 ? 4.757 56.401 23.249 1.00 10.86 243 MET B C 1
ATOM 5731 O O . MET B 1 246 ? 4.729 56.808 22.078 1.00 11.05 243 MET B O 1
ATOM 5736 N N . VAL B 1 247 ? 5.806 55.745 23.751 1.00 10.77 244 VAL B N 1
ATOM 5737 C CA . VAL B 1 247 ? 7.037 55.479 22.948 1.00 11.43 244 VAL B CA 1
ATOM 5738 C C . VAL B 1 247 ? 6.694 54.532 21.797 1.00 11.80 244 VAL B C 1
ATOM 5739 O O . VAL B 1 247 ? 7.153 54.754 20.659 1.00 11.99 244 VAL B O 1
ATOM 5743 N N . ALA B 1 248 ? 5.899 53.496 22.046 1.00 11.38 245 ALA B N 1
ATOM 5744 C CA . ALA B 1 248 ? 5.514 52.548 20.972 1.00 11.86 245 ALA B CA 1
ATOM 5745 C C . ALA B 1 248 ? 4.793 53.288 19.842 1.00 11.71 245 ALA B C 1
ATOM 5746 O O . ALA B 1 248 ? 5.079 53.042 18.649 1.00 12.38 245 ALA B O 1
ATOM 5748 N N . ALA B 1 249 ? 3.848 54.159 20.193 1.00 11.62 246 ALA B N 1
ATOM 5749 C CA . ALA B 1 249 ? 3.132 54.945 19.173 1.00 12.11 246 ALA B CA 1
ATOM 5750 C C . ALA B 1 249 ? 4.123 55.802 18.386 1.00 11.68 246 ALA B C 1
ATOM 5751 O O . ALA B 1 249 ? 4.083 55.827 17.146 1.00 12.77 246 ALA B O 1
ATOM 5753 N N . ALA B 1 250 ? 5.008 56.491 19.086 1.00 11.54 247 ALA B N 1
ATOM 5754 C CA . ALA B 1 250 ? 5.966 57.385 18.412 1.00 12.40 247 ALA B CA 1
ATOM 5755 C C . ALA B 1 250 ? 6.880 56.633 17.441 1.00 12.54 247 ALA B C 1
ATOM 5756 O O . ALA B 1 250 ? 7.109 57.114 16.318 1.00 13.02 247 ALA B O 1
ATOM 5758 N N A MET B 1 251 ? 7.382 55.473 17.829 0.60 12.34 248 MET B N 1
ATOM 5759 N N B MET B 1 251 ? 7.380 55.466 17.867 0.40 12.38 248 MET B N 1
ATOM 5760 C CA A MET B 1 251 ? 8.414 54.836 16.975 0.60 13.01 248 MET B CA 1
ATOM 5761 C CA B MET B 1 251 ? 8.343 54.619 17.100 0.40 12.75 248 MET B CA 1
ATOM 5762 C C A MET B 1 251 ? 7.777 54.053 15.815 0.60 13.14 248 MET B C 1
ATOM 5763 C C B MET B 1 251 ? 7.750 54.113 15.795 0.40 13.01 248 MET B C 1
ATOM 5764 O O A MET B 1 251 ? 8.532 53.640 14.937 0.60 13.50 248 MET B O 1
ATOM 5765 O O B MET B 1 251 ? 8.504 53.931 14.838 0.40 13.32 248 MET B O 1
ATOM 5774 N N . THR B 1 252 ? 6.447 53.875 15.795 1.00 12.77 249 THR B N 1
ATOM 5775 C CA . THR B 1 252 ? 5.761 53.197 14.670 1.00 13.52 249 THR B CA 1
ATOM 5776 C C . THR B 1 252 ? 4.985 54.192 13.812 1.00 13.80 249 THR B C 1
ATOM 5777 O O . THR B 1 252 ? 4.278 53.738 12.899 1.00 15.13 249 THR B O 1
ATOM 5781 N N . GLY B 1 253 ? 5.098 55.496 14.070 1.00 13.48 250 GLY B N 1
ATOM 5782 C CA . GLY B 1 253 ? 4.333 56.479 13.289 1.00 13.85 250 GLY B CA 1
ATOM 5783 C C . GLY B 1 253 ? 2.842 56.271 13.489 1.00 13.85 250 GLY B C 1
ATOM 5784 O O . GLY B 1 253 ? 2.060 56.487 12.554 1.00 14.68 250 GLY B O 1
ATOM 5785 N N . GLY B 1 254 ? 2.465 55.916 14.710 1.00 13.39 251 GLY B N 1
ATOM 5786 C CA . GLY B 1 254 ? 1.081 55.567 15.052 1.00 13.41 251 GLY B CA 1
ATOM 5787 C C . GLY B 1 254 ? 0.224 56.723 15.521 1.00 13.27 251 GLY B C 1
ATOM 5788 O O . GLY B 1 254 ? 0.578 57.903 15.353 1.00 13.87 251 GLY B O 1
ATOM 5789 N N . ASP B 1 255 ? -0.925 56.337 16.065 1.00 13.14 252 ASP B N 1
ATOM 5790 C CA . ASP B 1 255 ? -1.966 57.251 16.574 1.00 13.68 252 ASP B CA 1
ATOM 5791 C C . ASP B 1 255 ? -2.671 56.494 17.693 1.00 12.94 252 ASP B C 1
ATOM 5792 O O . ASP B 1 255 ? -3.591 55.696 17.406 1.00 13.45 252 ASP B O 1
ATOM 5797 N N . VAL B 1 256 ? -2.191 56.685 18.914 1.00 12.36 253 VAL B N 1
ATOM 5798 C CA . VAL B 1 256 ? -2.685 55.877 20.060 1.00 12.24 253 VAL B CA 1
ATOM 5799 C C . VAL B 1 256 ? -3.193 56.787 21.166 1.00 11.95 253 VAL B C 1
ATOM 5800 O O . VAL B 1 256 ? -2.483 57.754 21.544 1.00 12.26 253 VAL B O 1
ATOM 5804 N N . LEU B 1 257 ? -4.383 56.483 21.659 1.00 11.82 254 LEU B N 1
ATOM 5805 C CA . LEU B 1 257 ? -4.929 57.176 22.846 1.00 12.20 254 LEU B CA 1
ATOM 5806 C C . LEU B 1 257 ? -4.577 56.354 24.082 1.00 12.24 254 LEU B C 1
ATOM 5807 O O . LEU B 1 257 ? -5.014 55.189 24.182 1.00 12.71 254 LEU B O 1
ATOM 5812 N N A ILE B 1 258 ? -3.730 56.906 24.944 0.60 11.63 255 ILE B N 1
ATOM 5813 N N B ILE B 1 258 ? -3.760 56.937 24.968 0.40 12.51 255 ILE B N 1
ATOM 5814 C CA A ILE B 1 258 ? -3.406 56.209 26.220 0.60 11.14 255 ILE B CA 1
ATOM 5815 C CA B ILE B 1 258 ? -3.379 56.328 26.280 0.40 12.56 255 ILE B CA 1
ATOM 5816 C C A ILE B 1 258 ? -4.469 56.666 27.229 0.60 11.73 255 ILE B C 1
ATOM 5817 C C B ILE B 1 258 ? -4.501 56.703 27.248 0.40 12.57 255 ILE B C 1
ATOM 5818 O O A ILE B 1 258 ? -4.450 57.845 27.662 0.60 11.86 255 ILE B O 1
ATOM 5819 O O B ILE B 1 258 ? -4.530 57.870 27.706 0.40 12.40 255 ILE B O 1
ATOM 5828 N N . ARG B 1 259 ? -5.425 55.781 27.500 1.00 12.60 256 ARG B N 1
ATOM 5829 C CA . ARG B 1 259 ? -6.621 56.140 28.303 1.00 13.16 256 ARG B CA 1
ATOM 5830 C C . ARG B 1 259 ? -6.277 56.665 29.698 1.00 12.82 256 ARG B C 1
ATOM 5831 O O . ARG B 1 259 ? -5.502 56.019 30.430 1.00 12.85 256 ARG B O 1
ATOM 5839 N N . ASP B 1 260 ? -6.874 57.809 30.038 1.00 13.34 257 ASP B N 1
ATOM 5840 C CA . ASP B 1 260 ? -6.789 58.390 31.403 1.00 13.96 257 ASP B CA 1
ATOM 5841 C C . ASP B 1 260 ? -5.346 58.649 31.853 1.00 13.57 257 ASP B C 1
ATOM 5842 O O . ASP B 1 260 ? -5.127 58.827 33.067 1.00 13.84 257 ASP B O 1
ATOM 5847 N N . ALA B 1 261 ? -4.417 58.800 30.934 1.00 12.96 258 ALA B N 1
ATOM 5848 C CA . ALA B 1 261 ? -3.021 59.081 31.325 1.00 13.48 258 ALA B CA 1
ATOM 5849 C C . ALA B 1 261 ? -2.944 60.428 32.048 1.00 13.62 258 ALA B C 1
ATOM 5850 O O . ALA B 1 261 ? -3.691 61.380 31.700 1.00 15.16 258 ALA B O 1
ATOM 5852 N N . VAL B 1 262 ? -2.050 60.516 33.024 1.00 13.18 259 VAL B N 1
ATOM 5853 C CA . VAL B 1 262 ? -1.898 61.746 33.837 1.00 13.66 259 VAL B CA 1
ATOM 5854 C C . VAL B 1 262 ? -0.752 62.571 33.276 1.00 13.99 259 VAL B C 1
ATOM 5855 O O . VAL B 1 262 ? 0.407 62.175 33.391 1.00 13.11 259 VAL B O 1
ATOM 5859 N N . TRP B 1 263 ? -1.091 63.723 32.712 1.00 15.21 260 TRP B N 1
ATOM 5860 C CA . TRP B 1 263 ? -0.074 64.574 32.064 1.00 15.91 260 TRP B CA 1
ATOM 5861 C C . TRP B 1 263 ? 1.075 64.917 33.027 1.00 13.80 260 TRP B C 1
ATOM 5862 O O . TRP B 1 263 ? 2.248 64.826 32.676 1.00 14.27 260 TRP B O 1
ATOM 5873 N N . GLU B 1 264 ? 0.705 65.304 34.231 1.00 14.19 261 GLU B N 1
ATOM 5874 C CA . GLU B 1 264 ? 1.690 65.770 35.222 1.00 14.84 261 GLU B CA 1
ATOM 5875 C C . GLU B 1 264 ? 2.664 64.654 35.622 1.00 14.67 261 GLU B C 1
ATOM 5876 O O . GLU B 1 264 ? 3.763 64.990 36.038 1.00 20.29 261 GLU B O 1
ATOM 5882 N N . HIS B 1 265 ? 2.300 63.393 35.469 1.00 12.92 262 HIS B N 1
ATOM 5883 C CA . HIS B 1 265 ? 3.235 62.305 35.833 1.00 12.94 262 HIS B CA 1
ATOM 5884 C C . HIS B 1 265 ? 4.207 61.976 34.697 1.00 13.27 262 HIS B C 1
ATOM 5885 O O . HIS B 1 265 ? 5.180 61.291 34.943 1.00 15.53 262 HIS B O 1
ATOM 5892 N N A ASN B 1 266 ? 3.703 62.271 33.488 0.50 13.96 263 ASN B N 1
ATOM 5893 N N B ASN B 1 266 ? 4.120 62.589 33.525 0.50 12.98 263 ASN B N 1
ATOM 5894 C CA A ASN B 1 266 ? 4.344 61.965 32.182 0.50 13.51 263 ASN B CA 1
ATOM 5895 C CA B ASN B 1 266 ? 5.133 62.261 32.474 0.50 12.36 263 ASN B CA 1
ATOM 5896 C C A ASN B 1 266 ? 5.142 63.172 31.636 0.50 14.67 263 ASN B C 1
ATOM 5897 C C B ASN B 1 266 ? 5.605 63.562 31.830 0.50 12.81 263 ASN B C 1
ATOM 5898 O O A ASN B 1 266 ? 5.742 62.974 30.597 0.50 13.22 263 ASN B O 1
ATOM 5899 O O B ASN B 1 266 ? 5.847 63.580 30.616 0.50 11.42 263 ASN B O 1
ATOM 5908 N N A ARG B 1 267 ? 5.261 64.304 32.364 0.50 16.17 264 ARG B N 1
ATOM 5909 N N B ARG B 1 267 ? 5.727 64.625 32.618 0.50 13.75 264 ARG B N 1
ATOM 5910 C CA A ARG B 1 267 ? 5.943 65.574 31.900 0.50 17.55 264 ARG B CA 1
ATOM 5911 C CA B ARG B 1 267 ? 6.099 65.909 31.986 0.50 15.23 264 ARG B CA 1
ATOM 5912 C C A ARG B 1 267 ? 7.314 65.450 31.221 0.50 17.37 264 ARG B C 1
ATOM 5913 C C B ARG B 1 267 ? 7.435 65.746 31.284 0.50 15.71 264 ARG B C 1
ATOM 5914 O O A ARG B 1 267 ? 7.424 65.917 30.114 0.50 14.85 264 ARG B O 1
ATOM 5915 O O B ARG B 1 267 ? 7.587 66.258 30.186 0.50 13.89 264 ARG B O 1
ATOM 5930 N N . PRO B 1 268 ? 8.457 65.051 31.860 1.00 17.70 265 PRO B N 1
ATOM 5931 C CA . PRO B 1 268 ? 9.748 65.034 31.176 1.00 18.47 265 PRO B CA 1
ATOM 5932 C C . PRO B 1 268 ? 9.782 64.106 29.960 1.00 14.16 265 PRO B C 1
ATOM 5933 O O . PRO B 1 268 ? 10.393 64.488 29.003 1.00 17.92 265 PRO B O 1
ATOM 5937 N N . LEU B 1 269 ? 8.970 63.033 30.009 1.00 14.16 266 LEU B N 1
ATOM 5938 C CA . LEU B 1 269 ? 8.892 62.166 28.791 1.00 12.75 266 LEU B CA 1
ATOM 5939 C C . LEU B 1 269 ? 8.161 62.932 27.692 1.00 11.87 266 LEU B C 1
ATOM 5940 O O . LEU B 1 269 ? 8.624 62.969 26.563 1.00 12.30 266 LEU B O 1
ATOM 5945 N N . ILE B 1 270 ? 7.008 63.501 28.018 1.00 11.52 267 ILE B N 1
ATOM 5946 C CA . ILE B 1 270 ? 6.211 64.249 27.006 1.00 11.87 267 ILE B CA 1
ATOM 5947 C C . ILE B 1 270 ? 7.030 65.407 26.428 1.00 12.01 267 ILE B C 1
ATOM 5948 O O . ILE B 1 270 ? 6.997 65.599 25.196 1.00 12.11 267 ILE B O 1
ATOM 5953 N N . ALA B 1 271 ? 7.728 66.167 27.277 1.00 12.34 268 ALA B N 1
ATOM 5954 C CA . ALA B 1 271 ? 8.520 67.300 26.746 1.00 12.59 268 ALA B CA 1
ATOM 5955 C C . ALA B 1 271 ? 9.577 66.795 25.755 1.00 12.40 268 ALA B C 1
ATOM 5956 O O . ALA B 1 271 ? 9.749 67.417 24.695 1.00 12.94 268 ALA B O 1
ATOM 5958 N N A LYS B 1 272 ? 10.239 65.664 26.047 0.50 12.08 269 LYS B N 1
ATOM 5959 N N B LYS B 1 272 ? 10.200 65.668 26.066 0.50 12.46 269 LYS B N 1
ATOM 5960 C CA A LYS B 1 272 ? 11.285 65.116 25.128 0.50 12.27 269 LYS B CA 1
ATOM 5961 C CA B LYS B 1 272 ? 11.242 65.154 25.155 0.50 12.87 269 LYS B CA 1
ATOM 5962 C C A LYS B 1 272 ? 10.644 64.545 23.853 0.50 12.15 269 LYS B C 1
ATOM 5963 C C B LYS B 1 272 ? 10.594 64.650 23.860 0.50 12.54 269 LYS B C 1
ATOM 5964 O O A LYS B 1 272 ? 11.285 64.595 22.792 0.50 12.42 269 LYS B O 1
ATOM 5965 O O B LYS B 1 272 ? 11.138 64.939 22.778 0.50 12.62 269 LYS B O 1
ATOM 5976 N N . LEU B 1 273 ? 9.447 63.970 23.953 1.00 12.25 270 LEU B N 1
ATOM 5977 C CA . LEU B 1 273 ? 8.738 63.509 22.725 1.00 12.05 270 LEU B CA 1
ATOM 5978 C C . LEU B 1 273 ? 8.394 64.734 21.855 1.00 12.47 270 LEU B C 1
ATOM 5979 O O . LEU B 1 273 ? 8.597 64.701 20.622 1.00 12.88 270 LEU B O 1
ATOM 5984 N N . LEU B 1 274 ? 7.893 65.806 22.465 1.00 12.41 271 LEU B N 1
ATOM 5985 C CA . LEU B 1 274 ? 7.565 67.038 21.699 1.00 12.60 271 LEU B CA 1
ATOM 5986 C C . LEU B 1 274 ? 8.845 67.608 21.064 1.00 13.08 271 LEU B C 1
ATOM 5987 O O . LEU B 1 274 ? 8.797 68.052 19.912 1.00 14.08 271 LEU B O 1
ATOM 5992 N N . GLU B 1 275 ? 9.945 67.622 21.797 1.00 12.88 272 GLU B N 1
ATOM 5993 C CA . GLU B 1 275 ? 11.215 68.152 21.241 1.00 13.31 272 GLU B CA 1
ATOM 5994 C C . GLU B 1 275 ? 11.631 67.308 20.027 1.00 14.32 272 GLU B C 1
ATOM 5995 O O . GLU B 1 275 ? 12.115 67.870 19.022 1.00 15.75 272 GLU B O 1
ATOM 6001 N N . MET B 1 276 ? 11.420 66.002 20.088 1.00 13.99 273 MET B N 1
ATOM 6002 C CA . MET B 1 276 ? 11.810 65.074 18.999 1.00 14.70 273 MET B CA 1
ATOM 6003 C C . MET B 1 276 ? 10.939 65.293 17.764 1.00 14.80 273 MET B C 1
ATOM 6004 O O . MET B 1 276 ? 11.407 64.992 16.659 1.00 16.87 273 MET B O 1
ATOM 6009 N N . GLY B 1 277 ? 9.736 65.829 17.911 1.00 14.01 274 GLY B N 1
ATOM 6010 C CA . GLY B 1 277 ? 8.836 66.042 16.766 1.00 14.36 274 GLY B CA 1
ATOM 6011 C C . GLY B 1 277 ? 7.583 65.183 16.840 1.00 14.47 274 GLY B C 1
ATOM 6012 O O . GLY B 1 277 ? 6.821 65.185 15.866 1.00 16.27 274 GLY B O 1
ATOM 6013 N N . VAL B 1 278 ? 7.400 64.450 17.937 1.00 13.86 275 VAL B N 1
ATOM 6014 C CA . VAL B 1 278 ? 6.165 63.652 18.155 1.00 13.62 275 VAL B CA 1
ATOM 6015 C C . VAL B 1 278 ? 5.035 64.608 18.535 1.00 14.38 275 VAL B C 1
ATOM 6016 O O . VAL B 1 278 ? 5.316 65.651 19.187 1.00 15.34 275 VAL B O 1
ATOM 6020 N N . GLU B 1 279 ? 3.810 64.290 18.139 1.00 14.96 276 GLU B N 1
ATOM 6021 C CA . GLU B 1 279 ? 2.662 65.120 18.572 1.00 16.31 276 GLU B CA 1
ATOM 6022 C C . GLU B 1 279 ? 2.023 64.455 19.798 1.00 15.10 276 GLU B C 1
ATOM 6023 O O . GLU B 1 279 ? 1.838 63.227 19.805 1.00 14.80 276 GLU B O 1
ATOM 6029 N N . VAL B 1 280 ? 1.790 65.235 20.847 1.00 13.97 277 VAL B N 1
ATOM 6030 C CA . VAL B 1 280 ? 1.197 64.717 22.111 1.00 13.92 277 VAL B CA 1
ATOM 6031 C C . VAL B 1 280 ? 0.053 65.660 22.464 1.00 14.61 277 VAL B C 1
ATOM 6032 O O . VAL B 1 280 ? 0.318 66.867 22.693 1.00 17.14 277 VAL B O 1
ATOM 6036 N N . ILE B 1 281 ? -1.164 65.122 22.502 1.00 14.30 278 ILE B N 1
ATOM 6037 C CA . ILE B 1 281 ? -2.398 65.940 22.646 1.00 16.24 278 ILE B CA 1
ATOM 6038 C C . ILE B 1 281 ? -3.169 65.483 23.878 1.00 14.99 278 ILE B C 1
ATOM 6039 O O . ILE B 1 281 ? -3.519 64.298 23.967 1.00 14.38 278 ILE B O 1
ATOM 6044 N N . GLU B 1 282 ? -3.431 66.403 24.793 1.00 15.67 279 GLU B N 1
ATOM 6045 C CA . GLU B 1 282 ? -4.303 66.107 25.939 1.00 15.78 279 GLU B CA 1
ATOM 6046 C C . GLU B 1 282 ? -5.767 66.136 25.474 1.00 15.29 279 GLU B C 1
ATOM 6047 O O . GLU B 1 282 ? -6.212 67.185 24.960 1.00 17.63 279 GLU B O 1
ATOM 6053 N N . GLU B 1 283 ? -6.477 65.025 25.619 1.00 13.32 280 GLU B N 1
ATOM 6054 C CA . GLU B 1 283 ? -7.892 64.928 25.202 1.00 13.27 280 GLU B CA 1
ATOM 6055 C C . GLU B 1 283 ? -8.761 64.533 26.396 1.00 13.07 280 GLU B C 1
ATOM 6056 O O . GLU B 1 283 ? -8.234 64.118 27.448 1.00 13.33 280 GLU B O 1
ATOM 6062 N N . ASP B 1 284 ? -10.067 64.571 26.228 1.00 13.65 281 ASP B N 1
ATOM 6063 C CA . ASP B 1 284 ? -10.963 64.212 27.354 1.00 14.40 281 ASP B CA 1
ATOM 6064 C C . ASP B 1 284 ? -10.750 62.762 27.818 1.00 14.68 281 ASP B C 1
ATOM 6065 O O . ASP B 1 284 ? -10.861 62.519 29.033 1.00 16.72 281 ASP B O 1
ATOM 6070 N N . GLU B 1 285 ? -10.482 61.819 26.927 1.00 13.88 282 GLU B N 1
ATOM 6071 C CA . GLU B 1 285 ? -10.416 60.395 27.334 1.00 14.83 282 GLU B CA 1
ATOM 6072 C C . GLU B 1 285 ? -8.987 59.937 27.628 1.00 13.55 282 GLU B C 1
ATOM 6073 O O . GLU B 1 285 ? -8.828 58.778 28.049 1.00 13.18 282 GLU B O 1
ATOM 6079 N N . GLY B 1 286 ? -7.995 60.788 27.392 1.00 12.37 283 GLY B N 1
ATOM 6080 C CA . GLY B 1 286 ? -6.609 60.366 27.632 1.00 12.72 283 GLY B CA 1
ATOM 6081 C C . GLY B 1 286 ? -5.629 61.211 26.866 1.00 12.04 283 GLY B C 1
ATOM 6082 O O . GLY B 1 286 ? -6.008 62.290 26.378 1.00 13.43 283 GLY B O 1
ATOM 6083 N N . ILE B 1 287 ? -4.390 60.741 26.796 1.00 11.55 284 ILE B N 1
ATOM 6084 C CA . ILE B 1 287 ? -3.330 61.480 26.070 1.00 11.93 284 ILE B CA 1
ATOM 6085 C C . ILE B 1 287 ? -3.097 60.776 24.742 1.00 11.74 284 ILE B C 1
ATOM 6086 O O . ILE B 1 287 ? -2.826 59.575 24.747 1.00 11.47 284 ILE B O 1
ATOM 6091 N N . ARG B 1 288 ? -3.259 61.507 23.647 1.00 11.48 285 ARG B N 1
ATOM 6092 C CA . ARG B 1 288 ? -3.025 60.930 22.305 1.00 11.53 285 ARG B CA 1
ATOM 6093 C C . ARG B 1 288 ? -1.594 61.198 21.842 1.00 11.86 285 ARG B C 1
ATOM 6094 O O . ARG B 1 288 ? -1.129 62.342 21.939 1.00 12.53 285 ARG B O 1
ATOM 6102 N N . VAL B 1 289 ? -0.937 60.157 21.365 1.00 11.51 286 VAL B N 1
ATOM 6103 C CA . VAL B 1 289 ? 0.422 60.278 20.783 1.00 12.19 286 VAL B CA 1
ATOM 6104 C C . VAL B 1 289 ? 0.354 59.885 19.313 1.00 12.90 286 VAL B C 1
ATOM 6105 O O . VAL B 1 289 ? -0.165 58.806 18.984 1.00 12.94 286 VAL B O 1
ATOM 6109 N N A ARG B 1 290 ? 0.829 60.790 18.462 0.60 12.91 287 ARG B N 1
ATOM 6110 N N B ARG B 1 290 ? 0.870 60.752 18.450 0.40 13.92 287 ARG B N 1
ATOM 6111 C CA A ARG B 1 290 ? 0.878 60.590 16.996 0.60 13.70 287 ARG B CA 1
ATOM 6112 C CA B ARG B 1 290 ? 0.872 60.449 17.002 0.40 15.24 287 ARG B CA 1
ATOM 6113 C C A ARG B 1 290 ? 2.283 60.938 16.503 0.60 13.30 287 ARG B C 1
ATOM 6114 C C B ARG B 1 290 ? 2.160 61.003 16.410 0.40 14.76 287 ARG B C 1
ATOM 6115 O O A ARG B 1 290 ? 2.961 61.778 17.097 0.60 12.39 287 ARG B O 1
ATOM 6116 O O B ARG B 1 290 ? 2.577 62.128 16.810 0.40 14.31 287 ARG B O 1
ATOM 6131 N N . SER B 1 291 ? 2.732 60.275 15.448 1.00 13.65 288 SER B N 1
ATOM 6132 C CA . SER B 1 291 ? 3.984 60.763 14.856 1.00 14.81 288 SER B CA 1
ATOM 6133 C C . SER B 1 291 ? 4.034 60.457 13.370 1.00 14.92 288 SER B C 1
ATOM 6134 O O . SER B 1 291 ? 3.363 59.521 12.893 1.00 15.18 288 SER B O 1
ATOM 6137 N N A GLN B 1 292 ? 4.801 61.307 12.696 0.60 15.82 289 GLN B N 1
ATOM 6138 N N B GLN B 1 292 ? 4.793 61.292 12.665 0.40 15.95 289 GLN B N 1
ATOM 6139 C CA A GLN B 1 292 ? 5.219 61.116 11.289 0.60 17.45 289 GLN B CA 1
ATOM 6140 C CA B GLN B 1 292 ? 5.173 61.038 11.253 0.40 17.30 289 GLN B CA 1
ATOM 6141 C C A GLN B 1 292 ? 6.684 60.672 11.403 0.60 16.66 289 GLN B C 1
ATOM 6142 C C B GLN B 1 292 ? 6.661 60.693 11.342 0.40 17.05 289 GLN B C 1
ATOM 6143 O O A GLN B 1 292 ? 7.479 61.441 11.962 0.60 15.39 289 GLN B O 1
ATOM 6144 O O B GLN B 1 292 ? 7.440 61.559 11.812 0.40 17.04 289 GLN B O 1
ATOM 6155 N N . LEU B 1 293 ? 7.016 59.475 10.947 1.00 16.80 290 LEU B N 1
ATOM 6156 C CA . LEU B 1 293 ? 8.404 58.977 11.138 1.00 16.82 290 LEU B CA 1
ATOM 6157 C C . LEU B 1 293 ? 9.458 59.933 10.587 1.00 16.76 290 LEU B C 1
ATOM 6158 O O . LEU B 1 293 ? 10.512 60.072 11.241 1.00 15.39 290 LEU B O 1
ATOM 6163 N N . GLU B 1 294 ? 9.185 60.604 9.468 1.00 16.80 291 GLU B N 1
ATOM 6164 C CA . GLU B 1 294 ? 10.211 61.498 8.862 1.00 17.55 291 GLU B CA 1
ATOM 6165 C C . GLU B 1 294 ? 10.435 62.756 9.701 1.00 18.12 291 GLU B C 1
ATOM 6166 O O . GLU B 1 294 ? 11.421 63.475 9.438 1.00 19.34 291 GLU B O 1
ATOM 6172 N N . ASN B 1 295 ? 9.589 63.017 10.702 1.00 16.55 292 ASN B N 1
ATOM 6173 C CA . ASN B 1 295 ? 9.740 64.247 11.512 1.00 17.89 292 ASN B CA 1
ATOM 6174 C C . ASN B 1 295 ? 10.548 63.981 12.779 1.00 16.76 292 ASN B C 1
ATOM 6175 O O . ASN B 1 295 ? 10.846 64.940 13.499 1.00 18.38 292 ASN B O 1
ATOM 6180 N N . LEU B 1 296 ? 10.893 62.725 13.059 1.00 14.78 293 LEU B N 1
ATOM 6181 C CA . LEU B 1 296 ? 11.577 62.414 14.339 1.00 15.04 293 LEU B CA 1
ATOM 6182 C C . LEU B 1 296 ? 13.048 62.814 14.263 1.00 14.82 293 LEU B C 1
ATOM 6183 O O . LEU B 1 296 ? 13.772 62.352 13.356 1.00 15.53 293 LEU B O 1
ATOM 6188 N N . LYS B 1 297 ? 13.477 63.617 15.226 1.00 14.46 294 LYS B N 1
ATOM 6189 C CA . LYS B 1 297 ? 14.854 64.145 15.294 1.00 15.00 294 LYS B CA 1
ATOM 6190 C C . LYS B 1 297 ? 15.545 63.644 16.559 1.00 13.90 294 LYS B C 1
ATOM 6191 O O . LYS B 1 297 ? 14.895 63.566 17.624 1.00 14.44 294 LYS B O 1
ATOM 6197 N N . ALA B 1 298 ? 16.834 63.380 16.445 1.00 13.37 295 ALA B N 1
ATOM 6198 C CA . ALA B 1 298 ? 17.640 62.916 17.584 1.00 13.64 295 ALA B CA 1
ATOM 6199 C C . ALA B 1 298 ? 17.569 63.923 18.734 1.00 13.82 295 ALA B C 1
ATOM 6200 O O . ALA B 1 298 ? 17.498 65.151 18.490 1.00 14.67 295 ALA B O 1
ATOM 6202 N N . VAL B 1 299 ? 17.716 63.422 19.951 1.00 13.56 296 VAL B N 1
ATOM 6203 C CA . VAL B 1 299 ? 17.692 64.280 21.157 1.00 13.00 296 VAL B CA 1
ATOM 6204 C C . VAL B 1 299 ? 18.703 63.728 22.155 1.00 12.61 296 VAL B C 1
ATOM 6205 O O . VAL B 1 299 ? 19.218 62.586 22.006 1.00 12.87 296 VAL B O 1
ATOM 6209 N N A HIS B 1 300 ? 18.961 64.544 23.168 0.50 12.63 297 HIS B N 1
ATOM 6210 N N B HIS B 1 300 ? 18.952 64.526 23.190 0.50 12.46 297 HIS B N 1
ATOM 6211 C CA A HIS B 1 300 ? 19.767 64.159 24.344 0.50 13.13 297 HIS B CA 1
ATOM 6212 C CA B HIS B 1 300 ? 19.816 64.170 24.340 0.50 12.87 297 HIS B CA 1
ATOM 6213 C C A HIS B 1 300 ? 18.798 63.934 25.504 0.50 12.49 297 HIS B C 1
ATOM 6214 C C B HIS B 1 300 ? 18.935 64.016 25.580 0.50 12.52 297 HIS B C 1
ATOM 6215 O O A HIS B 1 300 ? 17.817 64.712 25.642 0.50 12.05 297 HIS B O 1
ATOM 6216 O O B HIS B 1 300 ? 18.238 65.017 25.932 0.50 12.56 297 HIS B O 1
ATOM 6229 N N . VAL B 1 301 ? 19.020 62.868 26.258 1.00 12.28 298 VAL B N 1
ATOM 6230 C CA . VAL B 1 301 ? 18.226 62.609 27.483 1.00 11.94 298 VAL B CA 1
ATOM 6231 C C . VAL B 1 301 ? 19.191 62.287 28.612 1.00 12.13 298 VAL B C 1
ATOM 6232 O O . VAL B 1 301 ? 20.206 61.624 28.364 1.00 12.98 298 VAL B O 1
ATOM 6236 N N . LYS B 1 302 ? 18.881 62.782 29.803 1.00 12.42 299 LYS B N 1
ATOM 6237 C CA . LYS B 1 302 ? 19.632 62.400 31.020 1.00 12.24 299 LYS B CA 1
ATOM 6238 C C . LYS B 1 302 ? 18.617 61.915 32.058 1.00 11.80 299 LYS B C 1
ATOM 6239 O O . LYS B 1 302 ? 17.676 62.682 32.398 1.00 12.45 299 LYS B O 1
ATOM 6245 N N . THR B 1 303 ? 18.733 60.668 32.498 1.00 11.42 300 THR B N 1
ATOM 6246 C CA . THR B 1 303 ? 17.845 60.212 33.587 1.00 11.35 300 THR B CA 1
ATOM 6247 C C . THR B 1 303 ? 18.240 60.924 34.881 1.00 11.71 300 THR B C 1
ATOM 6248 O O . THR B 1 303 ? 19.448 61.148 35.129 1.00 12.16 300 THR B O 1
ATOM 6252 N N . LEU B 1 304 ? 17.228 61.265 35.660 1.00 11.55 301 LEU B N 1
ATOM 6253 C CA . LEU B 1 304 ? 17.441 61.979 36.935 1.00 11.93 301 LEU B CA 1
ATOM 6254 C C . LEU B 1 304 ? 16.283 61.637 37.848 1.00 11.72 301 LEU B C 1
ATOM 6255 O O . LEU B 1 304 ? 15.193 61.287 37.397 1.00 12.17 301 LEU B O 1
ATOM 6260 N N . PRO B 1 305 ? 16.467 61.821 39.171 1.00 12.36 302 PRO B N 1
ATOM 6261 C CA . PRO B 1 305 ? 15.345 61.711 40.097 1.00 12.08 302 PRO B CA 1
ATOM 6262 C C . PRO B 1 305 ? 14.182 62.607 39.634 1.00 12.28 302 PRO B C 1
ATOM 6263 O O . PRO B 1 305 ? 14.407 63.716 39.089 1.00 12.50 302 PRO B O 1
ATOM 6267 N N . HIS B 1 306 ? 12.950 62.173 39.879 1.00 12.04 303 HIS B N 1
ATOM 6268 C CA . HIS B 1 306 ? 11.769 62.986 39.507 1.00 12.82 303 HIS B CA 1
ATOM 6269 C C . HIS B 1 306 ? 11.968 64.374 40.108 1.00 13.51 303 HIS B C 1
ATOM 6270 O O . HIS B 1 306 ? 12.367 64.471 41.265 1.00 13.52 303 HIS B O 1
ATOM 6277 N N . PRO B 1 307 ? 11.598 65.488 39.438 1.00 14.33 304 PRO B N 1
ATOM 6278 C CA . PRO B 1 307 ? 10.884 65.542 38.163 1.00 14.72 304 PRO B CA 1
ATOM 6279 C C . PRO B 1 307 ? 11.694 65.442 36.866 1.00 13.24 304 PRO B C 1
ATOM 6280 O O . PRO B 1 307 ? 11.170 65.763 35.799 1.00 15.31 304 PRO B O 1
ATOM 6284 N N . GLY B 1 308 ? 12.944 64.982 36.985 1.00 12.41 305 GLY B N 1
ATOM 6285 C CA . GLY B 1 308 ? 13.763 64.698 35.800 1.00 12.26 305 GLY B CA 1
ATOM 6286 C C . GLY B 1 308 ? 13.244 63.471 35.059 1.00 11.80 305 GLY B C 1
ATOM 6287 O O . GLY B 1 308 ? 12.284 62.807 35.503 1.00 12.39 305 GLY B O 1
ATOM 6288 N N . PHE B 1 309 ? 13.892 63.175 33.952 1.00 11.09 306 PHE B N 1
ATOM 6289 C CA . PHE B 1 309 ? 13.461 62.070 33.074 1.00 11.08 306 PHE B CA 1
ATOM 6290 C C . PHE B 1 309 ? 13.609 60.748 33.826 1.00 11.00 306 PHE B C 1
ATOM 6291 O O . PHE B 1 309 ? 14.687 60.432 34.341 1.00 11.50 306 PHE B O 1
ATOM 6299 N N . PRO B 1 310 ? 12.571 59.897 33.847 1.00 10.77 307 PRO B N 1
ATOM 6300 C CA . PRO B 1 310 ? 12.625 58.686 34.661 1.00 10.88 307 PRO B CA 1
ATOM 6301 C C . PRO B 1 310 ? 13.513 57.579 34.100 1.00 10.33 307 PRO B C 1
ATOM 6302 O O . PRO B 1 310 ? 13.385 57.195 32.935 1.00 11.00 307 PRO B O 1
ATOM 6306 N N . THR B 1 311 ? 14.383 57.042 34.953 1.00 11.03 308 THR B N 1
ATOM 6307 C CA . THR B 1 311 ? 15.214 55.878 34.554 1.00 11.04 308 THR B CA 1
ATOM 6308 C C . THR B 1 311 ? 14.330 54.710 34.095 1.00 10.70 308 THR B C 1
ATOM 6309 O O . THR B 1 311 ? 14.733 53.966 33.186 1.00 10.77 308 THR B O 1
ATOM 6313 N N . ASP B 1 312 ? 13.128 54.564 34.656 1.00 10.36 309 ASP B N 1
ATOM 6314 C CA . ASP B 1 312 ? 12.263 53.427 34.261 1.00 10.57 309 ASP B CA 1
ATOM 6315 C C . ASP B 1 312 ? 11.708 53.595 32.844 1.00 10.70 309 ASP B C 1
ATOM 6316 O O . ASP B 1 312 ? 11.107 52.625 32.370 1.00 11.12 309 ASP B O 1
ATOM 6321 N N . MET B 1 313 ? 11.908 54.745 32.198 1.00 10.57 310 MET B N 1
ATOM 6322 C CA . MET B 1 313 ? 11.559 54.925 30.764 1.00 10.24 310 MET B CA 1
ATOM 6323 C C . MET B 1 313 ? 12.805 54.857 29.863 1.00 10.65 310 MET B C 1
ATOM 6324 O O . MET B 1 313 ? 12.643 54.926 28.630 1.00 11.03 310 MET B O 1
ATOM 6329 N N . GLN B 1 314 ? 14.011 54.766 30.418 1.00 10.54 311 GLN B N 1
ATOM 6330 C CA . GLN B 1 314 ? 15.240 54.904 29.613 1.00 10.47 311 GLN B CA 1
ATOM 6331 C C . GLN B 1 314 ? 15.345 53.850 28.516 1.00 10.33 311 GLN B C 1
ATOM 6332 O O . GLN B 1 314 ? 15.620 54.221 27.349 1.00 10.72 311 GLN B O 1
ATOM 6338 N N . ALA B 1 315 ? 15.198 52.572 28.865 1.00 10.74 312 ALA B N 1
ATOM 6339 C CA . ALA B 1 315 ? 15.465 51.529 27.851 1.00 11.20 312 ALA B CA 1
ATOM 6340 C C . ALA B 1 315 ? 14.485 51.683 26.686 1.00 10.77 312 ALA B C 1
ATOM 6341 O O . ALA B 1 315 ? 14.880 51.624 25.496 1.00 11.15 312 ALA B O 1
ATOM 6343 N N . GLN B 1 316 ? 13.213 51.854 27.013 1.00 10.95 313 GLN B N 1
ATOM 6344 C CA . GLN B 1 316 ? 12.172 52.048 25.989 1.00 11.00 313 GLN B CA 1
ATOM 6345 C C . GLN B 1 316 ? 12.512 53.274 25.120 1.00 10.52 313 GLN B C 1
ATOM 6346 O O . GLN B 1 316 ? 12.375 53.214 23.873 1.00 11.26 313 GLN B O 1
ATOM 6352 N N . PHE B 1 317 ? 12.957 54.363 25.734 1.00 10.43 314 PHE B N 1
ATOM 6353 C CA . PHE B 1 317 ? 13.275 55.580 24.955 1.00 11.21 314 PHE B CA 1
ATOM 6354 C C . PHE B 1 317 ? 14.472 55.314 24.037 1.00 10.93 314 PHE B C 1
ATOM 6355 O O . PHE B 1 317 ? 14.500 55.826 22.909 1.00 11.81 314 PHE B O 1
ATOM 6363 N N . THR B 1 318 ? 15.456 54.530 24.470 1.00 11.02 315 THR B N 1
ATOM 6364 C CA . THR B 1 318 ? 16.587 54.224 23.549 1.00 11.26 315 THR B CA 1
ATOM 6365 C C . THR B 1 318 ? 16.087 53.461 22.312 1.00 11.33 315 THR B C 1
ATOM 6366 O O . THR B 1 318 ? 16.661 53.656 21.221 1.00 12.39 315 THR B O 1
ATOM 6370 N N . ALA B 1 319 ? 15.033 52.650 22.447 1.00 11.63 316 ALA B N 1
ATOM 6371 C CA . ALA B 1 319 ? 14.466 51.973 21.261 1.00 11.70 316 ALA B CA 1
ATOM 6372 C C . ALA B 1 319 ? 13.921 53.032 20.291 1.00 12.16 316 ALA B C 1
ATOM 6373 O O . ALA B 1 319 ? 14.107 52.910 19.065 1.00 12.00 316 ALA B O 1
ATOM 6375 N N . LEU B 1 320 ? 13.264 54.063 20.808 1.00 12.31 317 LEU B N 1
ATOM 6376 C CA . LEU B 1 320 ? 12.763 55.163 19.937 1.00 11.63 317 LEU B CA 1
ATOM 6377 C C . LEU B 1 320 ? 13.943 55.921 19.316 1.00 11.93 317 LEU B C 1
ATOM 6378 O O . LEU B 1 320 ? 13.857 56.328 18.135 1.00 12.12 317 LEU B O 1
ATOM 6383 N N . MET B 1 321 ? 15.043 56.081 20.038 1.00 11.27 318 MET B N 1
ATOM 6384 C CA . MET B 1 321 ? 16.222 56.787 19.488 1.00 12.33 318 MET B CA 1
ATOM 6385 C C . MET B 1 321 ? 16.743 56.041 18.255 1.00 12.70 318 MET B C 1
ATOM 6386 O O . MET B 1 321 ? 17.360 56.686 17.375 1.00 13.35 318 MET B O 1
ATOM 6391 N N . THR B 1 322 ? 16.496 54.737 18.146 1.00 12.25 319 THR B N 1
ATOM 6392 C CA . THR B 1 322 ? 17.003 53.995 16.961 1.00 13.15 319 THR B CA 1
ATOM 6393 C C . THR B 1 322 ? 16.278 54.456 15.695 1.00 13.40 319 THR B C 1
ATOM 6394 O O . THR B 1 322 ? 16.839 54.214 14.610 1.00 13.76 319 THR B O 1
ATOM 6398 N N . VAL B 1 323 ? 15.103 55.075 15.783 1.00 13.72 320 VAL B N 1
ATOM 6399 C CA . VAL B 1 323 ? 14.396 55.425 14.513 1.00 15.30 320 VAL B CA 1
ATOM 6400 C C . VAL B 1 323 ? 14.440 56.927 14.241 1.00 16.33 320 VAL B C 1
ATOM 6401 O O . VAL B 1 323 ? 14.058 57.295 13.116 1.00 19.30 320 VAL B O 1
ATOM 6405 N N . ALA B 1 324 ? 14.948 57.741 15.161 1.00 15.26 321 ALA B N 1
ATOM 6406 C CA . ALA B 1 324 ? 15.014 59.201 14.934 1.00 15.88 321 ALA B CA 1
ATOM 6407 C C . ALA B 1 324 ? 16.171 59.526 13.976 1.00 16.93 321 ALA B C 1
ATOM 6408 O O . ALA B 1 324 ? 17.053 58.680 13.727 1.00 19.82 321 ALA B O 1
ATOM 6410 N N A LYS B 1 325 ? 16.139 60.715 13.381 0.70 15.86 322 LYS B N 1
ATOM 6411 N N B LYS B 1 325 ? 16.137 60.720 13.383 0.30 16.46 322 LYS B N 1
ATOM 6412 C CA A LYS B 1 325 ? 17.224 61.125 12.456 0.70 16.54 322 LYS B CA 1
ATOM 6413 C CA B LYS B 1 325 ? 17.204 61.135 12.433 0.30 16.69 322 LYS B CA 1
ATOM 6414 C C A LYS B 1 325 ? 18.325 61.841 13.227 0.70 16.11 322 LYS B C 1
ATOM 6415 C C B LYS B 1 325 ? 18.318 61.854 13.199 0.30 16.29 322 LYS B C 1
ATOM 6416 O O A LYS B 1 325 ? 18.036 62.872 13.876 0.70 16.45 322 LYS B O 1
ATOM 6417 O O B LYS B 1 325 ? 18.021 62.875 13.855 0.30 16.40 322 LYS B O 1
ATOM 6428 N N . GLY B 1 326 ? 19.551 61.351 13.091 1.00 15.88 323 GLY B N 1
ATOM 6429 C CA . GLY B 1 326 ? 20.716 61.940 13.767 1.00 15.94 323 GLY B CA 1
ATOM 6430 C C . GLY B 1 326 ? 21.209 61.072 14.902 1.00 15.70 323 GLY B C 1
ATOM 6431 O O . GLY B 1 326 ? 20.651 59.966 15.132 1.00 16.76 323 GLY B O 1
ATOM 6432 N N . GLU B 1 327 ? 22.177 61.593 15.628 1.00 15.90 324 GLU B N 1
ATOM 6433 C CA . GLU B 1 327 ? 22.793 60.845 16.751 1.00 15.66 324 GLU B CA 1
ATOM 6434 C C . GLU B 1 327 ? 22.168 61.293 18.074 1.00 14.91 324 GLU B C 1
ATOM 6435 O O . GLU B 1 327 ? 22.294 62.498 18.438 1.00 15.51 324 GLU B O 1
ATOM 6441 N N . SER B 1 328 ? 21.465 60.373 18.728 1.00 13.09 325 SER B N 1
ATOM 6442 C CA . SER B 1 328 ? 20.887 60.646 20.059 1.00 12.45 325 SER B CA 1
ATOM 6443 C C . SER B 1 328 ? 21.890 60.255 21.144 1.00 12.63 325 SER B C 1
ATOM 6444 O O . SER B 1 328 ? 22.788 59.441 20.879 1.00 13.69 325 SER B O 1
ATOM 6447 N N . THR B 1 329 ? 21.714 60.842 22.325 1.00 12.69 326 THR B N 1
ATOM 6448 C CA . THR B 1 329 ? 22.559 60.527 23.498 1.00 13.01 326 THR B CA 1
ATOM 6449 C C . THR B 1 329 ? 21.660 60.249 24.694 1.00 12.64 326 THR B C 1
ATOM 6450 O O . THR B 1 329 ? 20.745 61.036 24.942 1.00 12.67 326 THR B O 1
ATOM 6454 N N . MET B 1 330 ? 21.892 59.122 25.352 1.00 12.27 327 MET B N 1
ATOM 6455 C CA . MET B 1 330 ? 21.175 58.751 26.589 1.00 11.79 327 MET B CA 1
ATOM 6456 C C . MET B 1 330 ? 22.179 58.665 27.742 1.00 12.42 327 MET B C 1
ATOM 6457 O O . MET B 1 330 ? 23.139 57.872 27.638 1.00 13.45 327 MET B O 1
ATOM 6462 N N . VAL B 1 331 ? 22.015 59.510 28.758 1.00 11.80 328 VAL B N 1
ATOM 6463 C CA . VAL B 1 331 ? 22.891 59.464 29.954 1.00 12.50 328 VAL B CA 1
ATOM 6464 C C . VAL B 1 331 ? 22.068 58.859 31.102 1.00 12.73 328 VAL B C 1
ATOM 6465 O O . VAL B 1 331 ? 21.041 59.451 31.491 1.00 13.61 328 VAL B O 1
ATOM 6469 N N . GLU B 1 332 ? 22.478 57.688 31.575 1.00 12.65 329 GLU B N 1
ATOM 6470 C CA . GLU B 1 332 ? 21.772 57.001 32.685 1.00 12.87 329 GLU B CA 1
ATOM 6471 C C . GLU B 1 332 ? 22.528 57.294 33.986 1.00 13.68 329 GLU B C 1
ATOM 6472 O O . GLU B 1 332 ? 23.599 56.703 34.185 1.00 14.97 329 GLU B O 1
ATOM 6478 N N . THR B 1 333 ? 22.002 58.184 34.817 1.00 13.74 330 THR B N 1
ATOM 6479 C CA . THR B 1 333 ? 22.724 58.557 36.061 1.00 14.10 330 THR B CA 1
ATOM 6480 C C . THR B 1 333 ? 22.221 57.797 37.290 1.00 15.23 330 THR B C 1
ATOM 6481 O O . THR B 1 333 ? 22.876 57.896 38.342 1.00 16.30 330 THR B O 1
ATOM 6485 N N . VAL B 1 334 ? 21.077 57.114 37.210 1.00 14.59 331 VAL B N 1
ATOM 6486 C CA . VAL B 1 334 ? 20.460 56.541 38.443 1.00 15.05 331 VAL B CA 1
ATOM 6487 C C . VAL B 1 334 ? 20.982 55.132 38.712 1.00 15.49 331 VAL B C 1
ATOM 6488 O O . VAL B 1 334 ? 21.200 54.800 39.912 1.00 18.26 331 VAL B O 1
ATOM 6492 N N . PHE B 1 335 ? 21.143 54.322 37.682 1.00 14.74 332 PHE B N 1
ATOM 6493 C CA . PHE B 1 335 ? 21.628 52.924 37.807 1.00 16.68 332 PHE B CA 1
ATOM 6494 C C . PHE B 1 335 ? 22.923 52.801 37.020 1.00 17.69 332 PHE B C 1
ATOM 6495 O O . PHE B 1 335 ? 23.065 53.431 35.960 1.00 17.63 332 PHE B O 1
ATOM 6503 N N . GLU B 1 336 ? 23.837 51.944 37.482 1.00 18.12 333 GLU B N 1
ATOM 6504 C CA . GLU B 1 336 ? 25.163 51.830 36.822 1.00 20.34 333 GLU B CA 1
ATOM 6505 C C . GLU B 1 336 ? 25.227 50.804 35.679 1.00 19.09 333 GLU B C 1
ATOM 6506 O O . GLU B 1 336 ? 26.153 50.937 34.846 1.00 24.08 333 GLU B O 1
ATOM 6512 N N A ASN B 1 337 ? 24.320 49.803 35.629 0.50 17.35 334 ASN B N 1
ATOM 6513 N N B ASN B 1 337 ? 24.290 49.875 35.589 0.50 18.54 334 ASN B N 1
ATOM 6514 C CA A ASN B 1 337 ? 24.347 48.677 34.637 0.50 16.52 334 ASN B CA 1
ATOM 6515 C CA B ASN B 1 337 ? 24.438 48.851 34.531 0.50 18.65 334 ASN B CA 1
ATOM 6516 C C A ASN B 1 337 ? 22.979 48.564 33.946 0.50 15.05 334 ASN B C 1
ATOM 6517 C C B ASN B 1 337 ? 23.059 48.595 33.914 0.50 16.43 334 ASN B C 1
ATOM 6518 O O A ASN B 1 337 ? 22.426 47.444 33.893 0.50 14.59 334 ASN B O 1
ATOM 6519 O O B ASN B 1 337 ? 22.596 47.450 33.888 0.50 16.48 334 ASN B O 1
ATOM 6528 N N . ARG B 1 338 ? 22.480 49.658 33.355 1.00 14.40 335 ARG B N 1
ATOM 6529 C CA . ARG B 1 338 ? 21.130 49.607 32.751 1.00 13.39 335 ARG B CA 1
ATOM 6530 C C . ARG B 1 338 ? 21.169 49.837 31.236 1.00 12.60 335 ARG B C 1
ATOM 6531 O O . ARG B 1 338 ? 20.209 50.388 30.693 1.00 12.42 335 ARG B O 1
ATOM 6539 N N . PHE B 1 339 ? 22.231 49.384 30.579 1.00 12.76 336 PHE B N 1
ATOM 6540 C CA . PHE B 1 339 ? 22.300 49.446 29.101 1.00 13.07 336 PHE B CA 1
ATOM 6541 C C . PHE B 1 339 ? 22.407 48.027 28.527 1.00 14.26 336 PHE B C 1
ATOM 6542 O O . PHE B 1 339 ? 22.761 47.876 27.351 1.00 14.18 336 PHE B O 1
ATOM 6550 N N . GLN B 1 340 ? 22.050 47.003 29.295 1.00 14.63 337 GLN B N 1
ATOM 6551 C CA . GLN B 1 340 ? 22.195 45.597 28.821 1.00 15.93 337 GLN B CA 1
ATOM 6552 C C . GLN B 1 340 ? 21.342 45.332 27.572 1.00 14.90 337 GLN B C 1
ATOM 6553 O O . GLN B 1 340 ? 21.744 44.506 26.722 1.00 15.34 337 GLN B O 1
ATOM 6559 N N . HIS B 1 341 ? 20.208 46.002 27.436 1.00 14.01 338 HIS B N 1
ATOM 6560 C CA . HIS B 1 341 ? 19.357 45.795 26.232 1.00 13.85 338 HIS B CA 1
ATOM 6561 C C . HIS B 1 341 ? 20.118 46.221 24.967 1.00 12.94 338 HIS B C 1
ATOM 6562 O O . HIS B 1 341 ? 19.911 45.582 23.910 1.00 13.26 338 HIS B O 1
ATOM 6569 N N . LEU B 1 342 ? 20.952 47.261 25.045 1.00 13.31 339 LEU B N 1
ATOM 6570 C CA . LEU B 1 342 ? 21.684 47.715 23.831 1.00 13.57 339 LEU B CA 1
ATOM 6571 C C . LEU B 1 342 ? 22.674 46.648 23.381 1.00 14.82 339 LEU B C 1
ATOM 6572 O O . LEU B 1 342 ? 22.903 46.525 22.163 1.00 14.82 339 LEU B O 1
ATOM 6577 N N A GLU B 1 343 ? 23.161 45.808 24.298 0.50 15.54 340 GLU B N 1
ATOM 6578 N N B GLU B 1 343 ? 23.323 46.003 24.351 0.50 15.39 340 GLU B N 1
ATOM 6579 C CA A GLU B 1 343 ? 24.093 44.731 23.880 0.50 16.76 340 GLU B CA 1
ATOM 6580 C CA B GLU B 1 343 ? 24.304 44.935 24.059 0.50 16.31 340 GLU B CA 1
ATOM 6581 C C A GLU B 1 343 ? 23.273 43.632 23.171 0.50 16.11 340 GLU B C 1
ATOM 6582 C C B GLU B 1 343 ? 23.575 43.846 23.279 0.50 15.65 340 GLU B C 1
ATOM 6583 O O A GLU B 1 343 ? 23.755 43.096 22.157 0.50 15.89 340 GLU B O 1
ATOM 6584 O O B GLU B 1 343 ? 24.112 43.366 22.270 0.50 16.81 340 GLU B O 1
ATOM 6595 N N A GLU B 1 344 ? 22.075 43.298 23.657 0.50 15.72 341 GLU B N 1
ATOM 6596 N N B GLU B 1 344 ? 22.376 43.502 23.738 0.50 14.53 341 GLU B N 1
ATOM 6597 C CA A GLU B 1 344 ? 21.234 42.305 22.930 0.50 16.33 341 GLU B CA 1
ATOM 6598 C CA B GLU B 1 344 ? 21.558 42.453 23.089 0.50 14.39 341 GLU B CA 1
ATOM 6599 C C A GLU B 1 344 ? 20.803 42.897 21.590 0.50 16.03 341 GLU B C 1
ATOM 6600 C C B GLU B 1 344 ? 21.096 42.937 21.696 0.50 14.84 341 GLU B C 1
ATOM 6601 O O A GLU B 1 344 ? 20.599 42.146 20.605 0.50 15.73 341 GLU B O 1
ATOM 6602 O O B GLU B 1 344 ? 21.195 42.103 20.764 0.50 15.39 341 GLU B O 1
ATOM 6613 N N . MET B 1 345 ? 20.661 44.214 21.548 1.00 15.08 342 MET B N 1
ATOM 6614 C CA . MET B 1 345 ? 20.180 44.837 20.279 1.00 15.19 342 MET B CA 1
ATOM 6615 C C . MET B 1 345 ? 21.274 44.806 19.203 1.00 15.18 342 MET B C 1
ATOM 6616 O O . MET B 1 345 ? 20.944 44.957 18.003 1.00 14.97 342 MET B O 1
ATOM 6621 N N A ARG B 1 346 ? 22.533 44.585 19.581 0.50 15.31 343 ARG B N 1
ATOM 6622 N N B ARG B 1 346 ? 22.529 44.582 19.602 0.50 15.78 343 ARG B N 1
ATOM 6623 C CA A ARG B 1 346 ? 23.574 44.430 18.527 0.50 15.82 343 ARG B CA 1
ATOM 6624 C CA B ARG B 1 346 ? 23.604 44.399 18.590 0.50 16.60 343 ARG B CA 1
ATOM 6625 C C A ARG B 1 346 ? 23.231 43.192 17.684 0.50 15.70 343 ARG B C 1
ATOM 6626 C C B ARG B 1 346 ? 23.211 43.216 17.694 0.50 16.11 343 ARG B C 1
ATOM 6627 O O A ARG B 1 346 ? 23.626 43.141 16.502 0.50 15.83 343 ARG B O 1
ATOM 6628 O O B ARG B 1 346 ? 23.532 43.240 16.490 0.50 16.14 343 ARG B O 1
ATOM 6643 N N . ARG B 1 347 ? 22.496 42.242 18.258 1.00 15.17 344 ARG B N 1
ATOM 6644 C CA . ARG B 1 347 ? 22.090 41.031 17.493 1.00 14.92 344 ARG B CA 1
ATOM 6645 C C . ARG B 1 347 ? 21.079 41.416 16.401 1.00 15.18 344 ARG B C 1
ATOM 6646 O O . ARG B 1 347 ? 20.940 40.638 15.427 1.00 15.81 344 ARG B O 1
ATOM 6654 N N . MET B 1 348 ? 20.400 42.547 16.559 1.00 14.64 345 MET B N 1
ATOM 6655 C CA . MET B 1 348 ? 19.404 43.040 15.567 1.00 15.43 345 MET B CA 1
ATOM 6656 C C . MET B 1 348 ? 20.101 44.004 14.600 1.00 15.81 345 MET B C 1
ATOM 6657 O O . MET B 1 348 ? 19.398 44.585 13.739 1.00 16.53 345 MET B O 1
ATOM 6662 N N . GLY B 1 349 ? 21.419 44.163 14.694 1.00 14.82 346 GLY B N 1
ATOM 6663 C CA . GLY B 1 349 ? 22.168 45.070 13.800 1.00 15.33 346 GLY B CA 1
ATOM 6664 C C . GLY B 1 349 ? 22.378 46.470 14.355 1.00 15.06 346 GLY B C 1
ATOM 6665 O O . GLY B 1 349 ? 22.942 47.305 13.640 1.00 16.74 346 GLY B O 1
ATOM 6666 N N . LEU B 1 350 ? 22.000 46.726 15.608 1.00 14.97 347 LEU B N 1
ATOM 6667 C CA . LEU B 1 350 ? 22.178 48.097 16.148 1.00 14.88 347 LEU B CA 1
ATOM 6668 C C . LEU B 1 350 ? 23.585 48.340 16.674 1.00 15.69 347 LEU B C 1
ATOM 6669 O O . LEU B 1 350 ? 24.040 47.650 17.611 1.00 16.34 347 LEU B O 1
ATOM 6674 N N A HIS B 1 351 ? 24.252 49.323 16.089 0.70 15.96 348 HIS B N 1
ATOM 6675 N N B HIS B 1 351 ? 24.256 49.331 16.091 0.30 16.15 348 HIS B N 1
ATOM 6676 C CA A HIS B 1 351 ? 25.559 49.779 16.599 0.70 16.55 348 HIS B CA 1
ATOM 6677 C CA B HIS B 1 351 ? 25.582 49.753 16.596 0.30 16.66 348 HIS B CA 1
ATOM 6678 C C A HIS B 1 351 ? 25.296 50.909 17.599 0.70 15.97 348 HIS B C 1
ATOM 6679 C C B HIS B 1 351 ? 25.382 50.932 17.551 0.30 16.41 348 HIS B C 1
ATOM 6680 O O A HIS B 1 351 ? 24.490 51.803 17.291 0.70 15.44 348 HIS B O 1
ATOM 6681 O O B HIS B 1 351 ? 24.768 51.936 17.127 0.30 16.14 348 HIS B O 1
ATOM 6694 N N . SER B 1 352 ? 25.884 50.810 18.778 1.00 16.29 349 SER B N 1
ATOM 6695 C CA . SER B 1 352 ? 25.795 51.893 19.785 1.00 17.17 349 SER B CA 1
ATOM 6696 C C . SER B 1 352 ? 27.181 52.040 20.409 1.00 18.44 349 SER B C 1
ATOM 6697 O O . SER B 1 352 ? 27.969 51.071 20.348 1.00 19.71 349 SER B O 1
ATOM 6700 N N A GLU B 1 353 ? 27.491 53.247 20.880 0.70 17.86 350 GLU B N 1
ATOM 6701 N N B GLU B 1 353 ? 27.497 53.237 20.910 0.30 18.53 350 GLU B N 1
ATOM 6702 C CA A GLU B 1 353 ? 28.768 53.539 21.576 0.70 20.22 350 GLU B CA 1
ATOM 6703 C CA B GLU B 1 353 ? 28.806 53.525 21.558 0.30 19.93 350 GLU B CA 1
ATOM 6704 C C A GLU B 1 353 ? 28.435 53.821 23.036 0.70 20.42 350 GLU B C 1
ATOM 6705 C C B GLU B 1 353 ? 28.550 53.877 23.024 0.30 19.84 350 GLU B C 1
ATOM 6706 O O A GLU B 1 353 ? 27.731 54.823 23.300 0.70 19.55 350 GLU B O 1
ATOM 6707 O O B GLU B 1 353 ? 28.070 55.012 23.283 0.30 19.16 350 GLU B O 1
ATOM 6718 N N . ILE B 1 354 ? 28.897 52.955 23.931 1.00 19.28 351 ILE B N 1
ATOM 6719 C CA . ILE B 1 354 ? 28.629 53.095 25.387 1.00 21.46 351 ILE B CA 1
ATOM 6720 C C . ILE B 1 354 ? 29.943 53.383 26.121 1.00 23.19 351 ILE B C 1
ATOM 6721 O O . ILE B 1 354 ? 30.881 52.556 26.022 1.00 24.43 351 ILE B O 1
ATOM 6726 N N . ILE B 1 355 ? 30.034 54.563 26.728 1.00 22.79 352 ILE B N 1
ATOM 6727 C CA . ILE B 1 355 ? 31.206 54.986 27.552 1.00 24.26 352 ILE B CA 1
ATOM 6728 C C . ILE B 1 355 ? 30.654 55.319 28.937 1.00 24.07 352 ILE B C 1
ATOM 6729 O O . ILE B 1 355 ? 29.938 56.332 29.060 1.00 21.06 352 ILE B O 1
ATOM 6734 N N . ARG B 1 356 ? 30.921 54.458 29.913 1.00 24.65 353 ARG B N 1
ATOM 6735 C CA . ARG B 1 356 ? 30.462 54.714 31.302 1.00 25.22 353 ARG B CA 1
ATOM 6736 C C . ARG B 1 356 ? 28.931 54.866 31.327 1.00 21.14 353 ARG B C 1
ATOM 6737 O O . ARG B 1 356 ? 28.221 53.923 30.924 1.00 22.22 353 ARG B O 1
ATOM 6745 N N . ASP B 1 357 ? 28.431 56.034 31.733 1.00 19.18 354 ASP B N 1
ATOM 6746 C CA . ASP B 1 357 ? 26.963 56.231 31.886 1.00 17.63 354 ASP B CA 1
ATOM 6747 C C . ASP B 1 357 ? 26.301 56.757 30.609 1.00 15.84 354 ASP B C 1
ATOM 6748 O O . ASP B 1 357 ? 25.117 57.056 30.668 1.00 14.79 354 ASP B O 1
ATOM 6753 N N . THR B 1 358 ? 27.016 56.819 29.495 1.00 15.31 355 THR B N 1
ATOM 6754 C CA . THR B 1 358 ? 26.498 57.490 28.277 1.00 15.50 355 THR B CA 1
ATOM 6755 C C . THR B 1 358 ? 26.452 56.541 27.082 1.00 15.82 355 THR B C 1
ATOM 6756 O O . THR B 1 358 ? 27.494 55.940 26.748 1.00 17.38 355 THR B O 1
ATOM 6760 N N . ALA B 1 359 ? 25.298 56.464 26.434 1.00 14.43 356 ALA B N 1
ATOM 6761 C CA . ALA B 1 359 ? 25.120 55.682 25.198 1.00 14.17 356 ALA B CA 1
ATOM 6762 C C . ALA B 1 359 ? 24.829 56.646 24.047 1.00 14.26 356 ALA B C 1
ATOM 6763 O O . ALA B 1 359 ? 23.946 57.510 24.197 1.00 15.44 356 ALA B O 1
ATOM 6765 N N . ARG B 1 360 ? 25.553 56.504 22.947 1.00 14.66 357 ARG B N 1
ATOM 6766 C CA . ARG B 1 360 ? 25.309 57.301 21.711 1.00 15.21 357 ARG B CA 1
ATOM 6767 C C . ARG B 1 360 ? 24.717 56.351 20.665 1.00 14.56 357 ARG B C 1
ATOM 6768 O O . ARG B 1 360 ? 25.257 55.237 20.476 1.00 15.50 357 ARG B O 1
ATOM 6776 N N . ILE B 1 361 ? 23.623 56.767 20.056 1.00 14.30 358 ILE B N 1
ATOM 6777 C CA . ILE B 1 361 ? 22.881 55.903 19.104 1.00 14.20 358 ILE B CA 1
ATOM 6778 C C . ILE B 1 361 ? 22.571 56.710 17.853 1.00 14.62 358 ILE B C 1
ATOM 6779 O O . ILE B 1 361 ? 21.808 57.692 17.936 1.00 14.75 358 ILE B O 1
ATOM 6784 N N . VAL B 1 362 ? 23.129 56.298 16.721 1.00 14.87 359 VAL B N 1
ATOM 6785 C CA . VAL B 1 362 ? 22.797 56.945 15.429 1.00 15.89 359 VAL B CA 1
ATOM 6786 C C . VAL B 1 362 ? 21.477 56.329 14.944 1.00 15.28 359 VAL B C 1
ATOM 6787 O O . VAL B 1 362 ? 21.383 55.069 14.845 1.00 15.41 359 VAL B O 1
ATOM 6791 N N . GLY B 1 363 ? 20.467 57.158 14.684 1.00 14.95 360 GLY B N 1
ATOM 6792 C CA . GLY B 1 363 ? 19.182 56.632 14.210 1.00 15.13 360 GLY B CA 1
ATOM 6793 C C . GLY B 1 363 ? 19.221 56.206 12.748 1.00 14.84 360 GLY B C 1
ATOM 6794 O O . GLY B 1 363 ? 20.168 56.580 12.012 1.00 15.79 360 GLY B O 1
ATOM 6795 N N . GLY B 1 364 ? 18.229 55.428 12.338 1.00 15.60 361 GLY B N 1
ATOM 6796 C CA . GLY B 1 364 ? 18.078 55.054 10.916 1.00 16.66 361 GLY B CA 1
ATOM 6797 C C . GLY B 1 364 ? 18.877 53.841 10.478 1.00 17.22 361 GLY B C 1
ATOM 6798 O O . GLY B 1 364 ? 18.877 53.557 9.265 1.00 18.24 361 GLY B O 1
ATOM 6799 N N . GLN B 1 365 ? 19.580 53.166 11.381 1.00 16.26 362 GLN B N 1
ATOM 6800 C CA . GLN B 1 365 ? 20.304 51.939 10.983 1.00 16.16 362 GLN B CA 1
ATOM 6801 C C . GLN B 1 365 ? 19.293 50.874 10.567 1.00 16.98 362 GLN B C 1
ATOM 6802 O O . GLN B 1 365 ? 18.219 50.756 11.161 1.00 17.22 362 GLN B O 1
ATOM 6808 N N A PRO B 1 366 ? 19.522 50.053 9.513 0.50 17.43 363 PRO B N 1
ATOM 6809 N N B PRO B 1 366 ? 19.689 50.052 9.578 0.50 17.02 363 PRO B N 1
ATOM 6810 C CA A PRO B 1 366 ? 18.525 49.060 9.081 0.50 17.82 363 PRO B CA 1
ATOM 6811 C CA B PRO B 1 366 ? 18.854 48.966 9.098 0.50 17.20 363 PRO B CA 1
ATOM 6812 C C A PRO B 1 366 ? 18.519 47.740 9.876 0.50 17.81 363 PRO B C 1
ATOM 6813 C C B PRO B 1 366 ? 18.867 47.920 10.213 0.50 16.51 363 PRO B C 1
ATOM 6814 O O A PRO B 1 366 ? 19.061 46.731 9.437 0.50 19.79 363 PRO B O 1
ATOM 6815 O O B PRO B 1 366 ? 19.940 47.515 10.615 0.50 16.53 363 PRO B O 1
ATOM 6822 N N A LEU B 1 367 ? 17.774 47.743 10.974 0.50 16.82 364 LEU B N 1
ATOM 6823 N N B LEU B 1 367 ? 17.690 47.599 10.737 0.50 15.84 364 LEU B N 1
ATOM 6824 C CA A LEU B 1 367 ? 17.733 46.589 11.912 0.50 16.34 364 LEU B CA 1
ATOM 6825 C CA B LEU B 1 367 ? 17.630 46.583 11.809 0.50 16.08 364 LEU B CA 1
ATOM 6826 C C A LEU B 1 367 ? 16.947 45.396 11.346 0.50 16.11 364 LEU B C 1
ATOM 6827 C C B LEU B 1 367 ? 16.941 45.342 11.263 0.50 15.96 364 LEU B C 1
ATOM 6828 O O A LEU B 1 367 ? 15.973 45.610 10.590 0.50 16.28 364 LEU B O 1
ATOM 6829 O O B LEU B 1 367 ? 16.090 45.462 10.348 0.50 16.33 364 LEU B O 1
ATOM 6838 N N . GLN B 1 368 ? 17.332 44.188 11.785 1.00 15.71 365 GLN B N 1
ATOM 6839 C CA . GLN B 1 368 ? 16.677 42.917 11.405 1.00 15.99 365 GLN B CA 1
ATOM 6840 C C . GLN B 1 368 ? 16.244 42.168 12.665 1.00 15.76 365 GLN B C 1
ATOM 6841 O O . GLN B 1 368 ? 16.909 42.259 13.706 1.00 16.64 365 GLN B O 1
ATOM 6847 N N . GLY B 1 369 ? 15.156 41.434 12.551 1.00 15.71 366 GLY B N 1
ATOM 6848 C CA . GLY B 1 369 ? 14.703 40.596 13.669 1.00 15.56 366 GLY B CA 1
ATOM 6849 C C . GLY B 1 369 ? 15.688 39.482 13.978 1.00 15.39 366 GLY B C 1
ATOM 6850 O O . GLY B 1 369 ? 16.376 38.984 13.073 1.00 15.83 366 GLY B O 1
ATOM 6851 N N . ALA B 1 370 ? 15.804 39.157 15.257 1.00 15.50 367 ALA B N 1
ATOM 6852 C CA . ALA B 1 370 ? 16.690 38.073 15.703 1.00 15.59 367 ALA B CA 1
ATOM 6853 C C . ALA B 1 370 ? 16.156 37.491 16.997 1.00 15.33 367 ALA B C 1
ATOM 6854 O O . ALA B 1 370 ? 15.250 38.085 17.620 1.00 15.83 367 ALA B O 1
ATOM 6856 N N A GLU B 1 371 ? 16.723 36.366 17.400 0.50 15.10 368 GLU B N 1
ATOM 6857 N N B GLU B 1 371 ? 16.693 36.332 17.384 0.50 15.54 368 GLU B N 1
ATOM 6858 C CA A GLU B 1 371 ? 16.367 35.729 18.686 0.50 15.80 368 GLU B CA 1
ATOM 6859 C CA B GLU B 1 371 ? 16.361 35.730 18.698 0.50 16.59 368 GLU B CA 1
ATOM 6860 C C A GLU B 1 371 ? 17.143 36.468 19.778 0.50 15.17 368 GLU B C 1
ATOM 6861 C C B GLU B 1 371 ? 17.129 36.531 19.745 0.50 15.59 368 GLU B C 1
ATOM 6862 O O A GLU B 1 371 ? 18.398 36.496 19.692 0.50 15.43 368 GLU B O 1
ATOM 6863 O O B GLU B 1 371 ? 18.368 36.680 19.594 0.50 15.62 368 GLU B O 1
ATOM 6874 N N . VAL B 1 372 ? 16.430 37.050 20.749 1.00 15.18 369 VAL B N 1
ATOM 6875 C CA . VAL B 1 372 ? 17.085 37.858 21.807 1.00 15.29 369 VAL B CA 1
ATOM 6876 C C . VAL B 1 372 ? 16.530 37.465 23.180 1.00 16.43 369 VAL B C 1
ATOM 6877 O O . VAL B 1 372 ? 15.405 36.921 23.257 1.00 17.25 369 VAL B O 1
ATOM 6881 N N . LEU B 1 373 ? 17.306 37.770 24.212 1.00 16.53 370 LEU B N 1
ATOM 6882 C CA . LEU B 1 373 ? 16.924 37.409 25.595 1.00 17.65 370 LEU B CA 1
ATOM 6883 C C . LEU B 1 373 ? 16.834 38.654 26.462 1.00 17.24 370 LEU B C 1
ATOM 6884 O O . LEU B 1 373 ? 17.740 39.491 26.451 1.00 17.22 370 LEU B O 1
ATOM 6889 N N . SER B 1 374 ? 15.737 38.728 27.202 1.00 16.56 371 SER B N 1
ATOM 6890 C CA . SER B 1 374 ? 15.507 39.813 28.179 1.00 17.46 371 SER B CA 1
ATOM 6891 C C . SER B 1 374 ? 16.475 39.667 29.365 1.00 17.46 371 SER B C 1
ATOM 6892 O O . SER B 1 374 ? 16.631 38.555 29.842 1.00 17.43 371 SER B O 1
ATOM 6895 N N . THR B 1 375 ? 17.013 40.789 29.856 1.00 19.60 372 THR B N 1
ATOM 6896 C CA . THR B 1 375 ? 17.926 40.788 31.042 1.00 21.43 372 THR B CA 1
ATOM 6897 C C . THR B 1 375 ? 17.234 41.373 32.278 1.00 21.07 372 THR B C 1
ATOM 6898 O O . THR B 1 375 ? 17.619 41.054 33.433 1.00 23.54 372 THR B O 1
ATOM 6902 N N . ASP B 1 376 ? 16.167 42.131 32.038 1.00 17.12 373 ASP B N 1
ATOM 6903 C CA . ASP B 1 376 ? 15.472 42.862 33.120 1.00 16.88 373 ASP B CA 1
ATOM 6904 C C . ASP B 1 376 ? 14.132 43.356 32.564 1.00 14.46 373 ASP B C 1
ATOM 6905 O O . ASP B 1 376 ? 13.911 43.285 31.341 1.00 13.98 373 ASP B O 1
ATOM 6910 N N . LEU B 1 377 ? 13.267 43.825 33.448 1.00 14.18 374 LEU B N 1
ATOM 6911 C CA . LEU B 1 377 ? 11.887 44.243 33.108 1.00 13.56 374 LEU B CA 1
ATOM 6912 C C . LEU B 1 377 ? 11.831 45.245 31.939 1.00 12.97 374 LEU B C 1
ATOM 6913 O O . LEU B 1 377 ? 11.171 44.948 30.933 1.00 13.36 374 LEU B O 1
ATOM 6918 N N . ARG B 1 378 ? 12.444 46.418 32.081 1.00 12.62 375 ARG B N 1
ATOM 6919 C CA . ARG B 1 378 ? 12.280 47.455 31.023 1.00 12.49 375 ARG B CA 1
ATOM 6920 C C . ARG B 1 378 ? 13.067 47.061 29.767 1.00 12.71 375 ARG B C 1
ATOM 6921 O O . ARG B 1 378 ? 12.621 47.410 28.663 1.00 13.35 375 ARG B O 1
ATOM 6929 N N . ALA B 1 379 ? 14.165 46.325 29.913 1.00 12.78 376 ALA B N 1
ATOM 6930 C CA . ALA B 1 379 ? 14.905 45.825 28.729 1.00 13.85 376 ALA B CA 1
ATOM 6931 C C . ALA B 1 379 ? 13.986 44.935 27.894 1.00 13.87 376 ALA B C 1
ATOM 6932 O O . ALA B 1 379 ? 14.027 44.977 26.659 1.00 13.80 376 ALA B O 1
ATOM 6934 N N . SER B 1 380 ? 13.194 44.096 28.552 1.00 13.94 377 SER B N 1
ATOM 6935 C CA . SER B 1 380 ? 12.277 43.198 27.814 1.00 14.02 377 SER B CA 1
ATOM 6936 C C . SER B 1 380 ? 11.328 44.026 26.948 1.00 13.75 377 SER B C 1
ATOM 6937 O O . SER B 1 380 ? 11.156 43.718 25.748 1.00 13.19 377 SER B O 1
ATOM 6940 N N . ALA B 1 381 ? 10.729 45.067 27.531 1.00 12.97 378 ALA B N 1
ATOM 6941 C CA . ALA B 1 381 ? 9.826 45.927 26.743 1.00 13.20 378 ALA B CA 1
ATOM 6942 C C . ALA B 1 381 ? 10.605 46.576 25.588 1.00 12.47 378 ALA B C 1
ATOM 6943 O O . ALA B 1 381 ? 10.079 46.650 24.462 1.00 12.87 378 ALA B O 1
ATOM 6945 N N . ALA B 1 382 ? 11.824 47.046 25.849 1.00 12.20 379 ALA B N 1
ATOM 6946 C CA . ALA B 1 382 ? 12.608 47.716 24.783 1.00 12.42 379 ALA B CA 1
ATOM 6947 C C . ALA B 1 382 ? 12.896 46.747 23.632 1.00 12.22 379 ALA B C 1
ATOM 6948 O O . ALA B 1 382 ? 12.849 47.173 22.460 1.00 12.55 379 ALA B O 1
ATOM 6950 N N . LEU B 1 383 ? 13.187 45.482 23.919 1.00 12.01 380 LEU B N 1
ATOM 6951 C CA . LEU B 1 383 ? 13.470 44.506 22.836 1.00 12.86 380 LEU B CA 1
ATOM 6952 C C . LEU B 1 383 ? 12.198 44.282 22.015 1.00 12.65 380 LEU B C 1
ATOM 6953 O O . LEU B 1 383 ? 12.279 44.186 20.784 1.00 13.18 380 LEU B O 1
ATOM 6958 N N . ILE B 1 384 ? 11.056 44.136 22.679 1.00 12.44 381 ILE B N 1
ATOM 6959 C CA . ILE B 1 384 ? 9.783 43.920 21.941 1.00 13.40 381 ILE B CA 1
ATOM 6960 C C . ILE B 1 384 ? 9.465 45.139 21.068 1.00 12.80 381 ILE B C 1
ATOM 6961 O O . ILE B 1 384 ? 9.097 44.965 19.894 1.00 13.68 381 ILE B O 1
ATOM 6966 N N . LEU B 1 385 ? 9.660 46.336 21.606 1.00 12.99 382 LEU B N 1
ATOM 6967 C CA . LEU B 1 385 ? 9.381 47.556 20.806 1.00 13.89 382 LEU B CA 1
ATOM 6968 C C . LEU B 1 385 ? 10.308 47.602 19.587 1.00 13.04 382 LEU B C 1
ATOM 6969 O O . LEU B 1 385 ? 9.857 47.937 18.481 1.00 13.24 382 LEU B O 1
ATOM 6974 N N . THR B 1 386 ? 11.582 47.266 19.779 1.00 13.11 383 THR B N 1
ATOM 6975 C CA . THR B 1 386 ? 12.531 47.291 18.637 1.00 13.05 383 THR B CA 1
ATOM 6976 C C . THR B 1 386 ? 12.083 46.231 17.609 1.00 13.30 383 THR B C 1
ATOM 6977 O O . THR B 1 386 ? 12.186 46.469 16.384 1.00 13.29 383 THR B O 1
ATOM 6981 N N . GLY B 1 387 ? 11.573 45.094 18.085 1.00 13.17 384 GLY B N 1
ATOM 6982 C CA . GLY B 1 387 ? 11.059 44.063 17.169 1.00 14.16 384 GLY B CA 1
ATOM 6983 C C . GLY B 1 387 ? 9.944 44.611 16.290 1.00 14.68 384 GLY B C 1
ATOM 6984 O O . GLY B 1 387 ? 9.814 44.154 15.147 1.00 15.15 384 GLY B O 1
ATOM 6985 N N . LEU B 1 388 ? 9.162 45.566 16.784 1.00 13.90 385 LEU B N 1
ATOM 6986 C CA . LEU B 1 388 ? 8.059 46.121 15.957 1.00 15.42 385 LEU B CA 1
ATOM 6987 C C . LEU B 1 388 ? 8.618 46.788 14.697 1.00 15.49 385 LEU B C 1
ATOM 6988 O O . LEU B 1 388 ? 7.924 46.754 13.652 1.00 17.14 385 LEU B O 1
ATOM 6993 N N . VAL B 1 389 ? 9.803 47.391 14.785 1.00 14.85 386 VAL B N 1
ATOM 6994 C CA . VAL B 1 389 ? 10.322 48.233 13.671 1.00 15.86 386 VAL B CA 1
ATOM 6995 C C . VAL B 1 389 ? 11.449 47.551 12.896 1.00 16.82 386 VAL B C 1
ATOM 6996 O O . VAL B 1 389 ? 11.765 48.056 11.808 1.00 19.54 386 VAL B O 1
ATOM 7000 N N . ALA B 1 390 ? 12.012 46.451 13.382 1.00 16.05 387 ALA B N 1
ATOM 7001 C CA . ALA B 1 390 ? 13.083 45.749 12.642 1.00 16.48 387 ALA B CA 1
ATOM 7002 C C . ALA B 1 390 ? 12.451 44.961 11.486 1.00 18.87 387 ALA B C 1
ATOM 7003 O O . ALA B 1 390 ? 11.245 44.688 11.520 1.00 22.34 387 ALA B O 1
ATOM 7005 N N A GLN B 1 391 ? 13.231 44.653 10.453 0.50 18.22 388 GLN B N 1
ATOM 7006 N N B GLN B 1 391 ? 13.263 44.630 10.482 0.50 18.45 388 GLN B N 1
ATOM 7007 C CA A GLN B 1 391 ? 12.682 43.869 9.312 0.50 19.48 388 GLN B CA 1
ATOM 7008 C CA B GLN B 1 391 ? 12.805 43.821 9.321 0.50 19.84 388 GLN B CA 1
ATOM 7009 C C A GLN B 1 391 ? 12.878 42.371 9.589 0.50 19.09 388 GLN B C 1
ATOM 7010 C C B GLN B 1 391 ? 12.891 42.334 9.681 0.50 19.35 388 GLN B C 1
ATOM 7011 O O A GLN B 1 391 ? 14.028 41.958 9.840 0.50 19.95 388 GLN B O 1
ATOM 7012 O O B GLN B 1 391 ? 13.948 41.905 10.168 0.50 20.52 388 GLN B O 1
ATOM 7023 N N . GLY B 1 392 ? 11.805 41.583 9.498 1.00 19.21 389 GLY B N 1
ATOM 7024 C CA . GLY B 1 392 ? 11.849 40.135 9.771 1.00 19.07 389 GLY B CA 1
ATOM 7025 C C . GLY B 1 392 ? 11.257 39.774 11.122 1.00 19.49 389 GLY B C 1
ATOM 7026 O O . GLY B 1 392 ? 10.636 40.629 11.778 1.00 21.44 389 GLY B O 1
ATOM 7027 N N . GLU B 1 393 ? 11.562 38.582 11.606 1.00 19.36 390 GLU B N 1
ATOM 7028 C CA . GLU B 1 393 ? 10.940 38.074 12.849 1.00 18.70 390 GLU B CA 1
ATOM 7029 C C . GLU B 1 393 ? 11.876 38.193 14.049 1.00 17.41 390 GLU B C 1
ATOM 7030 O O . GLU B 1 393 ? 13.034 37.758 13.973 1.00 17.67 390 GLU B O 1
ATOM 7036 N N . THR B 1 394 ? 11.382 38.805 15.115 1.00 16.98 391 THR B N 1
ATOM 7037 C CA . THR B 1 394 ? 12.120 38.902 16.390 1.00 16.79 391 THR B CA 1
ATOM 7038 C C . THR B 1 394 ? 11.471 37.928 17.369 1.00 16.75 391 THR B C 1
ATOM 7039 O O . THR B 1 394 ? 10.223 37.843 17.403 1.00 17.33 391 THR B O 1
ATOM 7043 N N . VAL B 1 395 ? 12.295 37.194 18.110 1.00 16.58 392 VAL B N 1
ATOM 7044 C CA . VAL B 1 395 ? 11.795 36.258 19.147 1.00 17.20 392 VAL B CA 1
ATOM 7045 C C . VAL B 1 395 ? 12.412 36.712 20.466 1.00 16.62 392 VAL B C 1
ATOM 7046 O O . VAL B 1 395 ? 13.655 36.678 20.597 1.00 16.69 392 VAL B O 1
ATOM 7050 N N . VAL B 1 396 ? 11.567 37.077 21.423 1.00 15.93 393 VAL B N 1
ATOM 7051 C CA . VAL B 1 396 ? 12.055 37.604 22.725 1.00 15.79 393 VAL B CA 1
ATOM 7052 C C . VAL B 1 396 ? 11.779 36.565 23.810 1.00 16.16 393 VAL B C 1
ATOM 7053 O O . VAL B 1 396 ? 10.617 36.132 23.966 1.00 16.29 393 VAL B O 1
ATOM 7057 N N . GLY B 1 397 ? 12.826 36.162 24.511 1.00 15.73 394 GLY B N 1
ATOM 7058 C CA . GLY B 1 397 ? 12.701 35.182 25.594 1.00 16.93 394 GLY B CA 1
ATOM 7059 C C . GLY B 1 397 ? 12.995 35.764 26.969 1.00 15.94 394 GLY B C 1
ATOM 7060 O O . GLY B 1 397 ? 13.239 36.990 27.114 1.00 16.28 394 GLY B O 1
ATOM 7061 N N A LYS B 1 398 ? 13.019 34.882 27.974 0.50 16.92 395 LYS B N 1
ATOM 7062 N N B LYS B 1 398 ? 13.012 34.871 27.960 0.50 16.80 395 LYS B N 1
ATOM 7063 C CA A LYS B 1 398 ? 13.220 35.254 29.404 0.50 17.76 395 LYS B CA 1
ATOM 7064 C CA B LYS B 1 398 ? 13.200 35.182 29.403 0.50 17.57 395 LYS B CA 1
ATOM 7065 C C A LYS B 1 398 ? 12.119 36.244 29.804 0.50 16.70 395 LYS B C 1
ATOM 7066 C C B LYS B 1 398 ? 12.129 36.208 29.806 0.50 16.66 395 LYS B C 1
ATOM 7067 O O A LYS B 1 398 ? 12.424 37.311 30.384 0.50 16.46 395 LYS B O 1
ATOM 7068 O O B LYS B 1 398 ? 12.467 37.261 30.383 0.50 16.63 395 LYS B O 1
ATOM 7079 N N . LEU B 1 399 ? 10.869 35.868 29.526 1.00 16.88 396 LEU B N 1
ATOM 7080 C CA . LEU B 1 399 ? 9.722 36.751 29.829 1.00 16.63 396 LEU B CA 1
ATOM 7081 C C . LEU B 1 399 ? 9.418 36.820 31.328 1.00 15.71 396 LEU B C 1
ATOM 7082 O O . LEU B 1 399 ? 8.564 37.637 31.691 1.00 16.00 396 LEU B O 1
ATOM 7087 N N . VAL B 1 400 ? 10.085 36.046 32.180 1.00 16.21 397 VAL B N 1
ATOM 7088 C CA . VAL B 1 400 ? 9.868 36.202 33.644 1.00 16.32 397 VAL B CA 1
ATOM 7089 C C . VAL B 1 400 ? 10.075 37.690 33.996 1.00 16.01 397 VAL B C 1
ATOM 7090 O O . VAL B 1 400 ? 9.370 38.225 34.879 1.00 17.30 397 VAL B O 1
ATOM 7094 N N . HIS B 1 401 ? 10.994 38.368 33.313 1.00 15.62 398 HIS B N 1
ATOM 7095 C CA . HIS B 1 401 ? 11.270 39.795 33.622 1.00 15.94 398 HIS B CA 1
ATOM 7096 C C . HIS B 1 401 ? 10.088 40.687 33.230 1.00 15.11 398 HIS B C 1
ATOM 7097 O O . HIS B 1 401 ? 9.669 41.526 34.043 1.00 16.07 398 HIS B O 1
ATOM 7104 N N . LEU B 1 402 ? 9.572 40.497 32.029 1.00 14.89 399 LEU B N 1
ATOM 7105 C CA . LEU B 1 402 ? 8.428 41.308 31.553 1.00 14.63 399 LEU B CA 1
ATOM 7106 C C . LEU B 1 402 ? 7.222 41.142 32.489 1.00 15.04 399 LEU B C 1
ATOM 7107 O O . LEU B 1 402 ? 6.529 42.136 32.758 1.00 15.37 399 LEU B O 1
ATOM 7112 N N . ASP B 1 403 ? 6.963 39.911 32.927 1.00 16.32 400 ASP B N 1
ATOM 7113 C CA . ASP B 1 403 ? 5.750 39.584 33.728 1.00 17.18 400 ASP B CA 1
ATOM 7114 C C . ASP B 1 403 ? 5.770 40.252 35.110 1.00 18.49 400 ASP B C 1
ATOM 7115 O O . ASP B 1 403 ? 4.722 40.240 35.797 1.00 19.23 400 ASP B O 1
ATOM 7120 N N A ARG B 1 404 ? 6.899 40.827 35.518 0.50 16.95 401 ARG B N 1
ATOM 7121 N N B ARG B 1 404 ? 6.908 40.812 35.511 0.50 17.22 401 ARG B N 1
ATOM 7122 C CA A ARG B 1 404 ? 6.953 41.533 36.826 0.50 17.60 401 ARG B CA 1
ATOM 7123 C CA B ARG B 1 404 ? 6.983 41.538 36.805 0.50 18.08 401 ARG B CA 1
ATOM 7124 C C A ARG B 1 404 ? 6.291 42.912 36.717 0.50 17.55 401 ARG B C 1
ATOM 7125 C C B ARG B 1 404 ? 6.255 42.879 36.706 0.50 17.74 401 ARG B C 1
ATOM 7126 O O A ARG B 1 404 ? 5.840 43.432 37.766 0.50 18.71 401 ARG B O 1
ATOM 7127 O O B ARG B 1 404 ? 5.710 43.319 37.747 0.50 18.83 401 ARG B O 1
ATOM 7142 N N . GLY B 1 405 ? 6.206 43.480 35.511 1.00 16.39 402 GLY B N 1
ATOM 7143 C CA . GLY B 1 405 ? 5.691 44.857 35.398 1.00 16.28 402 GLY B CA 1
ATOM 7144 C C . GLY B 1 405 ? 4.721 45.160 34.288 1.00 15.65 402 GLY B C 1
ATOM 7145 O O . GLY B 1 405 ? 4.242 46.297 34.274 1.00 16.72 402 GLY B O 1
ATOM 7146 N N . TYR B 1 406 ? 4.475 44.235 33.372 1.00 15.07 403 TYR B N 1
ATOM 7147 C CA . TYR B 1 406 ? 3.477 44.489 32.321 1.00 15.54 403 TYR B CA 1
ATOM 7148 C C . TYR B 1 406 ? 2.438 43.373 32.343 1.00 16.54 403 TYR B C 1
ATOM 7149 O O . TYR B 1 406 ? 2.820 42.193 32.415 1.00 19.11 403 TYR B O 1
ATOM 7158 N N . TYR B 1 407 ? 1.167 43.753 32.371 1.00 14.92 404 TYR B N 1
ATOM 7159 C CA . TYR B 1 407 ? 0.089 42.761 32.213 1.00 15.36 404 TYR B CA 1
ATOM 7160 C C . TYR B 1 407 ? -0.384 42.755 30.755 1.00 15.25 404 TYR B C 1
ATOM 7161 O O . TYR B 1 407 ? -0.731 43.829 30.239 1.00 15.96 404 TYR B O 1
ATOM 7170 N N . GLY B 1 408 ? -0.410 41.575 30.141 1.00 16.54 405 GLY B N 1
ATOM 7171 C CA . GLY B 1 408 ? -0.964 41.426 28.771 1.00 18.26 405 GLY B CA 1
ATOM 7172 C C . GLY B 1 408 ? -0.320 42.341 27.743 1.00 17.89 405 GLY B C 1
ATOM 7173 O O . GLY B 1 408 ? -1.026 42.763 26.804 1.00 18.32 405 GLY B O 1
ATOM 7174 N N . PHE B 1 409 ? 0.987 42.553 27.822 1.00 16.65 406 PHE B N 1
ATOM 7175 C CA . PHE B 1 409 ? 1.667 43.500 26.902 1.00 15.58 406 PHE B CA 1
ATOM 7176 C C . PHE B 1 409 ? 1.451 43.107 25.429 1.00 15.73 406 PHE B C 1
ATOM 7177 O O . PHE B 1 409 ? 1.134 43.990 24.616 1.00 15.07 406 PHE B O 1
ATOM 7185 N N . HIS B 1 410 ? 1.611 41.828 25.109 1.00 15.97 407 HIS B N 1
ATOM 7186 C CA . HIS B 1 410 ? 1.468 41.393 23.696 1.00 16.14 407 HIS B CA 1
ATOM 7187 C C . HIS B 1 410 ? 0.019 41.570 23.238 1.00 16.85 407 HIS B C 1
ATOM 7188 O O . HIS B 1 410 ? -0.180 41.910 22.057 1.00 16.20 407 HIS B O 1
ATOM 7195 N N . GLU B 1 411 ? -0.959 41.319 24.113 1.00 16.38 408 GLU B N 1
ATOM 7196 C CA . GLU B 1 411 ? -2.388 41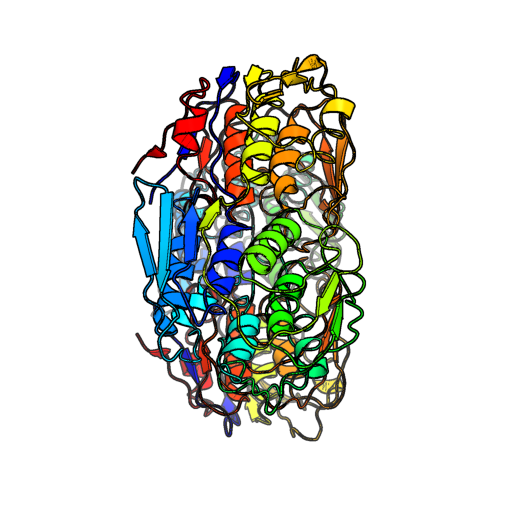.476 23.736 1.00 17.58 408 GLU B CA 1
ATOM 7197 C C . GLU B 1 411 ? -2.694 42.950 23.467 1.00 15.91 408 GLU B C 1
ATOM 7198 O O . GLU B 1 411 ? -3.432 43.267 22.521 1.00 15.46 408 GLU B O 1
ATOM 7204 N N . LYS B 1 412 ? -2.179 43.838 24.311 1.00 14.31 409 LYS B N 1
ATOM 7205 C CA . LYS B 1 412 ? -2.445 45.279 24.122 1.00 14.01 409 LYS B CA 1
ATOM 7206 C C . LYS B 1 412 ? -1.806 45.746 22.810 1.00 14.15 409 LYS B C 1
ATOM 7207 O O . LYS B 1 412 ? -2.439 46.522 22.088 1.00 14.07 409 LYS B O 1
ATOM 7213 N N . LEU B 1 413 ? -0.594 45.293 22.523 1.00 13.67 410 LEU B N 1
ATOM 7214 C CA . LEU B 1 413 ? 0.038 45.698 21.244 1.00 13.46 410 LEU B CA 1
ATOM 7215 C C . LEU B 1 413 ? -0.727 45.097 20.054 1.00 14.44 410 LEU B C 1
ATOM 7216 O O . LEU B 1 413 ? -0.928 45.815 19.045 1.00 14.07 410 LEU B O 1
ATOM 7221 N N . ALA B 1 414 ? -1.147 43.837 20.161 1.00 14.68 411 ALA B N 1
ATOM 7222 C CA . ALA B 1 414 ? -1.882 43.216 19.038 1.00 15.42 411 ALA B CA 1
ATOM 7223 C C . ALA B 1 414 ? -3.189 43.978 18.764 1.00 15.71 411 ALA B C 1
ATOM 7224 O O . ALA B 1 414 ? -3.549 44.145 17.575 1.00 15.95 411 ALA B O 1
ATOM 7226 N N A GLN B 1 415 ? -3.882 44.463 19.804 0.60 16.07 412 GLN B N 1
ATOM 7227 N N B GLN B 1 415 ? -3.868 44.418 19.822 0.40 15.68 412 GLN B N 1
ATOM 7228 C CA A GLN B 1 415 ? -5.184 45.163 19.570 0.60 17.48 412 GLN B CA 1
ATOM 7229 C CA B GLN B 1 415 ? -5.145 45.163 19.680 0.40 16.47 412 GLN 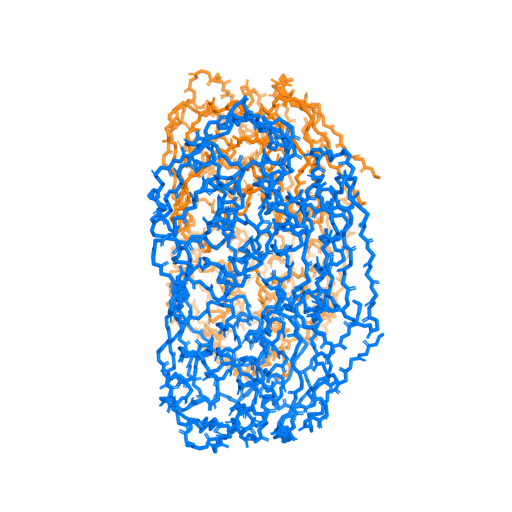B CA 1
ATOM 7230 C C A GLN B 1 415 ? -4.938 46.547 18.959 0.60 16.41 412 GLN B C 1
ATOM 7231 C C B GLN B 1 415 ? -4.891 46.450 18.881 0.40 15.72 412 GLN B C 1
ATOM 7232 O O A GLN B 1 415 ? -5.912 47.153 18.468 0.60 17.88 412 GLN B O 1
ATOM 7233 O O B GLN B 1 415 ? -5.754 46.802 18.053 0.40 16.04 412 GLN B O 1
ATOM 7244 N N . LEU B 1 416 ? -3.698 47.046 19.020 1.00 15.32 413 LEU B N 1
ATOM 7245 C CA . LEU B 1 416 ? -3.339 48.309 18.329 1.00 14.98 413 LEU B CA 1
ATOM 7246 C C . LEU B 1 416 ? -2.851 48.016 16.905 1.00 15.51 413 LEU B C 1
ATOM 7247 O O . LEU B 1 416 ? -2.480 48.959 16.206 1.00 16.61 413 LEU B O 1
ATOM 7252 N N . GLY B 1 417 ? -2.805 46.747 16.502 1.00 15.17 414 GLY B N 1
ATOM 7253 C CA . GLY B 1 417 ? -2.426 46.409 15.116 1.00 15.88 414 GLY B CA 1
ATOM 7254 C C . GLY B 1 417 ? -1.077 45.718 14.974 1.00 16.81 414 GLY B C 1
ATOM 7255 O O . GLY B 1 417 ? -0.723 45.396 13.836 1.00 18.74 414 GLY B O 1
ATOM 7256 N N . ALA B 1 418 ? -0.340 45.498 16.053 1.00 15.62 415 ALA B N 1
ATOM 7257 C CA . ALA B 1 418 ? 0.980 44.842 15.922 1.00 15.84 415 ALA B CA 1
ATOM 7258 C C . ALA B 1 418 ? 0.834 43.361 15.559 1.00 16.46 415 ALA B C 1
ATOM 7259 O O . ALA B 1 418 ? -0.062 42.686 16.074 1.00 16.43 415 ALA B O 1
ATOM 7261 N N . LYS B 1 419 ? 1.751 42.884 14.719 1.00 16.30 416 LYS B N 1
ATOM 7262 C CA . LYS B 1 419 ? 1.852 41.450 14.361 1.00 17.29 416 LYS B CA 1
ATOM 7263 C C . LYS B 1 419 ? 2.713 40.816 15.451 1.00 16.67 416 LYS B C 1
ATOM 7264 O O . LYS B 1 419 ? 3.954 40.769 15.313 1.00 17.66 416 LYS B O 1
ATOM 7270 N N . ILE B 1 420 ? 2.067 40.405 16.527 1.00 16.67 417 ILE B N 1
ATOM 7271 C CA . ILE B 1 420 ? 2.786 39.909 17.731 1.00 16.98 417 ILE B CA 1
ATOM 7272 C C . ILE B 1 420 ? 1.988 38.778 18.363 1.00 18.48 417 ILE B C 1
ATOM 7273 O O . ILE B 1 420 ? 0.730 38.866 18.424 1.00 19.62 417 ILE B O 1
ATOM 7278 N N A GLN B 1 421 ? 2.703 37.734 18.788 0.50 18.50 418 GLN B N 1
ATOM 7279 N N B GLN B 1 421 ? 2.687 37.748 18.815 0.50 19.01 418 GLN B N 1
ATOM 7280 C CA A GLN B 1 421 ? 2.099 36.544 19.436 0.50 20.06 418 GLN B CA 1
ATOM 7281 C CA B GLN B 1 421 ? 2.021 36.644 19.535 0.50 20.92 418 GLN B CA 1
ATOM 7282 C C A GLN B 1 421 ? 2.925 36.132 20.663 0.50 19.96 418 GLN B C 1
ATOM 7283 C C B GLN B 1 421 ? 2.889 36.247 20.723 0.50 20.23 418 GLN B C 1
ATOM 7284 O O A GLN B 1 421 ? 4.155 36.350 20.643 0.50 18.99 418 GLN B O 1
ATOM 7285 O O B GLN B 1 421 ? 4.080 36.627 20.756 0.50 18.63 418 GLN B O 1
ATOM 7296 N N . ARG B 1 422 ? 2.262 35.614 21.707 1.00 20.35 419 ARG B N 1
ATOM 7297 C CA . ARG B 1 422 ? 2.974 35.024 22.859 1.00 20.07 419 ARG B CA 1
ATOM 7298 C C . ARG B 1 422 ? 2.746 33.513 22.725 1.00 21.83 419 ARG B C 1
ATOM 7299 O O . ARG B 1 422 ? 1.572 33.087 22.810 1.00 22.66 419 ARG B O 1
ATOM 7307 N N . ILE B 1 423 ? 3.820 32.763 22.478 1.00 23.22 420 ILE B N 1
ATOM 7308 C CA . ILE B 1 423 ? 3.738 31.289 22.232 1.00 26.58 420 ILE B CA 1
ATOM 7309 C C . ILE B 1 423 ? 4.151 30.554 23.506 1.00 30.36 420 ILE B C 1
ATOM 7310 O O . ILE B 1 423 ? 5.227 30.865 24.044 1.00 27.20 420 ILE B O 1
ATOM 7315 N N . GLU B 1 424 ? 3.336 29.583 23.929 1.00 37.33 421 GLU B N 1
ATOM 7316 C CA . GLU B 1 424 ? 3.600 28.761 25.144 1.00 45.41 421 GLU B CA 1
ATOM 7317 C C . GLU B 1 424 ? 4.414 27.524 24.752 1.00 46.89 421 GLU B C 1
ATOM 7318 O O . GLU B 1 424 ? 5.360 27.611 23.967 1.00 51.21 421 GLU B O 1
#

CATH classification: 3.65.10.10 (+1 more: 3.65.10.10)

Secondary structure (DSSP, 8-state):
--EEEEE-S----EEEE--PBPHHHHHHHHHHGGGEEES-EEEES----HHHHHHHHHHHTTT-EEEEETTTTEEEEE--S----EE-HHHHTT-GGGGGGHHHHHHHHSEEEEEPP---TT-----HHHHHHHHHTTEEEEEETTEEEEEESS-B--EEE-SS--HHHHHHHHHHHTTSBSEEEEET----HHHHHHHHHHHHTT--EE-BTBSEEEEE--S-EE--EEEPPB-HHHHHHHHHHHHHTT-EEEEET--HHHHHHHHHHHHHHT-EEEEETTEEEEE--GGG-B--EEEB-STTSB-GGGHHHHHHHHTTSBSEEEEE--S-SS--HHHHHHGGGT---EEETTEEEEETT---B--EEE--SHHHHHHHHHHHHHSBSEEEEE-TTTGGGT-SSHHHHHHHTT--EEEE-/--EEEEE-S----EEEE--PBPHHHHHHHHHHGGGEEES-EEEES----HHHHHHHHHHHTTT-EEEEETTTTEEEEE--S----EE-HHHHTT-GGGGGGHHHHHHHHSEEEEEPP---TT-----HHHHHHHHHTTEEEEEETTEEEEEESS-B--EEE-SS--HHHHHHHHHHHTTSBSEEEEET----HHHHHHHHHHHHTT--EE-BTBSEEEEE--S-EE--EEEPPB-HHHHHHHHHHHHHTT-EEEEET--HHHHHHHHHHHHHHT-EEEEETTEEEEE--GGG-B--EEEB-STTSB-GGGHHHHHHHHTTSBSEEEEE--S-SS--HHHHHHGGGT---EEETTEEEEETT---B--EEE--SHHHHHHHHHHHHHSBSEEEEE-TTTGGGT-SSHHHHHHHTT--EEEE-

Sequence (842 aa):
MMDKKIVVQQGGGGDDNRLVGSVTIEGAKNAVLPLLAATIILASEEGKTVLQNVPIILSDVFIMMNQVVGGLNAKKVDFDEEAHLVKVDATGDITEEAPYKYVSKMMRRASIIVVLGPILARVGHAKVSMPGGCTIGSRPIDDLHLKKGLEAMGVKKIISSQQTAGYIEEAKKAERLHGAHHIYYMMDFPSVGATQNLMMMAATLADGVTVIENAAREPEIVDLAILLNEMGAKVKGAGTEETITITGVEKKLHGTTHNVVQDRIEAGTFMVAAAMMTGGDVLIIRDAVWEHNNRRPLIAKKLLEMGVEVIEEDEGIRVRRSQQLEENLKAVHHVKTLPHPGFPTDMQAQFTALMTVVAAKGEESTMVETVFEENNRFQHLEEEEMRRRMGLHHSEEIIRDTARIVGGQPPLLQGAEEVLSTDLRASAALILTGLVAQQGETVVGKKLVHLDRRGYYYYGFHEKLAQQLGAKKIQQRIEMMDKKIVVQQGGGGDDNRLVGSVTIEGAKKNAVLPLLAATIILASEEGKTVLQNVPIILSDVFIMNQVVGGLNAKKVDFDEEEAHLVKVDATGDITEEEEAPYKYVSKMMRRASIIVVLGPILARVGHAKVSMPPGGCTIGSRPIDDLHLKKGLEAMGVKIISSQQTAGYIEEAKKAERLHGAHHIYYMDFPSVGATQNLMMMAATLADGVTVIEENAAREPEIVDLAILLNEMGAKVKKGAGTETITITGVEEKKLHGTTHNVVQDRIEAGTFMVAAAMMTGGDVLIIRDAVWEHNNRRPLIAKKLLEMGVEVIEEDEGIRVRRSQQLENLKAVHHVKTLPHPGFPTDMQAQFTALMTVAKKGESTMVETVFENNRFQHLEEEEMRRRMGLHHSEEIIRDTARIVGGQPPLLQGAEEVLSTDLRASAALILTGLVAQQGETVVGKKLVHLDRRGYYGFHEKLAQQLGAKIQQRIE

Nearest PDB structures (foldseek):
  5wi5-assembly1_A  TM=1.001E+00  e=1.335E-95  Streptococcus pneumoniae TIGR4
  3vcy-assembly1_A  TM=9.672E-01  e=5.721E-64  Aliivibrio fischeri MJ11
  3swe-assembly1_A  TM=9.706E-01  e=4.932E-62  Haemophilus influenzae Rd KW20
  2rl1-assembly1_A  TM=9.707E-01  e=9.934E-62  Haemophilus influenzae
  5bq2-assembly1_D  TM=9.682E-01  e=3.092E-60  Pseudomonas aeruginosa PAO1

B-factor: mean 19.6, std 8.3, range [8.78, 100.37]

Foldseek 3Di:
DWWKKFQAAAQQFEEEFEFAFALLQVLLLLLLQLQAQAAKAKEFSAAPFPLNVLSQVQQVVQVWDWDQPNVRNMIITHNNDRGHAERDPVRCAVPVLSCLNNLSCCLNPQKHKYFQYDDDQQADDHCVLQVVLQVQQQWDWDADPRITTIGHPAGAAGEAAGPAQDQSSLSSNLSNHQAHAFKHKQAQHFQAVSQVQSVVQQVQFVWAWDDRNHRIIMTTYDNGTHHDYGYRHTHLLSLLLVLLLNALNQYKYFHFPHDCQNQVQSVVVCVVQPWDWDQDPGGIIIGYDLVSGAAEEAEDDRPVGHHPSNQLSVVLSNQSHAAKHKYFYDPRFRNCVLVVQQVQQVFDWDDDGRMIIGHHDGAGAADETEAPAQSSQSSQVSNQRNHRGMHMYDPCSRVSNGDDCPQVSSVVSPTRMDIGD/DKWKKFQADPLQFEEEFEFAFALLQVLLLLLLQLQAQAAKAKEFSAAPFPLNVLSQVQQVVQVWDWDQPNVRNMIITHNNDRGHAERDPVRCAVPVLSCLNNLLSCLNPQKHKYFQYDDDQQADDHCVLQVVLQVQQQWDWDADPRITIIGHPAGAAGEAERPAQDQSSLSSNQSNHQAHAFKHKYAQHFQAVSQVQSVVQQVQFVWAWDDRNHRMIMTTYDNGTHHDYYYRHTHLLSLLLVLLLNAQNQYKYFHFPHDCQNQVQSVVVCVVQPWDWDQDPGGIIIGYDLQSGAAEEAEDDRPVGHHPSNQLSVVLSNQSGAAKHKYFYDPRFRNCVLQVQQVQQVFDWDDDGRMIIGHHDGAGAADETEAPAQSSQSSQVSNQHHHRGMHMYDPCSRVSNGDDCPQVSSVVSPTRMDIGD

Radius of gyration: 28.6 Å; Cα contacts (8 Å, |Δi|>4): 2468; chains: 2; bounding box: 73×58×74 Å

InterPro domains:
  IPR001986 Enolpyruvate transferase domain [PF00275] (10-410)
  IPR005750 UDP-N-acetylglucosamine 1-carboxyvinyltransferase [MF_00111] (1-420)
  IPR005750 UDP-N-acetylglucosamine 1-carboxyvinyltransferase [PTHR43783] (2-421)
  IPR005750 UDP-N-acetylglucosamine 1-carboxyvinyltransferase [TIGR01072] (1-419)
  IPR005750 UDP-N-acetylglucosamine 1-carboxyvinyltransferase [cd01555] (13-413)
  IPR013792 RNA 3'-terminal phosphate cyclase/enolpyruvate transferase, alpha/beta [SSF55205] (1-421)
  IPR036968 Enolpyruvate transferase domain superfamily [G3DSA:3.65.10.10] (5-419)
  IPR036968 Enolpyruvate transferase domain superfamily [G3DSA:3.65.10.10] (21-233)

Solvent-accessible surface area: 30366 Å² total; per-residue (Å²): 202,33,57,0,21,0,57,14,12,136,6,128,0,72,29,35,2,85,12,26,1,2,21,45,0,0,4,5,0,0,0,0,1,0,1,2,34,80,31,104,1,28,0,67,59,0,0,41,4,46,2,0,81,26,0,16,92,0,0,31,46,0,77,6,138,35,85,40,73,74,158,41,59,42,0,78,2,26,2,63,38,127,19,68,56,63,0,26,32,118,31,5,54,124,2,40,36,0,8,6,0,0,0,0,0,1,15,56,38,21,78,2,57,0,0,17,8,12,29,36,44,16,2,30,82,66,12,77,40,12,18,124,2,0,94,50,0,27,3,168,43,62,43,54,56,0,36,0,55,1,141,10,177,174,18,71,15,13,142,16,140,3,106,87,19,22,55,19,0,0,8,0,0,0,0,0,0,0,30,4,79,35,64,0,20,0,80,30,2,0,77,20,7,9,0,50,10,0,5,76,0,0,63,86,1,44,11,114,8,161,31,27,22,72,104,58,0,47,0,51,18,30,154,102,2,98,8,30,80,13,106,4,25,26,6,23,5,2,0,0,0,1,0,0,0,0,0,1,12,9,1,24,0,11,0,93,104,14,48,60,87,42,6,132,24,3,3,59,54,0,84,98,0,20,4,92,15,69,119,68,152,103,6,2,56,0,91,12,94,87,100,52,0,107,29,6,120,4,111,0,78,39,27,64,16,10,17,17,32,2,0,2,0,0,0,0,0,0,4,39,1,122,40,95,0,10,0,25,5,62,39,30,100,28,15,17,10,2,0,10,13,0,25,9,1,18,2,123,27,91,33,71,172,62,17,0,84,0,75,12,62,38,122,13,62,3,5,69,0,64,4,33,15,24,3,0,0,0,0,0,0,0,0,0,1,35,0,118,45,86,0,32,0,0,106,7,91,41,3,48,77,3,7,93,16,4,36,101,23,0,44,100,4,47,8,91,10,72,64,94,185,165,29,60,0,20,0,58,15,33,120,7,128,0,72,28,35,1,85,11,26,1,2,22,45,0,0,5,6,0,0,0,0,1,0,1,2,35,79,31,103,1,26,0,67,60,0,0,39,5,46,3,0,82,25,0,17,93,0,0,30,46,0,81,6,145,34,85,39,72,74,158,42,59,42,0,78,2,25,1,63,38,125,19,69,51,61,0,25,34,118,33,4,55,126,3,40,36,0,8,5,0,0,0,0,0,1,15,54,37,21,78,1,53,0,1,17,6,11,28,31,45,15,4,36,84,70,10,83,36,12,22,124,2,0,93,51,0,28,4,169,45,64,44,64,57,1,35,1,42,1,142,10,176,175,18,70,16,12,143,17,137,3,104,86,21,21,57,19,0,0,7,0,0,0,0,0,0,0,30,4,80,34,64,0,20,0,79,30,1,0,77,20,8,9,0,49,11,0,5,78,0,0,64,88,1,46,11,117,13,163,26,27,22,71,102,59,0,45,0,51,18,31,156,100,2,98,9,30,80,10,106,3,25,26,6,21,6,2,0,0,0,1,0,0,0,0,0,1,11,10,1,26,0,10,0,93,102,14,47,51,98,41,6,126,24,4,3,60,53,0,87,100,0,21,4,91,15,69,118,69,152,102,5,2,54,0,88,11,93,88,101,53,0,106,30,7,119,3,110,0,78,39,27,68,17,10,17,18,32,2,0,1,0,0,0,0,0,0,3,39,1,123,40,94,0,9,0,26,4,62,46,32,95,14,18,20,13,2,0,9,13,0,25,9,2,19,1,109,14,94,43,71,192,67,16,0,85,0,77,12,61,40,128,13,63,4,5,66,0,66,5,33,16,24,3,1,0,0,0,1,0,0,0,0,1,35,0,113,43,88,0,31,0,0,108,0,78,41,3,47,78,3,6,89,18,4,35,105,24,0,43,102,3,48,8,83,10,70,62,94,180